Protein AF-A0A7C3JMD1-F1 (afdb_monomer_lite)

Radius of gyration: 34.0 Å; chains: 1; bounding box: 91×91×78 Å

Structure (mmCIF, N/CA/C/O backbone):
data_AF-A0A7C3JMD1-F1
#
_entry.id   AF-A0A7C3JMD1-F1
#
loop_
_atom_site.group_PDB
_atom_site.id
_atom_site.type_symbol
_atom_site.label_atom_id
_atom_site.label_alt_id
_atom_site.label_comp_id
_atom_site.label_asym_id
_atom_site.label_entity_id
_atom_site.label_seq_id
_atom_site.pdbx_PDB_ins_code
_atom_site.Cartn_x
_atom_site.Cartn_y
_atom_site.Cartn_z
_atom_site.occupancy
_atom_site.B_iso_or_equiv
_atom_site.auth_seq_id
_atom_site.auth_comp_id
_atom_site.auth_asym_id
_atom_site.auth_atom_id
_atom_site.pdbx_PDB_model_num
ATOM 1 N N . MET A 1 1 ? -6.828 -25.312 -14.707 1.00 33.28 1 MET A N 1
ATOM 2 C CA . MET A 1 1 ? -5.464 -25.824 -14.427 1.00 33.28 1 MET A CA 1
ATOM 3 C C . MET A 1 1 ? -5.405 -27.346 -14.297 1.00 33.28 1 MET A C 1
ATOM 5 O O . MET A 1 1 ? -4.473 -27.916 -14.841 1.00 33.28 1 MET A O 1
ATOM 9 N N . ILE A 1 2 ? -6.396 -28.018 -13.692 1.00 31.39 2 ILE A N 1
ATOM 10 C CA . ILE A 1 2 ? -6.408 -29.492 -13.539 1.00 31.39 2 ILE A CA 1
ATOM 11 C C . ILE A 1 2 ? -6.311 -30.230 -14.896 1.00 31.39 2 ILE A C 1
ATOM 13 O O . ILE A 1 2 ? -5.445 -31.078 -15.064 1.00 31.39 2 ILE A O 1
ATOM 17 N N . GLY A 1 3 ? -7.074 -29.814 -15.917 1.00 33.22 3 GLY A N 1
ATOM 18 C CA . GLY A 1 3 ? -6.995 -30.413 -17.264 1.00 33.22 3 GLY A CA 1
ATOM 19 C C . GLY A 1 3 ? -5.726 -30.088 -18.080 1.00 33.22 3 GLY A C 1
ATOM 20 O O . GLY A 1 3 ? -5.472 -30.734 -19.091 1.00 33.22 3 GLY A O 1
ATOM 21 N N . TYR A 1 4 ? -4.924 -29.098 -17.659 1.00 39.22 4 TYR A N 1
ATOM 22 C CA . TYR A 1 4 ? -3.676 -28.695 -18.332 1.00 39.22 4 TYR A CA 1
ATOM 23 C C . TYR A 1 4 ? -2.492 -29.566 -17.886 1.00 39.22 4 TYR A C 1
ATOM 25 O O . TYR A 1 4 ? -1.738 -30.046 -18.728 1.00 39.22 4 TYR A O 1
ATOM 33 N N . ASN A 1 5 ? -2.391 -29.854 -16.582 1.00 46.78 5 ASN A N 1
ATOM 34 C CA . ASN A 1 5 ? -1.407 -30.808 -16.059 1.00 46.78 5 ASN A CA 1
ATOM 35 C C . ASN A 1 5 ? -1.720 -32.242 -16.515 1.00 46.78 5 ASN A C 1
ATOM 37 O O . ASN A 1 5 ? -0.800 -33.002 -16.786 1.00 46.78 5 ASN A O 1
ATOM 41 N N . GLN A 1 6 ? -3.002 -32.581 -16.691 1.00 47.03 6 GLN A N 1
ATOM 42 C CA . GLN A 1 6 ? -3.451 -33.899 -17.148 1.00 47.03 6 GLN A CA 1
ATOM 43 C C . GLN A 1 6 ? -2.948 -34.258 -18.559 1.00 47.03 6 GLN A C 1
ATOM 45 O O . GLN A 1 6 ? -2.333 -35.306 -18.732 1.00 47.03 6 GLN A O 1
ATOM 50 N N . LYS A 1 7 ? -3.119 -33.368 -19.552 1.00 43.75 7 LYS A N 1
ATOM 51 C CA . LYS A 1 7 ? -2.619 -33.601 -20.924 1.00 43.75 7 LYS A CA 1
ATOM 52 C C . LYS A 1 7 ? -1.093 -33.624 -21.011 1.00 43.75 7 LYS A C 1
ATOM 54 O O . LYS A 1 7 ? -0.544 -34.370 -21.814 1.00 43.75 7 LYS A O 1
ATOM 59 N N . LEU A 1 8 ? -0.413 -32.816 -20.194 1.00 47.97 8 LEU A N 1
ATOM 60 C CA . LEU A 1 8 ? 1.047 -32.781 -20.153 1.00 47.97 8 LEU A CA 1
ATOM 61 C C . LEU A 1 8 ? 1.626 -34.083 -19.583 1.00 47.97 8 LEU A C 1
ATOM 63 O O . LEU A 1 8 ? 2.555 -34.640 -20.158 1.00 47.97 8 LEU A O 1
ATOM 67 N N . PHE A 1 9 ? 1.050 -34.595 -18.492 1.00 52.16 9 PHE A N 1
ATOM 68 C CA . PHE A 1 9 ? 1.509 -35.825 -17.842 1.00 52.16 9 PHE A CA 1
ATOM 69 C C . PHE A 1 9 ? 1.241 -37.067 -18.707 1.00 52.16 9 PHE A C 1
ATOM 71 O O . PHE A 1 9 ? 2.122 -37.912 -18.859 1.00 52.16 9 PHE A O 1
ATOM 78 N N . GLU A 1 10 ? 0.066 -37.143 -19.348 1.00 50.41 10 GLU A N 1
ATOM 79 C CA . GLU A 1 10 ? -0.275 -38.211 -20.302 1.00 50.41 10 GLU A CA 1
ATOM 80 C C . GLU A 1 10 ? 0.682 -38.255 -21.505 1.00 50.41 10 GLU A C 1
ATOM 82 O O . GLU A 1 10 ? 0.984 -39.335 -22.006 1.00 50.41 10 GLU A O 1
ATOM 87 N N . GLN A 1 11 ? 1.186 -37.105 -21.964 1.00 50.12 11 GLN A N 1
ATOM 88 C CA . GLN A 1 11 ? 2.048 -37.021 -23.148 1.00 50.12 11 GLN A CA 1
ATOM 89 C C . GLN A 1 11 ? 3.547 -37.162 -22.837 1.00 50.12 11 GLN A C 1
ATOM 91 O O . GLN A 1 11 ? 4.261 -37.759 -23.638 1.00 50.12 11 GLN A O 1
ATOM 96 N N . VAL A 1 12 ? 4.020 -36.661 -21.689 1.00 49.41 12 VAL A N 1
ATOM 97 C CA . VAL A 1 12 ? 5.433 -36.758 -21.265 1.00 49.41 12 VAL A CA 1
ATOM 98 C C . VAL A 1 12 ? 5.756 -38.137 -20.676 1.00 49.41 12 VAL A C 1
ATOM 100 O O . VAL A 1 12 ? 6.821 -38.685 -20.943 1.00 49.41 12 VAL A O 1
ATOM 103 N N . HIS A 1 13 ? 4.835 -38.745 -19.919 1.00 49.62 13 HIS A N 1
ATOM 104 C CA . HIS A 1 13 ? 5.073 -40.039 -19.260 1.00 49.62 13 HIS A CA 1
ATOM 105 C C . HIS A 1 13 ? 4.346 -41.221 -19.919 1.00 49.62 13 HIS A C 1
ATOM 107 O O . HIS A 1 13 ? 4.675 -42.372 -19.635 1.00 49.62 13 HIS A O 1
ATOM 113 N N . GLY A 1 14 ? 3.401 -40.973 -20.833 1.00 46.16 14 GLY A N 1
ATOM 114 C CA . GLY A 1 14 ? 2.677 -42.030 -21.551 1.00 46.16 14 GLY A CA 1
ATOM 115 C C . GLY A 1 14 ? 3.490 -42.767 -22.623 1.00 46.16 14 GLY A C 1
ATOM 116 O O . GLY A 1 14 ? 3.046 -43.814 -23.090 1.00 46.16 14 GLY A O 1
ATOM 117 N N . GLN A 1 15 ? 4.669 -42.261 -23.011 1.00 43.16 15 GLN A N 1
ATOM 118 C CA . GLN A 1 15 ? 5.512 -42.871 -24.052 1.00 43.16 15 GLN A CA 1
ATOM 119 C C . GLN A 1 15 ? 6.584 -43.844 -23.531 1.00 43.16 15 GLN A C 1
ATOM 121 O O . GLN A 1 15 ? 7.154 -44.593 -24.323 1.00 43.16 15 GLN A O 1
ATOM 126 N N . VAL A 1 16 ? 6.858 -43.899 -22.221 1.00 50.91 16 VAL A N 1
ATOM 127 C CA . VAL A 1 16 ? 7.856 -44.837 -21.676 1.00 50.91 16 VAL A CA 1
ATOM 128 C C . VAL A 1 16 ? 7.224 -46.226 -21.554 1.00 50.91 16 VAL A C 1
ATOM 130 O O . VAL A 1 16 ? 6.546 -46.553 -20.583 1.00 50.91 16 VAL A O 1
ATOM 133 N N . VAL A 1 17 ? 7.404 -47.052 -22.588 1.00 52.91 17 VAL A N 1
ATOM 134 C CA . VAL A 1 17 ? 6.793 -48.391 -22.678 1.00 52.91 17 VAL A CA 1
ATOM 135 C C . VAL A 1 17 ? 7.408 -49.372 -21.663 1.00 52.91 17 VAL A C 1
ATOM 137 O O . VAL A 1 17 ? 6.681 -50.237 -21.162 1.00 52.91 17 VAL A O 1
ATOM 140 N N . HIS A 1 18 ? 8.689 -49.183 -21.306 1.00 62.50 18 HIS A N 1
ATOM 141 C CA . HIS A 1 18 ? 9.455 -49.967 -20.328 1.00 62.50 18 HIS A CA 1
ATOM 142 C C . HIS A 1 18 ? 10.401 -49.074 -19.494 1.00 62.50 18 HIS A C 1
ATOM 144 O O . HIS A 1 18 ? 11.040 -48.193 -20.074 1.00 62.50 18 HIS A O 1
ATOM 150 N N . PRO A 1 19 ? 10.535 -49.291 -18.166 1.00 71.00 19 PRO A N 1
ATOM 151 C CA . PRO A 1 19 ? 11.529 -48.589 -17.351 1.00 71.00 19 PRO A CA 1
ATOM 152 C C . PRO A 1 19 ? 12.958 -48.890 -17.824 1.00 71.00 19 PRO A C 1
ATOM 154 O O . PRO A 1 19 ? 13.255 -50.017 -18.217 1.00 71.00 19 PRO A O 1
ATOM 157 N N . SER A 1 20 ? 13.844 -47.893 -17.763 1.00 77.31 20 SER A N 1
ATOM 158 C CA . SER A 1 20 ? 15.271 -48.073 -18.062 1.00 77.31 20 SER A CA 1
ATOM 159 C C . SER A 1 20 ? 15.974 -48.905 -16.984 1.00 77.31 20 SER A C 1
ATOM 161 O O . SER A 1 20 ? 15.530 -48.935 -15.836 1.00 77.31 20 SER A O 1
ATOM 163 N N . ASP A 1 21 ? 17.128 -49.503 -17.297 1.00 79.31 21 ASP A N 1
ATOM 164 C CA . ASP A 1 21 ? 17.946 -50.241 -16.313 1.00 79.31 21 ASP A CA 1
ATOM 165 C C . ASP A 1 21 ? 18.290 -49.392 -15.086 1.00 79.31 21 ASP A C 1
ATOM 167 O O . ASP A 1 21 ? 18.373 -49.876 -13.958 1.00 79.31 21 ASP A O 1
ATOM 171 N N . ARG A 1 22 ? 18.462 -48.084 -15.291 1.00 79.44 22 ARG A N 1
ATOM 172 C CA . ARG A 1 22 ? 18.690 -47.126 -14.211 1.00 79.44 22 ARG A CA 1
ATOM 173 C C . ARG A 1 22 ? 17.453 -46.960 -13.319 1.00 79.44 22 ARG A C 1
ATOM 175 O O . ARG A 1 22 ? 17.596 -46.911 -12.101 1.00 79.44 22 ARG A O 1
ATOM 182 N N . ALA A 1 23 ? 16.257 -46.916 -13.906 1.00 80.06 23 ALA A N 1
ATOM 183 C CA . ALA A 1 23 ? 15.004 -46.879 -13.156 1.00 80.06 23 ALA A CA 1
ATOM 184 C C . ALA A 1 23 ? 14.755 -48.193 -12.394 1.00 80.06 23 ALA A C 1
ATOM 186 O O . ALA A 1 23 ? 14.343 -48.138 -11.237 1.00 80.06 23 ALA A O 1
ATOM 187 N N . TRP A 1 24 ? 15.074 -49.353 -12.982 1.00 86.25 24 TRP A N 1
ATOM 188 C CA . TRP A 1 24 ? 14.999 -50.649 -12.296 1.00 86.25 24 TRP A CA 1
ATOM 189 C C . TRP A 1 24 ? 15.962 -50.744 -11.112 1.00 86.25 24 TRP A C 1
ATOM 191 O O . TRP A 1 24 ? 15.541 -51.125 -10.022 1.00 86.25 24 TRP A O 1
ATOM 201 N N . ARG A 1 25 ? 17.222 -50.316 -11.284 1.00 87.12 25 ARG A N 1
ATOM 202 C CA . ARG A 1 25 ? 18.197 -50.232 -10.182 1.00 87.12 25 ARG A CA 1
ATOM 203 C C . ARG A 1 25 ? 17.695 -49.349 -9.041 1.00 87.12 25 ARG A C 1
ATOM 205 O O . ARG A 1 25 ? 17.841 -49.723 -7.882 1.00 87.12 25 ARG A O 1
ATOM 212 N N . ARG A 1 26 ? 17.068 -48.208 -9.357 1.00 89.12 26 ARG A N 1
ATOM 213 C CA . ARG A 1 26 ? 16.445 -47.344 -8.347 1.00 89.12 26 ARG A CA 1
ATOM 214 C C . ARG A 1 26 ? 15.311 -48.059 -7.625 1.00 89.12 26 ARG A C 1
ATOM 216 O O . ARG A 1 26 ? 15.307 -48.055 -6.405 1.00 89.12 26 ARG A O 1
ATOM 223 N N . MET A 1 27 ? 14.365 -48.660 -8.346 1.00 91.12 27 MET A N 1
ATOM 224 C CA . MET A 1 27 ? 13.234 -49.355 -7.720 1.00 91.12 27 MET A CA 1
ATOM 225 C C . MET A 1 27 ? 13.708 -50.478 -6.791 1.00 91.12 27 MET A C 1
ATOM 227 O O . MET A 1 27 ? 13.250 -50.527 -5.655 1.00 91.12 27 MET A O 1
ATOM 231 N N . GLY A 1 28 ? 14.669 -51.304 -7.228 1.00 92.44 28 GLY A N 1
ATOM 232 C CA . GLY A 1 28 ? 15.305 -52.324 -6.382 1.00 92.44 28 GLY A CA 1
ATOM 233 C C . GLY A 1 28 ? 15.913 -51.718 -5.121 1.00 92.44 28 GLY A C 1
ATOM 234 O O . GLY A 1 28 ? 15.541 -52.085 -4.013 1.00 92.44 28 GLY A O 1
ATOM 235 N N . TRP A 1 29 ? 16.733 -50.679 -5.290 1.00 93.44 29 TRP A N 1
ATOM 236 C CA . TRP A 1 29 ? 17.340 -49.975 -4.167 1.00 93.44 29 TRP A CA 1
ATOM 237 C C . TRP A 1 29 ? 16.325 -49.380 -3.190 1.00 93.44 29 TRP A C 1
ATOM 239 O O . TRP A 1 29 ? 16.605 -49.355 -2.004 1.00 93.44 29 TRP A O 1
ATOM 249 N N . VAL A 1 30 ? 15.171 -48.879 -3.638 1.00 94.12 30 VAL A N 1
ATOM 250 C CA . VAL A 1 30 ? 14.133 -48.386 -2.721 1.00 94.12 30 VAL A CA 1
ATOM 251 C C . VAL A 1 30 ? 13.465 -49.545 -1.977 1.00 94.12 30 VAL A C 1
ATOM 253 O O . VAL A 1 30 ? 13.227 -49.427 -0.776 1.00 94.12 30 VAL A O 1
ATOM 256 N N . VAL A 1 31 ? 13.171 -50.652 -2.669 1.00 94.56 31 VAL A N 1
ATOM 257 C CA . VAL A 1 31 ? 12.540 -51.841 -2.072 1.00 94.56 31 VAL A CA 1
ATOM 258 C C . VAL A 1 31 ? 13.412 -52.440 -0.974 1.00 94.56 31 VAL A C 1
ATOM 260 O O . VAL A 1 31 ? 12.902 -52.701 0.112 1.00 94.56 31 VAL A O 1
ATOM 263 N N . ASP A 1 32 ? 14.724 -52.536 -1.199 1.00 93.00 32 ASP A N 1
ATOM 264 C CA . ASP A 1 32 ? 15.705 -53.036 -0.221 1.00 93.00 32 ASP A CA 1
ATOM 265 C C . ASP A 1 32 ? 15.761 -52.208 1.077 1.00 93.00 32 ASP A C 1
ATOM 267 O O . ASP A 1 32 ? 16.395 -52.592 2.061 1.00 93.00 32 ASP A O 1
ATOM 271 N N . GLN A 1 33 ? 15.148 -51.023 1.078 1.00 93.56 33 GLN A N 1
ATOM 272 C CA . GLN A 1 33 ? 15.168 -50.085 2.197 1.00 93.56 33 GLN A CA 1
ATOM 273 C C . GLN A 1 33 ? 13.847 -50.084 2.965 1.00 93.56 33 GLN A C 1
ATOM 275 O O . GLN A 1 33 ? 13.783 -49.464 4.026 1.00 93.56 33 GLN A O 1
ATOM 280 N N . ILE A 1 34 ? 12.801 -50.740 2.454 1.00 95.31 34 ILE A N 1
ATOM 281 C CA . ILE A 1 34 ? 11.500 -50.799 3.120 1.00 95.31 34 ILE A CA 1
ATOM 282 C C . ILE A 1 34 ? 11.671 -51.508 4.476 1.00 95.31 34 ILE A C 1
ATOM 284 O O . ILE A 1 34 ? 12.209 -52.615 4.509 1.00 95.31 34 ILE A O 1
ATOM 288 N N . PRO A 1 35 ? 11.245 -50.891 5.598 1.00 94.25 35 PRO A N 1
ATOM 289 C CA . PRO A 1 35 ? 11.391 -51.497 6.917 1.00 94.25 35 PRO A CA 1
ATOM 290 C C . PRO A 1 35 ? 10.689 -52.853 7.032 1.00 94.25 35 PRO A C 1
ATOM 292 O O . PRO A 1 35 ? 9.602 -53.058 6.485 1.00 94.25 35 PRO A O 1
ATOM 295 N N . GLU A 1 36 ? 11.287 -53.760 7.804 1.00 89.56 36 GLU A N 1
ATOM 296 C CA . GLU A 1 36 ? 10.672 -55.047 8.127 1.00 89.56 36 GLU A CA 1
ATOM 297 C C . GLU A 1 36 ? 9.310 -54.847 8.815 1.00 89.56 36 GLU A C 1
ATOM 299 O O . GLU A 1 36 ? 9.126 -53.947 9.635 1.00 89.56 36 GLU A O 1
ATOM 304 N N . GLY A 1 37 ? 8.332 -55.688 8.469 1.00 89.00 37 GLY A N 1
ATOM 305 C CA . GLY A 1 37 ? 6.976 -55.630 9.028 1.00 89.00 37 GLY A CA 1
ATOM 306 C C . GLY A 1 37 ? 5.984 -54.735 8.273 1.00 89.00 37 GLY A C 1
ATOM 307 O O . GLY A 1 37 ? 4.789 -54.807 8.559 1.00 89.00 37 GLY A O 1
ATOM 308 N N . VAL A 1 38 ? 6.425 -53.952 7.280 1.00 96.44 38 VAL A N 1
ATOM 309 C CA . VAL A 1 38 ? 5.520 -53.240 6.358 1.00 96.44 38 VAL A CA 1
ATOM 310 C C . VAL A 1 38 ? 4.756 -54.249 5.496 1.00 96.44 38 VAL A C 1
ATOM 312 O O . VAL A 1 38 ? 5.368 -55.056 4.802 1.00 96.44 38 VAL A O 1
ATOM 315 N N . LYS A 1 39 ? 3.417 -54.191 5.509 1.00 94.69 39 LYS A N 1
ATOM 316 C CA . LYS A 1 39 ? 2.558 -55.032 4.653 1.00 94.69 39 LYS A CA 1
ATOM 317 C C . LYS A 1 39 ? 1.787 -54.210 3.630 1.00 94.69 39 LYS A C 1
ATOM 319 O O . LYS A 1 39 ? 1.725 -54.597 2.468 1.00 94.69 39 LYS A O 1
ATOM 324 N N . THR A 1 40 ? 1.232 -53.077 4.055 1.00 97.38 40 THR A N 1
ATOM 325 C CA . THR A 1 40 ? 0.405 -52.199 3.215 1.00 97.38 40 THR A CA 1
ATOM 326 C C . THR A 1 40 ? 1.166 -50.940 2.796 1.00 97.38 40 THR A C 1
ATOM 328 O O . THR A 1 40 ? 1.689 -50.209 3.641 1.00 97.38 40 THR A O 1
ATOM 331 N N . ILE A 1 41 ? 1.217 -50.668 1.488 1.00 97.81 41 ILE A N 1
ATOM 332 C CA . ILE A 1 41 ? 1.927 -49.518 0.908 1.00 97.81 41 ILE A CA 1
ATOM 333 C C . ILE A 1 41 ? 0.981 -48.680 0.048 1.00 97.81 41 ILE A C 1
ATOM 335 O O . ILE A 1 41 ? 0.307 -49.203 -0.840 1.00 97.81 41 ILE A O 1
ATOM 339 N N . LEU A 1 42 ? 0.977 -47.363 0.266 1.00 97.00 42 LEU A N 1
ATOM 340 C CA . LEU A 1 42 ? 0.435 -46.411 -0.704 1.00 97.00 42 LEU A CA 1
ATOM 341 C C . LEU A 1 42 ? 1.555 -45.910 -1.619 1.00 97.00 42 LEU A C 1
ATOM 343 O O . LEU A 1 42 ? 2.455 -45.230 -1.138 1.00 97.00 42 LEU A O 1
ATOM 347 N N . ASP A 1 43 ? 1.466 -46.189 -2.918 1.00 95.06 43 ASP A N 1
ATOM 348 C CA . ASP A 1 43 ? 2.305 -45.586 -3.960 1.00 95.06 43 ASP A CA 1
ATOM 349 C C . ASP A 1 43 ? 1.639 -44.291 -4.459 1.00 95.06 43 ASP A C 1
ATOM 351 O O . ASP A 1 43 ? 0.648 -44.324 -5.200 1.00 95.06 43 ASP A O 1
ATOM 355 N N . LEU A 1 44 ? 2.118 -43.144 -3.970 1.00 93.75 44 LEU A N 1
ATOM 356 C CA . LEU A 1 44 ? 1.602 -41.816 -4.295 1.00 93.75 44 LEU A CA 1
ATOM 357 C C . LEU A 1 44 ? 2.329 -41.254 -5.520 1.00 93.75 44 LEU A C 1
ATOM 359 O O . LEU A 1 44 ? 3.546 -41.108 -5.491 1.00 93.75 44 LEU A O 1
ATOM 363 N N . GLY A 1 45 ? 1.574 -40.875 -6.556 1.00 87.81 45 GLY A N 1
ATOM 364 C CA . GLY A 1 45 ? 2.134 -40.445 -7.844 1.00 87.81 45 GLY A CA 1
ATOM 365 C C . GLY A 1 45 ? 2.609 -41.619 -8.702 1.00 87.81 45 GLY A C 1
ATOM 366 O O . GLY A 1 45 ? 3.632 -41.537 -9.375 1.00 87.81 45 GLY A O 1
ATOM 367 N N . ALA A 1 46 ? 1.877 -42.734 -8.651 1.00 84.44 46 ALA A N 1
ATOM 368 C CA . ALA A 1 46 ? 2.283 -44.017 -9.224 1.00 84.44 46 ALA A CA 1
ATOM 369 C C . ALA A 1 46 ? 2.456 -44.023 -10.763 1.00 84.44 46 ALA A C 1
ATOM 371 O O . ALA A 1 46 ? 2.998 -44.987 -11.322 1.00 84.44 46 ALA A O 1
ATOM 372 N N . GLY A 1 47 ? 1.996 -42.988 -11.480 1.00 81.38 47 GLY A N 1
ATOM 373 C CA . GLY A 1 47 ? 2.192 -42.840 -12.921 1.00 81.38 47 GLY A CA 1
ATOM 374 C C . GLY A 1 47 ? 1.681 -44.059 -13.710 1.00 81.38 47 GLY A C 1
ATOM 375 O O . GLY A 1 47 ? 0.523 -44.452 -13.547 1.00 81.38 47 GLY A O 1
ATOM 376 N N . PRO A 1 48 ? 2.509 -44.693 -14.569 1.00 75.62 48 PRO A N 1
ATOM 377 C CA . PRO A 1 48 ? 2.138 -45.920 -15.280 1.00 75.62 48 PRO A CA 1
ATOM 378 C C . PRO A 1 48 ? 1.939 -47.173 -14.401 1.00 75.62 48 PRO A C 1
ATOM 380 O O . PRO A 1 48 ? 1.502 -48.214 -14.899 1.00 75.62 48 PRO A O 1
ATOM 383 N N . GLY A 1 49 ? 2.293 -47.106 -13.112 1.00 82.12 49 GLY A N 1
ATOM 384 C CA . GLY A 1 49 ? 2.172 -48.205 -12.151 1.00 82.12 49 GLY A CA 1
ATOM 385 C C . GLY A 1 49 ? 3.307 -49.234 -12.198 1.00 82.12 49 GLY A C 1
ATOM 386 O O . GLY A 1 49 ? 3.154 -50.346 -11.694 1.00 82.12 49 GLY A O 1
ATOM 387 N N . HIS A 1 50 ? 4.449 -48.902 -12.812 1.00 84.44 50 HIS A N 1
ATOM 388 C CA . HIS A 1 50 ? 5.616 -49.794 -12.855 1.00 84.44 50 HIS A CA 1
ATOM 389 C C . HIS A 1 50 ? 6.182 -50.080 -11.463 1.00 84.44 50 HIS A C 1
ATOM 391 O O . HIS A 1 50 ? 6.490 -51.230 -11.161 1.00 84.44 50 HIS A O 1
ATOM 397 N N . PHE A 1 51 ? 6.271 -49.054 -10.613 1.00 88.00 51 PHE A N 1
ATOM 398 C CA . PHE A 1 51 ? 6.818 -49.212 -9.272 1.00 88.00 51 PHE A CA 1
ATOM 399 C C . PHE A 1 51 ? 5.848 -49.970 -8.357 1.00 88.00 51 PHE A C 1
ATOM 401 O O . PHE A 1 51 ? 6.246 -50.938 -7.718 1.00 88.00 51 PHE A O 1
ATOM 408 N N . ALA A 1 52 ? 4.555 -49.640 -8.407 1.00 88.94 52 ALA A N 1
ATOM 409 C CA . ALA A 1 52 ? 3.509 -50.412 -7.742 1.00 88.94 52 ALA A CA 1
ATOM 410 C C . ALA A 1 52 ? 3.516 -51.910 -8.109 1.00 88.94 52 ALA A C 1
ATOM 412 O O . ALA A 1 52 ? 3.418 -52.758 -7.225 1.00 88.94 52 ALA A O 1
ATOM 413 N N . ASN A 1 53 ? 3.672 -52.257 -9.395 1.00 88.56 53 ASN A N 1
ATOM 414 C CA . ASN A 1 53 ? 3.795 -53.656 -9.830 1.00 88.56 53 ASN A CA 1
ATOM 415 C C . ASN A 1 53 ? 5.048 -54.331 -9.247 1.00 88.56 53 ASN A C 1
ATOM 417 O O . ASN A 1 53 ? 4.984 -55.485 -8.833 1.00 88.56 53 ASN A O 1
ATOM 421 N N . PHE A 1 54 ? 6.173 -53.613 -9.211 1.00 90.31 54 PHE A N 1
ATOM 422 C CA . PHE A 1 54 ? 7.423 -54.116 -8.646 1.00 90.31 54 PHE A CA 1
ATOM 423 C C . PHE A 1 54 ? 7.317 -54.334 -7.131 1.00 90.31 54 PHE A C 1
ATOM 425 O O . PHE A 1 54 ? 7.759 -55.355 -6.625 1.00 90.31 54 PHE A O 1
ATOM 432 N N . LEU A 1 55 ? 6.660 -53.436 -6.398 1.00 92.31 55 LEU A N 1
ATOM 433 C CA . LEU A 1 55 ? 6.370 -53.620 -4.972 1.00 92.31 55 LEU A CA 1
ATOM 434 C C . LEU A 1 55 ? 5.455 -54.831 -4.736 1.00 92.31 55 LEU A C 1
ATOM 436 O O . LEU A 1 55 ? 5.739 -55.666 -3.881 1.00 92.31 55 LEU A O 1
ATOM 440 N N . ALA A 1 56 ? 4.401 -54.985 -5.541 1.00 91.00 56 ALA A N 1
ATOM 441 C CA . ALA A 1 56 ? 3.500 -56.131 -5.441 1.00 91.00 56 ALA A CA 1
ATOM 442 C C . ALA A 1 56 ? 4.219 -57.468 -5.710 1.00 91.00 56 ALA A C 1
ATOM 444 O O . ALA A 1 56 ? 3.954 -58.453 -5.024 1.00 91.00 56 ALA A O 1
ATOM 445 N N . SER A 1 57 ? 5.174 -57.513 -6.651 1.00 90.38 57 SER A N 1
ATOM 446 C CA . SER A 1 57 ? 5.971 -58.724 -6.901 1.00 90.38 57 SER A CA 1
ATOM 447 C C . SER A 1 57 ? 6.933 -59.077 -5.761 1.00 90.38 57 SER A C 1
ATOM 449 O O . SER A 1 57 ? 7.405 -60.207 -5.710 1.00 90.38 57 SER A O 1
ATOM 451 N N . HIS A 1 58 ? 7.207 -58.140 -4.847 1.00 92.31 58 HIS A N 1
ATOM 452 C CA . HIS A 1 58 ? 7.978 -58.361 -3.618 1.00 92.31 58 HIS A CA 1
ATOM 453 C C . HIS A 1 58 ? 7.078 -58.648 -2.400 1.00 92.31 58 HIS A C 1
ATOM 455 O O . HIS A 1 58 ? 7.551 -58.651 -1.268 1.00 92.31 58 HIS A O 1
ATOM 461 N N . GLY A 1 59 ? 5.785 -58.921 -2.623 1.00 91.44 59 GLY A N 1
ATOM 462 C CA . GLY A 1 59 ? 4.860 -59.401 -1.594 1.00 91.44 59 GLY A CA 1
ATOM 463 C C . GLY A 1 59 ? 4.126 -58.317 -0.798 1.00 91.44 59 GLY A C 1
ATOM 464 O O . GLY A 1 59 ? 3.429 -58.655 0.156 1.00 91.44 59 GLY A O 1
ATOM 465 N N . PHE A 1 60 ? 4.240 -57.038 -1.173 1.00 94.88 60 PHE A N 1
ATOM 466 C CA . PHE A 1 60 ? 3.505 -55.948 -0.520 1.00 94.88 60 PHE A CA 1
ATOM 467 C C . PHE A 1 60 ? 2.066 -55.815 -1.045 1.00 94.88 60 PHE A C 1
ATOM 469 O O . PHE A 1 60 ? 1.801 -55.969 -2.239 1.00 94.88 60 PHE A O 1
ATOM 476 N N . GLU A 1 61 ? 1.132 -55.439 -0.171 1.00 95.31 61 GLU A N 1
ATOM 477 C CA . GLU A 1 61 ? -0.216 -55.021 -0.556 1.00 95.31 61 GLU A CA 1
ATOM 478 C C . GLU A 1 61 ? -0.192 -53.542 -0.963 1.00 95.31 61 GLU A C 1
ATOM 480 O O . GLU A 1 61 ? -0.122 -52.642 -0.123 1.00 95.31 61 GLU A O 1
ATOM 485 N N . VAL A 1 62 ? -0.226 -53.285 -2.272 1.00 95.12 62 VAL A N 1
ATOM 486 C CA . VAL A 1 62 ? -0.025 -51.940 -2.822 1.00 95.12 62 VAL A CA 1
ATOM 487 C C . VAL A 1 62 ? -1.340 -51.319 -3.276 1.00 95.12 62 VAL A C 1
ATOM 489 O O . VAL A 1 62 ? -2.074 -51.886 -4.089 1.00 95.12 62 VAL A O 1
ATOM 492 N N . THR A 1 63 ? -1.600 -50.104 -2.798 1.00 94.62 63 THR A N 1
ATOM 493 C CA . THR A 1 63 ? -2.603 -49.196 -3.363 1.00 94.62 63 THR A CA 1
ATOM 494 C C . THR A 1 63 ? -1.895 -48.067 -4.098 1.00 94.62 63 THR A C 1
ATOM 496 O O . THR A 1 63 ? -0.983 -47.457 -3.555 1.00 94.62 63 THR A O 1
ATOM 499 N N . SER A 1 64 ? -2.316 -47.755 -5.321 1.00 92.56 64 SER A N 1
ATOM 500 C CA . SER A 1 64 ? -1.761 -46.645 -6.103 1.00 92.56 64 SER A CA 1
ATOM 501 C C . SER A 1 64 ? -2.703 -45.446 -6.098 1.00 92.56 64 SER A C 1
ATOM 503 O O . SER A 1 64 ? -3.880 -45.591 -6.439 1.00 92.56 64 SER A O 1
ATOM 505 N N . ALA A 1 65 ? -2.185 -44.261 -5.770 1.00 90.81 65 ALA A N 1
ATOM 506 C CA . ALA A 1 65 ? -2.895 -42.990 -5.899 1.00 90.81 65 ALA A CA 1
ATOM 507 C C . ALA A 1 65 ? -2.267 -42.140 -7.008 1.00 90.81 65 ALA A C 1
ATOM 509 O O . ALA A 1 65 ? -1.087 -41.805 -6.946 1.00 90.81 65 ALA A O 1
ATOM 510 N N . GLU A 1 66 ? -3.062 -41.771 -8.010 1.00 87.69 66 GLU A N 1
ATOM 511 C CA . GLU A 1 66 ? -2.603 -40.988 -9.161 1.00 87.69 66 GLU A CA 1
ATOM 512 C C . GLU A 1 66 ? -3.650 -39.936 -9.545 1.00 87.69 66 GLU A C 1
ATOM 514 O O . GLU A 1 66 ? -4.854 -40.181 -9.470 1.00 87.69 66 GLU A O 1
ATOM 519 N N . LEU A 1 67 ? -3.211 -38.754 -9.975 1.00 83.00 67 LEU A N 1
ATOM 520 C CA . LEU A 1 67 ? -4.098 -37.678 -10.411 1.00 83.00 67 LEU A CA 1
ATOM 521 C C . LEU A 1 67 ? -4.828 -38.054 -11.711 1.00 83.00 67 LEU A C 1
ATOM 523 O O . LEU A 1 67 ? -5.988 -37.681 -11.915 1.00 83.00 67 LEU A O 1
ATOM 527 N N . VAL A 1 68 ? -4.158 -38.817 -12.579 1.00 73.88 68 VAL A N 1
ATOM 528 C CA . VAL A 1 68 ? -4.661 -39.255 -13.885 1.00 73.88 68 VAL A CA 1
ATOM 529 C C . VAL A 1 68 ? -4.832 -40.774 -13.924 1.00 73.88 68 VAL A C 1
ATOM 531 O O . VAL A 1 68 ? -3.898 -41.523 -14.204 1.00 73.88 68 VAL A O 1
ATOM 534 N N . LEU A 1 69 ? -6.063 -41.247 -13.706 1.00 65.31 69 LEU A N 1
ATOM 535 C CA . LEU A 1 69 ? -6.371 -42.683 -13.638 1.00 65.31 69 LEU A CA 1
ATOM 536 C C . LEU A 1 69 ? -5.974 -43.455 -14.914 1.00 65.31 69 LEU A C 1
ATOM 538 O O . LEU A 1 69 ? -5.612 -44.628 -14.845 1.00 65.31 69 LEU A O 1
ATOM 542 N N . GLY A 1 70 ? -5.998 -42.784 -16.074 1.00 60.91 70 GLY A N 1
ATOM 543 C CA . GLY A 1 70 ? -5.603 -43.344 -17.370 1.00 60.91 70 GLY A CA 1
ATOM 544 C C . GLY A 1 70 ? -4.138 -43.788 -17.458 1.00 60.91 70 GLY A C 1
ATOM 545 O O . GLY A 1 70 ? -3.832 -44.647 -18.286 1.00 60.91 70 GLY A O 1
ATOM 546 N N . SER A 1 71 ? -3.258 -43.277 -16.594 1.00 64.75 71 SER A N 1
ATOM 547 C CA . SER A 1 71 ? -1.850 -43.683 -16.525 1.00 64.75 71 SER A CA 1
ATOM 54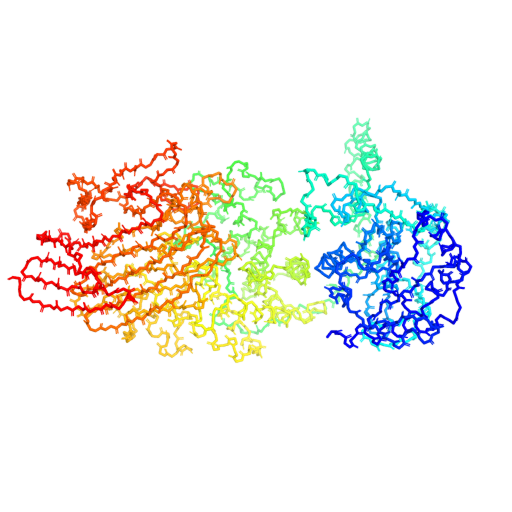8 C C . SER A 1 71 ? -1.696 -45.083 -15.921 1.00 64.75 71 SER A C 1
ATOM 550 O O . SER A 1 71 ? -0.910 -45.885 -16.411 1.00 64.75 71 SER A O 1
ATOM 552 N N . LEU A 1 72 ? -2.545 -45.469 -14.965 1.00 63.75 72 LEU A N 1
ATOM 553 C CA . LEU A 1 72 ? -2.446 -46.738 -14.230 1.00 63.75 72 LEU A CA 1
ATOM 554 C C . LEU A 1 72 ? -2.954 -47.973 -14.999 1.00 63.75 72 LEU A C 1
ATOM 556 O O . LEU A 1 72 ? -3.234 -49.009 -14.389 1.00 63.75 72 LEU A O 1
ATOM 560 N N . ARG A 1 73 ? -3.091 -47.905 -16.332 1.00 62.22 73 ARG A N 1
ATOM 561 C CA . ARG A 1 73 ? -3.650 -48.990 -17.171 1.00 62.22 73 ARG A CA 1
ATOM 562 C C . ARG A 1 73 ? -2.935 -50.333 -16.993 1.00 62.22 73 ARG A C 1
ATOM 564 O O . ARG A 1 73 ? -3.580 -51.370 -17.116 1.00 62.22 73 ARG A O 1
ATOM 571 N N . LYS A 1 74 ? -1.629 -50.320 -16.698 1.00 64.81 74 LYS A N 1
ATOM 572 C CA . LYS A 1 74 ? -0.786 -51.524 -16.583 1.00 64.81 74 LYS A CA 1
ATOM 573 C C . LYS A 1 74 ? -0.702 -52.113 -15.165 1.00 64.81 74 LYS A C 1
ATOM 575 O O . LYS A 1 74 ? -0.212 -53.230 -15.020 1.00 64.81 74 LYS A O 1
ATOM 580 N N . PHE A 1 75 ? -1.157 -51.409 -14.127 1.00 72.88 75 PHE A N 1
ATOM 581 C CA . PHE A 1 75 ? -1.196 -51.946 -12.760 1.00 72.88 75 PHE A CA 1
ATOM 582 C C . PHE A 1 75 ? -2.501 -52.711 -12.532 1.00 72.88 75 PHE A C 1
ATOM 584 O O . PHE A 1 75 ? -3.561 -52.240 -12.933 1.00 72.88 75 PHE A O 1
ATOM 591 N N . ARG A 1 76 ? -2.449 -53.897 -11.917 1.00 67.44 76 ARG A N 1
ATOM 592 C CA . ARG A 1 76 ? -3.638 -54.753 -11.716 1.00 67.44 76 ARG A CA 1
ATOM 593 C C . ARG A 1 76 ? -4.227 -54.700 -10.298 1.00 67.44 76 ARG A C 1
ATOM 595 O O . ARG A 1 76 ? -5.279 -55.291 -10.090 1.00 67.44 76 ARG A O 1
ATOM 602 N N . GLY A 1 77 ? -3.595 -53.990 -9.359 1.00 75.31 77 GLY A N 1
ATOM 603 C CA . GLY A 1 77 ? -4.055 -53.869 -7.968 1.00 75.31 77 GLY A CA 1
ATOM 604 C C . GLY A 1 77 ? -5.022 -52.705 -7.704 1.00 75.31 77 GLY A C 1
ATOM 605 O O . GLY A 1 77 ? -5.622 -52.143 -8.630 1.00 75.31 77 GLY A O 1
ATOM 606 N N . ASN A 1 78 ? -5.150 -52.339 -6.423 1.00 85.44 78 ASN A N 1
ATOM 607 C CA . ASN A 1 78 ? -6.031 -51.271 -5.941 1.00 85.44 78 ASN A CA 1
ATOM 608 C C . ASN A 1 78 ? -5.564 -49.901 -6.447 1.00 85.44 78 ASN A C 1
ATOM 610 O O . ASN A 1 78 ? -4.424 -49.495 -6.228 1.00 85.44 78 ASN A O 1
ATOM 614 N N . ARG A 1 79 ? -6.448 -49.174 -7.135 1.00 87.44 79 ARG A N 1
ATOM 615 C CA . ARG A 1 79 ? -6.135 -47.898 -7.795 1.00 87.44 79 ARG A CA 1
ATOM 616 C C . ARG A 1 79 ? -7.141 -46.838 -7.402 1.00 87.44 79 ARG A C 1
ATOM 618 O O . ARG A 1 79 ? -8.343 -47.086 -7.435 1.00 87.44 79 ARG A O 1
ATOM 625 N N . VAL A 1 80 ? -6.643 -45.649 -7.091 1.00 87.94 80 VAL A N 1
ATOM 626 C CA . VAL A 1 80 ? -7.458 -44.508 -6.689 1.00 87.94 80 VAL A CA 1
ATOM 627 C C . VAL A 1 80 ? -7.041 -43.288 -7.497 1.00 87.94 80 VAL A C 1
ATOM 629 O O . VAL A 1 80 ? -5.866 -42.925 -7.531 1.00 87.94 80 VAL A O 1
ATOM 632 N N . GLN A 1 81 ? -8.014 -42.635 -8.135 1.00 87.56 81 GLN A N 1
ATOM 633 C CA . GLN A 1 81 ? -7.782 -41.316 -8.706 1.00 87.56 81 GLN A CA 1
ATOM 634 C C . GLN A 1 81 ? -7.853 -40.278 -7.588 1.00 87.56 81 GLN A C 1
ATOM 636 O O . GLN A 1 81 ? -8.925 -40.063 -7.022 1.00 87.56 81 GLN A O 1
ATOM 641 N N . ALA A 1 82 ? -6.736 -39.644 -7.248 1.00 86.31 82 ALA A N 1
ATOM 642 C CA . ALA A 1 82 ? -6.703 -38.680 -6.155 1.00 86.31 82 ALA A CA 1
ATOM 643 C C . ALA A 1 82 ? -5.685 -37.566 -6.393 1.00 86.31 82 ALA A C 1
ATOM 645 O O . ALA A 1 82 ? -4.616 -37.774 -6.962 1.00 86.31 82 ALA A O 1
ATOM 646 N N . ASN A 1 83 ? -6.014 -36.372 -5.904 1.00 87.19 83 ASN A N 1
ATOM 647 C CA . ASN A 1 83 ? -5.055 -35.284 -5.796 1.00 87.19 83 ASN A CA 1
ATOM 648 C C . ASN A 1 83 ? -4.249 -35.482 -4.504 1.00 87.19 83 ASN A C 1
ATOM 650 O O . ASN A 1 83 ? -4.836 -35.618 -3.434 1.00 87.19 83 ASN A O 1
ATOM 654 N N . CYS A 1 84 ? -2.917 -35.452 -4.585 1.00 90.19 84 CYS A N 1
ATOM 655 C CA . CYS A 1 84 ? -2.040 -35.596 -3.419 1.00 90.19 84 CYS A CA 1
ATOM 656 C C . CYS A 1 84 ? -2.318 -34.573 -2.299 1.00 90.19 84 CYS A C 1
ATOM 658 O O . CYS A 1 84 ? -2.019 -34.839 -1.142 1.00 90.19 84 CYS A O 1
ATOM 660 N N . GLN A 1 85 ? -2.942 -33.434 -2.619 1.00 91.81 85 GLN A N 1
ATOM 661 C CA . GLN A 1 85 ? -3.342 -32.399 -1.659 1.00 91.81 85 GLN A CA 1
ATOM 662 C C . GLN A 1 85 ? -4.576 -32.776 -0.815 1.00 91.81 85 GLN A C 1
ATOM 664 O O . GLN A 1 85 ? -4.851 -32.117 0.189 1.00 91.81 85 GLN A O 1
ATOM 669 N N . CYS A 1 86 ? -5.345 -33.791 -1.226 1.00 91.06 86 CYS A N 1
ATOM 670 C CA . CYS A 1 86 ? -6.532 -34.283 -0.526 1.00 91.06 86 CYS A CA 1
ATOM 671 C C . CYS A 1 86 ? -6.767 -35.760 -0.881 1.00 91.06 86 CYS A C 1
ATOM 673 O O . CYS A 1 86 ? -7.415 -36.084 -1.880 1.00 91.06 86 CYS A O 1
ATOM 675 N N . LEU A 1 87 ? -6.205 -36.658 -0.072 1.00 92.50 87 LEU A N 1
ATOM 676 C CA . LEU A 1 87 ? -6.214 -38.093 -0.332 1.00 92.50 87 LEU A CA 1
ATOM 677 C C . LEU A 1 87 ? -7.432 -38.758 0.343 1.00 92.50 87 LEU A C 1
ATOM 679 O O . LEU A 1 87 ? -7.643 -38.571 1.544 1.00 92.50 87 LEU A O 1
ATOM 683 N N . PRO A 1 88 ? -8.226 -39.577 -0.375 1.00 94.00 88 PRO A N 1
ATOM 684 C CA . PRO A 1 88 ? -9.504 -40.119 0.104 1.00 94.00 88 PRO A CA 1
ATOM 685 C C . PRO A 1 88 ? -9.338 -41.337 1.033 1.00 94.00 88 PRO A C 1
ATOM 687 O O . PRO A 1 88 ? -10.113 -42.288 0.987 1.00 94.00 88 PRO A O 1
ATOM 690 N N . PHE A 1 89 ? -8.318 -41.322 1.888 1.00 96.06 89 PHE A N 1
ATOM 691 C CA . PHE A 1 89 ? -8.035 -42.378 2.857 1.00 96.06 89 PHE A CA 1
ATOM 692 C C . PHE A 1 89 ? -8.224 -41.856 4.277 1.00 96.06 89 PHE A C 1
ATOM 694 O O . PHE A 1 89 ? -8.029 -40.668 4.545 1.00 96.06 89 PHE A O 1
ATOM 701 N N . LYS A 1 90 ? -8.576 -42.736 5.218 1.00 94.81 90 LYS A N 1
ATOM 702 C CA . LYS A 1 90 ? -8.614 -42.392 6.647 1.00 94.81 90 LYS A CA 1
ATOM 703 C C . LYS A 1 90 ? -7.189 -42.179 7.174 1.00 94.81 90 LYS A C 1
ATOM 705 O O . LYS A 1 90 ? -6.211 -42.567 6.534 1.00 94.81 90 LYS A O 1
ATOM 710 N N . ALA A 1 91 ? -7.053 -41.536 8.330 1.00 94.00 91 ALA A N 1
ATOM 711 C CA . ALA A 1 91 ? -5.744 -41.429 8.970 1.00 94.00 91 ALA A CA 1
ATOM 712 C C . ALA A 1 91 ? -5.180 -42.828 9.297 1.00 94.00 91 ALA A C 1
ATOM 714 O O . ALA A 1 91 ? -5.954 -43.733 9.604 1.00 94.00 91 ALA A O 1
ATOM 715 N N . ASN A 1 92 ? -3.854 -42.993 9.244 1.00 96.38 92 ASN A N 1
ATOM 716 C CA . ASN A 1 92 ? -3.149 -44.247 9.566 1.00 96.38 92 ASN A CA 1
ATOM 717 C C . ASN A 1 92 ? -3.601 -45.488 8.748 1.00 96.38 92 ASN A C 1
ATOM 719 O O . ASN A 1 92 ? -3.634 -46.609 9.271 1.00 96.38 92 ASN A O 1
ATOM 723 N N . SER A 1 93 ? -3.980 -45.293 7.481 1.00 96.44 93 SER A N 1
ATOM 724 C CA . SER A 1 93 ? -4.519 -46.355 6.614 1.00 96.44 93 SER A CA 1
ATOM 725 C C . SER A 1 93 ? -3.461 -47.317 6.067 1.00 96.44 93 SER A C 1
ATOM 727 O O . SER A 1 93 ? -3.804 -48.463 5.804 1.00 96.44 93 SER A O 1
ATOM 729 N N . PHE A 1 94 ? -2.207 -46.882 5.909 1.00 97.56 94 PHE A N 1
ATOM 730 C CA . PHE A 1 94 ? -1.141 -47.680 5.281 1.00 97.56 94 PHE A CA 1
ATOM 731 C C . PHE A 1 94 ? 0.069 -47.784 6.192 1.00 97.56 94 PHE A C 1
ATOM 733 O O . PHE A 1 94 ? 0.466 -46.773 6.761 1.00 97.56 94 PHE A O 1
ATOM 740 N N . ASP A 1 95 ? 0.689 -48.956 6.302 1.00 97.56 95 ASP A N 1
ATOM 741 C CA . ASP A 1 95 ? 1.906 -49.130 7.104 1.00 97.56 95 ASP A CA 1
ATOM 742 C C . ASP A 1 95 ? 3.024 -48.207 6.604 1.00 97.56 95 ASP A C 1
ATOM 744 O O . ASP A 1 95 ? 3.704 -47.580 7.421 1.00 97.56 95 ASP A O 1
ATOM 748 N N . LEU A 1 96 ? 3.137 -48.045 5.278 1.00 98.00 96 LEU A N 1
ATOM 749 C CA . LEU A 1 96 ? 4.060 -47.117 4.631 1.00 98.00 96 LEU A CA 1
ATOM 750 C C . LEU A 1 96 ? 3.383 -46.285 3.526 1.00 98.00 96 LEU A C 1
ATOM 752 O O . LEU A 1 96 ? 2.634 -46.806 2.702 1.00 98.00 96 LEU A O 1
ATOM 756 N N . VAL A 1 97 ? 3.687 -44.984 3.466 1.00 98.06 97 VAL A N 1
ATOM 757 C CA . VAL A 1 97 ? 3.376 -44.140 2.295 1.00 98.06 97 VAL A CA 1
ATOM 758 C C . VAL A 1 97 ? 4.654 -43.869 1.518 1.00 98.06 97 VAL A C 1
ATOM 760 O O . VAL A 1 97 ? 5.573 -43.234 2.035 1.00 98.06 97 VAL A O 1
ATOM 763 N N . LEU A 1 98 ? 4.689 -44.341 0.277 1.00 97.31 98 LEU A N 1
ATOM 764 C CA . LEU A 1 98 ? 5.754 -44.112 -0.684 1.00 97.31 98 LEU A CA 1
ATOM 765 C C . LEU A 1 98 ? 5.406 -42.891 -1.539 1.00 97.31 98 LEU A C 1
ATOM 767 O O . LEU A 1 98 ? 4.380 -42.865 -2.211 1.00 97.31 98 LEU A O 1
ATOM 771 N N . CYS A 1 99 ? 6.268 -41.883 -1.517 1.00 96.12 99 CYS A N 1
ATOM 772 C CA . CYS A 1 99 ? 6.166 -40.674 -2.324 1.00 96.12 99 CYS A CA 1
ATOM 773 C C . CYS A 1 99 ? 7.437 -40.556 -3.168 1.00 96.12 99 CYS A C 1
ATOM 775 O O . CYS A 1 99 ? 8.436 -39.977 -2.733 1.00 96.12 99 CYS A O 1
ATOM 777 N N . ALA A 1 100 ? 7.423 -41.189 -4.339 1.00 92.19 100 ALA A N 1
ATOM 778 C CA . ALA A 1 100 ? 8.586 -41.294 -5.207 1.00 92.19 100 ALA A CA 1
ATOM 779 C C . ALA A 1 100 ? 8.461 -40.336 -6.392 1.00 92.19 100 ALA A C 1
ATOM 781 O O . ALA A 1 100 ? 7.587 -40.507 -7.233 1.00 92.19 100 ALA A O 1
ATOM 782 N N . GLU A 1 101 ? 9.362 -39.359 -6.469 1.00 89.50 101 GLU A N 1
ATOM 783 C CA . GLU A 1 101 ? 9.439 -38.379 -7.557 1.00 89.50 101 GLU A CA 1
ATOM 784 C C . GLU A 1 101 ? 8.148 -37.562 -7.778 1.00 89.50 101 GLU A C 1
ATOM 786 O O . GLU A 1 101 ? 7.641 -37.422 -8.891 1.00 89.50 101 GLU A O 1
ATOM 791 N N . VAL A 1 102 ? 7.554 -37.063 -6.689 1.00 90.75 102 VAL A N 1
ATOM 792 C CA . VAL A 1 102 ? 6.312 -36.268 -6.735 1.00 90.75 102 VAL A CA 1
ATOM 793 C C . VAL A 1 102 ? 6.532 -34.833 -6.274 1.00 90.75 102 VAL A C 1
ATOM 795 O O . VAL A 1 102 ? 6.081 -33.882 -6.914 1.00 90.75 102 VAL A O 1
ATOM 798 N N . ILE A 1 103 ? 7.185 -34.648 -5.126 1.00 93.44 103 ILE A N 1
ATOM 799 C CA . ILE A 1 103 ? 7.213 -33.361 -4.415 1.00 93.44 103 ILE A CA 1
ATOM 800 C C . ILE A 1 103 ? 8.064 -32.281 -5.105 1.00 93.44 103 ILE A C 1
ATOM 802 O O . ILE A 1 103 ? 7.913 -31.097 -4.796 1.00 93.44 103 ILE A O 1
ATOM 806 N N . GLU A 1 104 ? 8.928 -32.658 -6.043 1.00 91.38 104 GLU A N 1
ATOM 807 C CA . GLU A 1 104 ? 9.713 -31.780 -6.920 1.00 91.38 104 GLU A CA 1
ATOM 808 C C . GLU A 1 104 ? 8.893 -31.150 -8.039 1.00 91.38 104 GLU A C 1
ATOM 810 O O . GLU A 1 104 ? 9.272 -30.099 -8.560 1.00 91.38 104 GLU A O 1
ATOM 815 N N . HIS A 1 105 ? 7.740 -31.730 -8.364 1.00 87.75 105 HIS A N 1
ATOM 816 C CA . HIS A 1 105 ? 6.806 -31.186 -9.346 1.00 87.75 105 HIS A CA 1
ATOM 817 C C . HIS A 1 105 ? 5.784 -30.224 -8.723 1.00 87.75 105 HIS A C 1
ATOM 819 O O . HIS A 1 105 ? 5.077 -29.526 -9.451 1.00 87.75 105 HIS A O 1
ATOM 825 N N . LEU A 1 106 ? 5.699 -30.170 -7.390 1.00 87.12 106 LEU A N 1
ATOM 826 C CA . LEU A 1 106 ? 4.714 -29.376 -6.654 1.00 87.12 106 LEU A CA 1
ATOM 827 C C . LEU A 1 106 ? 5.249 -27.983 -6.310 1.00 87.12 106 LEU A C 1
ATOM 829 O O . LEU A 1 106 ? 6.424 -27.815 -5.970 1.00 87.12 106 LEU A O 1
ATOM 833 N N . ASP A 1 107 ? 4.378 -26.972 -6.352 1.00 83.06 107 ASP A N 1
ATOM 834 C CA . ASP A 1 107 ? 4.709 -25.676 -5.760 1.00 83.06 107 ASP A CA 1
ATOM 835 C C . ASP A 1 107 ? 4.678 -25.706 -4.219 1.00 83.06 107 ASP A C 1
ATOM 837 O O . ASP A 1 107 ? 4.373 -26.719 -3.588 1.00 83.06 107 ASP A O 1
ATOM 841 N N . ILE A 1 108 ? 5.037 -24.586 -3.584 1.00 83.12 108 ILE A N 1
ATOM 842 C CA . ILE A 1 108 ? 5.178 -24.515 -2.126 1.00 83.12 108 ILE A CA 1
ATOM 843 C C . ILE A 1 108 ? 3.877 -24.819 -1.365 1.00 83.12 108 ILE A C 1
ATOM 845 O O . ILE A 1 108 ? 3.934 -25.443 -0.306 1.00 83.12 108 ILE A O 1
ATOM 849 N N . GLN A 1 109 ? 2.720 -24.403 -1.887 1.00 83.12 109 GLN A N 1
ATOM 850 C CA . GLN A 1 109 ? 1.430 -24.621 -1.230 1.00 83.12 109 GLN A CA 1
ATOM 851 C C . GLN A 1 109 ? 0.950 -26.049 -1.478 1.00 83.12 109 GLN A C 1
ATOM 853 O O . GLN A 1 109 ? 0.563 -26.743 -0.536 1.00 83.12 109 GLN A O 1
ATOM 858 N N . GLU A 1 110 ? 1.047 -26.507 -2.727 1.00 87.12 110 GLU A N 1
ATOM 859 C CA . GLU A 1 110 ? 0.678 -27.867 -3.125 1.00 87.12 110 GLU A CA 1
ATOM 860 C C . GLU A 1 110 ? 1.494 -28.906 -2.346 1.00 87.12 110 GLU A C 1
ATOM 862 O O . GLU A 1 110 ? 0.943 -29.876 -1.822 1.00 87.12 110 GLU A O 1
ATOM 867 N N . ARG A 1 111 ? 2.801 -28.667 -2.191 1.00 93.56 111 ARG A N 1
ATOM 868 C CA . ARG A 1 111 ? 3.698 -29.537 -1.430 1.00 93.56 111 ARG A CA 1
ATOM 869 C C . ARG A 1 111 ? 3.362 -29.561 0.055 1.00 93.56 111 ARG A C 1
ATOM 871 O O . ARG A 1 111 ? 3.344 -30.639 0.636 1.00 93.56 111 ARG A O 1
ATOM 878 N N . ALA A 1 112 ? 3.076 -28.416 0.674 1.00 88.56 112 ALA A N 1
ATOM 879 C CA . ALA A 1 112 ? 2.713 -28.374 2.092 1.00 88.56 112 ALA A CA 1
ATOM 880 C C . ALA A 1 112 ? 1.436 -29.185 2.378 1.00 88.56 112 ALA A C 1
ATOM 882 O O . ALA A 1 112 ? 1.375 -29.930 3.358 1.00 88.56 112 ALA A O 1
ATOM 883 N N . LEU A 1 113 ? 0.434 -29.087 1.498 1.00 88.94 113 LEU A N 1
ATOM 884 C CA . LEU A 1 113 ? -0.794 -29.878 1.594 1.00 88.94 113 LEU A CA 1
ATOM 885 C C . LEU A 1 113 ? -0.536 -31.371 1.350 1.00 88.94 113 LEU A C 1
ATOM 887 O O . LEU A 1 113 ? -1.025 -32.196 2.119 1.00 88.94 113 LEU A O 1
ATOM 891 N N . CYS A 1 114 ? 0.275 -31.707 0.344 1.00 94.94 114 CYS A N 1
ATOM 892 C CA . CYS A 1 114 ? 0.689 -33.079 0.045 1.00 94.94 114 CYS A CA 1
ATOM 893 C C . CYS A 1 114 ? 1.409 -33.739 1.231 1.00 94.94 114 CYS A C 1
ATOM 895 O O . CYS A 1 114 ? 1.008 -34.809 1.682 1.00 94.94 114 CYS A O 1
ATOM 897 N N . LEU A 1 115 ? 2.412 -33.073 1.814 1.00 96.12 115 LEU A N 1
ATOM 898 C CA . LEU A 1 115 ? 3.141 -33.582 2.981 1.00 96.12 115 LEU A CA 1
ATOM 899 C C . LEU A 1 115 ? 2.217 -33.762 4.194 1.00 96.12 115 LEU A C 1
ATOM 901 O O . LEU A 1 115 ? 2.333 -34.753 4.914 1.00 96.12 115 LEU A O 1
ATOM 905 N N . ARG A 1 116 ? 1.255 -32.856 4.406 1.00 95.25 116 ARG A N 1
ATOM 906 C CA . ARG A 1 116 ? 0.256 -33.002 5.475 1.00 95.25 116 ARG A CA 1
ATOM 907 C C . ARG A 1 116 ? -0.612 -34.246 5.280 1.00 95.25 116 ARG A C 1
ATOM 909 O O . ARG A 1 116 ? -0.879 -34.952 6.249 1.00 95.25 116 ARG A O 1
ATOM 916 N N . GLU A 1 117 ? -1.041 -34.519 4.052 1.00 96.81 117 GLU A N 1
ATOM 917 C CA . GLU A 1 117 ? -1.834 -35.709 3.735 1.00 96.81 117 GLU A CA 1
ATOM 918 C C . GLU A 1 117 ? -1.016 -36.997 3.857 1.00 96.81 117 GLU A C 1
ATOM 920 O O . GLU A 1 117 ? -1.487 -37.944 4.486 1.00 96.81 117 GLU A O 1
ATOM 925 N N . ILE A 1 118 ? 0.226 -37.015 3.359 1.00 97.44 118 ILE A N 1
ATOM 926 C CA . ILE A 1 118 ? 1.165 -38.133 3.549 1.00 97.44 118 ILE A CA 1
ATOM 927 C C . ILE A 1 118 ? 1.331 -38.436 5.043 1.00 97.44 118 ILE A C 1
ATOM 929 O O . ILE A 1 118 ? 1.186 -39.584 5.465 1.00 97.44 118 ILE A O 1
ATOM 933 N N . TRP A 1 119 ? 1.567 -37.401 5.858 1.00 96.19 119 TRP A N 1
ATOM 934 C CA . TRP A 1 119 ? 1.695 -37.543 7.307 1.00 96.19 119 TRP A CA 1
ATOM 935 C C . TRP A 1 119 ? 0.429 -38.104 7.950 1.00 96.19 119 TRP A C 1
ATOM 937 O O . TRP A 1 119 ? 0.504 -38.968 8.816 1.00 96.19 119 TRP A O 1
ATOM 947 N N . ARG A 1 120 ? -0.744 -37.624 7.527 1.00 96.19 120 ARG A N 1
ATOM 948 C CA . ARG A 1 120 ? -2.037 -38.043 8.076 1.00 96.19 120 ARG A CA 1
ATOM 949 C C . ARG A 1 120 ? -2.317 -39.525 7.823 1.00 96.19 120 ARG A C 1
ATOM 951 O O . ARG A 1 120 ? -2.865 -40.191 8.700 1.00 96.19 120 ARG A O 1
ATOM 958 N N . ILE A 1 121 ? -2.006 -40.031 6.631 1.00 97.06 121 ILE A N 1
ATOM 959 C CA . ILE A 1 121 ? -2.439 -41.367 6.190 1.00 97.06 121 ILE A CA 1
ATOM 960 C C . ILE A 1 121 ? -1.414 -42.476 6.458 1.00 97.06 121 ILE A C 1
ATOM 962 O O . ILE A 1 121 ? -1.830 -43.624 6.607 1.00 97.06 121 ILE A O 1
ATOM 966 N N . ALA A 1 122 ? -0.117 -42.165 6.539 1.00 97.06 122 ALA A N 1
ATOM 967 C CA . ALA A 1 122 ? 0.909 -43.139 6.915 1.00 97.06 122 ALA A CA 1
ATOM 968 C C . ALA A 1 122 ? 0.695 -43.599 8.357 1.00 97.06 122 ALA A C 1
ATOM 970 O O . ALA A 1 122 ? 0.501 -42.766 9.223 1.00 97.06 122 ALA A O 1
ATOM 971 N N . ARG A 1 123 ? 0.729 -44.892 8.655 1.00 96.19 123 ARG A N 1
ATOM 972 C CA . ARG A 1 123 ? 0.565 -45.438 10.009 1.00 96.19 123 ARG A CA 1
ATOM 973 C C . ARG A 1 123 ? 1.891 -45.464 10.754 1.00 96.19 123 ARG A C 1
ATOM 975 O O . ARG A 1 123 ? 1.938 -45.035 11.902 1.00 96.19 123 ARG A O 1
ATOM 982 N N . HIS A 1 124 ? 2.945 -45.941 10.096 1.00 95.25 124 HIS A N 1
ATOM 983 C CA . HIS A 1 124 ? 4.266 -46.099 10.701 1.00 95.25 124 HIS A CA 1
ATOM 984 C C . HIS A 1 124 ? 5.323 -45.341 9.910 1.00 95.25 124 HIS A C 1
ATOM 986 O O . HIS A 1 124 ? 5.953 -44.434 10.448 1.00 95.25 124 HIS A O 1
ATOM 992 N N . TYR A 1 125 ? 5.459 -45.642 8.619 1.00 97.69 125 TYR A N 1
ATOM 993 C CA . TYR A 1 125 ? 6.579 -45.160 7.825 1.00 97.69 125 TYR A CA 1
ATOM 994 C C . TYR A 1 125 ? 6.156 -44.243 6.683 1.00 97.69 125 TYR A C 1
ATOM 996 O O . TYR A 1 125 ? 5.105 -44.396 6.061 1.00 97.69 125 TYR A O 1
ATOM 1004 N N . ILE A 1 126 ? 7.014 -43.281 6.376 1.00 98.06 126 ILE A N 1
ATOM 1005 C CA . ILE A 1 126 ? 6.934 -42.486 5.154 1.00 98.06 126 ILE A CA 1
ATOM 1006 C C . ILE A 1 126 ? 8.255 -42.667 4.426 1.00 98.06 126 ILE A C 1
ATOM 1008 O O . ILE A 1 126 ? 9.306 -42.490 5.036 1.00 98.06 126 ILE A O 1
ATOM 1012 N N . LEU A 1 127 ? 8.208 -42.993 3.139 1.00 97.69 127 LEU A N 1
ATOM 1013 C CA . LEU A 1 127 ? 9.389 -43.107 2.294 1.00 97.69 127 LEU A CA 1
ATOM 1014 C C . LEU A 1 127 ? 9.280 -42.094 1.161 1.00 97.69 127 LEU A C 1
ATOM 1016 O O . LEU A 1 127 ? 8.342 -42.142 0.371 1.00 97.69 127 LEU A O 1
ATOM 1020 N N . VAL A 1 128 ? 10.234 -41.171 1.083 1.00 97.19 128 VAL A N 1
ATOM 1021 C CA . VAL A 1 128 ? 10.281 -40.149 0.031 1.00 97.19 128 VAL A CA 1
ATOM 1022 C C . VAL A 1 128 ? 11.519 -40.351 -0.826 1.00 97.19 128 VAL A C 1
ATOM 1024 O O . VAL A 1 128 ? 12.617 -40.448 -0.271 1.00 97.19 128 VAL A O 1
ATOM 1027 N N . THR A 1 129 ? 11.356 -40.353 -2.153 1.00 95.19 129 THR A N 1
ATOM 1028 C CA . THR A 1 129 ? 12.482 -40.249 -3.093 1.00 95.19 129 THR A CA 1
ATOM 1029 C C . THR A 1 129 ? 12.374 -39.018 -3.973 1.00 95.19 129 THR A C 1
ATOM 1031 O O . THR A 1 129 ? 11.274 -38.632 -4.363 1.00 95.19 129 THR A O 1
ATOM 1034 N N . VAL A 1 130 ? 13.522 -38.406 -4.252 1.00 93.38 130 VAL A N 1
ATOM 1035 C CA . VAL A 1 130 ? 13.655 -37.202 -5.082 1.00 93.38 130 VAL A CA 1
ATOM 1036 C C . VAL A 1 130 ? 15.016 -37.182 -5.785 1.00 93.38 130 VAL A C 1
ATOM 1038 O O . VAL A 1 130 ? 15.981 -37.761 -5.262 1.00 93.38 130 VAL A O 1
ATOM 1041 N N . PRO A 1 131 ? 15.158 -36.448 -6.901 1.00 90.38 131 PRO A N 1
ATOM 1042 C CA . PRO A 1 131 ? 16.454 -36.151 -7.496 1.00 90.38 131 PRO A CA 1
ATOM 1043 C C . PRO A 1 131 ? 17.410 -35.504 -6.485 1.00 90.38 131 PRO A C 1
ATOM 1045 O O . PRO A 1 131 ? 17.074 -34.532 -5.800 1.00 90.38 131 PRO A O 1
ATOM 1048 N N . ASN A 1 132 ? 18.623 -36.046 -6.388 1.00 87.81 132 ASN A N 1
ATOM 1049 C CA . ASN A 1 132 ? 19.651 -35.574 -5.468 1.00 87.81 132 ASN A CA 1
ATOM 1050 C C . ASN A 1 132 ? 20.372 -34.338 -6.015 1.00 87.81 132 ASN A C 1
ATOM 1052 O O . ASN A 1 132 ? 21.181 -34.446 -6.938 1.00 87.81 132 ASN A O 1
ATOM 1056 N N . ASP A 1 133 ? 20.153 -33.194 -5.369 1.00 81.81 133 ASP A N 1
ATOM 1057 C CA . ASP A 1 133 ? 20.872 -31.938 -5.594 1.00 81.81 133 ASP A CA 1
ATOM 1058 C C . ASP A 1 133 ? 20.896 -31.519 -7.074 1.00 81.81 133 ASP A C 1
ATOM 1060 O O . ASP A 1 133 ? 21.915 -31.081 -7.619 1.00 81.81 133 ASP A O 1
ATOM 1064 N N . GLU A 1 134 ? 19.759 -31.697 -7.743 1.00 82.50 134 GLU A N 1
ATOM 1065 C CA . GLU A 1 134 ? 19.598 -31.368 -9.152 1.00 82.50 134 GLU A CA 1
ATOM 1066 C C . GLU A 1 134 ? 19.800 -29.865 -9.399 1.00 82.50 134 GLU A C 1
ATOM 1068 O O . GLU A 1 134 ? 19.239 -29.007 -8.714 1.00 82.50 134 GLU A O 1
ATOM 1073 N N . ASP A 1 135 ? 20.597 -29.538 -10.416 1.00 82.25 135 ASP A N 1
ATOM 1074 C CA . ASP A 1 135 ? 20.686 -28.179 -10.941 1.00 82.25 135 ASP A CA 1
ATOM 1075 C C . ASP A 1 135 ? 19.648 -28.012 -12.054 1.00 82.25 135 ASP A C 1
ATOM 1077 O O . ASP A 1 135 ? 19.896 -28.352 -13.214 1.00 82.25 135 ASP A O 1
ATOM 1081 N N . LEU A 1 136 ? 18.494 -27.449 -11.686 1.00 84.31 136 LEU A N 1
ATOM 1082 C CA . LEU A 1 136 ? 17.356 -27.223 -12.585 1.00 84.31 136 LEU A CA 1
ATOM 1083 C C . LEU A 1 136 ? 17.727 -26.423 -13.846 1.00 84.31 136 LEU A C 1
ATOM 1085 O O . LEU A 1 136 ? 17.000 -26.456 -14.837 1.00 84.31 136 LEU A O 1
ATOM 1089 N N . SER A 1 137 ? 18.840 -25.678 -13.837 1.00 81.06 137 SER A N 1
ATOM 1090 C CA . SER A 1 137 ? 19.276 -24.918 -15.010 1.00 81.06 137 SER A CA 1
ATOM 1091 C C . SER A 1 137 ? 19.839 -25.804 -16.126 1.00 81.06 137 SER A C 1
ATOM 1093 O O . SER A 1 137 ? 19.748 -25.424 -17.293 1.00 81.06 137 SER A O 1
ATOM 1095 N N . GLN A 1 138 ? 20.367 -26.989 -15.807 1.00 83.31 138 GLN A N 1
ATOM 1096 C CA . GLN A 1 138 ? 21.004 -27.899 -16.772 1.00 83.31 138 GLN A CA 1
ATOM 1097 C C . GLN A 1 138 ? 19.991 -28.510 -17.744 1.00 83.31 138 GLN A C 1
ATOM 1099 O O . GLN A 1 138 ? 20.294 -28.687 -18.921 1.00 83.31 138 GLN A O 1
ATOM 1104 N N . MET A 1 139 ? 18.772 -28.763 -17.263 1.00 85.38 139 MET A N 1
ATOM 1105 C CA . MET A 1 139 ? 17.716 -29.463 -18.000 1.00 85.38 139 MET A CA 1
ATOM 1106 C C . MET A 1 139 ? 16.671 -28.510 -18.593 1.00 85.38 139 MET A C 1
ATOM 1108 O O . MET A 1 139 ? 15.550 -28.911 -18.906 1.00 85.38 139 MET A O 1
ATOM 1112 N N . LEU A 1 140 ? 17.016 -27.229 -18.758 1.00 90.00 140 LEU A N 1
ATOM 1113 C CA . LEU A 1 140 ? 16.149 -26.277 -19.444 1.00 90.00 140 LEU A CA 1
ATOM 1114 C C . LEU A 1 140 ? 16.179 -26.514 -20.954 1.00 90.00 140 LEU A C 1
ATOM 1116 O O . LEU A 1 140 ? 17.233 -26.465 -21.593 1.00 90.00 140 LEU A O 1
ATOM 1120 N N . ILE A 1 141 ? 14.991 -26.683 -21.521 1.00 89.38 141 ILE A N 1
ATOM 1121 C CA . ILE A 1 141 ? 14.736 -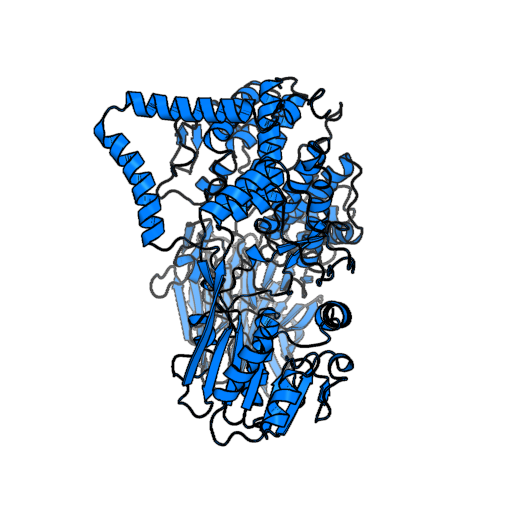26.835 -22.949 1.00 89.38 141 ILE A CA 1
ATOM 1122 C C . ILE A 1 141 ? 13.996 -25.600 -23.436 1.00 89.38 141 ILE A C 1
ATOM 1124 O O . ILE A 1 141 ? 13.105 -25.078 -22.764 1.00 89.38 141 ILE A O 1
ATOM 1128 N N . ARG A 1 142 ? 14.350 -25.140 -24.635 1.00 89.38 142 ARG A N 1
ATOM 1129 C CA . ARG A 1 142 ? 13.626 -24.077 -25.327 1.00 89.38 142 ARG A CA 1
ATOM 1130 C C . ARG A 1 142 ? 12.898 -24.657 -26.529 1.00 89.38 142 ARG A C 1
ATOM 1132 O O . ARG A 1 142 ? 13.523 -25.168 -27.450 1.00 89.38 142 ARG A O 1
ATOM 1139 N N . CYS A 1 143 ? 11.576 -24.531 -26.541 1.00 84.69 143 CYS A N 1
ATOM 1140 C CA . CYS A 1 143 ? 10.753 -24.996 -27.649 1.00 84.69 143 CYS A CA 1
ATOM 1141 C C . CYS A 1 143 ? 11.070 -24.217 -28.934 1.00 84.69 143 CYS A C 1
ATOM 1143 O O . CYS A 1 143 ? 10.903 -22.997 -28.968 1.00 84.69 143 CYS A O 1
ATOM 1145 N N . ALA A 1 144 ? 11.448 -24.912 -30.009 1.00 82.94 144 ALA A N 1
ATOM 1146 C CA . ALA A 1 144 ? 11.713 -24.283 -31.305 1.00 82.94 144 ALA A CA 1
ATOM 1147 C C . ALA A 1 144 ? 10.457 -23.633 -31.918 1.00 82.94 144 ALA A C 1
ATOM 1149 O O . ALA A 1 144 ? 10.554 -22.602 -32.577 1.00 82.94 144 ALA A O 1
ATOM 1150 N N . ARG A 1 145 ? 9.270 -24.192 -31.644 1.00 83.56 145 ARG A N 1
ATOM 1151 C CA . ARG A 1 145 ? 7.991 -23.716 -32.191 1.00 83.56 145 ARG A CA 1
ATOM 1152 C C . ARG A 1 145 ? 7.460 -22.455 -31.511 1.00 83.56 145 ARG A C 1
ATOM 1154 O O . ARG A 1 145 ? 7.045 -21.526 -32.190 1.00 83.56 145 ARG A O 1
ATOM 1161 N N . CYS A 1 146 ? 7.426 -22.421 -30.176 1.00 86.06 146 CYS A N 1
ATOM 1162 C CA . CYS A 1 146 ? 6.805 -21.317 -29.424 1.00 86.06 146 CYS A CA 1
ATOM 1163 C C . CYS A 1 146 ? 7.776 -20.532 -28.534 1.00 86.06 146 CYS A C 1
ATOM 1165 O O . CYS A 1 146 ? 7.350 -19.658 -27.785 1.00 86.06 146 CYS A O 1
ATOM 1167 N N . SER A 1 147 ? 9.074 -20.848 -28.574 1.00 86.31 147 SER A N 1
ATOM 1168 C CA . SER A 1 147 ? 10.117 -20.248 -27.727 1.00 86.31 147 SER A CA 1
ATOM 1169 C C . SER A 1 147 ? 9.930 -20.409 -26.213 1.00 86.31 147 SER A C 1
ATOM 1171 O O . SER A 1 147 ? 10.737 -19.868 -25.457 1.00 86.31 147 SER A O 1
ATOM 1173 N N . HIS A 1 148 ? 8.926 -21.159 -25.749 1.00 89.19 148 HIS A N 1
ATOM 1174 C CA . HIS A 1 148 ? 8.723 -21.421 -24.328 1.00 89.19 148 HIS A CA 1
ATOM 1175 C C . HIS A 1 148 ? 9.911 -22.196 -23.747 1.00 89.19 148 HIS A C 1
ATOM 1177 O O . HIS A 1 148 ? 10.328 -23.204 -24.321 1.00 89.19 148 HIS A O 1
ATOM 1183 N N . ILE A 1 149 ? 10.448 -21.712 -22.624 1.00 88.62 149 ILE A N 1
ATOM 1184 C CA . ILE A 1 149 ? 11.547 -22.351 -21.895 1.00 88.62 149 ILE A CA 1
ATOM 1185 C C . ILE A 1 149 ? 10.956 -23.090 -20.702 1.00 88.62 149 ILE A C 1
ATOM 1187 O O . ILE A 1 149 ? 10.258 -22.483 -19.890 1.00 88.62 149 ILE A O 1
ATOM 1191 N N . PHE A 1 150 ? 11.243 -24.380 -20.597 1.00 87.38 150 PHE A N 1
ATOM 1192 C CA . PHE A 1 150 ? 10.702 -25.258 -19.565 1.00 87.38 150 PHE A CA 1
ATOM 1193 C C . PHE A 1 150 ? 11.744 -26.295 -19.140 1.00 87.38 150 PHE A C 1
ATOM 1195 O O . PHE A 1 150 ? 12.693 -26.564 -19.873 1.00 87.38 150 PHE A O 1
ATOM 1202 N N . HIS A 1 151 ? 11.585 -26.851 -17.940 1.00 88.94 151 HIS A N 1
ATOM 1203 C CA . HIS A 1 151 ? 12.406 -27.966 -17.474 1.00 88.94 151 HIS A CA 1
ATOM 1204 C C . HIS A 1 151 ? 11.982 -29.248 -18.193 1.00 88.94 151 HIS A C 1
ATOM 1206 O O . HIS A 1 151 ? 10.783 -29.521 -18.246 1.00 88.94 151 HIS A O 1
ATOM 1212 N N . ALA A 1 152 ? 12.934 -30.033 -18.702 1.00 82.75 152 ALA A N 1
ATOM 1213 C CA . ALA A 1 152 ? 12.677 -31.256 -19.469 1.00 82.75 152 ALA A CA 1
ATOM 1214 C C . ALA A 1 152 ? 11.694 -32.203 -18.757 1.00 82.75 152 ALA A C 1
ATOM 1216 O O . ALA A 1 152 ? 10.714 -32.643 -19.348 1.00 82.75 152 ALA A O 1
ATOM 1217 N N . TRP A 1 153 ? 11.906 -32.412 -17.456 1.00 82.00 153 TRP A N 1
ATOM 1218 C CA . TRP A 1 153 ? 11.080 -33.283 -16.611 1.00 82.00 153 TRP A CA 1
ATOM 1219 C C . TRP A 1 153 ? 10.009 -32.538 -15.806 1.00 82.00 153 TRP A C 1
ATOM 1221 O O . TRP A 1 153 ? 9.317 -33.125 -14.991 1.00 82.00 153 TRP A O 1
ATOM 1231 N N . GLY A 1 154 ? 9.865 -31.221 -15.986 1.00 79.88 154 GLY A N 1
ATOM 1232 C CA . GLY A 1 154 ? 8.859 -30.442 -15.256 1.00 79.88 154 GLY A CA 1
ATOM 1233 C C . GLY A 1 154 ? 9.129 -30.244 -13.757 1.00 79.88 154 GLY A C 1
ATOM 1234 O O . GLY A 1 154 ? 8.218 -29.820 -13.047 1.00 79.88 154 GLY A O 1
ATOM 1235 N N . HIS A 1 155 ? 10.348 -30.508 -13.273 1.00 86.12 155 HIS A N 1
ATOM 1236 C CA . HIS A 1 155 ? 10.743 -30.201 -11.898 1.00 86.12 155 HIS A CA 1
ATOM 1237 C C . HIS A 1 155 ? 10.703 -28.688 -11.657 1.00 86.12 155 HIS A C 1
ATOM 1239 O O . HIS A 1 155 ? 11.161 -27.879 -12.471 1.00 86.12 155 HIS A O 1
ATOM 1245 N N . ARG A 1 156 ? 10.109 -28.306 -10.530 1.00 84.06 156 ARG A N 1
ATOM 1246 C CA . ARG A 1 156 ? 9.920 -26.918 -10.092 1.00 84.06 156 ARG A CA 1
ATOM 1247 C C . ARG A 1 156 ? 10.806 -26.549 -8.912 1.00 84.06 156 ARG A C 1
ATOM 1249 O O . ARG A 1 156 ? 11.015 -25.362 -8.660 1.00 84.06 156 ARG A O 1
ATOM 1256 N N . ASP A 1 157 ? 11.300 -27.546 -8.194 1.00 84.06 157 ASP A N 1
ATOM 1257 C CA . ASP A 1 157 ? 12.164 -27.395 -7.034 1.00 84.06 157 ASP A CA 1
ATOM 1258 C C . ASP A 1 157 ? 13.182 -28.543 -7.006 1.00 84.06 157 ASP A C 1
ATOM 1260 O O . ASP A 1 157 ? 13.020 -29.538 -7.703 1.00 84.06 157 ASP A O 1
ATOM 1264 N N . PHE A 1 158 ? 14.229 -28.403 -6.200 1.00 86.94 158 PHE A N 1
ATOM 1265 C CA . PHE A 1 158 ? 15.278 -29.413 -6.030 1.00 86.94 158 PHE A CA 1
ATOM 1266 C C . PHE A 1 158 ? 15.362 -29.829 -4.558 1.00 86.94 158 PHE A C 1
ATOM 1268 O O . PHE A 1 158 ? 14.976 -29.074 -3.656 1.00 86.94 158 PHE A O 1
ATOM 1275 N N . PHE A 1 159 ? 15.909 -31.008 -4.280 1.00 88.56 159 PHE A N 1
ATOM 1276 C CA . PHE A 1 159 ? 16.047 -31.505 -2.916 1.00 88.56 159 PHE A CA 1
ATOM 1277 C C . PHE A 1 159 ? 17.466 -31.966 -2.626 1.00 88.56 159 PHE A C 1
ATOM 1279 O O . PHE A 1 159 ? 18.186 -32.458 -3.487 1.00 88.56 159 PHE A O 1
ATOM 1286 N N . ASN A 1 160 ? 17.870 -31.788 -1.374 1.00 87.69 160 ASN A N 1
ATOM 1287 C CA . ASN A 1 160 ? 19.130 -32.277 -0.842 1.00 87.69 160 ASN A CA 1
ATOM 1288 C C . ASN A 1 160 ? 18.893 -32.858 0.554 1.00 87.69 160 ASN A C 1
ATOM 1290 O O . ASN A 1 160 ? 17.807 -32.725 1.125 1.00 87.69 160 ASN A O 1
ATOM 1294 N N . THR A 1 161 ? 19.921 -33.467 1.135 1.00 87.12 161 THR A N 1
ATOM 1295 C CA . THR A 1 161 ? 19.841 -34.120 2.449 1.00 87.12 161 THR A CA 1
ATOM 1296 C C . THR A 1 161 ? 19.303 -33.208 3.558 1.00 87.12 161 THR A C 1
ATOM 1298 O O . THR A 1 161 ? 18.568 -33.676 4.424 1.00 87.12 161 THR A O 1
ATOM 1301 N N . SER A 1 162 ? 19.618 -31.908 3.524 1.00 86.25 162 SER A N 1
ATOM 1302 C CA . SER A 1 162 ? 19.119 -30.923 4.494 1.00 86.25 162 SER A CA 1
ATOM 1303 C C . SER A 1 162 ? 17.613 -30.708 4.355 1.00 86.25 162 SER A C 1
ATOM 1305 O O . SER A 1 162 ? 16.874 -30.817 5.331 1.00 86.25 162 SER A O 1
ATOM 1307 N N . ARG A 1 163 ? 17.137 -30.483 3.125 1.00 89.12 163 ARG A N 1
ATOM 1308 C CA . ARG A 1 163 ? 15.707 -30.300 2.844 1.00 89.12 163 ARG A CA 1
ATOM 1309 C C . ARG A 1 163 ? 14.893 -31.554 3.160 1.00 89.12 163 ARG A C 1
ATOM 1311 O O . ARG A 1 163 ? 13.805 -31.422 3.708 1.00 89.12 163 ARG A O 1
ATOM 1318 N N . MET A 1 164 ? 15.441 -32.748 2.909 1.00 91.69 164 MET A N 1
ATOM 1319 C CA . MET A 1 164 ? 14.802 -34.012 3.300 1.00 91.69 164 MET A CA 1
ATOM 1320 C C . MET A 1 164 ? 14.585 -34.073 4.819 1.00 91.69 164 MET A C 1
ATOM 1322 O O . MET A 1 164 ? 13.502 -34.422 5.276 1.00 91.69 164 MET A O 1
ATOM 1326 N N . LYS A 1 165 ? 15.550 -33.647 5.641 1.00 89.69 165 LYS A N 1
ATOM 1327 C CA . LYS A 1 165 ? 15.384 -33.658 7.108 1.00 89.69 165 LYS A CA 1
ATOM 1328 C C . LYS A 1 165 ? 14.222 -32.798 7.618 1.00 89.69 165 LYS A C 1
ATOM 1330 O O . LYS A 1 165 ? 13.719 -33.079 8.697 1.00 89.69 165 LYS A O 1
ATOM 1335 N N . GLY A 1 166 ? 13.808 -31.781 6.860 1.00 86.06 166 GLY A N 1
ATOM 1336 C CA . GLY A 1 166 ? 12.756 -30.837 7.246 1.00 86.06 166 GLY A CA 1
ATOM 1337 C C . GLY A 1 166 ? 11.366 -31.120 6.671 1.00 86.06 166 GLY A C 1
ATOM 1338 O O . GLY A 1 166 ? 10.483 -30.284 6.845 1.00 86.06 166 GLY A O 1
ATOM 1339 N N . LEU A 1 167 ? 11.155 -32.238 5.962 1.00 91.12 167 LEU A N 1
ATOM 1340 C CA . LEU A 1 167 ? 9.859 -32.525 5.326 1.00 91.12 167 LEU A CA 1
ATOM 1341 C C . LEU A 1 167 ? 8.745 -32.846 6.333 1.00 91.12 167 LEU A C 1
ATOM 1343 O O . LEU A 1 167 ? 7.585 -32.528 6.076 1.00 91.12 167 LEU A O 1
ATOM 1347 N N . PHE A 1 168 ? 9.088 -33.453 7.471 1.00 92.62 168 PHE A N 1
ATOM 1348 C CA . PHE A 1 168 ? 8.133 -33.925 8.474 1.00 92.62 168 PHE A CA 1
ATOM 1349 C C . PHE A 1 168 ? 8.553 -33.520 9.901 1.00 92.62 168 PHE A C 1
ATOM 1351 O O . PHE A 1 168 ? 9.701 -33.130 10.110 1.00 92.62 168 PHE A O 1
ATOM 1358 N N . PRO A 1 169 ? 7.646 -33.603 10.899 1.00 85.31 169 PRO A N 1
ATOM 1359 C CA . PRO A 1 169 ? 7.935 -33.255 12.303 1.00 85.31 169 PRO A CA 1
ATOM 1360 C C . PRO A 1 169 ? 8.985 -34.133 13.005 1.00 85.31 169 PRO A C 1
ATOM 1362 O O . PRO A 1 169 ? 9.442 -33.805 14.101 1.00 85.31 169 PRO A O 1
ATOM 1365 N N . VAL A 1 170 ? 9.341 -35.262 12.395 1.00 87.31 170 VAL A N 1
ATOM 1366 C CA . VAL A 1 170 ? 10.385 -36.181 12.856 1.00 87.31 170 VAL A CA 1
ATOM 1367 C C . VAL A 1 170 ? 11.507 -36.213 11.819 1.00 87.31 170 VAL A C 1
ATOM 1369 O O . VAL A 1 170 ? 11.231 -36.116 10.618 1.00 87.31 170 VAL A O 1
ATOM 1372 N N . PRO A 1 171 ? 12.774 -36.334 12.243 1.00 88.44 171 PRO A N 1
ATOM 1373 C CA . PRO A 1 171 ? 13.868 -36.521 11.305 1.00 88.44 171 PRO A CA 1
ATOM 1374 C C . PRO A 1 171 ? 13.738 -37.880 10.596 1.00 88.44 171 PRO A C 1
ATOM 1376 O O . PRO A 1 171 ? 13.096 -38.797 11.107 1.00 88.44 171 PRO A O 1
ATOM 1379 N N . PRO A 1 172 ? 14.360 -38.049 9.420 1.00 92.25 172 PRO A N 1
ATOM 1380 C CA . PRO A 1 172 ? 14.397 -39.346 8.775 1.00 92.25 172 PRO A CA 1
ATOM 1381 C C . PRO A 1 172 ? 15.235 -40.317 9.614 1.00 92.25 172 PRO A C 1
ATOM 1383 O O . PRO A 1 172 ? 16.381 -40.019 9.954 1.00 92.25 172 PRO A O 1
ATOM 1386 N N . MET A 1 173 ? 14.679 -41.493 9.903 1.00 92.94 173 MET A N 1
ATOM 1387 C CA . MET A 1 173 ? 15.387 -42.600 10.546 1.00 92.94 173 MET A CA 1
ATOM 1388 C C . MET A 1 173 ? 16.490 -43.167 9.646 1.00 92.94 173 MET A C 1
ATOM 1390 O O . MET A 1 173 ? 17.491 -43.689 10.131 1.00 92.94 173 MET A O 1
ATOM 1394 N N . LYS A 1 174 ? 16.308 -43.056 8.325 1.00 92.75 174 LYS A N 1
ATOM 1395 C CA . LYS A 1 174 ? 17.285 -43.472 7.321 1.00 92.75 174 LYS A CA 1
ATOM 1396 C C . LYS A 1 174 ? 17.305 -42.468 6.185 1.00 92.75 174 LYS A C 1
ATOM 1398 O O . LYS A 1 174 ? 16.257 -42.060 5.695 1.00 92.75 174 LYS A O 1
ATOM 1403 N N . LEU A 1 175 ? 18.503 -42.082 5.767 1.00 92.00 175 LEU A N 1
ATOM 1404 C CA . LEU A 1 175 ? 18.726 -41.232 4.608 1.00 92.00 175 LEU A CA 1
ATOM 1405 C C . LEU A 1 175 ? 19.840 -41.863 3.778 1.00 92.00 175 LEU A C 1
ATOM 1407 O O . LEU A 1 175 ? 20.958 -42.021 4.267 1.00 92.00 175 LEU A O 1
ATOM 1411 N N . SER A 1 176 ? 19.535 -42.234 2.544 1.00 90.69 176 SER A N 1
ATOM 1412 C CA . SER A 1 176 ? 20.471 -42.897 1.639 1.00 90.69 176 SER A CA 1
ATOM 1413 C C . SER A 1 176 ? 20.471 -42.218 0.275 1.00 90.69 176 SER A C 1
ATOM 1415 O O . SER A 1 176 ? 19.528 -41.519 -0.096 1.00 90.69 176 SER A O 1
ATOM 1417 N N . ASN A 1 177 ? 21.555 -42.405 -0.473 1.00 88.56 177 ASN A N 1
ATOM 1418 C CA . ASN A 1 177 ? 21.712 -41.857 -1.812 1.00 88.56 177 ASN A CA 1
ATOM 1419 C C . ASN A 1 177 ? 22.110 -42.971 -2.779 1.00 88.56 177 ASN A C 1
ATOM 1421 O O . ASN A 1 177 ? 23.033 -43.731 -2.487 1.00 88.56 177 ASN A O 1
ATOM 1425 N N . LEU A 1 178 ? 21.436 -43.032 -3.921 1.00 87.38 178 LEU A N 1
ATOM 1426 C CA . LEU A 1 178 ? 21.842 -43.820 -5.073 1.00 87.38 178 LEU A CA 1
ATOM 1427 C C . LEU A 1 178 ? 22.350 -42.846 -6.136 1.00 87.38 178 LEU A C 1
ATOM 1429 O O . LEU A 1 178 ? 21.566 -42.345 -6.942 1.00 87.38 178 LEU A O 1
ATOM 1433 N N . ALA A 1 179 ? 23.648 -42.544 -6.099 1.00 76.75 179 ALA A N 1
ATOM 1434 C CA . ALA A 1 179 ? 24.281 -41.590 -7.002 1.00 76.75 179 ALA A CA 1
ATOM 1435 C C . ALA A 1 179 ? 25.228 -42.279 -7.985 1.00 76.75 179 ALA A C 1
ATOM 1437 O O . ALA A 1 179 ? 26.104 -43.043 -7.583 1.00 76.75 179 ALA A O 1
ATOM 1438 N N . ASP A 1 180 ? 25.102 -41.915 -9.257 1.00 70.19 180 ASP A N 1
ATOM 1439 C CA . ASP A 1 180 ? 26.083 -42.198 -10.297 1.00 70.19 180 ASP A CA 1
ATOM 1440 C C . ASP A 1 180 ? 26.830 -40.877 -10.620 1.00 70.19 180 ASP A C 1
ATOM 1442 O O . ASP A 1 180 ? 26.246 -39.789 -10.561 1.00 70.19 180 ASP A O 1
ATOM 1446 N N . PRO A 1 181 ? 28.138 -40.894 -10.928 1.00 67.12 181 PRO A N 1
ATOM 1447 C CA . PRO A 1 181 ? 28.847 -39.683 -11.331 1.00 67.12 181 PRO A CA 1
ATOM 1448 C C . PRO A 1 181 ? 28.401 -39.240 -12.732 1.00 67.12 181 PRO A C 1
ATOM 1450 O O . PRO A 1 181 ? 28.753 -39.867 -13.731 1.00 67.12 181 PRO A O 1
ATOM 1453 N N . GLU A 1 182 ? 27.688 -38.118 -12.817 1.00 69.56 182 GLU A N 1
ATOM 1454 C CA . GLU A 1 182 ? 27.263 -37.518 -14.082 1.00 69.56 182 GLU A CA 1
ATOM 1455 C C . GLU A 1 182 ? 28.130 -36.320 -14.460 1.00 69.56 182 GLU A C 1
ATOM 1457 O O . GLU A 1 182 ? 28.664 -35.601 -13.612 1.00 69.56 182 GLU A O 1
ATOM 1462 N N . THR A 1 183 ? 28.283 -36.100 -15.766 1.00 70.00 183 THR A N 1
ATOM 1463 C CA . THR A 1 183 ? 29.024 -34.945 -16.282 1.00 70.00 183 THR A CA 1
ATOM 1464 C C . THR A 1 183 ? 28.065 -33.780 -16.454 1.00 70.00 183 THR A C 1
ATOM 1466 O O . THR A 1 183 ? 27.130 -33.860 -17.243 1.00 70.00 183 THR A O 1
ATOM 1469 N N . TYR A 1 184 ? 28.319 -32.696 -15.733 1.00 70.25 184 TYR A N 1
ATOM 1470 C CA . TYR A 1 184 ? 27.513 -31.485 -15.772 1.00 70.25 184 TYR A CA 1
ATOM 1471 C C . TYR A 1 184 ? 28.189 -30.434 -16.637 1.00 70.25 184 TYR A C 1
ATOM 1473 O O . TYR A 1 184 ? 29.419 -30.367 -16.742 1.00 70.25 184 TYR A O 1
ATOM 1481 N N . TYR A 1 185 ? 27.377 -29.576 -17.245 1.00 74.31 185 TYR A N 1
ATOM 1482 C CA . TYR A 1 185 ? 27.903 -28.412 -17.925 1.00 74.31 185 TYR A CA 1
ATOM 1483 C C . TYR A 1 185 ? 28.419 -27.426 -16.870 1.00 74.31 185 TYR A C 1
ATOM 1485 O O . TYR A 1 185 ? 27.704 -27.079 -15.929 1.00 74.31 185 TYR A O 1
ATOM 1493 N N . PHE A 1 186 ? 29.667 -26.983 -17.002 1.00 76.06 186 PHE A N 1
ATOM 1494 C CA . PHE A 1 186 ? 30.310 -26.074 -16.067 1.00 76.06 186 PHE A CA 1
ATOM 1495 C C . PHE A 1 186 ? 29.453 -24.802 -15.927 1.00 76.06 186 PHE A C 1
ATOM 1497 O O . PHE A 1 186 ? 29.251 -24.112 -16.933 1.00 76.06 186 PHE A O 1
ATOM 1504 N N . PRO A 1 187 ? 28.932 -24.470 -14.727 1.00 71.75 187 PRO A N 1
ATOM 1505 C CA . PRO A 1 187 ? 27.850 -23.492 -14.581 1.00 71.75 187 PRO A CA 1
ATOM 1506 C C . PRO A 1 187 ? 28.107 -22.116 -15.220 1.00 71.75 187 PRO A C 1
ATOM 1508 O O . PRO A 1 187 ? 27.192 -21.581 -15.846 1.00 71.75 187 PRO A O 1
ATOM 1511 N N . PRO A 1 188 ? 29.331 -21.547 -15.178 1.00 66.25 188 PRO A N 1
ATOM 1512 C CA . PRO A 1 188 ? 29.626 -20.305 -15.894 1.00 66.25 188 PRO A CA 1
ATOM 1513 C C . PRO A 1 188 ? 29.502 -20.442 -17.413 1.00 66.25 188 PRO A C 1
ATOM 1515 O O . PRO A 1 188 ? 28.918 -19.582 -18.070 1.00 66.25 188 PRO A O 1
ATOM 1518 N N . LEU A 1 189 ? 30.006 -21.537 -17.988 1.00 73.44 189 LEU A N 1
ATOM 1519 C CA . LEU A 1 189 ? 29.883 -21.776 -19.423 1.00 73.44 189 LEU A CA 1
ATOM 1520 C C . LEU A 1 189 ? 28.432 -22.101 -19.800 1.00 73.44 189 LEU A C 1
ATOM 1522 O O . LEU A 1 189 ? 28.005 -21.719 -20.887 1.00 73.44 189 LEU A O 1
ATOM 1526 N N . LEU A 1 190 ? 27.673 -22.778 -18.928 1.00 75.12 190 LEU A N 1
ATOM 1527 C CA . LEU A 1 190 ? 26.253 -23.068 -19.151 1.00 75.12 190 LEU A CA 1
ATOM 1528 C C . LEU A 1 190 ? 25.443 -21.775 -19.168 1.00 75.12 190 LEU A C 1
ATOM 1530 O O . LEU A 1 190 ? 24.619 -21.565 -20.056 1.00 75.12 190 LEU A O 1
ATOM 1534 N N . PHE A 1 191 ? 25.727 -20.877 -18.225 1.00 75.19 191 PHE A N 1
ATOM 1535 C CA . PHE A 1 191 ? 25.138 -19.548 -18.180 1.00 75.19 191 PHE A CA 1
ATOM 1536 C C . PHE A 1 191 ? 25.425 -18.779 -19.471 1.00 75.19 191 PHE A C 1
ATOM 1538 O O . PHE A 1 191 ? 24.504 -18.224 -20.063 1.00 75.19 191 PHE A O 1
ATOM 1545 N N . ILE A 1 192 ? 26.670 -18.791 -19.956 1.00 64.25 192 ILE A N 1
ATOM 1546 C CA . ILE A 1 192 ? 27.036 -18.164 -21.235 1.00 64.25 192 ILE A CA 1
ATOM 1547 C C . ILE A 1 192 ? 26.258 -18.823 -22.388 1.00 64.25 192 ILE A C 1
ATOM 1549 O O . ILE A 1 192 ? 25.605 -18.138 -23.176 1.00 64.25 192 ILE A O 1
ATOM 1553 N N . ARG A 1 193 ? 26.255 -20.156 -22.469 1.00 80.88 193 ARG A N 1
ATOM 1554 C CA . ARG A 1 193 ? 25.550 -20.921 -23.508 1.00 80.88 193 ARG A CA 1
ATOM 1555 C C . ARG A 1 193 ? 24.048 -20.590 -23.558 1.00 80.88 193 ARG A C 1
ATOM 1557 O O . ARG A 1 193 ? 23.518 -20.342 -24.641 1.00 80.88 193 ARG A O 1
ATOM 1564 N N . GLN A 1 194 ? 23.382 -20.509 -22.406 1.00 81.12 194 GLN A N 1
ATOM 1565 C CA . GLN A 1 194 ? 21.937 -20.276 -22.307 1.00 81.12 194 GLN A CA 1
ATOM 1566 C C . GLN A 1 194 ? 21.542 -18.798 -22.355 1.00 81.12 194 GLN A C 1
ATOM 1568 O O . GLN A 1 194 ? 20.584 -18.439 -23.029 1.00 81.12 194 GLN A O 1
ATOM 1573 N N . LYS A 1 195 ? 22.237 -17.922 -21.626 1.00 75.00 195 LYS A N 1
ATOM 1574 C CA . LYS A 1 195 ? 21.844 -16.512 -21.466 1.00 75.00 195 LYS A CA 1
ATOM 1575 C C . LYS A 1 195 ? 22.461 -15.591 -22.508 1.00 75.00 195 LYS A C 1
ATOM 1577 O O . LYS A 1 195 ? 21.843 -14.584 -22.828 1.00 75.00 195 LYS A O 1
ATOM 1582 N N . ILE A 1 196 ? 23.634 -15.936 -23.044 1.00 69.50 196 ILE A N 1
ATOM 1583 C CA . ILE A 1 196 ? 24.310 -15.138 -24.080 1.00 69.50 196 ILE A CA 1
ATOM 1584 C C . ILE A 1 196 ? 24.002 -15.704 -25.462 1.00 69.50 196 ILE A C 1
ATOM 1586 O O . ILE A 1 196 ? 23.564 -14.971 -26.343 1.00 69.50 196 ILE A O 1
ATOM 1590 N N . PHE A 1 197 ? 24.168 -17.014 -25.649 1.00 75.81 197 PHE A N 1
ATOM 1591 C CA . PHE A 1 197 ? 23.951 -17.644 -26.955 1.00 75.81 197 PHE A CA 1
ATOM 1592 C C . PHE A 1 197 ? 22.561 -18.255 -27.140 1.00 75.81 197 PHE A C 1
ATOM 1594 O O . PHE A 1 197 ? 22.299 -18.851 -28.185 1.00 75.81 197 PHE A O 1
ATOM 1601 N N . ASN A 1 198 ? 21.669 -18.107 -26.153 1.00 80.69 198 ASN A N 1
ATOM 1602 C CA . ASN A 1 198 ? 20.270 -18.538 -26.230 1.00 80.69 198 ASN A CA 1
ATOM 1603 C C . ASN A 1 198 ? 20.109 -20.004 -26.685 1.00 80.69 198 ASN A C 1
ATOM 1605 O O . ASN A 1 198 ? 19.129 -20.364 -27.341 1.00 80.69 198 ASN A O 1
ATOM 1609 N N . THR A 1 199 ? 21.111 -20.833 -26.371 1.00 84.25 199 THR A N 1
ATOM 1610 C CA . THR A 1 199 ? 21.190 -22.237 -26.764 1.00 84.25 199 THR A CA 1
ATOM 1611 C C . THR A 1 199 ? 20.955 -23.099 -25.531 1.00 84.25 199 THR A C 1
ATOM 1613 O O . THR A 1 199 ? 21.677 -23.002 -24.541 1.00 84.25 199 THR A O 1
ATOM 1616 N N . TYR A 1 200 ? 19.925 -23.934 -25.591 1.00 90.12 200 TYR A N 1
ATOM 1617 C CA . TYR A 1 200 ? 19.427 -24.730 -24.469 1.00 90.12 200 TYR A CA 1
ATOM 1618 C C . TYR A 1 200 ? 19.665 -26.226 -24.702 1.00 90.12 200 TYR A C 1
ATOM 1620 O O . TYR A 1 200 ? 20.268 -26.611 -25.709 1.00 90.12 200 TYR A O 1
ATOM 1628 N N . GLY A 1 201 ? 19.253 -27.060 -23.748 1.00 86.69 201 GLY A N 1
ATOM 1629 C CA . GLY A 1 201 ? 19.187 -28.503 -23.957 1.00 86.69 201 GLY A CA 1
ATOM 1630 C C . GLY A 1 201 ? 18.081 -28.878 -24.947 1.00 86.69 201 GLY A C 1
ATOM 1631 O O . GLY A 1 201 ? 17.245 -28.047 -25.316 1.00 86.69 201 GLY A O 1
ATOM 1632 N N . TYR A 1 202 ? 18.078 -30.140 -25.359 1.00 87.06 202 TYR A N 1
ATOM 1633 C CA . TYR A 1 202 ? 16.994 -30.765 -26.110 1.00 87.06 202 TYR A CA 1
ATOM 1634 C C . TYR A 1 202 ? 16.803 -32.193 -25.603 1.00 87.06 202 TYR A C 1
ATOM 1636 O O . TYR A 1 202 ? 17.756 -32.804 -25.123 1.00 87.06 202 TYR A O 1
ATOM 1644 N N . ASP A 1 203 ? 15.583 -32.701 -25.724 1.00 80.38 203 ASP A N 1
ATOM 1645 C CA . ASP A 1 203 ? 15.243 -34.097 -25.479 1.00 80.38 203 ASP A CA 1
ATOM 1646 C C . ASP A 1 203 ? 14.049 -34.432 -26.383 1.00 80.38 203 ASP A C 1
ATOM 1648 O O . ASP A 1 203 ? 13.037 -33.731 -26.364 1.00 80.38 203 ASP A O 1
ATOM 1652 N N . SER A 1 204 ? 14.179 -35.453 -27.228 1.00 75.19 204 SER A N 1
ATOM 1653 C CA . SER A 1 204 ? 13.134 -35.830 -28.187 1.00 75.19 204 SER A CA 1
ATOM 1654 C C . SER A 1 204 ? 11.906 -36.462 -27.529 1.00 75.19 204 SER A C 1
ATOM 1656 O O . SER A 1 204 ? 10.871 -36.594 -28.175 1.00 75.19 204 SER A O 1
ATOM 1658 N N . CYS A 1 205 ? 12.017 -36.871 -26.265 1.00 71.19 205 CYS A N 1
ATOM 1659 C CA . CYS A 1 205 ? 10.953 -37.526 -25.512 1.00 71.19 205 CYS A CA 1
ATOM 1660 C C . CYS A 1 205 ? 10.084 -36.534 -24.725 1.00 71.19 205 CYS A C 1
ATOM 1662 O O . CYS A 1 205 ? 9.122 -36.952 -24.081 1.00 71.19 205 CYS A O 1
ATOM 1664 N N . VAL A 1 206 ? 10.398 -35.230 -24.746 1.00 76.88 206 VAL A N 1
ATOM 1665 C CA . VAL A 1 206 ? 9.623 -34.221 -24.011 1.00 76.88 206 VAL A CA 1
ATOM 1666 C C . VAL A 1 206 ? 8.625 -33.498 -24.906 1.00 76.88 206 VAL A C 1
ATOM 1668 O O . VAL A 1 206 ? 8.857 -33.245 -26.087 1.00 76.88 206 VAL A O 1
ATOM 1671 N N . VAL A 1 207 ? 7.507 -33.092 -24.310 1.00 79.88 207 VAL A N 1
ATOM 1672 C CA . VAL A 1 207 ? 6.465 -32.320 -24.988 1.00 79.88 207 VAL A CA 1
ATOM 1673 C C . VAL A 1 207 ? 6.460 -30.902 -24.447 1.00 79.88 207 VAL A C 1
ATOM 1675 O O . VAL A 1 207 ? 6.489 -30.682 -23.237 1.00 79.88 207 VAL A O 1
ATOM 1678 N N . CYS A 1 208 ? 6.414 -29.911 -25.339 1.00 82.56 208 CYS A N 1
ATOM 1679 C CA . CYS A 1 208 ? 6.347 -28.523 -24.899 1.00 82.56 208 CYS A CA 1
ATOM 1680 C C . CYS A 1 208 ? 5.031 -28.257 -24.148 1.00 82.56 208 CYS A C 1
ATOM 1682 O O . CYS A 1 208 ? 3.967 -28.383 -24.758 1.00 82.56 208 CYS A O 1
ATOM 1684 N N . PRO A 1 209 ? 5.062 -27.766 -22.895 1.00 77.19 209 PRO A N 1
ATOM 1685 C CA . PRO A 1 209 ? 3.843 -27.568 -22.114 1.00 77.19 209 PRO A CA 1
ATOM 1686 C C . PRO A 1 209 ? 2.951 -26.449 -22.643 1.00 77.19 209 PRO A C 1
ATOM 1688 O O . PRO A 1 209 ? 1.750 -26.442 -22.408 1.00 77.19 209 PRO A O 1
ATOM 1691 N N . ASN A 1 210 ? 3.529 -25.509 -23.388 1.00 84.69 210 ASN A N 1
ATOM 1692 C CA . ASN A 1 210 ? 2.801 -24.352 -23.886 1.00 84.69 210 ASN A CA 1
ATOM 1693 C C . ASN A 1 210 ? 2.100 -24.607 -25.230 1.00 84.69 210 ASN A C 1
ATOM 1695 O O . ASN A 1 210 ? 1.001 -24.113 -25.449 1.00 84.69 210 ASN A O 1
ATOM 1699 N N . CYS A 1 211 ? 2.733 -25.343 -26.150 1.00 83.69 211 CYS A N 1
ATOM 1700 C CA . CYS A 1 211 ? 2.202 -25.544 -27.509 1.00 83.69 211 CYS A CA 1
ATOM 1701 C C . CYS A 1 211 ? 1.982 -27.010 -27.896 1.00 83.69 211 CYS A C 1
ATOM 1703 O O . CYS A 1 211 ? 1.595 -27.275 -29.032 1.00 83.69 211 CYS A O 1
ATOM 1705 N N . PHE A 1 212 ? 2.248 -27.943 -26.978 1.00 81.62 212 PHE A N 1
ATOM 1706 C CA . PHE A 1 212 ? 2.054 -29.388 -27.135 1.00 81.62 212 PHE A CA 1
ATOM 1707 C C . PHE A 1 212 ? 2.797 -30.015 -28.323 1.00 81.62 212 PHE A C 1
ATOM 1709 O O . PHE A 1 212 ? 2.446 -31.096 -28.785 1.00 81.62 212 PHE A O 1
ATOM 1716 N N . THR A 1 213 ? 3.832 -29.343 -28.838 1.00 82.19 213 THR A N 1
ATOM 1717 C CA . THR A 1 213 ? 4.690 -29.917 -29.879 1.00 82.19 213 THR A CA 1
ATOM 1718 C C . THR A 1 213 ? 5.575 -31.006 -29.279 1.00 82.19 213 THR A C 1
ATOM 1720 O O . THR A 1 213 ? 6.190 -30.786 -28.233 1.00 82.19 213 THR A O 1
ATOM 1723 N N . THR A 1 214 ? 5.640 -32.151 -29.956 1.00 78.50 214 THR A N 1
ATOM 1724 C CA . THR A 1 214 ? 6.584 -33.250 -29.690 1.00 78.50 214 THR A CA 1
ATOM 1725 C C . THR A 1 214 ? 7.887 -33.083 -30.477 1.00 78.50 214 THR A C 1
ATOM 1727 O O . THR A 1 214 ? 8.871 -33.758 -30.210 1.00 78.50 214 THR A O 1
ATOM 1730 N N . ASP A 1 215 ? 7.906 -32.171 -31.454 1.00 79.62 215 ASP A N 1
ATOM 1731 C CA . ASP A 1 215 ? 9.094 -31.850 -32.244 1.00 79.62 215 ASP A CA 1
ATOM 1732 C C . ASP A 1 215 ? 10.050 -30.944 -31.447 1.00 79.62 215 ASP A C 1
ATOM 1734 O O . ASP A 1 215 ? 9.970 -29.710 -31.491 1.00 79.62 215 ASP A O 1
ATOM 1738 N N . ILE A 1 216 ? 10.900 -31.579 -30.636 1.00 81.56 216 ILE A N 1
ATOM 1739 C CA . ILE A 1 216 ? 11.952 -30.952 -29.827 1.00 81.56 216 ILE A CA 1
ATOM 1740 C C . ILE A 1 216 ? 13.311 -31.408 -30.370 1.00 81.56 216 ILE A C 1
ATOM 1742 O O . ILE A 1 216 ? 13.988 -32.279 -29.828 1.00 81.56 216 ILE A O 1
ATOM 1746 N N . SER A 1 217 ? 13.698 -30.819 -31.500 1.00 77.81 217 SER A N 1
ATOM 1747 C CA . SER A 1 217 ? 14.972 -31.093 -32.164 1.00 77.81 217 SER A CA 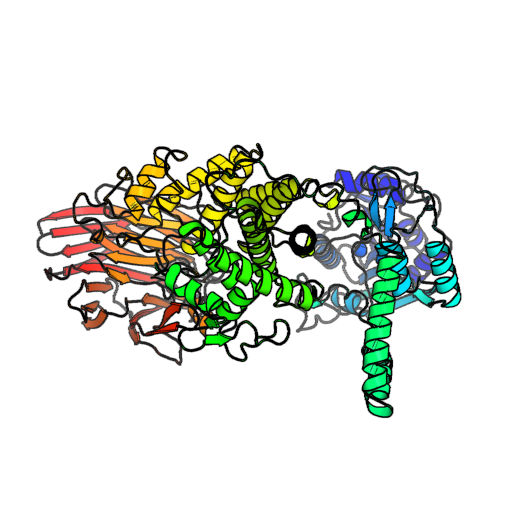1
ATOM 1748 C C . SER A 1 217 ? 16.160 -30.422 -31.466 1.00 77.81 217 SER A C 1
ATOM 1750 O O . SER A 1 217 ? 16.019 -29.347 -30.873 1.00 77.81 217 SER A O 1
ATOM 1752 N N . GLU A 1 218 ? 17.357 -30.984 -31.643 1.00 82.19 218 GLU A N 1
ATOM 1753 C CA . GLU A 1 218 ? 18.604 -30.357 -31.202 1.00 82.19 218 GLU A CA 1
ATOM 1754 C C . GLU A 1 218 ? 18.758 -28.924 -31.755 1.00 82.19 218 GLU A C 1
ATOM 1756 O O . GLU A 1 218 ? 18.632 -28.707 -32.966 1.00 82.19 218 GLU A O 1
ATOM 1761 N N . PRO A 1 219 ? 19.060 -27.917 -30.909 1.00 81.38 219 PRO A N 1
ATOM 1762 C CA . PRO A 1 219 ? 19.235 -26.553 -31.382 1.00 81.38 219 PRO A CA 1
ATOM 1763 C C . PRO A 1 219 ? 20.476 -26.418 -32.269 1.00 81.38 219 PRO A C 1
ATOM 1765 O O . PRO A 1 219 ? 21.552 -26.944 -31.972 1.00 81.38 219 PRO A O 1
ATOM 1768 N N . LYS A 1 220 ? 20.360 -25.620 -33.337 1.00 80.00 220 LYS A N 1
ATOM 1769 C CA . LYS A 1 220 ? 21.501 -25.268 -34.193 1.00 80.00 220 LYS A CA 1
ATOM 1770 C C . LYS A 1 220 ? 22.567 -24.532 -33.373 1.00 80.00 220 LYS A C 1
ATOM 1772 O O . LYS A 1 220 ? 22.325 -23.448 -32.849 1.00 80.00 220 LYS A O 1
ATOM 1777 N N . ARG A 1 221 ? 23.769 -25.112 -33.294 1.00 81.19 221 ARG A N 1
ATOM 1778 C CA . ARG A 1 221 ? 24.902 -24.574 -32.523 1.00 81.19 221 ARG A CA 1
ATOM 1779 C C . ARG A 1 221 ? 25.745 -23.618 -33.371 1.00 81.19 221 ARG A C 1
ATOM 1781 O O . ARG A 1 221 ? 26.315 -24.029 -34.385 1.00 81.19 221 ARG A O 1
ATOM 1788 N N . SER A 1 222 ? 25.862 -22.363 -32.939 1.00 76.25 222 SER A N 1
ATOM 1789 C CA . SER A 1 222 ? 26.776 -21.382 -33.542 1.00 76.25 222 SER A CA 1
ATOM 1790 C C . SER A 1 222 ? 28.245 -21.737 -33.265 1.00 76.25 222 SER A C 1
ATOM 1792 O O . SER A 1 222 ? 28.546 -22.532 -32.372 1.00 76.25 222 SER A O 1
ATOM 1794 N N . PHE A 1 223 ? 29.184 -21.161 -34.024 1.00 72.94 223 PHE A N 1
ATOM 1795 C CA . PHE A 1 223 ? 30.618 -21.416 -33.825 1.00 72.94 223 PHE A CA 1
ATOM 1796 C C . PHE A 1 223 ? 31.093 -21.131 -32.380 1.00 72.94 223 PHE A C 1
ATOM 1798 O O . PHE A 1 223 ? 31.713 -22.020 -31.797 1.00 72.94 223 PHE A O 1
ATOM 1805 N N . PRO A 1 224 ? 30.732 -20.000 -31.734 1.00 61.62 224 PRO A N 1
ATOM 1806 C CA . PRO A 1 224 ? 31.079 -19.756 -30.330 1.00 61.62 224 PRO A CA 1
ATOM 1807 C C . PRO A 1 224 ? 30.514 -20.805 -29.369 1.00 61.62 224 PRO A C 1
ATOM 1809 O O . PRO A 1 224 ? 31.199 -21.232 -28.447 1.00 61.62 224 PRO A O 1
ATOM 1812 N N . VAL A 1 225 ? 29.292 -21.283 -29.608 1.00 74.12 225 VAL A N 1
ATOM 1813 C CA . VAL A 1 225 ? 28.678 -22.336 -28.790 1.00 74.12 225 VAL A CA 1
ATOM 1814 C C . VAL A 1 225 ? 29.421 -23.661 -28.939 1.00 74.12 225 VAL A C 1
ATOM 1816 O O . VAL A 1 225 ? 29.660 -24.336 -27.946 1.00 74.12 225 VAL A O 1
ATOM 1819 N N . LYS A 1 226 ? 29.871 -24.010 -30.151 1.00 78.88 226 LYS A N 1
ATOM 1820 C CA . LYS A 1 226 ? 30.718 -25.195 -30.370 1.00 78.88 226 LYS A CA 1
ATOM 1821 C C . LYS A 1 226 ? 32.060 -25.084 -29.634 1.00 78.88 226 LYS A C 1
ATOM 1823 O O . LYS A 1 226 ? 32.567 -26.092 -29.147 1.00 78.88 226 LYS A O 1
ATOM 1828 N N . VAL A 1 227 ? 32.629 -23.880 -29.538 1.00 74.31 227 VAL A N 1
ATOM 1829 C CA . VAL A 1 227 ? 33.845 -23.623 -28.748 1.00 74.31 227 VAL A CA 1
ATOM 1830 C C . VAL A 1 227 ? 33.561 -23.783 -27.255 1.00 74.31 227 VAL A C 1
ATOM 1832 O O . VAL A 1 227 ? 34.301 -24.496 -26.585 1.00 74.31 227 VAL A O 1
ATOM 1835 N N . LEU A 1 228 ? 32.463 -23.215 -26.744 1.00 75.50 228 LEU A N 1
ATOM 1836 C CA . LEU A 1 228 ? 32.046 -23.394 -25.348 1.00 75.50 228 LEU A CA 1
ATOM 1837 C C . LEU A 1 228 ? 31.795 -24.860 -25.002 1.00 75.50 228 LEU A C 1
ATOM 1839 O O . LEU A 1 228 ? 32.187 -25.291 -23.924 1.00 75.50 228 LEU A O 1
ATOM 1843 N N . ASP A 1 229 ? 31.197 -25.624 -25.914 1.00 80.94 229 ASP A N 1
ATOM 1844 C CA . ASP A 1 229 ? 30.960 -27.057 -25.735 1.00 80.94 229 ASP A CA 1
ATOM 1845 C C . ASP A 1 229 ? 32.274 -27.828 -25.646 1.00 80.94 229 ASP A C 1
ATOM 1847 O O . ASP A 1 229 ? 32.425 -28.688 -24.781 1.00 80.94 229 ASP A O 1
ATOM 1851 N N . ARG A 1 230 ? 33.256 -27.494 -26.493 1.00 80.56 230 ARG A N 1
ATOM 1852 C CA . ARG A 1 230 ? 34.602 -28.085 -26.424 1.00 80.56 230 ARG A CA 1
ATOM 1853 C C . ARG A 1 230 ? 35.340 -27.683 -25.151 1.00 80.56 230 ARG A C 1
ATOM 1855 O O . ARG A 1 230 ? 35.979 -28.531 -24.538 1.00 80.56 230 ARG A O 1
ATOM 1862 N N . MET A 1 231 ? 35.234 -26.424 -24.730 1.00 72.75 231 MET A N 1
ATOM 1863 C CA . MET A 1 231 ? 35.806 -25.951 -23.467 1.00 72.75 231 MET A CA 1
ATOM 1864 C C . MET A 1 231 ? 35.164 -26.666 -22.278 1.00 72.75 231 MET A C 1
ATOM 1866 O O . MET A 1 231 ? 35.865 -27.151 -21.400 1.00 72.75 231 MET A O 1
ATOM 1870 N N . ASN A 1 232 ? 33.840 -26.800 -22.278 1.00 77.31 232 ASN A N 1
ATOM 1871 C CA . ASN A 1 232 ? 33.111 -27.543 -21.262 1.00 77.31 232 ASN A CA 1
ATOM 1872 C C . ASN A 1 232 ? 33.530 -29.021 -21.233 1.00 77.31 232 ASN A C 1
ATOM 1874 O O . ASN A 1 232 ? 33.789 -29.580 -20.168 1.00 77.31 232 ASN A O 1
ATOM 1878 N N . TYR A 1 233 ? 33.669 -29.633 -22.410 1.00 73.50 233 TYR A N 1
ATOM 1879 C CA . TYR A 1 233 ? 34.156 -31.001 -22.555 1.00 73.50 233 TYR A CA 1
ATOM 1880 C C . TYR A 1 233 ? 35.593 -31.181 -22.047 1.00 73.50 233 TYR A C 1
ATOM 1882 O O . TYR A 1 233 ? 35.912 -32.245 -21.523 1.00 73.50 233 TYR A O 1
ATOM 1890 N N . ALA A 1 234 ? 36.449 -30.163 -22.171 1.00 68.75 234 ALA A N 1
ATOM 1891 C CA . ALA A 1 234 ? 37.810 -30.177 -21.638 1.00 68.75 234 ALA A CA 1
ATOM 1892 C C . ALA A 1 234 ? 37.851 -29.956 -20.114 1.00 68.75 234 ALA A C 1
ATOM 1894 O O . ALA A 1 234 ? 38.688 -30.544 -19.436 1.00 68.75 234 ALA A O 1
ATOM 1895 N N . LEU A 1 235 ? 36.934 -29.151 -19.568 1.00 64.69 235 LEU A N 1
ATOM 1896 C CA . LEU A 1 235 ? 36.881 -28.814 -18.139 1.00 64.69 235 LEU A CA 1
ATOM 1897 C C . LEU A 1 235 ? 36.228 -29.891 -17.258 1.00 64.69 235 LEU A C 1
ATOM 1899 O O . LEU A 1 235 ? 36.400 -29.833 -16.045 1.00 64.69 235 LEU A O 1
ATOM 1903 N N . ARG A 1 236 ? 35.477 -30.836 -17.848 1.00 58.81 236 ARG A N 1
ATOM 1904 C CA . ARG A 1 236 ? 34.823 -32.006 -17.215 1.00 58.81 236 ARG A CA 1
ATOM 1905 C C . ARG A 1 236 ? 34.490 -31.829 -15.729 1.00 58.81 236 ARG A C 1
ATOM 1907 O O . ARG A 1 236 ? 35.184 -32.343 -14.853 1.00 58.81 236 ARG A O 1
ATOM 1914 N N . PHE A 1 237 ? 33.369 -31.178 -15.442 1.00 63.84 237 PHE A N 1
ATOM 1915 C CA . PHE A 1 237 ? 32.831 -31.121 -14.087 1.00 63.84 237 PHE A CA 1
ATOM 1916 C C . PHE A 1 237 ? 31.930 -32.338 -13.839 1.00 63.84 237 PHE A C 1
ATOM 1918 O O . PHE A 1 237 ? 30.880 -32.471 -14.465 1.00 63.84 237 PHE A O 1
ATOM 1925 N N . LYS A 1 238 ? 32.345 -33.250 -12.953 1.00 64.88 238 LYS A N 1
ATOM 1926 C CA . LYS A 1 238 ? 31.518 -34.392 -12.540 1.00 64.88 238 LYS A CA 1
ATOM 1927 C C . LYS A 1 238 ? 30.851 -34.095 -11.204 1.00 64.88 238 LYS A C 1
ATOM 1929 O O . LYS A 1 238 ? 31.536 -33.749 -10.243 1.00 64.88 238 LYS A O 1
ATOM 1934 N N . LYS A 1 239 ? 29.533 -34.263 -11.141 1.00 68.44 239 LYS A N 1
ATOM 1935 C CA . LYS A 1 239 ? 28.745 -34.155 -9.911 1.00 68.44 239 LYS A CA 1
ATOM 1936 C C . LYS A 1 239 ? 28.120 -35.518 -9.616 1.00 68.44 239 LYS A C 1
ATOM 1938 O O . LYS A 1 239 ? 27.753 -36.249 -10.531 1.00 68.44 239 LYS A O 1
ATOM 1943 N N . GLN A 1 240 ? 28.059 -35.888 -8.339 1.00 67.12 240 GLN A N 1
ATOM 1944 C CA . GLN A 1 240 ? 27.305 -37.069 -7.926 1.00 67.12 240 GLN A CA 1
ATOM 1945 C C . GLN A 1 240 ? 25.816 -36.748 -8.027 1.00 67.12 240 GLN A C 1
ATOM 1947 O O . GLN A 1 240 ? 25.295 -35.963 -7.233 1.00 67.12 240 GLN A O 1
ATOM 1952 N N . CYS A 1 241 ? 25.160 -37.342 -9.016 1.00 67.94 241 CYS A N 1
ATOM 1953 C CA . CYS A 1 241 ? 23.766 -37.088 -9.351 1.00 67.94 241 CYS A CA 1
ATOM 1954 C C . CYS A 1 241 ? 23.011 -38.418 -9.368 1.00 67.94 241 CYS A C 1
ATOM 1956 O O . CYS A 1 241 ? 23.563 -39.472 -9.678 1.00 67.94 241 CYS A O 1
ATOM 1958 N N . GLY A 1 242 ? 21.754 -38.404 -8.948 1.00 82.44 242 GLY A N 1
ATOM 1959 C CA . GLY A 1 242 ? 21.004 -39.630 -8.700 1.00 82.44 242 GLY A CA 1
ATOM 1960 C C . GLY A 1 242 ? 19.815 -39.358 -7.802 1.00 82.44 242 GLY A C 1
ATOM 1961 O O . GLY A 1 242 ? 19.185 -38.315 -7.954 1.00 82.44 242 GLY A O 1
ATOM 1962 N N . TRP A 1 243 ? 19.529 -40.250 -6.859 1.00 90.44 243 TRP A N 1
ATOM 1963 C CA . TRP A 1 243 ? 18.323 -40.173 -6.034 1.00 90.44 243 TRP A CA 1
ATOM 1964 C C . TRP A 1 243 ? 18.629 -40.157 -4.550 1.00 90.44 243 TRP A C 1
ATOM 1966 O O . TRP A 1 243 ? 19.379 -40.993 -4.049 1.00 90.44 243 TRP A O 1
ATOM 1976 N N . LEU A 1 244 ? 17.984 -39.239 -3.837 1.00 92.75 244 LEU A N 1
ATOM 1977 C CA . LEU A 1 244 ? 17.884 -39.302 -2.389 1.00 92.75 244 LEU A CA 1
ATOM 1978 C C . LEU A 1 244 ? 16.668 -40.119 -1.997 1.00 92.75 244 LEU A C 1
ATOM 1980 O O . LEU A 1 244 ? 15.608 -39.982 -2.597 1.00 92.75 244 LEU A O 1
ATOM 1984 N N . LEU A 1 245 ? 16.829 -40.902 -0.939 1.00 95.44 245 LEU A N 1
ATOM 1985 C CA . LEU A 1 245 ? 15.759 -41.607 -0.256 1.00 95.44 245 LEU A CA 1
ATOM 1986 C C . LEU A 1 245 ? 15.806 -41.254 1.217 1.00 95.44 245 LEU A C 1
ATOM 1988 O O . LEU A 1 245 ? 16.873 -41.297 1.832 1.00 95.44 245 LEU A O 1
ATOM 1992 N N . ALA A 1 246 ? 14.647 -40.939 1.779 1.00 96.38 246 ALA A N 1
ATOM 1993 C CA . ALA A 1 246 ? 14.474 -40.727 3.204 1.00 96.38 246 ALA A CA 1
ATOM 1994 C C . ALA A 1 246 ? 13.323 -41.582 3.731 1.00 96.38 246 ALA A C 1
ATOM 1996 O O . ALA A 1 246 ? 12.248 -41.593 3.134 1.00 96.38 246 ALA A O 1
ATOM 1997 N N . ILE A 1 247 ? 13.546 -42.247 4.863 1.00 96.94 247 ILE A N 1
ATOM 1998 C CA . ILE A 1 247 ? 12.525 -42.984 5.612 1.00 96.94 247 ILE A CA 1
ATOM 1999 C C . ILE A 1 247 ? 12.282 -42.245 6.914 1.00 96.94 247 ILE A C 1
ATOM 2001 O O . ILE A 1 247 ? 13.231 -41.981 7.648 1.00 96.94 247 ILE A O 1
ATOM 2005 N N . TYR A 1 248 ? 11.028 -41.943 7.213 1.00 96.19 248 TYR A N 1
ATOM 2006 C CA . TYR A 1 248 ? 10.592 -41.310 8.453 1.00 96.19 248 TYR A CA 1
ATOM 2007 C C . TYR A 1 248 ? 9.744 -42.306 9.228 1.00 96.19 248 TYR A C 1
ATOM 2009 O O . TYR A 1 248 ? 8.839 -42.907 8.652 1.00 96.19 248 TYR A O 1
ATOM 2017 N N . ASP A 1 249 ? 10.022 -42.450 10.518 1.00 94.50 249 ASP A N 1
ATOM 2018 C CA . ASP A 1 249 ? 9.212 -43.248 11.434 1.00 94.50 249 ASP A CA 1
ATOM 2019 C C . ASP A 1 249 ? 8.355 -42.307 12.280 1.00 94.50 249 ASP A C 1
ATOM 2021 O O . ASP A 1 249 ? 8.865 -41.522 13.082 1.00 94.50 249 ASP A O 1
ATOM 2025 N N . ARG A 1 250 ? 7.037 -42.373 12.083 1.00 91.94 250 ARG A N 1
ATOM 2026 C CA . ARG A 1 250 ? 6.062 -41.526 12.779 1.00 91.94 250 ARG A CA 1
ATOM 2027 C C . ARG A 1 250 ? 6.014 -41.772 14.286 1.00 91.94 250 ARG A C 1
ATOM 2029 O O . ARG A 1 250 ? 5.495 -40.912 14.994 1.00 91.94 250 ARG A O 1
ATOM 2036 N N . ASN A 1 251 ? 6.524 -42.908 14.763 1.00 85.50 251 ASN A N 1
ATOM 2037 C CA . ASN A 1 251 ? 6.570 -43.241 16.183 1.00 85.50 251 ASN A CA 1
ATOM 2038 C C . ASN A 1 251 ? 7.784 -42.627 16.902 1.00 85.50 251 ASN A C 1
ATOM 2040 O O . ASN A 1 251 ? 7.864 -42.711 18.127 1.00 85.50 251 ASN A O 1
ATOM 2044 N N . GLN A 1 252 ? 8.726 -42.011 16.177 1.00 82.31 252 GLN A N 1
ATOM 2045 C CA . GLN A 1 252 ? 9.834 -41.280 16.795 1.00 82.31 252 GLN A CA 1
ATOM 2046 C C . GLN A 1 252 ? 9.338 -40.039 17.546 1.00 82.31 252 GLN A C 1
ATOM 2048 O O . GLN A 1 252 ? 8.344 -39.416 17.167 1.00 82.31 252 GLN A O 1
ATOM 2053 N N . GLU A 1 253 ? 10.053 -39.652 18.608 1.00 73.12 253 GLU A N 1
ATOM 2054 C CA . GLU A 1 253 ? 9.719 -38.449 19.370 1.00 73.12 253 GLU A CA 1
ATOM 2055 C C . GLU A 1 253 ? 9.710 -37.205 18.470 1.00 73.12 253 GLU A C 1
ATOM 2057 O O . GLU A 1 253 ? 10.685 -36.881 17.785 1.00 73.12 253 GLU A O 1
ATOM 2062 N N . ILE A 1 254 ? 8.591 -36.477 18.506 1.00 70.56 254 ILE A N 1
ATOM 2063 C CA . ILE A 1 254 ? 8.434 -35.212 17.790 1.00 70.56 254 ILE A CA 1
ATOM 2064 C C . ILE A 1 254 ? 9.413 -34.202 18.390 1.00 70.56 254 ILE A C 1
ATOM 2066 O O . ILE A 1 254 ? 9.370 -33.903 19.586 1.00 70.56 254 ILE A O 1
ATOM 2070 N N . GLN A 1 255 ? 10.282 -33.629 17.557 1.00 58.06 255 GLN A N 1
ATOM 2071 C CA . GLN A 1 255 ? 11.236 -32.629 18.024 1.00 58.06 255 GLN A CA 1
ATOM 2072 C C . GLN A 1 255 ? 10.487 -31.398 18.560 1.00 58.06 255 GLN A C 1
ATOM 2074 O O . GLN A 1 255 ? 9.779 -30.726 17.805 1.00 58.06 255 GLN A O 1
ATOM 2079 N N . LYS A 1 256 ? 10.695 -31.061 19.847 1.00 44.56 256 LYS A N 1
ATOM 2080 C CA . LYS A 1 256 ? 10.083 -29.906 20.550 1.00 44.56 256 LYS A CA 1
ATOM 2081 C C . LYS A 1 256 ? 10.378 -28.536 19.907 1.00 44.56 256 LYS A C 1
ATOM 2083 O O . LYS A 1 256 ? 9.765 -27.545 20.292 1.00 44.56 256 LYS A O 1
ATOM 2088 N N . SER A 1 257 ? 11.278 -28.465 18.924 1.00 44.59 257 SER A N 1
ATOM 2089 C CA . SER A 1 257 ? 11.606 -27.257 18.152 1.00 44.59 257 SER A CA 1
ATOM 2090 C C . SER A 1 257 ? 11.061 -27.245 16.713 1.00 44.59 257 SER A C 1
ATOM 2092 O O . SER A 1 257 ? 11.266 -26.261 15.999 1.00 44.59 257 SER A O 1
ATOM 2094 N N . SER A 1 258 ? 10.346 -28.282 16.262 1.00 39.34 258 SER A N 1
ATOM 2095 C CA . SER A 1 258 ? 9.855 -28.351 14.880 1.00 39.34 258 SER A CA 1
ATOM 2096 C C . SER A 1 258 ? 8.492 -27.659 14.727 1.00 39.34 258 SER A C 1
ATOM 2098 O O . SER A 1 258 ? 7.420 -28.236 14.895 1.00 39.34 258 SER A O 1
ATOM 2100 N N . ARG A 1 259 ? 8.506 -26.370 14.361 1.00 39.75 259 ARG A N 1
ATOM 2101 C CA . ARG A 1 259 ? 7.373 -25.801 13.613 1.00 39.75 259 ARG A CA 1
ATOM 2102 C C . ARG A 1 259 ? 7.191 -26.673 12.368 1.00 39.75 259 ARG A C 1
ATOM 2104 O O . ARG A 1 259 ? 8.146 -26.797 11.605 1.00 39.75 259 ARG A O 1
ATOM 2111 N N . MET A 1 260 ? 6.000 -27.243 12.143 1.00 41.00 260 MET A N 1
ATOM 2112 C CA . MET A 1 260 ? 5.654 -27.806 10.830 1.00 41.00 260 MET A CA 1
ATOM 2113 C C . MET A 1 260 ? 6.014 -26.758 9.770 1.00 41.00 260 MET A C 1
ATOM 2115 O O . MET A 1 260 ? 5.451 -25.660 9.765 1.00 41.00 260 MET A O 1
ATOM 2119 N N . LEU A 1 261 ? 6.984 -27.070 8.910 1.00 43.72 261 LEU A N 1
ATOM 2120 C CA . LEU A 1 261 ? 7.447 -26.214 7.821 1.00 43.72 261 LEU A CA 1
ATOM 2121 C C . LEU A 1 261 ? 6.388 -26.175 6.703 1.00 43.72 261 LEU A C 1
ATOM 2123 O O . LEU A 1 261 ? 6.602 -26.636 5.591 1.00 43.72 261 LEU A O 1
ATOM 2127 N N . GLY A 1 262 ? 5.232 -25.579 6.998 1.00 36.19 262 GLY A N 1
ATOM 2128 C CA . GLY A 1 262 ? 4.348 -24.984 5.991 1.00 36.19 262 GLY A CA 1
ATOM 2129 C C . GLY A 1 262 ? 4.824 -23.594 5.545 1.00 36.19 262 GLY A C 1
ATOM 2130 O O . GLY A 1 262 ? 4.241 -22.999 4.647 1.00 36.19 262 GLY A O 1
ATOM 2131 N N . ALA A 1 263 ? 5.894 -23.074 6.155 1.00 33.69 263 ALA A N 1
ATOM 2132 C CA . ALA A 1 263 ? 6.515 -21.803 5.811 1.00 33.69 263 ALA A CA 1
ATOM 2133 C C . ALA A 1 263 ? 8.023 -22.000 5.630 1.00 33.69 263 ALA A C 1
ATOM 2135 O O . ALA A 1 263 ? 8.805 -21.855 6.568 1.00 33.69 263 ALA A O 1
ATOM 2136 N N . VAL A 1 264 ? 8.437 -22.332 4.407 1.00 32.59 264 VAL A N 1
ATOM 2137 C CA . VAL A 1 264 ? 9.829 -22.142 3.988 1.00 32.59 264 VAL A CA 1
ATOM 2138 C C . VAL A 1 264 ? 10.097 -20.638 4.076 1.00 32.59 264 VAL A C 1
ATOM 2140 O O . VAL A 1 264 ? 9.442 -19.858 3.384 1.00 32.59 264 VAL A O 1
ATOM 2143 N N . ARG A 1 265 ? 11.022 -20.209 4.945 1.00 34.00 265 ARG A N 1
ATOM 2144 C CA . ARG A 1 265 ? 11.564 -18.845 4.880 1.00 34.00 265 ARG A CA 1
ATOM 2145 C C . ARG A 1 265 ? 12.111 -18.633 3.467 1.00 34.00 265 ARG A C 1
ATOM 2147 O O . ARG A 1 265 ? 12.766 -19.523 2.928 1.00 34.00 265 ARG A O 1
ATOM 2154 N N . GLU A 1 266 ? 11.928 -17.447 2.888 1.00 33.50 266 GLU A N 1
ATOM 2155 C CA . GLU A 1 266 ? 12.568 -17.057 1.615 1.00 33.50 266 GLU A CA 1
ATOM 2156 C C . GLU A 1 266 ? 14.090 -17.315 1.584 1.00 33.50 266 GLU A C 1
ATOM 2158 O O . GLU A 1 266 ? 14.669 -17.422 0.506 1.00 33.50 266 GLU A O 1
ATOM 2163 N N . SER A 1 267 ? 14.723 -17.488 2.751 1.00 35.12 267 SER A N 1
ATOM 2164 C CA . SER A 1 267 ? 16.132 -17.846 2.915 1.00 35.12 267 SER A CA 1
ATOM 2165 C C . SER A 1 267 ? 16.525 -19.244 2.424 1.00 35.12 267 SER A C 1
ATOM 2167 O O . SER A 1 267 ? 17.716 -19.461 2.214 1.00 35.12 267 SER A O 1
ATOM 2169 N N . ASP A 1 268 ? 15.574 -20.164 2.223 1.00 30.53 268 ASP A N 1
ATOM 2170 C CA . ASP A 1 268 ? 15.887 -21.570 1.926 1.00 30.53 268 ASP A CA 1
ATOM 2171 C C . ASP A 1 268 ? 15.536 -22.009 0.502 1.00 30.53 268 ASP A C 1
ATOM 2173 O O . ASP A 1 268 ? 15.742 -23.178 0.182 1.00 30.53 268 ASP A O 1
ATOM 2177 N N . ARG A 1 269 ? 15.082 -21.114 -0.396 1.00 30.48 269 ARG A N 1
ATOM 2178 C CA . ARG A 1 269 ? 15.152 -21.368 -1.853 1.00 30.48 269 ARG A CA 1
ATOM 2179 C C . ARG A 1 269 ? 16.605 -21.664 -2.229 1.00 30.48 269 ARG A C 1
ATOM 2181 O O . ARG A 1 269 ? 17.507 -21.106 -1.610 1.00 30.48 269 ARG A O 1
ATOM 2188 N N . ALA A 1 270 ? 16.838 -22.513 -3.238 1.00 27.92 270 ALA A N 1
ATOM 2189 C CA . ALA A 1 270 ? 18.167 -22.650 -3.839 1.00 27.92 270 ALA A CA 1
ATOM 2190 C C . ALA A 1 270 ? 18.735 -21.251 -4.009 1.00 27.92 270 ALA A C 1
ATOM 2192 O O . ALA A 1 270 ? 18.206 -20.452 -4.788 1.00 27.92 270 ALA A O 1
ATOM 2193 N N . LYS A 1 271 ? 19.816 -20.959 -3.288 1.00 28.92 271 LYS A N 1
ATOM 2194 C CA . LYS A 1 271 ? 20.731 -19.948 -3.775 1.00 28.92 271 LYS A CA 1
ATOM 2195 C C . LYS A 1 271 ? 21.099 -20.411 -5.189 1.00 28.92 271 LYS A C 1
ATOM 2197 O O . LYS A 1 271 ? 21.468 -21.580 -5.332 1.00 28.92 271 LYS A O 1
ATOM 2202 N N . PRO A 1 272 ? 20.997 -19.565 -6.228 1.00 26.45 272 PRO A N 1
ATOM 2203 C CA . PRO A 1 272 ? 21.749 -19.844 -7.445 1.00 26.45 272 PRO A CA 1
ATOM 2204 C C . PRO A 1 272 ? 23.177 -20.105 -6.982 1.00 26.45 272 PRO A C 1
ATOM 2206 O O . PRO A 1 272 ? 23.668 -19.287 -6.208 1.00 26.45 272 PRO A O 1
ATOM 2209 N N . VAL A 1 273 ? 23.743 -21.267 -7.337 1.00 28.86 273 VAL A N 1
ATOM 2210 C CA . VAL A 1 273 ? 25.042 -21.785 -6.871 1.00 28.86 273 VAL A CA 1
ATOM 2211 C C . VAL A 1 273 ? 25.949 -20.639 -6.427 1.00 28.86 273 VAL A C 1
ATOM 2213 O O . VAL A 1 273 ? 26.594 -19.977 -7.237 1.00 28.86 273 VAL A O 1
ATOM 2216 N N . ALA A 1 274 ? 25.923 -20.358 -5.125 1.00 32.44 274 ALA A N 1
ATOM 2217 C CA . ALA A 1 274 ? 26.872 -19.462 -4.507 1.00 32.44 274 ALA A CA 1
ATOM 2218 C C . ALA A 1 274 ? 28.106 -20.332 -4.331 1.00 32.44 274 ALA A C 1
ATOM 2220 O O . ALA A 1 274 ? 28.075 -21.317 -3.589 1.00 32.44 274 ALA A O 1
ATOM 2221 N N . PHE A 1 275 ? 29.143 -20.037 -5.106 1.00 34.00 275 PHE A N 1
ATOM 2222 C CA . PHE A 1 275 ? 30.455 -20.636 -4.948 1.00 34.00 275 PHE A CA 1
ATOM 2223 C C . PHE A 1 275 ? 30.812 -20.594 -3.455 1.00 34.00 275 PHE A C 1
ATOM 2225 O O . PHE A 1 275 ? 30.872 -19.527 -2.864 1.00 34.00 275 PHE A O 1
ATOM 2232 N N . GLY A 1 276 ? 30.928 -21.754 -2.797 1.00 33.84 276 GLY A N 1
ATOM 2233 C CA . GLY A 1 276 ? 31.083 -21.793 -1.337 1.00 33.84 276 GLY A CA 1
ATOM 2234 C C . GLY A 1 276 ? 32.291 -20.968 -0.864 1.00 33.84 276 GLY A C 1
ATOM 2235 O O . GLY A 1 276 ? 33.190 -20.717 -1.661 1.00 33.84 276 GLY A O 1
ATOM 2236 N N . PRO A 1 277 ? 32.407 -20.615 0.430 1.00 38.78 277 PRO A N 1
ATOM 2237 C CA . PRO A 1 277 ? 33.412 -19.684 0.968 1.00 38.78 277 PRO A CA 1
ATOM 2238 C C . PRO A 1 277 ? 34.885 -20.060 0.726 1.00 38.78 277 PRO A C 1
ATOM 2240 O O . PRO A 1 277 ? 35.760 -19.266 1.050 1.00 38.78 277 PRO A O 1
ATOM 2243 N N . ARG A 1 278 ? 35.179 -21.250 0.175 1.00 34.53 278 ARG A N 1
ATOM 2244 C CA . ARG A 1 278 ? 36.496 -21.667 -0.347 1.00 34.53 278 ARG A CA 1
ATOM 2245 C C . ARG A 1 278 ? 36.695 -21.370 -1.840 1.00 34.53 278 ARG A C 1
ATOM 2247 O O . ARG A 1 278 ? 37.824 -21.121 -2.233 1.00 34.53 278 ARG A O 1
ATOM 2254 N N . VAL A 1 279 ? 35.632 -21.347 -2.647 1.00 34.00 279 VAL A N 1
ATOM 2255 C CA . VAL A 1 279 ? 35.637 -20.872 -4.041 1.00 34.00 279 VAL A CA 1
ATOM 2256 C C . VAL A 1 279 ? 35.383 -19.368 -4.111 1.00 34.00 279 VAL A C 1
ATOM 2258 O O . VAL A 1 279 ? 36.045 -18.719 -4.902 1.00 34.00 279 VAL A O 1
ATOM 2261 N N . ASP A 1 280 ? 34.578 -18.786 -3.217 1.00 35.66 280 ASP A N 1
ATOM 2262 C CA . ASP A 1 280 ? 34.618 -17.340 -2.961 1.00 35.66 280 ASP A CA 1
ATOM 2263 C C . ASP A 1 280 ? 35.990 -16.942 -2.416 1.00 35.66 280 ASP A C 1
ATOM 2265 O O . ASP A 1 280 ? 36.525 -15.941 -2.861 1.00 35.66 280 ASP A O 1
ATOM 2269 N N . ARG A 1 281 ? 36.650 -17.758 -1.570 1.00 37.38 281 ARG A N 1
ATOM 2270 C CA . ARG A 1 281 ? 38.072 -17.534 -1.252 1.00 37.38 281 ARG A CA 1
ATOM 2271 C C . ARG A 1 281 ? 38.981 -17.744 -2.443 1.00 37.38 281 ARG A C 1
ATOM 2273 O O . ARG A 1 281 ? 39.951 -17.028 -2.499 1.00 37.38 281 ARG A O 1
ATOM 2280 N N . LEU A 1 282 ? 38.742 -18.675 -3.366 1.00 36.56 282 LEU A N 1
ATOM 2281 C CA . LEU A 1 282 ? 39.610 -18.892 -4.532 1.00 36.56 282 LEU A CA 1
ATOM 2282 C C . LEU A 1 282 ? 39.423 -17.797 -5.589 1.00 36.56 282 LEU A C 1
ATOM 2284 O O . LEU A 1 282 ? 40.404 -17.364 -6.171 1.00 36.56 282 LEU A O 1
ATOM 2288 N N . LEU A 1 283 ? 38.200 -17.304 -5.791 1.00 36.53 283 LEU A N 1
ATOM 2289 C CA . LEU A 1 283 ? 37.858 -16.176 -6.657 1.00 36.53 283 LEU A CA 1
ATOM 2290 C C . LEU A 1 283 ? 38.271 -14.857 -6.018 1.00 36.53 283 LEU A C 1
ATOM 2292 O O . LEU A 1 283 ? 38.868 -14.051 -6.710 1.00 36.53 283 LEU A O 1
ATOM 2296 N N . MET A 1 284 ? 38.090 -14.682 -4.706 1.00 37.31 284 MET A N 1
ATOM 2297 C CA . MET A 1 284 ? 38.733 -13.610 -3.949 1.00 37.31 284 MET A CA 1
ATOM 2298 C C . MET A 1 284 ? 40.236 -13.820 -3.833 1.00 37.31 284 MET A C 1
ATOM 2300 O O . MET A 1 284 ? 40.911 -12.844 -3.646 1.00 37.31 284 MET A O 1
ATOM 2304 N N . THR A 1 285 ? 40.813 -15.015 -3.976 1.00 38.94 285 THR A N 1
ATOM 2305 C CA . THR A 1 285 ? 42.278 -15.214 -4.009 1.00 38.94 285 THR A CA 1
ATOM 2306 C C . THR A 1 285 ? 42.805 -14.990 -5.414 1.00 38.94 285 THR A C 1
ATOM 2308 O O . THR A 1 285 ? 43.941 -14.592 -5.547 1.00 38.94 285 THR A O 1
ATOM 2311 N N . ILE A 1 286 ? 42.024 -15.196 -6.474 1.00 37.47 286 ILE A N 1
ATOM 2312 C CA . ILE A 1 286 ? 42.386 -14.822 -7.847 1.00 37.47 286 ILE A CA 1
ATOM 2313 C C . ILE A 1 286 ? 42.223 -13.310 -8.013 1.00 37.47 286 ILE A C 1
ATOM 2315 O O . ILE A 1 286 ? 43.143 -12.663 -8.489 1.00 37.47 286 ILE A O 1
ATOM 2319 N N . GLN A 1 287 ? 41.122 -12.736 -7.526 1.00 37.28 287 GLN A N 1
ATOM 2320 C CA . GLN A 1 287 ? 40.876 -11.298 -7.455 1.00 37.28 287 GLN A CA 1
ATOM 2321 C C . GLN A 1 287 ? 41.866 -10.616 -6.501 1.00 37.28 287 GLN A C 1
ATOM 2323 O O . GLN A 1 287 ? 42.490 -9.652 -6.904 1.00 37.28 287 GLN A O 1
ATOM 2328 N N . SER A 1 288 ? 42.136 -11.176 -5.320 1.00 36.41 288 SER A N 1
ATOM 2329 C CA . SER A 1 288 ? 43.141 -10.670 -4.373 1.00 36.41 288 SER A CA 1
ATOM 2330 C C . SER A 1 288 ? 44.572 -11.016 -4.782 1.00 36.41 288 SER A C 1
ATOM 2332 O O . SER A 1 288 ? 45.489 -10.328 -4.370 1.00 36.41 288 SER A O 1
ATOM 2334 N N . ARG A 1 289 ? 44.815 -12.010 -5.655 1.00 38.91 289 ARG A N 1
ATOM 2335 C CA . ARG A 1 289 ? 46.111 -12.180 -6.349 1.00 38.91 289 ARG A CA 1
ATOM 2336 C C . ARG A 1 289 ? 46.275 -11.166 -7.476 1.00 38.91 289 ARG A C 1
ATOM 2338 O O . ARG A 1 289 ? 47.391 -10.713 -7.695 1.00 38.91 289 ARG A O 1
ATOM 2345 N N . CYS A 1 290 ? 45.191 -10.757 -8.132 1.00 36.53 290 CYS A N 1
ATOM 2346 C CA . CYS A 1 290 ? 45.181 -9.590 -9.012 1.00 36.53 290 CYS A CA 1
ATOM 2347 C C . CYS A 1 290 ? 45.375 -8.280 -8.214 1.00 36.53 290 CYS A C 1
ATOM 2349 O O . CYS A 1 290 ? 46.132 -7.429 -8.668 1.00 36.53 290 CYS A O 1
ATOM 2351 N N . GLU A 1 291 ? 44.814 -8.158 -7.005 1.00 35.75 291 GLU A N 1
ATOM 2352 C CA . GLU A 1 291 ? 45.034 -7.034 -6.070 1.00 35.75 291 GLU A CA 1
ATOM 2353 C C . GLU A 1 291 ? 46.415 -7.121 -5.354 1.00 35.75 291 GLU A C 1
ATOM 2355 O O . GLU A 1 291 ? 46.998 -6.111 -4.977 1.00 35.75 291 GLU A O 1
ATOM 2360 N N . LEU A 1 292 ? 47.035 -8.302 -5.216 1.00 36.16 292 LEU A N 1
ATOM 2361 C CA . LEU A 1 292 ? 48.419 -8.470 -4.722 1.00 36.16 292 LEU A CA 1
ATOM 2362 C C . LEU A 1 292 ? 49.448 -8.084 -5.786 1.00 36.16 292 LEU A C 1
ATOM 2364 O O . LEU A 1 292 ? 50.532 -7.619 -5.443 1.00 36.16 292 LEU A O 1
ATOM 2368 N N . VAL A 1 293 ? 49.108 -8.216 -7.070 1.00 38.25 293 VAL A N 1
ATOM 2369 C CA . VAL A 1 293 ? 49.881 -7.591 -8.151 1.00 38.25 293 VAL A CA 1
ATOM 2370 C C . VAL A 1 293 ? 49.673 -6.065 -8.151 1.00 38.25 293 VAL A C 1
ATOM 2372 O O . VAL A 1 293 ? 50.612 -5.340 -8.4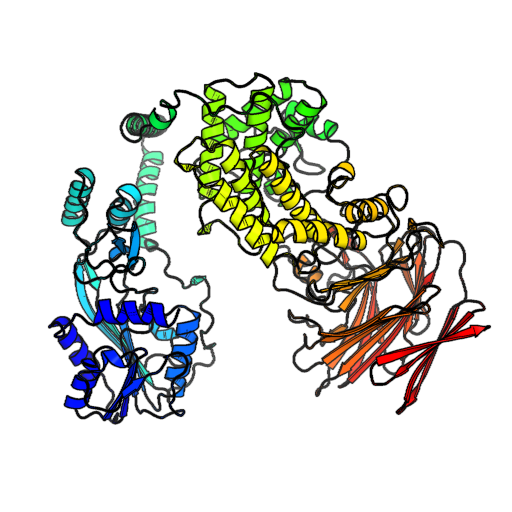88 1.00 38.25 293 VAL A O 1
ATOM 2375 N N . GLU A 1 294 ? 48.523 -5.553 -7.675 1.00 38.28 294 GLU A N 1
ATOM 2376 C CA . GLU A 1 294 ? 48.335 -4.114 -7.390 1.00 38.28 294 GLU A CA 1
ATOM 2377 C C . GLU A 1 294 ? 49.221 -3.611 -6.233 1.00 38.28 294 GLU A C 1
ATOM 2379 O O . GLU A 1 294 ? 49.637 -2.455 -6.270 1.00 38.28 294 GLU A O 1
ATOM 2384 N N . ASN A 1 295 ? 49.614 -4.465 -5.281 1.00 41.00 295 ASN A N 1
ATOM 2385 C CA . ASN A 1 295 ? 50.519 -4.087 -4.183 1.00 41.00 295 ASN A CA 1
ATOM 2386 C C . ASN A 1 295 ? 52.011 -4.374 -4.442 1.00 41.00 295 ASN A C 1
ATOM 2388 O O . ASN A 1 295 ? 52.835 -4.137 -3.560 1.00 41.00 295 ASN A O 1
ATOM 2392 N N . GLY A 1 296 ? 52.380 -4.879 -5.625 1.00 47.16 296 GLY A N 1
ATOM 2393 C CA . GLY A 1 296 ? 53.723 -5.423 -5.852 1.00 47.16 296 GLY A CA 1
ATOM 2394 C C . GLY A 1 296 ? 54.639 -4.666 -6.811 1.00 47.16 296 GLY A C 1
ATOM 2395 O O . GLY A 1 296 ? 55.840 -4.647 -6.559 1.00 47.16 296 GLY A O 1
ATOM 2396 N N . VAL A 1 297 ? 54.151 -4.109 -7.935 1.00 42.47 297 VAL A N 1
ATOM 2397 C CA . VAL A 1 297 ? 55.099 -3.748 -9.022 1.00 42.47 297 VAL A CA 1
ATOM 2398 C C . VAL A 1 297 ? 54.926 -2.386 -9.706 1.00 42.47 297 VAL A C 1
ATOM 2400 O O . VAL A 1 297 ? 55.950 -1.848 -10.099 1.00 42.47 297 VAL A O 1
ATOM 2403 N N . SER A 1 298 ? 53.747 -1.757 -9.840 1.00 41.16 298 SER A N 1
ATOM 2404 C CA . SER A 1 298 ? 53.637 -0.307 -10.169 1.00 41.16 298 SER A CA 1
ATOM 2405 C C . SER A 1 298 ? 52.194 0.112 -10.471 1.00 41.16 298 SER A C 1
ATOM 2407 O O . SER A 1 298 ? 51.554 -0.402 -11.392 1.00 41.16 298 SER A O 1
ATOM 2409 N N . GLN A 1 299 ? 51.733 1.157 -9.782 1.00 41.72 299 GLN A N 1
ATOM 2410 C CA . GLN A 1 299 ? 50.447 1.841 -9.972 1.00 41.72 299 GLN A CA 1
ATOM 2411 C C . GLN A 1 299 ? 50.224 2.337 -11.423 1.00 41.72 299 GLN A C 1
ATOM 2413 O O . GLN A 1 299 ? 49.088 2.418 -11.890 1.00 41.72 299 GLN A O 1
ATOM 2418 N N . ARG A 1 300 ? 51.298 2.602 -12.189 1.00 38.97 300 ARG A N 1
ATOM 2419 C CA . ARG A 1 300 ? 51.214 3.008 -13.609 1.00 38.97 300 ARG A CA 1
ATOM 2420 C C . ARG A 1 300 ? 50.858 1.847 -14.542 1.00 38.97 300 ARG A C 1
ATOM 2422 O O . ARG A 1 300 ? 50.133 2.053 -15.513 1.00 38.97 300 ARG A O 1
ATOM 2429 N N . LEU A 1 301 ? 51.294 0.625 -14.232 1.00 36.84 301 LEU A N 1
ATOM 2430 C CA . LEU A 1 301 ? 50.924 -0.578 -14.985 1.00 36.84 301 LEU A CA 1
ATOM 2431 C C . LEU A 1 301 ? 49.480 -0.993 -14.697 1.00 36.84 301 LEU A C 1
ATOM 2433 O O . LEU A 1 301 ? 48.786 -1.379 -15.627 1.00 36.84 301 LEU A O 1
ATOM 2437 N N . GLY A 1 302 ? 48.984 -0.808 -13.469 1.00 37.81 302 GLY A N 1
ATOM 2438 C CA . GLY A 1 302 ? 47.568 -0.998 -13.124 1.00 37.81 302 GLY A CA 1
ATOM 2439 C C . GLY A 1 302 ? 46.637 -0.022 -13.853 1.00 37.81 302 GLY A C 1
ATOM 2440 O O . GLY A 1 302 ? 45.598 -0.427 -14.368 1.00 37.81 302 GLY A O 1
ATOM 2441 N N . ILE A 1 303 ? 47.044 1.242 -14.014 1.00 41.31 303 ILE A N 1
ATOM 2442 C CA . ILE A 1 303 ? 46.316 2.223 -14.837 1.00 41.31 303 ILE A CA 1
ATOM 2443 C C . ILE A 1 303 ? 46.384 1.858 -16.327 1.00 41.31 303 ILE A C 1
ATOM 2445 O O . ILE A 1 303 ? 45.386 2.027 -17.021 1.00 41.31 303 ILE A O 1
ATOM 2449 N N . HIS A 1 304 ? 47.498 1.314 -16.830 1.00 40.16 304 HIS A N 1
ATOM 2450 C CA . HIS A 1 304 ? 47.608 0.842 -18.217 1.00 40.16 304 HIS A CA 1
ATOM 2451 C C . HIS A 1 304 ? 46.930 -0.507 -18.477 1.00 40.16 304 HIS A C 1
ATOM 2453 O O . HIS A 1 304 ? 46.458 -0.712 -19.586 1.00 40.16 304 HIS A O 1
ATOM 2459 N N . PHE A 1 305 ? 46.786 -1.384 -17.483 1.00 39.81 305 PHE A N 1
ATOM 2460 C CA . PHE A 1 305 ? 45.978 -2.603 -17.559 1.00 39.81 305 PHE A CA 1
ATOM 2461 C C . PHE A 1 305 ? 44.495 -2.302 -17.394 1.00 39.81 305 PHE A C 1
ATOM 2463 O O . PHE A 1 305 ? 43.689 -2.938 -18.051 1.00 39.81 305 PHE A O 1
ATOM 2470 N N . ARG A 1 306 ? 44.113 -1.303 -16.590 1.00 41.22 306 ARG A N 1
ATOM 2471 C CA . ARG A 1 306 ? 42.729 -0.828 -16.491 1.00 41.22 306 ARG A CA 1
ATOM 2472 C C . ARG A 1 306 ? 42.347 -0.036 -17.741 1.00 41.22 306 ARG A C 1
ATOM 2474 O O . ARG A 1 306 ? 41.317 -0.332 -18.323 1.00 41.22 306 ARG A O 1
ATOM 2481 N N . LYS A 1 307 ? 43.209 0.854 -18.252 1.00 39.03 307 LYS A N 1
ATOM 2482 C CA . LYS A 1 307 ? 43.063 1.468 -19.588 1.00 39.03 307 LYS A CA 1
ATOM 2483 C C . LYS A 1 307 ? 43.158 0.434 -20.701 1.00 39.03 307 LYS A C 1
ATOM 2485 O O . LYS A 1 307 ? 42.441 0.572 -21.664 1.00 39.03 307 LYS A O 1
ATOM 2490 N N . GLY A 1 308 ? 43.978 -0.604 -20.584 1.00 36.78 308 GLY A N 1
ATOM 2491 C CA . GLY A 1 308 ? 44.126 -1.676 -21.571 1.00 36.78 308 GLY A CA 1
ATOM 2492 C C . GLY A 1 308 ? 42.953 -2.648 -21.559 1.00 36.78 308 GLY A C 1
ATOM 2493 O O . GLY A 1 308 ? 42.528 -3.076 -22.616 1.00 36.78 308 GLY A O 1
ATOM 2494 N N . ALA A 1 309 ? 42.367 -2.926 -20.396 1.00 39.44 309 ALA A N 1
ATOM 2495 C CA . ALA A 1 309 ? 41.135 -3.684 -20.228 1.00 39.44 309 ALA A CA 1
ATOM 2496 C C . ALA A 1 309 ? 39.916 -2.846 -20.610 1.00 39.44 309 ALA A C 1
ATOM 2498 O O . ALA A 1 309 ? 38.990 -3.405 -21.167 1.00 39.44 309 ALA A O 1
ATOM 2499 N N . ILE A 1 310 ? 39.926 -1.525 -20.400 1.00 39.66 310 ILE A N 1
ATOM 2500 C CA . ILE A 1 310 ? 38.903 -0.589 -20.889 1.00 39.66 310 ILE A CA 1
ATOM 2501 C C . ILE A 1 310 ? 39.045 -0.376 -22.398 1.00 39.66 310 ILE A C 1
ATOM 2503 O O . ILE A 1 310 ? 38.037 -0.408 -23.070 1.00 39.66 310 ILE A O 1
ATOM 2507 N N . ILE A 1 311 ? 40.250 -0.271 -22.966 1.00 39.97 311 ILE A N 1
ATOM 2508 C CA . ILE A 1 311 ? 40.513 -0.201 -24.415 1.00 39.97 311 ILE A CA 1
ATOM 2509 C C . ILE A 1 311 ? 40.252 -1.560 -25.066 1.00 39.97 311 ILE A C 1
ATOM 2511 O O . ILE A 1 311 ? 39.769 -1.601 -26.186 1.00 39.97 311 ILE A O 1
ATOM 2515 N N . ALA A 1 312 ? 40.510 -2.684 -24.391 1.00 36.12 312 ALA A N 1
ATOM 2516 C CA . ALA A 1 312 ? 40.154 -4.022 -24.860 1.00 36.12 312 ALA A CA 1
ATOM 2517 C C . ALA A 1 312 ? 38.655 -4.287 -24.711 1.00 36.12 312 ALA A C 1
ATOM 2519 O O . ALA A 1 312 ? 38.088 -4.920 -25.589 1.00 36.12 312 ALA A O 1
ATOM 2520 N N . HIS A 1 313 ? 37.996 -3.772 -23.669 1.00 38.00 313 HIS A N 1
ATOM 2521 C CA . HIS A 1 313 ? 36.542 -3.793 -23.503 1.00 38.00 313 HIS A CA 1
ATOM 2522 C C . HIS A 1 313 ? 35.877 -2.856 -24.516 1.00 38.00 313 HIS A C 1
ATOM 2524 O O . HIS A 1 313 ? 34.942 -3.280 -25.167 1.00 38.00 313 HIS A O 1
ATOM 2530 N N . GLU A 1 314 ? 36.413 -1.663 -24.778 1.00 35.53 314 GLU A N 1
ATOM 2531 C CA . GLU A 1 314 ? 36.006 -0.752 -25.856 1.00 35.53 314 GLU A CA 1
ATOM 2532 C C . GLU A 1 314 ? 36.331 -1.324 -27.242 1.00 35.53 314 GLU A C 1
ATOM 2534 O O . GLU A 1 314 ? 35.562 -1.116 -28.167 1.00 35.53 314 GLU A O 1
ATOM 2539 N N . SER A 1 315 ? 37.415 -2.085 -27.412 1.00 34.44 315 SER A N 1
ATOM 2540 C CA . SER A 1 315 ? 37.786 -2.772 -28.662 1.00 34.44 315 SER A CA 1
ATOM 2541 C C . SER A 1 315 ? 36.931 -4.026 -28.897 1.00 34.44 315 SER A C 1
ATOM 2543 O O . SER A 1 315 ? 36.551 -4.302 -30.031 1.00 34.44 315 SER A O 1
ATOM 2545 N N . LEU A 1 316 ? 36.532 -4.735 -27.833 1.00 33.38 316 LEU A N 1
ATOM 2546 C CA . LEU A 1 316 ? 35.550 -5.830 -27.843 1.00 33.38 316 LEU A CA 1
ATOM 2547 C C . LEU A 1 316 ? 34.119 -5.304 -28.039 1.00 33.38 316 LEU A C 1
ATOM 2549 O O . LEU A 1 316 ? 33.342 -5.920 -28.765 1.00 33.38 316 LEU A O 1
ATOM 2553 N N . LEU A 1 317 ? 33.787 -4.135 -27.486 1.00 36.50 317 LEU A N 1
ATOM 2554 C CA . LEU A 1 317 ? 32.549 -3.396 -27.757 1.00 36.50 317 LEU A CA 1
ATOM 2555 C C . LEU A 1 317 ? 32.554 -2.793 -29.174 1.00 36.50 317 LEU A C 1
ATOM 2557 O O . LEU A 1 317 ? 31.505 -2.724 -29.801 1.00 36.50 317 LEU A O 1
ATOM 2561 N N . ARG A 1 318 ? 33.723 -2.455 -29.739 1.00 35.97 318 ARG A N 1
ATOM 2562 C CA . ARG A 1 318 ? 33.899 -2.102 -31.163 1.00 35.97 318 ARG A CA 1
ATOM 2563 C C . ARG A 1 318 ? 33.881 -3.319 -32.101 1.00 35.97 318 ARG A C 1
ATOM 2565 O O . ARG A 1 318 ? 33.769 -3.119 -33.306 1.00 35.97 318 ARG A O 1
ATOM 2572 N N . ARG A 1 319 ? 34.005 -4.560 -31.601 1.00 36.81 319 ARG A N 1
ATOM 2573 C CA . ARG A 1 319 ? 34.146 -5.776 -32.438 1.00 36.81 319 ARG A CA 1
ATOM 2574 C C . ARG A 1 319 ? 33.139 -6.906 -32.185 1.00 36.81 319 ARG A C 1
ATOM 2576 O O . ARG A 1 319 ? 33.252 -7.930 -32.850 1.00 36.81 319 ARG A O 1
ATOM 2583 N N . GLY A 1 320 ? 32.169 -6.777 -31.277 1.00 34.62 320 GLY A N 1
ATOM 2584 C CA . GLY A 1 320 ? 31.334 -7.937 -30.916 1.00 34.62 320 GLY A CA 1
ATOM 2585 C C . GLY A 1 320 ? 29.875 -7.689 -30.561 1.00 34.62 320 GLY A C 1
ATOM 2586 O O . GLY A 1 320 ? 29.060 -8.572 -30.806 1.00 34.62 320 GLY A O 1
ATOM 2587 N N . TRP A 1 321 ? 29.516 -6.525 -30.024 1.00 31.72 321 TRP A N 1
ATOM 2588 C CA . TRP A 1 321 ? 28.128 -6.071 -29.987 1.00 31.72 321 TRP A CA 1
ATOM 2589 C C . TRP A 1 321 ? 28.097 -4.729 -30.667 1.00 31.72 321 TRP A C 1
ATOM 2591 O O . TRP A 1 321 ? 28.565 -3.716 -30.164 1.00 31.72 321 TRP A O 1
ATOM 2601 N N . ASP A 1 322 ? 27.585 -4.813 -31.872 1.00 33.41 322 ASP A N 1
ATOM 2602 C CA . ASP A 1 322 ? 27.172 -3.751 -32.731 1.00 33.41 322 ASP A CA 1
ATOM 2603 C C . ASP A 1 322 ? 26.381 -2.678 -31.912 1.00 33.41 322 ASP A C 1
ATOM 2605 O O . ASP A 1 322 ? 25.161 -2.697 -31.790 1.00 33.41 322 ASP A O 1
ATOM 2609 N N . VAL A 1 323 ? 27.100 -1.685 -31.355 1.00 34.28 323 VAL A N 1
ATOM 2610 C CA . VAL A 1 323 ? 26.560 -0.333 -31.066 1.00 34.28 323 VAL A CA 1
ATOM 2611 C C . VAL A 1 323 ? 26.183 0.348 -32.382 1.00 34.28 323 VAL A C 1
ATOM 2613 O O . VAL A 1 323 ? 25.591 1.418 -32.389 1.00 34.28 323 VAL A O 1
ATOM 2616 N N . SER A 1 324 ? 26.479 -0.283 -33.513 1.00 33.78 324 SER A N 1
ATOM 2617 C CA . SER A 1 324 ? 25.889 0.014 -34.801 1.00 33.78 324 SER A CA 1
ATOM 2618 C C . SER A 1 324 ? 24.373 -0.280 -34.847 1.00 33.78 324 SER A C 1
ATOM 2620 O O . SER A 1 324 ? 23.703 0.230 -35.718 1.00 33.78 324 SER A O 1
ATOM 2622 N N . SER A 1 325 ? 23.738 -0.919 -33.854 1.00 35.75 325 SER A N 1
ATOM 2623 C CA . SER A 1 325 ? 22.277 -0.904 -33.719 1.00 35.75 325 SER A CA 1
ATOM 2624 C C . SER A 1 325 ? 21.799 0.426 -33.122 1.00 35.75 325 SER A C 1
ATOM 2626 O O . SER A 1 325 ? 20.621 0.759 -33.209 1.00 35.75 325 SER A O 1
ATOM 2628 N N . LEU A 1 326 ? 22.732 1.217 -32.576 1.00 36.00 326 LEU A N 1
ATOM 2629 C CA . LEU A 1 326 ? 22.610 2.646 -32.278 1.00 36.00 326 LEU A CA 1
ATOM 2630 C C . LEU A 1 326 ? 23.375 3.535 -33.288 1.00 36.00 326 LEU A C 1
ATOM 2632 O O . LEU A 1 326 ? 23.192 4.744 -33.255 1.00 36.00 326 LEU A O 1
ATOM 2636 N N . SER A 1 327 ? 24.206 2.991 -34.191 1.00 36.06 327 SER A N 1
ATOM 2637 C CA . SER A 1 327 ? 24.769 3.708 -35.361 1.00 36.06 327 SER A CA 1
ATOM 2638 C C . SER A 1 327 ? 23.971 3.474 -36.651 1.00 36.06 327 SER A C 1
ATOM 2640 O O . SER A 1 327 ? 24.212 4.137 -37.651 1.00 36.06 327 SER A O 1
ATOM 2642 N N . ASN A 1 328 ? 22.990 2.575 -36.600 1.00 36.78 328 ASN A N 1
ATOM 2643 C CA . ASN A 1 328 ? 21.869 2.385 -37.514 1.00 36.78 328 ASN A CA 1
ATOM 2644 C C . ASN A 1 328 ? 20.624 3.115 -36.985 1.00 36.78 328 ASN A C 1
ATOM 2646 O O . ASN A 1 328 ? 19.542 2.957 -37.550 1.00 36.78 328 ASN A O 1
ATOM 2650 N N . LEU A 1 329 ? 20.761 3.971 -35.956 1.00 42.56 329 LEU A N 1
ATOM 2651 C CA . LEU A 1 329 ? 19.883 5.133 -35.808 1.00 42.56 329 LEU A CA 1
ATOM 2652 C C . LEU A 1 329 ? 20.151 6.044 -37.016 1.00 42.56 329 LEU A C 1
ATOM 2654 O O . LEU A 1 329 ? 20.834 7.056 -36.913 1.00 42.56 329 LEU A O 1
ATOM 2658 N N . LYS A 1 330 ? 19.615 5.678 -38.188 1.00 41.88 330 LYS A N 1
ATOM 2659 C CA . LYS A 1 330 ? 19.530 6.598 -39.334 1.00 41.88 330 LYS A CA 1
ATOM 2660 C C . LYS A 1 330 ? 18.667 7.821 -38.980 1.00 41.88 330 LYS A C 1
ATOM 2662 O O . LYS A 1 330 ? 18.751 8.840 -39.653 1.00 41.88 330 LYS A O 1
ATOM 2667 N N . SER A 1 331 ? 17.868 7.713 -37.915 1.00 45.41 331 SER A N 1
ATOM 2668 C CA . SER A 1 331 ? 17.019 8.758 -37.352 1.00 45.41 331 SER A CA 1
ATOM 2669 C C . SER A 1 331 ? 16.804 8.538 -35.849 1.00 45.41 331 SER A C 1
ATOM 2671 O O . SER A 1 331 ? 16.481 7.428 -35.428 1.00 45.41 331 SER A O 1
ATOM 2673 N N . VAL A 1 332 ? 16.934 9.599 -35.052 1.00 53.34 332 VAL A N 1
ATOM 2674 C CA . VAL A 1 332 ? 16.420 9.698 -33.669 1.00 53.34 332 VAL A CA 1
ATOM 2675 C C . VAL A 1 332 ? 14.896 9.469 -33.684 1.00 53.34 332 VAL A C 1
ATOM 2677 O O . VAL A 1 332 ? 14.273 9.821 -34.689 1.00 53.34 332 VAL A O 1
ATOM 2680 N N . PRO A 1 333 ? 14.263 8.906 -32.630 1.00 58.03 333 PRO A N 1
ATOM 2681 C CA . PRO A 1 333 ? 12.803 8.870 -32.550 1.00 58.03 333 PRO A CA 1
ATOM 2682 C C . PRO A 1 333 ? 12.229 10.267 -32.809 1.00 58.03 333 PRO A C 1
ATOM 2684 O O . PRO A 1 333 ? 12.564 11.220 -32.103 1.00 58.03 333 PRO A O 1
ATOM 2687 N N . CYS A 1 334 ? 11.393 10.408 -33.837 1.00 55.47 334 CYS A N 1
ATOM 2688 C CA . CYS A 1 334 ? 10.720 11.673 -34.094 1.00 55.47 334 CYS A CA 1
ATOM 2689 C C . CYS A 1 334 ? 9.614 11.846 -33.058 1.00 55.47 334 CYS A C 1
ATOM 2691 O O . CYS A 1 334 ? 8.556 11.225 -33.155 1.00 55.47 334 CYS A O 1
ATOM 2693 N N . LEU A 1 335 ? 9.871 12.696 -32.067 1.00 65.75 335 LEU A N 1
ATOM 2694 C CA . LEU A 1 335 ? 8.811 13.228 -31.226 1.00 65.75 335 LEU A CA 1
ATOM 2695 C C . LEU A 1 335 ? 7.853 14.061 -32.102 1.00 65.75 335 LEU A C 1
ATOM 2697 O O . LEU A 1 335 ? 8.279 14.624 -33.118 1.00 65.75 335 LEU A O 1
ATOM 2701 N N . PRO A 1 336 ? 6.560 14.141 -31.747 1.00 61.59 336 PRO A N 1
ATOM 2702 C CA . PRO A 1 336 ? 5.615 14.994 -32.457 1.00 61.59 336 PRO A CA 1
ATOM 2703 C C . PRO A 1 336 ? 6.118 16.441 -32.551 1.00 61.59 336 PRO A C 1
ATOM 2705 O O . PRO A 1 336 ? 6.788 16.936 -31.647 1.00 61.59 336 PRO A O 1
ATOM 2708 N N . LYS A 1 337 ? 5.782 17.136 -33.648 1.00 59.59 337 LYS A N 1
ATOM 2709 C CA . LYS A 1 337 ? 6.191 18.539 -33.858 1.00 59.59 337 LYS A CA 1
ATOM 2710 C C . LYS A 1 337 ? 5.613 19.490 -32.806 1.00 59.59 337 LYS A C 1
ATOM 2712 O O . LYS A 1 337 ? 6.219 20.520 -32.526 1.00 59.59 337 LYS A O 1
ATOM 2717 N N . GLU A 1 338 ? 4.460 19.146 -32.240 1.00 62.00 338 GLU A N 1
ATOM 2718 C CA . GLU A 1 338 ? 3.774 19.941 -31.227 1.00 62.00 338 GLU A CA 1
ATOM 2719 C C . GLU A 1 338 ? 3.804 19.231 -29.875 1.00 62.00 338 GLU A C 1
ATOM 2721 O O . GLU A 1 338 ? 3.437 18.059 -29.746 1.00 62.00 338 GLU A O 1
ATOM 2726 N N . PHE A 1 339 ? 4.254 19.968 -28.859 1.00 60.75 339 PHE A N 1
ATOM 2727 C CA . PHE A 1 339 ? 4.239 19.514 -27.478 1.00 60.75 339 PHE A CA 1
ATOM 2728 C C . PHE A 1 339 ? 2.798 19.556 -26.941 1.00 60.75 339 PHE A C 1
ATOM 2730 O O . PHE A 1 339 ? 2.120 20.568 -27.125 1.00 60.75 339 PHE A O 1
ATOM 2737 N N . PRO A 1 340 ? 2.310 18.513 -26.249 1.00 57.78 340 PRO A N 1
ATOM 2738 C CA . PRO A 1 340 ? 1.007 18.531 -25.607 1.00 57.78 340 PRO A CA 1
ATOM 2739 C C . PRO A 1 340 ? 1.024 19.553 -24.470 1.00 57.78 340 PRO A C 1
ATOM 2741 O O . PRO A 1 340 ? 2.065 20.061 -24.055 1.00 57.78 340 PRO A O 1
ATOM 2744 N N . THR A 1 341 ? -0.135 19.812 -23.883 1.00 52.19 341 THR A N 1
ATOM 2745 C CA . THR A 1 341 ? -0.297 20.806 -22.814 1.00 52.19 341 THR A CA 1
ATOM 2746 C C . THR A 1 341 ? 0.458 20.486 -21.504 1.00 52.19 341 THR A C 1
ATOM 2748 O O . THR A 1 341 ? 0.363 21.266 -20.557 1.00 52.19 341 THR A O 1
ATOM 2751 N N . GLY A 1 342 ? 1.247 19.398 -21.420 1.00 59.62 342 GLY A N 1
ATOM 2752 C CA . GLY A 1 342 ? 2.095 19.088 -20.261 1.00 59.62 342 GLY A CA 1
ATOM 2753 C C . GLY A 1 342 ? 3.081 17.916 -20.431 1.00 59.62 342 GLY A C 1
ATOM 2754 O O . GLY A 1 342 ? 2.910 17.037 -21.269 1.00 59.62 342 GLY A O 1
ATOM 2755 N N . LEU A 1 343 ? 4.126 17.900 -19.594 1.00 68.06 343 LEU A N 1
ATOM 2756 C CA . LEU A 1 343 ? 5.122 16.816 -19.481 1.00 68.06 343 LEU A CA 1
ATOM 2757 C C . LEU A 1 343 ? 4.540 15.577 -18.788 1.00 68.06 343 LEU A C 1
ATOM 2759 O O . LEU A 1 343 ? 3.607 15.726 -17.993 1.00 68.06 343 LEU A O 1
ATOM 2763 N N . PRO A 1 344 ? 5.144 14.380 -18.966 1.00 77.56 344 PRO A N 1
ATOM 2764 C CA . PRO A 1 344 ? 4.849 13.266 -18.075 1.00 77.56 344 PRO A CA 1
ATOM 2765 C C . PRO A 1 344 ? 5.079 13.718 -16.630 1.00 77.56 344 PRO A C 1
ATOM 2767 O O . PRO A 1 344 ? 6.119 14.284 -16.290 1.00 77.56 344 PRO A O 1
ATOM 2770 N N . TRP A 1 345 ? 4.079 13.520 -15.779 1.00 81.69 345 TRP A N 1
ATOM 2771 C CA . TRP A 1 345 ? 4.167 13.903 -14.376 1.00 81.69 345 TRP A CA 1
ATOM 2772 C C . TRP A 1 345 ? 5.229 13.059 -13.661 1.00 81.69 345 TRP A C 1
ATOM 2774 O O . TRP A 1 345 ? 5.342 11.869 -13.948 1.00 81.69 345 TRP A O 1
ATOM 2784 N N . ILE A 1 346 ? 5.989 13.651 -12.732 1.00 79.56 346 ILE A N 1
ATOM 2785 C CA . ILE A 1 346 ? 6.899 12.899 -11.855 1.00 79.56 346 ILE A CA 1
ATOM 2786 C C . ILE A 1 346 ? 6.240 12.744 -10.483 1.00 79.56 346 ILE A C 1
ATOM 2788 O O . ILE A 1 346 ? 5.871 13.763 -9.891 1.00 79.56 346 ILE A O 1
ATOM 2792 N N . PRO A 1 347 ? 6.115 11.513 -9.956 1.00 74.81 347 PRO A N 1
ATOM 2793 C CA . PRO A 1 347 ? 5.651 11.291 -8.596 1.00 74.81 347 PRO A CA 1
ATOM 2794 C C . PRO A 1 347 ? 6.612 11.875 -7.561 1.00 74.81 347 PRO A C 1
ATOM 2796 O O . PRO A 1 347 ? 7.764 11.464 -7.484 1.00 74.81 347 PRO A O 1
ATOM 2799 N N . VAL A 1 348 ? 6.124 12.811 -6.743 1.00 66.38 348 VAL A N 1
ATOM 2800 C CA . VAL A 1 348 ? 6.889 13.427 -5.645 1.00 66.38 348 VAL A CA 1
ATOM 2801 C C . VAL A 1 348 ? 6.347 12.910 -4.315 1.00 66.38 348 VAL A C 1
ATOM 2803 O O . VAL A 1 348 ? 5.141 12.975 -4.079 1.00 66.38 348 VAL A O 1
ATOM 2806 N N . ILE A 1 349 ? 7.229 12.367 -3.473 1.00 56.91 349 ILE A N 1
ATOM 2807 C CA . ILE A 1 349 ? 6.877 11.791 -2.161 1.00 56.91 349 ILE A CA 1
ATOM 2808 C C . ILE A 1 349 ? 6.917 12.860 -1.058 1.00 56.91 349 ILE A C 1
ATOM 2810 O O . ILE A 1 349 ? 6.210 12.754 -0.061 1.00 56.91 349 ILE A O 1
ATOM 2814 N N . THR A 1 350 ? 7.680 13.939 -1.246 1.00 51.53 350 THR A N 1
ATOM 2815 C CA . THR A 1 350 ? 7.743 15.052 -0.295 1.00 51.53 350 THR A CA 1
ATOM 2816 C C . THR A 1 350 ? 6.650 16.100 -0.558 1.00 51.53 350 THR A C 1
ATOM 2818 O O . THR A 1 350 ? 6.337 16.411 -1.712 1.00 51.53 350 THR A O 1
ATOM 2821 N N . PRO A 1 351 ? 6.049 16.692 0.493 1.00 39.03 351 PRO A N 1
ATOM 2822 C CA . PRO A 1 351 ? 5.116 17.802 0.349 1.00 39.03 351 PRO A CA 1
ATOM 2823 C C . PRO A 1 351 ? 5.741 18.954 -0.446 1.00 39.03 351 PRO A C 1
ATOM 2825 O O . PRO A 1 351 ? 6.807 19.468 -0.097 1.00 39.03 351 PRO A O 1
ATOM 2828 N N . PHE A 1 352 ? 5.051 19.390 -1.499 1.00 35.62 352 PHE A N 1
ATOM 2829 C CA . PHE A 1 352 ? 5.394 20.589 -2.261 1.00 35.62 352 PHE A CA 1
ATOM 2830 C C . PHE A 1 352 ? 5.581 21.788 -1.315 1.00 35.62 352 PHE A C 1
ATOM 2832 O O . PHE A 1 352 ? 4.613 22.280 -0.735 1.00 35.62 352 PHE A O 1
ATOM 2839 N N . SER A 1 353 ? 6.800 22.329 -1.202 1.00 36.97 353 SER A N 1
ATOM 2840 C CA . SER A 1 353 ? 6.941 23.715 -0.744 1.00 36.97 353 SER A CA 1
ATOM 2841 C C . SER A 1 353 ? 6.614 24.630 -1.917 1.00 36.97 353 SER A C 1
ATOM 2843 O O . SER A 1 353 ? 7.177 24.455 -2.995 1.00 36.97 353 SER A O 1
ATOM 2845 N N . LYS A 1 354 ? 5.740 25.618 -1.705 1.00 36.03 354 LYS A N 1
ATOM 2846 C CA . LYS A 1 354 ? 5.200 26.553 -2.713 1.00 36.03 354 LYS A CA 1
ATOM 2847 C C . LYS A 1 354 ? 6.229 27.430 -3.463 1.00 36.03 354 LYS A C 1
ATOM 2849 O O . LYS A 1 354 ? 5.829 28.324 -4.196 1.00 36.03 354 LYS A O 1
ATOM 2854 N N . THR A 1 355 ? 7.529 27.193 -3.330 1.00 44.38 355 THR A N 1
ATOM 2855 C CA . THR A 1 355 ? 8.597 27.958 -3.993 1.00 44.38 355 THR A CA 1
ATOM 2856 C C . THR A 1 355 ? 9.527 27.029 -4.768 1.00 44.38 355 THR A C 1
ATOM 2858 O O . THR A 1 355 ? 10.625 26.718 -4.309 1.00 44.38 355 THR A O 1
ATOM 2861 N N . VAL A 1 356 ? 9.074 26.599 -5.949 1.00 48.84 356 VAL A N 1
ATOM 2862 C CA . VAL A 1 356 ? 9.869 25.866 -6.958 1.00 48.84 356 VAL A CA 1
ATOM 2863 C C . VAL A 1 356 ? 11.124 26.666 -7.352 1.00 48.84 356 VAL A C 1
ATOM 2865 O O . VAL A 1 356 ? 12.206 26.113 -7.504 1.00 48.84 356 VAL A O 1
ATOM 2868 N N . THR A 1 357 ? 11.020 27.997 -7.409 1.00 49.66 357 THR A N 1
ATOM 2869 C CA . THR A 1 357 ? 12.111 28.903 -7.803 1.00 49.66 357 THR A CA 1
ATOM 2870 C C . THR A 1 357 ? 13.307 28.877 -6.845 1.00 49.66 357 THR A C 1
ATOM 2872 O O . THR A 1 357 ? 14.429 28.686 -7.296 1.00 49.66 357 THR A O 1
ATOM 2875 N N . LYS A 1 358 ? 13.087 28.955 -5.521 1.00 53.78 358 LYS A N 1
ATOM 2876 C CA . LYS A 1 358 ? 14.188 28.953 -4.531 1.00 53.78 358 LYS A CA 1
ATOM 2877 C C . LYS A 1 358 ? 14.947 27.624 -4.452 1.00 53.78 358 LYS A C 1
ATOM 2879 O O . LYS A 1 358 ? 16.113 27.613 -4.076 1.00 53.78 358 LYS A O 1
ATOM 2884 N N . ARG A 1 359 ? 14.295 26.494 -4.761 1.00 57.44 359 ARG A N 1
ATOM 2885 C CA . ARG A 1 359 ? 14.965 25.181 -4.786 1.00 57.44 359 ARG A CA 1
ATOM 2886 C C . ARG A 1 359 ? 15.780 24.975 -6.056 1.00 57.44 359 ARG A C 1
ATOM 2888 O O . ARG A 1 359 ? 16.810 24.329 -5.979 1.00 57.44 359 ARG A O 1
ATOM 2895 N N . ALA A 1 360 ? 15.353 25.529 -7.188 1.00 57.62 360 ALA A N 1
ATOM 2896 C CA . ALA A 1 360 ? 16.064 25.405 -8.460 1.00 57.62 360 ALA A CA 1
ATOM 2897 C C . ALA A 1 360 ? 17.279 26.339 -8.596 1.00 57.62 360 ALA A C 1
ATOM 2899 O O . ALA A 1 360 ? 18.190 26.037 -9.362 1.00 57.62 360 ALA A O 1
ATOM 2900 N N . GLU A 1 361 ? 17.320 27.447 -7.846 1.00 61.59 361 GLU A N 1
ATOM 2901 C CA . GLU A 1 361 ? 18.504 28.317 -7.755 1.00 61.59 361 GLU A CA 1
ATOM 2902 C C . GLU A 1 361 ? 19.722 27.568 -7.189 1.00 61.59 361 GLU A C 1
ATOM 2904 O O . GLU A 1 361 ? 20.845 27.801 -7.628 1.00 61.59 361 GLU A O 1
ATOM 2909 N N . GLN A 1 362 ? 19.515 26.628 -6.259 1.00 63.06 362 GLN A N 1
ATOM 2910 C CA . GLN A 1 362 ? 20.615 25.907 -5.614 1.00 63.06 362 GLN A CA 1
ATOM 2911 C C . GLN A 1 362 ? 21.369 24.975 -6.582 1.00 63.06 362 GLN A C 1
ATOM 2913 O O . GLN A 1 362 ? 22.586 25.127 -6.676 1.00 63.06 362 GLN A O 1
ATOM 2918 N N . PRO A 1 363 ? 20.714 24.086 -7.360 1.00 58.56 363 PRO A N 1
ATOM 2919 C CA . PRO A 1 363 ? 21.405 23.246 -8.332 1.00 58.56 363 PRO A CA 1
ATOM 2920 C C . PRO A 1 363 ? 22.141 24.035 -9.422 1.00 58.56 363 PRO A C 1
ATOM 2922 O O . PRO A 1 363 ? 23.202 23.592 -9.849 1.00 58.56 363 PRO A O 1
ATOM 2925 N N . VAL A 1 364 ? 21.631 25.203 -9.839 1.00 60.03 364 VAL A N 1
ATOM 2926 C CA . VAL A 1 364 ? 22.332 26.099 -10.788 1.00 60.03 364 VAL A CA 1
ATOM 2927 C C . VAL A 1 364 ? 23.604 26.684 -10.192 1.00 60.03 364 VAL A C 1
ATOM 2929 O O . VAL A 1 364 ? 24.613 26.813 -10.873 1.00 60.03 364 VAL A O 1
ATOM 2932 N N . LEU A 1 365 ? 23.596 26.982 -8.896 1.00 60.97 365 LEU A N 1
ATOM 2933 C CA . LEU A 1 365 ? 24.796 27.385 -8.167 1.00 60.97 365 LEU A CA 1
ATOM 2934 C C . LEU A 1 365 ? 25.718 26.193 -7.836 1.00 60.97 365 LEU A C 1
ATOM 2936 O O . LEU A 1 365 ? 26.693 26.362 -7.110 1.00 60.97 365 LEU A O 1
ATOM 2940 N N . GLY A 1 366 ? 25.425 24.993 -8.350 1.00 61.56 366 GLY A N 1
ATOM 2941 C CA . GLY A 1 366 ? 26.196 23.777 -8.100 1.00 61.56 366 GLY A CA 1
ATOM 2942 C C . GLY A 1 366 ? 25.879 23.103 -6.766 1.00 61.56 366 GLY A C 1
ATOM 2943 O O . GLY A 1 366 ? 26.625 22.233 -6.336 1.00 61.56 366 GLY A O 1
ATOM 2944 N N . PHE A 1 367 ? 24.782 23.456 -6.099 1.00 65.94 367 PHE A N 1
ATOM 2945 C CA . PHE A 1 367 ? 24.452 22.965 -4.765 1.00 65.94 367 PHE A CA 1
ATOM 2946 C C . PHE A 1 367 ? 23.222 22.048 -4.743 1.00 65.94 367 PHE A C 1
ATOM 2948 O O . PHE A 1 367 ? 22.168 22.346 -5.298 1.00 65.94 367 PHE A O 1
ATOM 2955 N N . CYS A 1 368 ? 23.327 20.939 -4.018 1.00 63.19 368 CYS A N 1
ATOM 2956 C CA . CYS A 1 368 ? 22.222 20.063 -3.659 1.00 63.19 368 CYS A CA 1
ATOM 2957 C C . CYS A 1 368 ? 21.943 20.214 -2.161 1.00 63.19 368 CYS A C 1
ATOM 2959 O O . CYS A 1 368 ? 22.806 19.931 -1.325 1.00 63.19 368 CYS A O 1
ATOM 2961 N N . ARG A 1 369 ? 20.742 20.675 -1.804 1.00 62.22 369 ARG A N 1
ATOM 2962 C CA . ARG A 1 369 ? 20.311 20.710 -0.406 1.00 62.22 369 ARG A CA 1
ATOM 2963 C C . ARG A 1 369 ? 19.835 19.330 0.013 1.00 62.22 369 ARG A C 1
ATOM 2965 O O . ARG A 1 369 ? 18.894 18.792 -0.557 1.00 62.22 369 ARG A O 1
ATOM 2972 N N . ILE A 1 370 ? 20.496 18.790 1.023 1.00 58.34 370 ILE A N 1
ATOM 2973 C CA . ILE A 1 370 ? 20.277 17.436 1.522 1.00 58.34 370 ILE A CA 1
ATOM 2974 C C . ILE A 1 370 ? 19.230 17.451 2.631 1.00 58.34 370 ILE A C 1
ATOM 2976 O O . ILE A 1 370 ? 18.348 16.599 2.658 1.00 58.34 370 ILE A O 1
ATOM 2980 N N . ASP A 1 371 ? 19.283 18.448 3.512 1.00 54.06 371 ASP A N 1
ATOM 2981 C CA . ASP A 1 371 ? 18.323 18.647 4.597 1.00 54.06 371 ASP A CA 1
ATOM 2982 C C . ASP A 1 371 ? 18.218 20.142 4.972 1.00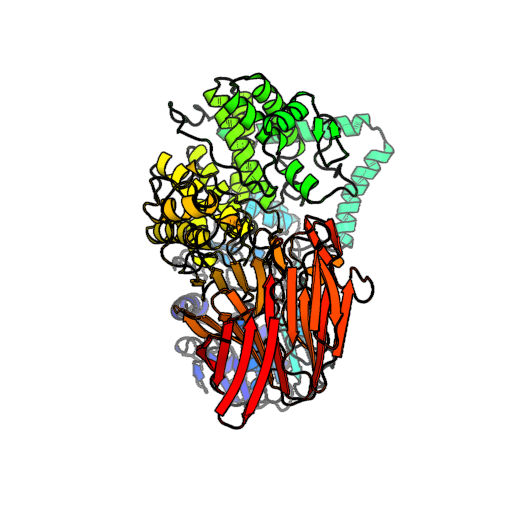 54.06 371 ASP A C 1
ATOM 2984 O O . ASP A 1 371 ? 18.663 21.032 4.238 1.00 54.06 371 ASP A O 1
ATOM 2988 N N . SER A 1 372 ? 17.577 20.466 6.100 1.00 56.19 372 SER A N 1
ATOM 2989 C CA . SER A 1 372 ? 17.421 21.853 6.554 1.00 56.19 372 SER A CA 1
ATOM 2990 C C . SER A 1 372 ? 18.746 22.586 6.789 1.00 56.19 372 SER A C 1
ATOM 2992 O O . SER A 1 372 ? 18.766 23.810 6.661 1.00 56.19 372 SER A O 1
ATOM 2994 N N . THR A 1 373 ? 19.818 21.856 7.083 1.00 54.34 373 THR A N 1
ATOM 2995 C CA . THR A 1 373 ? 21.128 22.333 7.550 1.00 54.34 373 THR A CA 1
ATOM 2996 C C . THR A 1 373 ? 22.281 22.014 6.595 1.00 54.34 373 THR A C 1
ATOM 2998 O O . THR A 1 373 ? 23.285 22.718 6.603 1.00 54.34 373 THR A O 1
ATOM 3001 N N . THR A 1 374 ? 22.131 21.006 5.736 1.00 60.56 374 THR A N 1
ATOM 3002 C CA . THR A 1 374 ? 23.195 20.475 4.883 1.00 60.56 374 THR A CA 1
ATOM 3003 C C . THR A 1 374 ? 22.958 20.839 3.424 1.00 60.56 374 THR A C 1
ATOM 3005 O O . THR A 1 374 ? 21.944 20.469 2.825 1.00 60.56 374 THR A O 1
ATOM 3008 N N . THR A 1 375 ? 23.919 21.542 2.832 1.00 69.00 375 THR A N 1
ATOM 3009 C CA . THR A 1 375 ? 23.973 21.828 1.395 1.00 69.00 375 THR A CA 1
ATOM 3010 C C . THR A 1 375 ? 25.341 21.406 0.878 1.00 69.00 375 THR A C 1
ATOM 3012 O O . THR A 1 375 ? 26.352 21.814 1.439 1.00 69.00 375 THR A O 1
ATOM 3015 N N . LEU A 1 376 ? 25.373 20.566 -0.155 1.00 66.94 376 LEU A N 1
ATOM 3016 C CA . LEU A 1 376 ? 26.603 19.976 -0.689 1.00 66.94 376 LEU A CA 1
ATOM 3017 C C . LEU A 1 376 ? 26.791 20.364 -2.152 1.00 66.94 376 LEU A C 1
ATOM 3019 O O . LEU A 1 376 ? 25.809 20.529 -2.874 1.00 66.94 376 LEU A O 1
ATOM 3023 N N . ASN A 1 377 ? 28.039 20.489 -2.601 1.00 71.75 377 ASN A N 1
ATOM 3024 C CA . ASN A 1 377 ? 28.328 20.739 -4.009 1.00 71.75 377 ASN A CA 1
ATOM 3025 C C . ASN A 1 377 ? 28.017 19.476 -4.828 1.00 71.75 377 ASN A C 1
ATOM 3027 O O . ASN A 1 377 ? 28.691 18.455 -4.689 1.00 71.75 377 ASN A O 1
ATOM 3031 N N . ILE A 1 378 ? 27.004 19.535 -5.694 1.00 70.12 378 ILE A N 1
ATOM 3032 C CA . ILE A 1 378 ? 26.543 18.389 -6.488 1.00 70.12 378 ILE A CA 1
ATOM 3033 C C . ILE A 1 378 ? 27.641 17.844 -7.408 1.00 70.12 378 ILE A C 1
ATOM 3035 O O . ILE A 1 378 ? 27.640 16.654 -7.714 1.00 70.12 378 ILE A O 1
ATOM 3039 N N . ASN A 1 379 ? 28.602 18.685 -7.804 1.00 68.38 379 ASN A N 1
ATOM 3040 C CA . ASN A 1 379 ? 29.730 18.301 -8.652 1.00 68.38 379 ASN A CA 1
ATOM 3041 C C . ASN A 1 379 ? 30.829 17.549 -7.885 1.00 68.38 379 ASN A C 1
ATOM 3043 O O . ASN A 1 379 ? 31.641 16.868 -8.503 1.00 68.38 379 ASN A O 1
ATOM 3047 N N . GLU A 1 380 ? 30.829 17.618 -6.554 1.00 72.56 380 GLU A N 1
ATOM 3048 C CA . GLU A 1 380 ? 31.809 16.955 -5.682 1.00 72.56 380 GLU A CA 1
ATOM 3049 C C . GLU A 1 380 ? 31.246 15.678 -5.036 1.00 72.56 380 GLU A C 1
ATOM 3051 O O . GLU A 1 380 ? 31.997 14.818 -4.579 1.00 72.56 380 GLU A O 1
ATOM 3056 N N . LEU A 1 381 ? 29.919 15.511 -5.032 1.00 75.25 381 LEU A N 1
ATOM 3057 C CA . LEU A 1 381 ? 29.255 14.328 -4.483 1.00 75.25 381 LEU A CA 1
ATOM 3058 C C . LEU A 1 381 ? 29.498 13.095 -5.334 1.00 75.25 381 LEU A C 1
ATOM 3060 O O . LEU A 1 381 ? 29.248 13.131 -6.532 1.00 75.25 381 LEU A O 1
ATOM 3064 N N . SER A 1 382 ? 29.902 11.982 -4.730 1.00 77.19 382 SER A N 1
ATOM 3065 C CA . SER A 1 382 ? 29.950 10.706 -5.440 1.00 77.19 382 SER A CA 1
ATOM 3066 C C . SER A 1 382 ? 28.582 10.016 -5.441 1.00 77.19 382 SER A C 1
ATOM 3068 O O . SER A 1 382 ? 27.797 10.162 -4.506 1.00 77.19 382 SER A O 1
ATOM 3070 N N . TRP A 1 383 ? 28.285 9.271 -6.508 1.00 80.38 383 TRP A N 1
ATOM 3071 C CA . TRP A 1 383 ? 27.000 8.584 -6.661 1.00 80.38 383 TRP A CA 1
ATOM 3072 C C . TRP A 1 383 ? 26.975 7.161 -6.098 1.00 80.38 383 TRP A C 1
ATOM 3074 O O . TRP A 1 383 ? 25.893 6.604 -5.930 1.00 80.38 383 TRP A O 1
ATOM 3084 N N . THR A 1 384 ? 28.136 6.537 -5.886 1.00 75.81 384 THR A N 1
ATOM 3085 C CA . THR A 1 384 ? 28.224 5.124 -5.471 1.00 75.81 384 THR A CA 1
ATOM 3086 C C . THR A 1 384 ? 28.649 4.936 -4.012 1.00 75.81 384 THR A C 1
ATOM 3088 O O . THR A 1 384 ? 27.969 4.193 -3.309 1.00 75.81 384 THR A O 1
ATOM 3091 N N . PRO A 1 385 ? 29.678 5.620 -3.481 1.00 75.38 385 PRO A N 1
ATOM 3092 C CA . PRO A 1 385 ? 29.809 5.809 -2.044 1.00 75.38 385 PRO A CA 1
ATOM 3093 C C . PRO A 1 385 ? 28.661 6.700 -1.577 1.00 75.38 385 PRO A C 1
ATOM 3095 O O . PRO A 1 385 ? 28.473 7.783 -2.126 1.00 75.38 385 PRO A O 1
ATOM 3098 N N . ASP A 1 386 ? 27.907 6.247 -0.578 1.00 68.75 386 ASP A N 1
ATOM 3099 C CA . ASP A 1 386 ? 26.826 7.026 0.024 1.00 68.75 386 ASP A CA 1
ATOM 3100 C C . ASP A 1 386 ? 27.402 8.307 0.660 1.00 68.75 386 ASP A C 1
ATOM 3102 O O . ASP A 1 386 ? 28.067 8.214 1.699 1.00 68.75 386 ASP A O 1
ATOM 3106 N N . PRO A 1 387 ? 27.168 9.502 0.079 1.00 68.25 387 PRO A N 1
ATOM 3107 C CA . PRO A 1 387 ? 27.732 10.733 0.617 1.00 68.25 387 PRO A CA 1
ATOM 3108 C C . PRO A 1 387 ? 26.992 11.206 1.876 1.00 68.25 387 PRO A C 1
ATOM 3110 O O . PRO A 1 387 ? 27.381 12.206 2.476 1.00 68.25 387 PRO A O 1
ATOM 3113 N N . PHE A 1 388 ? 25.913 10.523 2.271 1.00 67.62 388 PHE A N 1
ATOM 3114 C CA . PHE A 1 388 ? 25.014 10.987 3.317 1.00 67.62 388 PHE A CA 1
ATOM 3115 C C . PHE A 1 388 ? 25.364 10.466 4.709 1.00 67.62 388 PHE A C 1
ATOM 3117 O O . PHE A 1 388 ? 24.876 11.038 5.676 1.00 67.62 388 PHE A O 1
ATOM 3124 N N . GLY A 1 389 ? 26.213 9.444 4.867 1.00 65.38 389 GLY A N 1
ATOM 3125 C CA . GLY A 1 389 ? 26.617 8.948 6.195 1.00 65.38 389 GLY A CA 1
ATOM 3126 C C . GLY A 1 389 ? 25.417 8.583 7.090 1.00 65.38 389 GLY A C 1
ATOM 3127 O O . GLY A 1 389 ? 24.677 7.658 6.780 1.00 65.38 389 GLY A O 1
ATOM 3128 N N . ASN A 1 390 ? 25.178 9.320 8.184 1.00 56.78 390 ASN A N 1
ATOM 3129 C CA . ASN A 1 390 ? 23.981 9.171 9.044 1.00 56.78 390 ASN A CA 1
ATOM 3130 C C . ASN A 1 390 ? 22.760 10.006 8.585 1.00 56.78 390 ASN A C 1
ATOM 3132 O O . ASN A 1 390 ? 21.768 10.097 9.303 1.00 56.78 390 ASN A O 1
ATOM 3136 N N . GLY A 1 391 ? 22.830 10.647 7.417 1.00 57.47 391 GLY A N 1
ATOM 3137 C CA . GLY A 1 391 ? 21.787 11.497 6.842 1.00 57.47 391 GLY A CA 1
ATOM 3138 C C . GLY A 1 391 ? 20.475 10.759 6.565 1.00 57.47 391 GLY A C 1
ATOM 3139 O O . GLY A 1 391 ? 20.395 9.529 6.630 1.00 57.47 391 GLY A O 1
ATOM 3140 N N . THR A 1 392 ? 19.416 11.516 6.266 1.00 65.75 392 THR A N 1
ATOM 3141 C CA . THR A 1 392 ? 18.057 10.959 6.189 1.00 65.75 392 THR A CA 1
ATOM 3142 C C . THR A 1 392 ? 17.847 10.081 4.949 1.00 65.75 392 THR A C 1
ATOM 3144 O O . THR A 1 392 ? 18.405 10.317 3.874 1.00 65.75 392 THR A O 1
ATOM 3147 N N . MET A 1 393 ? 17.031 9.036 5.091 1.00 70.88 393 MET A N 1
ATOM 3148 C CA . MET A 1 393 ? 16.647 8.132 3.999 1.00 70.88 393 MET A CA 1
ATOM 3149 C C . MET A 1 393 ? 15.963 8.877 2.844 1.00 70.88 393 MET A C 1
ATOM 3151 O O . MET A 1 393 ? 16.251 8.581 1.684 1.00 70.88 393 MET A O 1
ATOM 3155 N N . ILE A 1 394 ? 15.127 9.879 3.141 1.00 72.56 394 ILE A N 1
ATOM 3156 C CA . ILE A 1 394 ? 14.492 10.708 2.114 1.00 72.56 394 ILE A CA 1
ATOM 3157 C C . ILE A 1 394 ? 15.521 11.499 1.294 1.00 72.56 394 ILE A C 1
ATOM 3159 O O . ILE A 1 394 ? 15.399 11.558 0.073 1.00 72.56 394 ILE A O 1
ATOM 3163 N N . SER A 1 395 ? 16.587 12.025 1.907 1.00 73.88 395 SER A N 1
ATOM 3164 C CA . SER A 1 395 ? 17.652 12.719 1.168 1.00 73.88 395 SER A CA 1
ATOM 3165 C C . SER A 1 395 ? 18.342 11.789 0.168 1.00 73.88 395 SER A C 1
ATOM 3167 O O . SER A 1 395 ? 18.533 12.163 -0.990 1.00 73.88 395 SER A O 1
ATOM 3169 N N . ARG A 1 396 ? 18.646 10.547 0.580 1.00 78.94 396 ARG A N 1
ATOM 3170 C CA . ARG A 1 396 ? 19.205 9.513 -0.313 1.00 78.94 396 ARG A CA 1
ATOM 3171 C C . ARG A 1 396 ? 18.275 9.223 -1.481 1.00 78.94 396 ARG A C 1
ATOM 3173 O O . ARG A 1 396 ? 18.711 9.140 -2.630 1.00 78.94 396 ARG A O 1
ATOM 3180 N N . PHE A 1 397 ? 16.991 9.066 -1.172 1.00 82.19 397 PHE A N 1
ATOM 3181 C CA . PHE A 1 397 ? 15.958 8.779 -2.152 1.00 82.19 397 PHE A CA 1
ATOM 3182 C C . PHE A 1 397 ? 15.881 9.882 -3.214 1.00 82.19 397 PHE A C 1
ATOM 3184 O O . PHE A 1 397 ? 15.983 9.595 -4.406 1.00 82.19 397 PHE A O 1
ATOM 3191 N N . LEU A 1 398 ? 15.767 11.145 -2.791 1.00 80.06 398 LEU A N 1
ATOM 3192 C CA . LEU A 1 398 ? 15.667 12.303 -3.686 1.00 80.06 398 LEU A CA 1
ATOM 3193 C C . LEU A 1 398 ? 16.937 12.498 -4.524 1.00 80.06 398 LEU A C 1
ATOM 3195 O O . LEU A 1 398 ? 16.847 12.751 -5.730 1.00 80.06 398 LEU A O 1
ATOM 3199 N N . PHE A 1 399 ? 18.111 12.303 -3.917 1.00 82.88 399 PHE A N 1
ATOM 3200 C CA . PHE A 1 399 ? 19.397 12.379 -4.607 1.00 82.88 399 PHE A CA 1
ATOM 3201 C C . PHE A 1 399 ? 19.486 11.371 -5.755 1.00 82.88 399 PHE A C 1
ATOM 3203 O O . PHE A 1 399 ? 19.732 11.753 -6.899 1.00 82.88 399 PHE A O 1
ATOM 3210 N N . HIS A 1 400 ? 19.209 10.090 -5.493 1.00 86.88 400 HIS A N 1
ATOM 3211 C CA . HIS A 1 400 ? 19.268 9.063 -6.534 1.00 86.88 400 HIS A CA 1
ATOM 3212 C C . HIS A 1 400 ? 18.086 9.107 -7.513 1.00 86.88 400 HIS A C 1
ATOM 3214 O O . HIS A 1 400 ? 18.200 8.566 -8.618 1.00 86.88 400 HIS A O 1
ATOM 3220 N N . CYS A 1 401 ? 16.973 9.757 -7.157 1.00 88.75 401 CYS A N 1
ATOM 3221 C CA . CYS A 1 401 ? 15.897 10.080 -8.098 1.00 88.75 401 CYS A CA 1
ATOM 3222 C C . CYS A 1 401 ? 16.288 11.184 -9.088 1.00 88.75 401 CYS A C 1
ATOM 3224 O O . CYS A 1 401 ? 15.608 11.338 -10.099 1.00 88.75 401 CYS A O 1
ATOM 3226 N N . LEU A 1 402 ? 17.382 11.913 -8.829 1.00 89.06 402 LEU A N 1
ATOM 3227 C CA . LEU A 1 402 ? 17.809 13.101 -9.570 1.00 89.06 402 LEU A CA 1
ATOM 3228 C C . LEU A 1 402 ? 16.815 14.271 -9.442 1.00 89.06 402 LEU A C 1
ATOM 3230 O O . LEU A 1 402 ? 16.536 14.963 -10.422 1.00 89.06 402 LEU A O 1
ATOM 3234 N N . GLU A 1 403 ? 16.295 14.524 -8.232 1.00 83.38 403 GLU A N 1
ATOM 3235 C CA . GLU A 1 403 ? 15.344 15.625 -7.973 1.00 83.38 403 GLU A CA 1
ATOM 3236 C C . GLU A 1 403 ? 15.881 16.991 -8.448 1.00 83.38 403 GLU A C 1
ATOM 3238 O O . GLU A 1 403 ? 15.137 17.786 -9.019 1.00 83.38 403 GLU A O 1
ATOM 3243 N N . GLY A 1 404 ? 17.190 17.243 -8.322 1.00 79.81 404 GLY A N 1
ATOM 3244 C CA . GLY A 1 404 ? 17.811 18.476 -8.822 1.00 79.81 404 GLY A CA 1
ATOM 3245 C C . GLY A 1 404 ? 17.593 18.706 -10.326 1.00 79.81 404 GLY A C 1
ATOM 3246 O O . GLY A 1 404 ? 17.253 19.815 -10.733 1.00 79.81 404 GLY A O 1
ATOM 3247 N N . ILE A 1 405 ? 17.693 17.650 -11.146 1.00 87.19 405 ILE A N 1
ATOM 3248 C CA . ILE A 1 405 ? 17.406 17.719 -12.590 1.00 87.19 405 ILE A CA 1
ATOM 3249 C C . ILE A 1 405 ? 15.928 18.038 -12.821 1.00 87.19 405 ILE A C 1
ATOM 3251 O O . ILE A 1 405 ? 15.594 18.864 -13.670 1.00 87.19 405 ILE A O 1
ATOM 3255 N N . GLN A 1 406 ? 15.031 17.400 -12.066 1.00 86.25 406 GLN A N 1
ATOM 3256 C CA . GLN A 1 406 ? 13.599 17.680 -12.149 1.00 86.25 406 GLN A CA 1
ATOM 3257 C C . GLN A 1 406 ? 13.294 19.159 -11.872 1.00 86.25 406 GLN A C 1
ATOM 3259 O O . GLN A 1 406 ? 12.521 19.761 -12.622 1.00 86.25 406 GLN A O 1
ATOM 3264 N N . GLU A 1 407 ? 13.879 19.746 -10.827 1.00 80.94 407 GLU A N 1
ATOM 3265 C CA . GLU A 1 407 ? 13.642 21.147 -10.462 1.00 80.94 407 GLU A CA 1
ATOM 3266 C C . GLU A 1 407 ? 14.189 22.121 -11.516 1.00 80.94 407 GLU A C 1
ATOM 3268 O O . GLU A 1 407 ? 13.488 23.060 -11.901 1.00 80.94 407 GLU A O 1
ATOM 3273 N N . MET A 1 408 ? 15.377 21.857 -12.072 1.00 83.81 408 MET A N 1
ATOM 3274 C CA . MET A 1 408 ? 15.922 22.631 -13.197 1.00 83.81 408 MET A CA 1
ATOM 3275 C C . MET A 1 408 ? 15.001 22.580 -14.424 1.00 83.81 408 MET A C 1
ATOM 3277 O O . MET A 1 408 ? 14.686 23.614 -15.016 1.00 83.81 408 MET A O 1
ATOM 3281 N N . VAL A 1 409 ? 14.502 21.389 -14.781 1.00 86.50 409 VAL A N 1
ATOM 3282 C CA . VAL A 1 409 ? 13.543 21.234 -15.884 1.00 86.50 409 VAL A CA 1
ATOM 3283 C C . VAL A 1 409 ? 12.248 21.993 -15.578 1.00 86.50 409 VAL A C 1
ATOM 3285 O O . VAL A 1 409 ? 11.744 22.701 -16.448 1.00 86.50 409 VAL A O 1
ATOM 3288 N N . ASN A 1 410 ? 11.714 21.907 -14.354 1.00 82.88 410 ASN A N 1
ATOM 3289 C CA . ASN A 1 410 ? 10.524 22.662 -13.942 1.00 82.88 410 ASN A CA 1
ATOM 3290 C C . ASN A 1 410 ? 10.715 24.178 -14.133 1.00 82.88 410 ASN A C 1
ATOM 3292 O O . ASN A 1 410 ? 9.835 24.838 -14.689 1.00 82.88 410 ASN A O 1
ATOM 3296 N N . VAL A 1 411 ? 11.863 24.729 -13.727 1.00 80.38 411 VAL A N 1
ATOM 3297 C CA . VAL A 1 411 ? 12.154 26.162 -13.880 1.00 80.38 411 VAL A CA 1
ATOM 3298 C C . VAL A 1 411 ? 12.387 26.569 -15.324 1.00 80.38 411 VAL A C 1
ATOM 3300 O O . VAL A 1 411 ? 11.901 27.632 -15.718 1.00 80.38 411 VAL A O 1
ATOM 3303 N N . TYR A 1 412 ? 13.014 25.729 -16.148 1.00 85.81 412 TYR A N 1
ATOM 3304 C CA . TYR A 1 412 ? 13.053 25.961 -17.592 1.00 85.81 412 TYR A CA 1
ATOM 3305 C C . TYR A 1 412 ? 11.635 26.127 -18.160 1.00 85.81 412 TYR A C 1
ATOM 3307 O O . TYR A 1 412 ? 11.369 27.072 -18.899 1.00 85.81 412 TYR A O 1
ATOM 3315 N N . TRP A 1 413 ? 10.683 25.270 -17.785 1.00 81.81 413 TRP A N 1
ATOM 3316 C CA . TRP A 1 413 ? 9.321 25.374 -18.315 1.00 81.81 413 TRP A CA 1
ATOM 3317 C C . TRP A 1 413 ? 8.593 26.653 -17.898 1.00 81.81 413 TRP A C 1
ATOM 3319 O O . TRP A 1 413 ? 7.800 27.158 -18.699 1.00 81.81 413 TRP A O 1
ATOM 3329 N N . LEU A 1 414 ? 8.896 27.176 -16.705 1.00 82.00 414 LEU A N 1
ATOM 3330 C CA . LEU A 1 414 ? 8.343 28.421 -16.167 1.00 82.00 414 LEU A CA 1
ATOM 3331 C C . LEU A 1 414 ? 8.988 29.676 -16.772 1.00 82.00 414 LEU A C 1
ATOM 3333 O O . LEU A 1 414 ? 8.285 30.629 -17.087 1.00 82.00 414 LEU A O 1
ATOM 3337 N N . THR A 1 415 ? 10.312 29.684 -16.923 1.00 83.19 415 THR A N 1
ATOM 3338 C CA . THR A 1 415 ? 11.096 30.888 -17.270 1.00 83.19 415 THR A CA 1
ATOM 3339 C C . THR A 1 415 ? 11.541 30.933 -18.726 1.00 83.19 415 THR A C 1
ATOM 3341 O O . THR A 1 415 ? 11.915 31.988 -19.225 1.00 83.19 415 THR A O 1
ATOM 3344 N N . LYS A 1 416 ? 11.545 29.778 -19.397 1.00 86.06 416 LYS A N 1
ATOM 3345 C CA . LYS A 1 416 ? 12.160 29.534 -20.711 1.00 86.06 416 LYS A CA 1
ATOM 3346 C C . LYS A 1 416 ? 13.669 29.792 -20.776 1.00 86.06 416 LYS A C 1
ATOM 3348 O O . LYS A 1 416 ? 14.235 29.756 -21.865 1.00 86.06 416 LYS A O 1
ATOM 3353 N N . ASN A 1 417 ? 14.347 29.977 -19.641 1.00 86.94 417 ASN A N 1
ATOM 3354 C CA . ASN A 1 417 ? 15.800 30.111 -19.611 1.00 86.94 417 ASN A CA 1
ATOM 3355 C C . ASN A 1 417 ? 16.465 28.747 -19.866 1.00 86.94 417 ASN A C 1
ATOM 3357 O O . ASN A 1 417 ? 16.343 27.821 -19.067 1.00 86.94 417 ASN A O 1
ATOM 3361 N N . THR A 1 418 ? 17.175 28.613 -20.987 1.00 89.31 418 THR A N 1
ATOM 3362 C CA . THR A 1 418 ? 17.783 27.339 -21.394 1.00 89.31 418 THR A CA 1
ATOM 3363 C C . THR A 1 418 ? 19.040 26.963 -20.612 1.00 89.31 418 THR A C 1
ATOM 3365 O O . THR A 1 418 ? 19.435 25.806 -20.693 1.00 89.31 418 THR A O 1
ATOM 3368 N N . ALA A 1 419 ? 19.655 27.883 -19.858 1.00 87.56 419 ALA A N 1
ATOM 3369 C CA . ALA A 1 419 ? 20.857 27.586 -19.068 1.00 87.56 419 ALA A CA 1
ATOM 3370 C C . ALA A 1 419 ? 20.612 26.446 -18.062 1.00 87.56 419 ALA A C 1
ATOM 3372 O O . ALA A 1 419 ? 21.418 25.529 -17.955 1.00 87.56 419 ALA A O 1
ATOM 3373 N N . TYR A 1 420 ? 19.420 26.413 -17.453 1.00 85.31 420 TYR A N 1
ATOM 3374 C CA . TYR A 1 420 ? 18.989 25.322 -16.571 1.00 85.31 420 TYR A CA 1
ATOM 3375 C C . TYR A 1 420 ? 19.021 23.942 -17.249 1.00 85.31 420 TYR A C 1
ATOM 3377 O O . TYR A 1 420 ? 19.241 22.931 -16.586 1.00 85.31 420 TYR A O 1
ATOM 3385 N N . LEU A 1 421 ? 18.785 23.870 -18.566 1.00 90.19 421 LEU A N 1
ATOM 3386 C CA . LEU A 1 421 ? 18.884 22.609 -19.304 1.00 90.19 421 LEU A CA 1
ATOM 3387 C C . LEU A 1 421 ? 20.340 22.211 -19.529 1.00 90.19 421 LEU A C 1
ATOM 3389 O O . LEU A 1 421 ? 20.647 21.025 -19.501 1.00 90.19 421 LEU A O 1
ATOM 3393 N N . ASP A 1 422 ? 21.229 23.177 -19.755 1.00 89.19 422 ASP A N 1
ATOM 3394 C CA . ASP A 1 422 ? 22.655 22.918 -19.941 1.00 89.19 422 ASP A CA 1
ATOM 3395 C C . ASP A 1 422 ? 23.270 22.325 -18.653 1.00 89.19 422 ASP A C 1
ATOM 3397 O O . ASP A 1 422 ? 23.910 21.272 -18.719 1.00 89.19 422 ASP A O 1
ATOM 3401 N N . ASP A 1 423 ? 22.932 22.872 -17.480 1.00 86.31 423 ASP A N 1
ATOM 3402 C CA . ASP A 1 423 ? 23.357 22.328 -16.179 1.00 86.31 423 ASP A CA 1
ATOM 3403 C C . ASP A 1 423 ? 22.747 20.945 -15.887 1.00 86.31 423 ASP A C 1
ATOM 3405 O O . ASP A 1 423 ? 23.433 20.010 -15.462 1.00 86.31 423 ASP A O 1
ATOM 3409 N N . ALA A 1 424 ? 21.454 20.768 -16.178 1.00 89.62 424 ALA A N 1
ATOM 3410 C CA . ALA A 1 424 ? 20.768 19.492 -15.992 1.00 89.62 424 ALA A CA 1
ATOM 3411 C C . ALA A 1 424 ? 21.380 18.371 -16.850 1.00 89.62 424 ALA A C 1
ATOM 3413 O O . ALA A 1 424 ? 21.508 17.231 -16.391 1.00 89.62 424 ALA A O 1
ATOM 3414 N N . LYS A 1 425 ? 21.787 18.690 -18.087 1.00 92.12 425 LYS A N 1
ATOM 3415 C CA . LYS A 1 425 ? 22.490 17.763 -18.985 1.00 92.12 425 LYS A CA 1
ATOM 3416 C C . LYS A 1 425 ? 23.853 17.361 -18.427 1.00 92.12 425 LYS A C 1
ATOM 3418 O O . LYS A 1 425 ? 24.187 16.181 -18.494 1.00 92.12 425 LYS A O 1
ATOM 3423 N N . ALA A 1 426 ? 24.605 18.292 -17.839 1.00 88.94 426 ALA A N 1
ATOM 3424 C CA . ALA A 1 426 ? 25.902 17.994 -17.230 1.00 88.94 426 ALA A CA 1
ATOM 3425 C C . ALA A 1 426 ? 25.772 17.012 -16.049 1.00 88.94 426 ALA A C 1
ATOM 3427 O O . ALA A 1 426 ? 26.497 16.017 -15.981 1.00 88.94 426 ALA A O 1
ATOM 3428 N N . ILE A 1 427 ? 24.790 17.227 -15.166 1.00 88.06 427 ILE A N 1
ATOM 3429 C CA . ILE A 1 427 ? 24.514 16.315 -14.042 1.00 88.06 427 ILE A CA 1
ATOM 3430 C C . ILE A 1 427 ? 24.060 14.941 -14.557 1.00 88.06 427 ILE A C 1
ATOM 3432 O O . ILE A 1 427 ? 24.522 13.912 -14.057 1.00 88.06 427 ILE A O 1
ATOM 3436 N N . ALA A 1 428 ? 23.189 14.904 -15.573 1.00 92.00 428 ALA A N 1
ATOM 3437 C CA . ALA A 1 428 ? 22.742 13.654 -16.186 1.00 92.00 428 ALA A CA 1
ATOM 3438 C C . ALA A 1 428 ? 23.911 12.865 -16.792 1.00 92.00 428 ALA A C 1
ATOM 3440 O O . ALA A 1 428 ? 24.036 11.677 -16.510 1.00 92.00 428 ALA A O 1
ATOM 3441 N N . HIS A 1 429 ? 24.780 13.520 -17.566 1.00 89.00 429 HIS A N 1
ATOM 3442 C CA . HIS A 1 429 ? 25.975 12.916 -18.164 1.00 89.00 429 HIS A CA 1
ATOM 3443 C C . HIS A 1 429 ? 26.883 12.288 -17.099 1.00 89.00 429 HIS A C 1
ATOM 3445 O O . HIS A 1 429 ? 27.313 11.135 -17.201 1.00 89.00 429 HIS A O 1
ATOM 3451 N N . ARG A 1 430 ? 27.116 13.016 -16.004 1.00 87.75 430 ARG A N 1
ATOM 3452 C CA . ARG A 1 430 ? 27.905 12.514 -14.882 1.00 87.75 430 ARG A CA 1
ATOM 3453 C C . ARG A 1 430 ? 27.266 11.286 -14.227 1.00 87.75 430 ARG A C 1
ATOM 3455 O O . ARG A 1 430 ? 27.935 10.279 -14.018 1.00 87.75 430 ARG A O 1
ATOM 3462 N N . TRP A 1 431 ? 25.965 11.332 -13.935 1.00 90.62 431 TRP A N 1
ATOM 3463 C CA . TRP A 1 431 ? 25.273 10.167 -13.380 1.00 90.62 431 TRP A CA 1
ATOM 3464 C C . TRP A 1 431 ? 25.324 8.977 -14.347 1.00 90.62 431 TRP A C 1
ATOM 3466 O O . TRP A 1 431 ? 25.597 7.855 -13.933 1.00 90.62 431 TRP A O 1
ATOM 3476 N N . ILE A 1 432 ? 25.097 9.202 -15.644 1.00 87.88 432 ILE A N 1
ATOM 3477 C CA . ILE A 1 432 ? 25.108 8.147 -16.663 1.00 87.88 432 ILE A CA 1
ATOM 3478 C C . ILE A 1 432 ? 26.489 7.484 -16.742 1.00 87.88 432 ILE A C 1
ATOM 3480 O O . ILE A 1 432 ? 26.575 6.255 -16.689 1.00 87.88 432 ILE A O 1
ATOM 3484 N N . SER A 1 433 ? 27.560 8.273 -16.809 1.00 81.25 433 SER A N 1
ATOM 3485 C CA . SER A 1 433 ? 28.933 7.759 -16.888 1.00 81.25 433 SER A CA 1
ATOM 3486 C C . SER A 1 433 ? 29.358 6.969 -15.644 1.00 81.25 433 SER A C 1
ATOM 3488 O O . SER A 1 433 ? 30.018 5.939 -15.778 1.00 81.25 433 SER A O 1
ATOM 3490 N N . GLU A 1 434 ? 28.943 7.389 -14.446 1.00 81.94 434 GLU A N 1
ATOM 3491 C CA . GLU A 1 434 ? 29.334 6.735 -13.190 1.00 81.94 434 GLU A CA 1
ATOM 3492 C C . GLU A 1 434 ? 28.406 5.571 -12.784 1.00 81.94 434 GLU A C 1
ATOM 3494 O O . GLU A 1 434 ? 28.861 4.592 -12.189 1.00 81.94 434 GLU A O 1
ATOM 3499 N N . CYS A 1 435 ? 27.102 5.650 -13.086 1.00 85.56 435 CYS A N 1
ATOM 3500 C CA . CYS A 1 435 ? 26.080 4.794 -12.467 1.00 85.56 435 CYS A CA 1
ATOM 3501 C C . CYS A 1 435 ? 25.282 3.887 -13.412 1.00 85.56 435 CYS A C 1
ATOM 3503 O O . CYS A 1 435 ? 24.610 2.956 -12.946 1.00 85.56 435 CYS A O 1
ATOM 3505 N N . LEU A 1 436 ? 25.324 4.106 -14.730 1.00 83.88 436 LEU A N 1
ATOM 3506 C CA . LEU A 1 436 ? 24.454 3.367 -15.653 1.00 83.88 436 LEU A CA 1
ATOM 3507 C C . LEU A 1 436 ? 24.704 1.845 -15.626 1.00 83.88 436 LEU A C 1
ATOM 3509 O O . LEU A 1 436 ? 23.780 1.063 -15.848 1.00 83.88 436 LEU A O 1
ATOM 3513 N N . PHE A 1 437 ? 25.932 1.414 -15.325 1.00 74.50 437 PHE A N 1
ATOM 3514 C CA . PHE A 1 437 ? 26.341 0.005 -15.383 1.00 74.50 437 PHE A CA 1
ATOM 3515 C C . PHE A 1 437 ? 26.452 -0.692 -14.014 1.00 74.50 437 PHE A C 1
ATOM 3517 O O . PHE A 1 437 ? 26.757 -1.883 -13.966 1.00 74.50 437 PHE A O 1
ATOM 3524 N N . VAL A 1 438 ? 26.138 -0.013 -12.904 1.00 75.75 438 VAL A N 1
ATOM 3525 C CA . VAL A 1 438 ? 26.179 -0.588 -11.541 1.00 75.75 438 VAL A CA 1
ATOM 3526 C C . VAL A 1 438 ? 24.813 -1.113 -11.070 1.00 75.75 438 VAL A C 1
ATOM 3528 O O . VAL A 1 438 ? 24.408 -0.910 -9.932 1.00 75.75 438 VAL A O 1
ATOM 3531 N N . GLU A 1 439 ? 24.090 -1.845 -11.921 1.00 70.12 439 GLU A N 1
ATOM 3532 C CA . GLU A 1 439 ? 22.707 -2.322 -11.671 1.00 70.12 439 GLU A CA 1
ATOM 3533 C C . GLU A 1 439 ? 22.492 -3.204 -10.430 1.00 70.12 439 GLU A C 1
ATOM 3535 O O . GLU A 1 439 ? 21.354 -3.471 -10.038 1.00 70.12 439 GLU A O 1
ATOM 3540 N N . ARG A 1 440 ? 23.571 -3.710 -9.829 1.00 69.56 440 ARG A N 1
ATOM 3541 C CA . ARG A 1 440 ? 23.509 -4.481 -8.580 1.00 69.56 440 ARG A CA 1
ATOM 3542 C C . ARG A 1 440 ? 23.536 -3.598 -7.337 1.00 69.56 440 ARG A C 1
ATOM 3544 O O . ARG A 1 440 ? 23.308 -4.108 -6.246 1.00 69.56 440 ARG A O 1
ATOM 3551 N N . HIS A 1 441 ? 23.829 -2.309 -7.488 1.00 76.00 441 HIS A N 1
ATOM 3552 C CA . HIS A 1 441 ? 23.893 -1.384 -6.373 1.00 76.00 441 HIS A CA 1
ATOM 3553 C C . HIS A 1 441 ? 22.476 -1.113 -5.836 1.00 76.00 441 HIS A C 1
ATOM 3555 O O . HIS A 1 441 ? 21.652 -0.559 -6.569 1.00 76.00 441 HIS A O 1
ATOM 3561 N N . PRO A 1 442 ? 22.179 -1.453 -4.569 1.00 74.62 442 PRO A N 1
ATOM 3562 C CA . PRO A 1 442 ? 20.811 -1.465 -4.056 1.00 74.62 442 PRO A CA 1
ATOM 3563 C C . PRO A 1 442 ? 20.191 -0.068 -3.944 1.00 74.62 442 PRO A C 1
ATOM 3565 O O . PRO A 1 442 ? 19.001 0.061 -4.174 1.00 74.62 442 PRO A O 1
ATOM 3568 N N . LEU A 1 443 ? 20.982 0.973 -3.648 1.00 81.38 443 LEU A N 1
ATOM 3569 C CA . LEU A 1 443 ? 20.478 2.356 -3.571 1.00 81.38 443 LEU A CA 1
ATOM 3570 C C . LEU A 1 443 ? 20.292 2.995 -4.958 1.00 81.38 443 LEU A C 1
ATOM 3572 O O . LEU A 1 443 ? 19.216 3.482 -5.285 1.00 81.38 443 LEU A O 1
ATOM 3576 N N . VAL A 1 444 ? 21.325 2.953 -5.808 1.00 86.25 444 VAL A N 1
ATOM 3577 C CA . VAL A 1 444 ? 21.277 3.524 -7.165 1.00 86.25 444 VAL A CA 1
ATOM 3578 C C . VAL A 1 444 ? 20.173 2.884 -8.016 1.00 86.25 444 VAL A C 1
ATOM 3580 O O . VAL A 1 444 ? 19.470 3.594 -8.735 1.00 86.25 444 VAL A O 1
ATOM 3583 N N . TRP A 1 445 ? 19.993 1.563 -7.938 1.00 88.75 445 TRP A N 1
ATOM 3584 C CA . TRP A 1 445 ? 19.018 0.807 -8.735 1.00 88.75 445 TRP A CA 1
ATOM 3585 C C . TRP A 1 445 ? 17.875 0.213 -7.897 1.00 88.75 445 TRP A C 1
ATOM 3587 O O . TRP A 1 445 ? 17.306 -0.819 -8.266 1.00 88.75 445 TRP A O 1
ATOM 3597 N N . ASP A 1 446 ? 17.511 0.890 -6.803 1.00 93.06 446 ASP A N 1
ATOM 3598 C CA . ASP A 1 446 ? 16.266 0.642 -6.067 1.00 93.06 446 ASP A CA 1
ATOM 3599 C C . ASP A 1 446 ? 15.053 0.709 -7.010 1.00 93.06 446 ASP A C 1
ATOM 3601 O O . ASP A 1 446 ? 15.058 1.411 -8.027 1.00 93.06 446 ASP A O 1
ATOM 3605 N N . ASP A 1 447 ? 14.009 -0.051 -6.701 1.00 92.25 447 ASP A N 1
ATOM 3606 C CA . ASP A 1 447 ? 12.880 -0.251 -7.597 1.00 92.25 447 ASP A CA 1
ATOM 3607 C C . ASP A 1 447 ? 12.005 0.988 -7.795 1.00 92.25 447 ASP A C 1
ATOM 3609 O O . ASP A 1 447 ? 11.551 1.235 -8.920 1.00 92.25 447 ASP A O 1
ATOM 3613 N N . HIS A 1 448 ? 11.822 1.793 -6.747 1.00 92.31 448 HIS A N 1
ATOM 3614 C CA . HIS A 1 448 ? 11.042 3.025 -6.806 1.00 92.31 448 HIS A CA 1
ATOM 3615 C C . HIS A 1 448 ? 11.873 4.166 -7.387 1.00 92.31 448 HIS A C 1
ATOM 3617 O O . HIS A 1 448 ? 11.419 4.857 -8.305 1.00 92.31 448 HIS A O 1
ATOM 3623 N N . ILE A 1 449 ? 13.126 4.285 -6.940 1.00 93.44 449 ILE A N 1
ATOM 3624 C CA . ILE A 1 449 ? 14.086 5.281 -7.430 1.00 93.44 449 ILE A CA 1
ATOM 3625 C C . ILE A 1 449 ? 14.323 5.112 -8.938 1.00 93.44 449 ILE A C 1
ATOM 3627 O O . ILE A 1 449 ? 14.276 6.085 -9.690 1.00 93.44 449 ILE A O 1
ATOM 3631 N N . THR A 1 450 ? 14.527 3.878 -9.415 1.00 95.75 450 THR A N 1
ATOM 3632 C CA . THR A 1 450 ? 14.729 3.583 -10.847 1.00 95.75 450 THR A CA 1
ATOM 3633 C C . THR A 1 450 ? 13.537 4.040 -11.689 1.00 95.75 450 THR A C 1
ATOM 3635 O O . THR A 1 450 ? 13.723 4.593 -12.776 1.00 95.75 450 THR A O 1
ATOM 3638 N N . ALA A 1 451 ? 12.311 3.835 -11.197 1.00 96.94 451 ALA A N 1
ATOM 3639 C CA . ALA A 1 451 ? 11.102 4.254 -11.895 1.00 96.94 451 ALA A CA 1
ATOM 3640 C C . ALA A 1 451 ? 11.007 5.784 -11.993 1.00 96.94 451 ALA A C 1
ATOM 3642 O O . ALA A 1 451 ? 10.857 6.314 -13.096 1.00 96.94 451 ALA A O 1
ATOM 3643 N N . ILE A 1 452 ? 11.171 6.499 -10.876 1.00 95.06 452 ILE A N 1
ATOM 3644 C CA . ILE A 1 452 ? 11.119 7.969 -10.842 1.00 95.06 452 ILE A CA 1
ATOM 3645 C C . ILE A 1 452 ? 12.229 8.577 -11.700 1.00 95.06 452 ILE A C 1
ATOM 3647 O O . ILE A 1 452 ? 11.951 9.415 -12.558 1.00 95.06 452 ILE A O 1
ATOM 3651 N N . ARG A 1 453 ? 13.473 8.111 -11.549 1.00 95.38 453 ARG A N 1
ATOM 3652 C CA . ARG A 1 453 ? 14.611 8.617 -12.324 1.00 95.38 453 ARG A CA 1
ATOM 3653 C C . ARG A 1 453 ? 14.405 8.444 -13.828 1.00 95.38 453 ARG A C 1
ATOM 3655 O O . ARG A 1 453 ? 14.747 9.338 -14.596 1.00 95.38 453 ARG A O 1
ATOM 3662 N N . SER A 1 454 ? 13.796 7.340 -14.268 1.00 96.56 454 SER A N 1
ATOM 3663 C CA . SER A 1 454 ? 13.490 7.155 -15.693 1.00 96.56 454 SER A CA 1
ATOM 3664 C C . SER A 1 454 ? 12.547 8.240 -16.239 1.00 96.56 454 SER A C 1
ATOM 3666 O O . SER A 1 454 ? 12.763 8.730 -17.347 1.00 96.56 454 SER A O 1
ATOM 3668 N N . LEU A 1 455 ? 11.570 8.692 -15.441 1.00 96.00 455 LEU A N 1
ATOM 3669 C CA . LEU A 1 455 ? 10.680 9.805 -15.788 1.00 96.00 455 LEU A CA 1
ATOM 3670 C C . LEU A 1 455 ? 11.430 11.144 -15.807 1.00 96.00 455 LEU A C 1
ATOM 3672 O O . LEU A 1 455 ? 11.195 11.955 -16.703 1.00 96.00 455 LEU A O 1
ATOM 3676 N N . VAL A 1 456 ? 12.354 11.365 -14.864 1.00 94.75 456 VAL A N 1
ATOM 3677 C CA . VAL A 1 456 ? 13.232 12.551 -14.838 1.00 94.75 456 VAL A CA 1
ATOM 3678 C C . VAL A 1 456 ? 14.059 12.645 -16.118 1.00 94.75 456 VAL A C 1
ATOM 3680 O O . VAL A 1 456 ? 14.043 13.683 -16.780 1.00 94.75 456 VAL A O 1
ATOM 3683 N N . LEU A 1 457 ? 14.707 11.550 -16.521 1.00 95.69 457 LEU A N 1
ATOM 3684 C CA . LEU A 1 457 ? 15.489 11.491 -17.758 1.00 95.69 457 LEU A CA 1
ATOM 3685 C C . LEU A 1 457 ? 14.609 11.706 -19.001 1.00 95.69 457 LEU A C 1
ATOM 3687 O O . LEU A 1 457 ? 14.981 12.473 -19.887 1.00 95.69 457 LEU A O 1
ATOM 3691 N N . CYS A 1 458 ? 13.409 11.115 -19.045 1.00 93.88 458 CYS A N 1
ATOM 3692 C CA . CYS A 1 458 ? 12.450 11.359 -20.127 1.00 93.88 458 CYS A CA 1
ATOM 3693 C C . CYS A 1 458 ? 12.066 12.843 -20.235 1.00 93.88 458 CYS A C 1
ATOM 3695 O O . CYS A 1 458 ? 12.012 13.392 -21.334 1.00 93.88 458 CYS A O 1
ATOM 3697 N N . ARG A 1 459 ? 11.819 13.520 -19.106 1.00 92.25 459 ARG A N 1
ATOM 3698 C CA . ARG A 1 459 ? 11.478 14.951 -19.100 1.00 92.25 459 ARG A CA 1
ATOM 3699 C C . ARG A 1 459 ? 12.641 15.838 -19.505 1.00 92.25 459 ARG A C 1
ATOM 3701 O O . ARG A 1 459 ? 12.402 16.808 -20.217 1.00 92.25 459 ARG A O 1
ATOM 3708 N N . LEU A 1 460 ? 13.860 15.525 -19.068 1.00 93.62 460 LEU A N 1
ATOM 3709 C CA . LEU A 1 460 ? 15.054 16.251 -19.496 1.00 93.62 460 LEU A CA 1
ATOM 3710 C C . LEU A 1 460 ? 15.245 16.126 -21.012 1.00 93.62 460 LEU A C 1
ATOM 3712 O O . LEU A 1 460 ? 15.501 17.132 -21.677 1.00 93.62 460 LEU A O 1
ATOM 3716 N N . TRP A 1 461 ? 15.058 14.925 -21.567 1.00 92.06 461 TRP A N 1
ATOM 3717 C CA . TRP A 1 461 ? 15.141 14.714 -23.009 1.00 92.06 461 TRP A CA 1
ATOM 3718 C C . TRP A 1 461 ? 14.077 15.522 -23.764 1.00 92.06 461 TRP A C 1
ATOM 3720 O O . TRP A 1 461 ? 14.430 16.301 -24.646 1.00 92.06 461 TRP A O 1
ATOM 3730 N N . LEU A 1 462 ? 12.803 15.426 -23.357 1.00 89.19 462 LEU A N 1
ATOM 3731 C CA . LEU A 1 462 ? 11.707 16.204 -23.946 1.00 89.19 462 LEU A CA 1
ATOM 3732 C C . LEU A 1 462 ? 11.987 17.712 -23.885 1.00 89.19 462 LEU A C 1
ATOM 3734 O O . LEU A 1 462 ? 11.909 18.395 -24.901 1.00 89.19 462 LEU A O 1
ATOM 3738 N N . ALA A 1 463 ? 12.348 18.239 -22.713 1.00 89.94 463 ALA A N 1
ATOM 3739 C CA . ALA A 1 463 ? 12.639 19.661 -22.546 1.00 89.94 463 ALA A CA 1
ATOM 3740 C C . ALA A 1 463 ? 13.786 20.127 -23.458 1.00 89.94 463 ALA A C 1
ATOM 3742 O O . ALA A 1 463 ? 13.660 21.158 -24.112 1.00 89.94 463 ALA A O 1
ATOM 3743 N N . SER A 1 464 ? 14.865 19.344 -23.552 1.00 90.88 464 SER A N 1
ATOM 3744 C CA . SER A 1 464 ? 16.010 19.652 -24.421 1.00 90.88 464 SER A CA 1
ATOM 3745 C C . SER A 1 464 ? 15.631 19.642 -25.902 1.00 90.88 464 SER A C 1
ATOM 3747 O O . SER A 1 464 ? 16.023 20.556 -26.624 1.00 90.88 464 SER A O 1
ATOM 3749 N N . TYR A 1 465 ? 14.830 18.662 -26.328 1.00 87.44 465 TYR A N 1
ATOM 3750 C CA . TYR A 1 465 ? 14.345 18.540 -27.704 1.00 87.44 465 TYR A CA 1
ATOM 3751 C C . TYR A 1 465 ? 13.486 19.744 -28.119 1.00 87.44 465 TYR A C 1
ATOM 3753 O O . TYR A 1 465 ? 13.770 20.410 -29.112 1.00 87.44 465 TYR A O 1
ATOM 3761 N N . TYR A 1 466 ? 12.470 20.102 -27.325 1.00 85.69 466 TYR A N 1
ATOM 3762 C CA . TYR A 1 466 ? 11.595 21.237 -27.655 1.00 85.69 466 TYR A CA 1
ATOM 3763 C C . TYR A 1 466 ? 12.286 22.597 -27.513 1.00 85.69 466 TYR A C 1
ATOM 3765 O O . TYR A 1 466 ? 11.931 23.544 -28.215 1.00 85.69 466 TYR A O 1
ATOM 3773 N N . ALA A 1 467 ? 13.305 22.696 -26.658 1.00 88.44 467 ALA A N 1
ATOM 3774 C CA . ALA A 1 467 ? 14.174 23.864 -26.587 1.00 88.44 467 ALA A CA 1
ATOM 3775 C C . ALA A 1 467 ? 15.144 23.978 -27.777 1.00 88.44 467 ALA A C 1
ATOM 3777 O O . ALA A 1 467 ? 15.834 24.993 -27.874 1.00 88.44 467 ALA A O 1
ATOM 3778 N N . LYS A 1 468 ? 15.233 22.956 -28.646 1.00 87.25 468 LYS A N 1
ATOM 3779 C CA . LYS A 1 468 ? 16.264 22.820 -29.692 1.00 87.25 468 LYS A CA 1
ATOM 3780 C C . LYS A 1 468 ? 17.685 22.908 -29.115 1.00 87.25 468 LYS A C 1
ATOM 3782 O O . LYS A 1 468 ? 18.569 23.558 -29.671 1.00 87.25 468 LYS A O 1
ATOM 3787 N N . LYS A 1 469 ? 17.870 22.309 -27.937 1.00 85.69 469 LYS A N 1
ATOM 3788 C CA . LYS A 1 469 ? 19.118 22.265 -27.156 1.00 85.69 469 LYS A CA 1
ATOM 3789 C C . LYS A 1 469 ? 19.688 20.850 -27.055 1.00 85.69 469 LYS A C 1
ATOM 3791 O O . LYS A 1 469 ? 20.637 20.621 -26.298 1.00 85.69 469 LYS A O 1
ATOM 3796 N N . ASP A 1 470 ? 19.095 19.904 -27.770 1.00 81.31 470 ASP A N 1
ATOM 3797 C CA . ASP A 1 470 ? 19.592 18.554 -27.941 1.00 81.31 470 ASP A CA 1
ATOM 3798 C C . ASP A 1 470 ? 20.716 18.516 -28.987 1.00 81.31 470 ASP A C 1
ATOM 3800 O O . ASP A 1 470 ? 20.649 19.138 -30.043 1.00 81.31 470 ASP A O 1
ATOM 3804 N N . SER A 1 471 ? 21.784 17.784 -28.676 1.00 82.56 471 SER A N 1
ATOM 3805 C CA . SER A 1 471 ? 22.791 17.374 -29.655 1.00 82.56 471 SER A CA 1
ATOM 3806 C C . SER A 1 471 ? 22.608 15.891 -29.962 1.00 82.56 471 SER A C 1
ATOM 3808 O O . SER A 1 471 ? 21.964 15.162 -29.198 1.00 82.56 471 SER A O 1
ATOM 3810 N N . TYR A 1 472 ? 23.193 15.419 -31.063 1.00 77.50 472 TYR A N 1
ATOM 3811 C CA . TYR A 1 472 ? 23.194 13.991 -31.380 1.00 77.50 472 TYR A CA 1
ATOM 3812 C C . TYR A 1 472 ? 23.814 13.161 -30.244 1.00 77.50 472 TYR A C 1
ATOM 3814 O O . TYR A 1 472 ? 23.220 12.172 -29.812 1.00 77.50 472 TYR A O 1
ATOM 3822 N N . ASP A 1 473 ? 24.956 13.602 -29.707 1.00 76.19 473 ASP A N 1
ATOM 3823 C CA . ASP A 1 473 ? 25.667 12.897 -28.636 1.00 76.19 473 ASP A CA 1
ATOM 3824 C C . ASP A 1 473 ? 24.850 12.837 -27.345 1.00 76.19 473 ASP A C 1
ATOM 3826 O O . ASP A 1 473 ? 24.673 11.756 -26.779 1.00 76.19 473 ASP A O 1
ATOM 3830 N N . PHE A 1 474 ? 24.267 13.966 -26.930 1.00 84.69 474 PHE A N 1
ATOM 3831 C CA . PHE A 1 474 ? 23.398 14.007 -25.757 1.00 84.69 474 PHE A CA 1
ATOM 3832 C C . PHE A 1 474 ? 22.166 13.114 -25.940 1.00 84.69 474 PHE A C 1
ATOM 3834 O O . PHE A 1 474 ? 21.818 12.333 -25.056 1.00 84.69 474 PHE A O 1
ATOM 3841 N N . THR A 1 475 ? 21.520 13.188 -27.106 1.00 83.12 475 THR A N 1
ATOM 3842 C CA . THR A 1 475 ? 20.331 12.388 -27.418 1.00 83.12 475 THR A CA 1
ATOM 3843 C C . THR A 1 475 ? 20.635 10.896 -27.378 1.00 83.12 475 THR A C 1
ATOM 3845 O O . THR A 1 475 ? 19.883 10.121 -26.784 1.00 83.12 475 THR A O 1
ATOM 3848 N N . LYS A 1 476 ? 21.757 10.482 -27.971 1.00 78.75 476 LYS A N 1
ATOM 3849 C CA . LYS A 1 476 ? 22.218 9.093 -27.948 1.00 78.75 476 LYS A CA 1
ATOM 3850 C C . LYS A 1 476 ? 22.476 8.618 -26.519 1.00 78.75 476 LYS A C 1
ATOM 3852 O O . LYS A 1 476 ? 22.046 7.523 -26.150 1.00 78.75 476 LYS A O 1
ATOM 3857 N N . GLU A 1 477 ? 23.156 9.431 -25.719 1.00 82.25 477 GLU A N 1
ATOM 3858 C CA . GLU A 1 477 ? 23.473 9.116 -24.331 1.00 82.25 477 GLU A CA 1
ATOM 3859 C C . GLU A 1 477 ? 22.211 8.965 -23.470 1.00 82.25 477 GLU A C 1
ATOM 3861 O O . GLU A 1 477 ? 22.014 7.925 -22.831 1.00 82.25 477 GLU A O 1
ATOM 3866 N N . ILE A 1 478 ? 21.315 9.956 -23.490 1.00 88.38 478 ILE A N 1
ATOM 3867 C CA . ILE A 1 478 ? 20.110 9.932 -22.656 1.00 88.38 478 ILE A CA 1
ATOM 3868 C C . ILE A 1 478 ? 19.135 8.833 -23.092 1.00 88.38 478 ILE A C 1
ATOM 3870 O O . ILE A 1 478 ? 18.563 8.154 -22.238 1.00 88.38 478 ILE A O 1
ATOM 3874 N N . CYS A 1 479 ? 19.001 8.569 -24.398 1.00 84.94 479 CYS A N 1
ATOM 3875 C CA . CYS A 1 479 ? 18.193 7.452 -24.895 1.00 84.94 479 CYS A CA 1
ATOM 3876 C C . CYS A 1 479 ? 18.762 6.098 -24.450 1.00 84.94 479 CYS A C 1
ATOM 3878 O O . CYS A 1 479 ? 17.993 5.217 -24.071 1.00 84.94 479 CYS A O 1
ATOM 3880 N N . SER A 1 480 ? 20.090 5.929 -24.435 1.00 80.12 480 SER A N 1
ATOM 3881 C CA . SER A 1 480 ? 20.741 4.719 -23.906 1.00 80.12 480 SER A CA 1
ATOM 3882 C C . SER A 1 480 ? 20.405 4.503 -22.427 1.00 80.12 480 SER A C 1
ATOM 3884 O O . SER A 1 480 ? 20.034 3.397 -22.015 1.00 80.12 480 SER A O 1
ATOM 3886 N N . ALA A 1 481 ? 20.446 5.577 -21.632 1.00 87.12 481 ALA A N 1
ATOM 3887 C CA . ALA A 1 481 ? 20.055 5.524 -20.232 1.00 87.12 481 ALA A CA 1
ATOM 3888 C C . ALA A 1 481 ? 18.572 5.156 -20.066 1.00 87.12 481 ALA A C 1
ATOM 3890 O O . ALA A 1 481 ? 18.257 4.227 -19.317 1.00 87.12 481 ALA A O 1
ATOM 3891 N N . ILE A 1 482 ? 17.665 5.814 -20.795 1.00 92.81 482 ILE A N 1
ATOM 3892 C CA . ILE A 1 482 ? 16.218 5.541 -20.765 1.00 92.81 482 ILE A CA 1
ATOM 3893 C C . ILE A 1 482 ? 15.918 4.089 -21.172 1.00 92.81 482 ILE A C 1
ATOM 3895 O O . ILE A 1 482 ? 15.186 3.397 -20.463 1.00 92.81 482 ILE A O 1
ATOM 3899 N N . LEU A 1 483 ? 16.531 3.587 -22.250 1.00 85.38 483 LEU A N 1
ATOM 3900 C CA . LEU A 1 483 ? 16.397 2.196 -22.702 1.00 85.38 483 LEU A CA 1
ATOM 3901 C C . LEU A 1 483 ? 16.791 1.204 -21.608 1.00 85.38 483 LEU A C 1
ATOM 3903 O O . LEU A 1 483 ? 16.085 0.224 -21.363 1.00 85.38 483 LEU A O 1
ATOM 3907 N N . ARG A 1 484 ? 17.905 1.456 -20.916 1.00 86.12 484 ARG A N 1
ATOM 3908 C CA . ARG A 1 484 ? 18.379 0.572 -19.849 1.00 86.12 484 ARG A CA 1
ATOM 3909 C C . ARG A 1 484 ? 17.445 0.566 -18.638 1.00 86.12 484 ARG A C 1
ATOM 3911 O O . ARG A 1 484 ? 17.153 -0.506 -18.108 1.00 86.12 484 ARG A O 1
ATOM 3918 N N . HIS A 1 485 ? 16.907 1.726 -18.256 1.00 94.38 485 HIS A N 1
ATOM 3919 C CA . HIS A 1 485 ? 15.857 1.801 -17.237 1.00 94.38 485 HIS A CA 1
ATOM 3920 C C . HIS A 1 485 ? 14.597 1.047 -17.680 1.00 94.38 485 HIS A C 1
ATOM 3922 O O . HIS A 1 485 ? 14.051 0.270 -16.901 1.00 94.38 485 HIS A O 1
ATOM 3928 N N . GLY A 1 486 ? 14.181 1.196 -18.942 1.00 92.06 486 GLY A N 1
ATOM 3929 C CA . GLY A 1 486 ? 13.058 0.461 -19.526 1.00 92.06 486 GLY A CA 1
ATOM 3930 C C . GLY A 1 486 ? 13.230 -1.060 -19.440 1.00 92.06 486 GLY A C 1
ATOM 3931 O O . GLY A 1 486 ? 12.337 -1.744 -18.940 1.00 92.06 486 GLY A O 1
ATOM 3932 N N . ARG A 1 487 ? 14.410 -1.594 -19.796 1.00 86.50 487 ARG A N 1
ATOM 3933 C CA . ARG A 1 487 ? 14.744 -3.028 -19.634 1.00 86.50 487 ARG A CA 1
ATOM 3934 C C . ARG A 1 487 ? 14.608 -3.487 -18.181 1.00 86.50 487 ARG A C 1
ATOM 3936 O O . ARG A 1 487 ? 14.033 -4.546 -17.903 1.00 86.50 487 ARG A O 1
ATOM 3943 N N . ARG A 1 488 ? 15.116 -2.685 -17.241 1.00 87.69 488 ARG A N 1
ATOM 3944 C CA . ARG A 1 488 ? 15.036 -2.989 -15.809 1.00 87.69 488 ARG A CA 1
ATOM 3945 C C . ARG A 1 488 ? 13.584 -3.009 -15.326 1.00 87.69 488 ARG A C 1
ATOM 3947 O O . ARG A 1 488 ? 13.164 -3.993 -14.725 1.00 87.69 488 ARG A O 1
ATOM 3954 N N . LEU A 1 489 ? 12.799 -1.988 -15.664 1.00 94.50 489 LEU A N 1
ATOM 3955 C CA . LEU A 1 489 ? 11.378 -1.874 -15.316 1.00 94.50 489 LEU A CA 1
ATOM 3956 C C . LEU A 1 489 ? 10.515 -2.966 -15.969 1.00 94.50 489 LEU A C 1
ATOM 3958 O O . LEU A 1 489 ? 9.546 -3.441 -15.372 1.00 94.50 489 LEU A O 1
ATOM 3962 N N . ALA A 1 490 ? 10.866 -3.418 -17.174 1.00 90.62 490 ALA A N 1
ATOM 3963 C CA . ALA A 1 490 ? 10.179 -4.515 -17.850 1.00 90.62 490 ALA A CA 1
ATOM 3964 C C . ALA A 1 490 ? 10.396 -5.872 -17.149 1.00 90.62 490 ALA A C 1
ATOM 3966 O O . ALA A 1 490 ? 9.530 -6.750 -17.230 1.00 90.62 490 ALA A O 1
ATOM 3967 N N . THR A 1 491 ? 11.495 -6.041 -16.405 1.00 85.50 491 THR A N 1
ATOM 3968 C CA . THR A 1 491 ? 11.866 -7.305 -15.752 1.00 85.50 491 THR A CA 1
ATOM 3969 C C . THR A 1 491 ? 10.864 -7.706 -14.665 1.00 85.50 491 THR A C 1
ATOM 3971 O O . THR A 1 491 ? 10.675 -7.006 -13.675 1.00 85.50 491 THR A O 1
ATOM 3974 N N . LYS A 1 492 ? 10.250 -8.892 -14.803 1.00 80.62 492 LYS A N 1
ATOM 3975 C CA . LYS A 1 492 ? 9.208 -9.380 -13.877 1.00 80.62 492 LYS A CA 1
ATOM 3976 C C . LYS A 1 492 ? 9.676 -9.464 -12.419 1.00 80.62 492 LYS A C 1
ATOM 3978 O O . LYS A 1 492 ? 8.901 -9.136 -11.535 1.00 80.62 492 LYS A O 1
ATOM 3983 N N . GLY A 1 493 ? 10.921 -9.882 -12.175 1.00 82.12 493 GLY A N 1
ATOM 3984 C CA . GLY A 1 493 ? 11.486 -9.985 -10.822 1.00 82.12 493 GLY A CA 1
ATOM 3985 C C . GLY A 1 493 ? 11.837 -8.644 -10.169 1.00 82.12 493 GLY A C 1
ATOM 3986 O O . GLY A 1 493 ? 12.123 -8.617 -8.982 1.00 82.12 493 GLY A O 1
ATOM 3987 N N . PHE A 1 494 ? 11.825 -7.549 -10.934 1.00 87.50 494 PHE A N 1
ATOM 3988 C CA . PHE A 1 494 ? 12.041 -6.196 -10.420 1.00 87.50 494 PHE A CA 1
ATOM 3989 C C . PHE A 1 494 ? 10.721 -5.472 -10.117 1.00 87.50 494 PHE A C 1
ATOM 3991 O O . PHE A 1 494 ? 10.692 -4.525 -9.338 1.00 87.50 494 PHE A O 1
ATOM 3998 N N . TYR A 1 495 ? 9.623 -5.914 -10.732 1.00 93.31 495 TYR A N 1
ATOM 3999 C CA . TYR A 1 495 ? 8.300 -5.325 -10.573 1.00 93.31 495 TYR A CA 1
ATOM 4000 C C . TYR A 1 495 ? 7.647 -5.715 -9.238 1.00 93.31 495 TYR A C 1
ATOM 4002 O O . TYR A 1 495 ? 7.583 -6.902 -8.917 1.00 93.31 495 TYR A O 1
ATOM 4010 N N . ARG A 1 496 ? 7.090 -4.739 -8.507 1.00 91.69 496 ARG A N 1
ATOM 4011 C CA . ARG A 1 496 ? 6.350 -4.954 -7.250 1.00 91.69 496 ARG A CA 1
ATOM 4012 C C . ARG A 1 496 ? 4.826 -4.953 -7.466 1.00 91.69 496 ARG A C 1
ATOM 4014 O O . ARG A 1 496 ? 4.205 -3.890 -7.445 1.00 91.69 496 ARG A O 1
ATOM 4021 N N . PRO A 1 497 ? 4.169 -6.106 -7.687 1.00 90.12 497 PRO A N 1
ATOM 4022 C CA . PRO A 1 497 ? 2.708 -6.158 -7.755 1.00 90.12 497 PRO A CA 1
ATOM 4023 C C . PRO A 1 497 ? 2.076 -5.766 -6.407 1.00 90.12 497 PRO A C 1
ATOM 4025 O O . PRO A 1 497 ? 2.674 -5.999 -5.363 1.00 90.12 497 PRO A O 1
ATOM 4028 N N . ARG A 1 498 ? 0.849 -5.228 -6.430 1.00 87.31 498 ARG A N 1
ATOM 4029 C CA . ARG A 1 498 ? 0.051 -4.893 -5.231 1.00 87.31 498 ARG A CA 1
ATOM 4030 C C . ARG A 1 498 ? 0.708 -3.907 -4.256 1.00 87.31 498 ARG A C 1
ATOM 4032 O O . ARG A 1 498 ? 0.623 -4.069 -3.045 1.00 87.31 498 ARG A O 1
ATOM 4039 N N . HIS A 1 499 ? 1.394 -2.907 -4.798 1.00 88.00 499 HIS A N 1
ATOM 4040 C CA . HIS A 1 499 ? 2.119 -1.902 -4.024 1.00 88.00 499 HIS A CA 1
ATOM 4041 C C . HIS A 1 499 ? 2.178 -0.590 -4.812 1.00 88.00 499 HIS A C 1
ATOM 4043 O O . HIS A 1 499 ? 2.301 -0.614 -6.042 1.00 88.00 499 HIS A O 1
ATOM 4049 N N . ASN A 1 500 ? 2.173 0.556 -4.130 1.00 88.44 500 ASN A N 1
ATOM 4050 C CA . ASN A 1 500 ? 2.349 1.870 -4.757 1.00 88.44 500 ASN A CA 1
ATOM 4051 C C . ASN A 1 500 ? 3.659 2.013 -5.584 1.00 88.44 500 ASN A C 1
ATOM 4053 O O . ASN A 1 500 ? 3.643 2.674 -6.628 1.00 88.44 500 ASN A O 1
ATOM 4057 N N . HIS A 1 501 ? 4.759 1.322 -5.232 1.00 91.75 501 HIS A N 1
ATOM 4058 C CA . HIS A 1 501 ? 5.967 1.253 -6.070 1.00 91.75 501 HIS A CA 1
ATOM 4059 C C . HIS A 1 501 ? 5.644 0.632 -7.431 1.00 91.75 501 HIS A C 1
ATOM 4061 O O . HIS A 1 501 ? 6.068 1.140 -8.464 1.00 91.75 501 HIS A O 1
ATOM 4067 N N . GLY A 1 502 ? 4.824 -0.420 -7.454 1.00 95.06 502 GLY A N 1
ATOM 4068 C CA . GLY A 1 502 ? 4.367 -1.066 -8.679 1.00 95.06 502 GLY A CA 1
ATOM 4069 C C . GLY A 1 502 ? 3.540 -0.160 -9.580 1.00 95.06 502 GLY A C 1
ATOM 4070 O O . GLY A 1 502 ? 3.674 -0.240 -10.800 1.00 95.06 502 GLY A O 1
ATOM 4071 N N . VAL A 1 503 ? 2.712 0.721 -9.006 1.00 96.44 503 VAL A N 1
ATOM 4072 C CA . VAL A 1 503 ? 2.012 1.768 -9.773 1.00 96.44 503 VAL A CA 1
ATOM 4073 C C . VAL A 1 503 ? 3.039 2.685 -10.441 1.00 96.44 503 VAL A C 1
ATOM 4075 O O . VAL A 1 503 ? 2.972 2.898 -11.652 1.00 96.44 503 VAL A O 1
ATOM 4078 N N . THR A 1 504 ? 4.050 3.116 -9.681 1.00 96.38 504 THR A N 1
ATOM 4079 C CA . THR A 1 504 ? 5.130 3.988 -10.168 1.00 96.38 504 THR A CA 1
ATOM 4080 C C . THR A 1 504 ? 5.964 3.329 -11.262 1.00 96.38 504 THR A C 1
ATOM 4082 O O . THR A 1 504 ? 6.199 3.929 -12.309 1.00 96.38 504 THR A O 1
ATOM 4085 N N . GLN A 1 505 ? 6.348 2.066 -11.085 1.00 98.00 505 GLN A N 1
ATOM 4086 C CA . GLN A 1 505 ? 7.077 1.286 -12.085 1.00 98.00 505 GLN A CA 1
ATOM 4087 C C . GLN A 1 505 ? 6.263 1.064 -13.362 1.00 98.00 505 GLN A C 1
ATOM 4089 O O . GLN A 1 505 ? 6.808 1.136 -14.463 1.00 98.00 505 GLN A O 1
ATOM 4094 N N . ALA A 1 506 ? 4.965 0.777 -13.230 1.00 98.25 506 ALA A N 1
ATOM 4095 C CA . ALA A 1 506 ? 4.080 0.555 -14.367 1.00 98.25 506 ALA A CA 1
ATOM 4096 C C . ALA A 1 506 ? 3.861 1.842 -15.171 1.00 98.25 506 ALA A C 1
ATOM 4098 O O . ALA A 1 506 ? 3.949 1.813 -16.397 1.00 98.25 506 ALA A O 1
ATOM 4099 N N . TYR A 1 507 ? 3.648 2.967 -14.484 1.00 98.25 507 TYR A N 1
ATOM 4100 C CA . TYR A 1 507 ? 3.539 4.286 -15.100 1.00 98.25 507 TYR A CA 1
ATOM 4101 C C . TYR A 1 507 ? 4.845 4.713 -15.785 1.00 98.25 507 TYR A C 1
ATOM 4103 O O . TYR A 1 507 ? 4.819 5.131 -16.940 1.00 98.25 507 TYR A O 1
ATOM 4111 N N . ALA A 1 508 ? 5.993 4.525 -15.130 1.00 98.00 508 ALA A N 1
ATOM 4112 C CA . ALA A 1 508 ? 7.300 4.799 -15.719 1.00 98.00 508 ALA A CA 1
ATOM 4113 C C . ALA A 1 508 ? 7.546 3.977 -16.994 1.00 98.00 508 ALA A C 1
ATOM 4115 O O . ALA A 1 508 ? 7.890 4.537 -18.033 1.00 98.00 508 ALA A O 1
ATOM 4116 N N . LEU A 1 509 ? 7.297 2.663 -16.953 1.00 98.19 509 LEU A N 1
ATOM 4117 C CA . LEU A 1 509 ? 7.440 1.796 -18.125 1.00 98.19 509 LEU A CA 1
ATOM 4118 C C . LEU A 1 509 ? 6.467 2.172 -19.252 1.00 98.19 509 LEU A C 1
ATOM 4120 O O . LEU A 1 509 ? 6.837 2.096 -20.421 1.00 98.19 509 LEU A O 1
ATOM 4124 N N . PHE A 1 510 ? 5.246 2.591 -18.904 1.00 97.69 510 PHE A N 1
ATOM 4125 C CA . PHE A 1 510 ? 4.260 3.084 -19.862 1.00 97.69 510 PHE A CA 1
ATOM 4126 C C . PHE A 1 510 ? 4.776 4.321 -20.608 1.00 97.69 510 PHE A C 1
ATOM 4128 O O . PHE A 1 510 ? 4.816 4.319 -21.835 1.00 97.69 510 PHE A O 1
ATOM 4135 N N . VAL A 1 511 ? 5.247 5.336 -19.873 1.00 95.25 511 VAL A N 1
ATOM 4136 C CA . VAL A 1 511 ? 5.810 6.571 -20.444 1.00 95.25 511 VAL A CA 1
ATOM 4137 C C . VAL A 1 511 ? 7.038 6.278 -21.305 1.00 95.25 511 VAL A C 1
ATOM 4139 O O . VAL A 1 511 ? 7.101 6.726 -22.449 1.00 95.25 511 VAL A O 1
ATOM 4142 N N . VAL A 1 512 ? 7.989 5.492 -20.787 1.00 94.94 512 VAL A N 1
ATOM 4143 C CA . VAL A 1 512 ? 9.193 5.089 -21.530 1.00 94.94 512 VAL A CA 1
ATOM 4144 C C . VAL A 1 512 ? 8.800 4.374 -22.824 1.00 94.94 512 VAL A C 1
ATOM 4146 O O . VAL A 1 512 ? 9.258 4.749 -23.898 1.00 94.94 512 VAL A O 1
ATOM 4149 N N . GLY A 1 513 ? 7.906 3.387 -22.747 1.00 93.12 513 GLY A N 1
ATOM 4150 C CA . GLY A 1 513 ? 7.473 2.612 -23.905 1.00 93.12 513 GLY A CA 1
ATOM 4151 C C . GLY A 1 513 ? 6.782 3.435 -24.994 1.00 93.12 513 GLY A C 1
ATOM 4152 O O . GLY A 1 513 ? 6.892 3.073 -26.159 1.00 93.12 513 GLY A O 1
ATOM 4153 N N . LEU A 1 514 ? 6.097 4.529 -24.642 1.00 90.06 514 LEU A N 1
ATOM 4154 C CA . LEU A 1 514 ? 5.495 5.446 -25.616 1.00 90.06 514 LEU A CA 1
ATOM 4155 C C . LEU A 1 514 ? 6.548 6.334 -26.292 1.00 90.06 514 LEU A C 1
ATOM 4157 O O . LEU A 1 514 ? 6.561 6.448 -27.517 1.00 90.06 514 LEU A O 1
ATOM 4161 N N . LEU A 1 515 ? 7.462 6.906 -25.502 1.00 87.69 515 LEU A N 1
ATOM 4162 C CA . LEU A 1 515 ? 8.467 7.863 -25.974 1.00 87.69 515 LEU A CA 1
ATOM 4163 C C . LEU A 1 515 ? 9.528 7.247 -26.889 1.00 87.69 515 LEU A C 1
ATOM 4165 O O . LEU A 1 515 ? 9.973 7.887 -27.837 1.00 87.69 515 LEU A O 1
ATOM 4169 N N . ILE A 1 516 ? 9.949 6.016 -26.599 1.00 84.50 516 ILE A N 1
ATOM 4170 C CA . ILE A 1 516 ? 11.012 5.324 -27.342 1.00 84.50 516 ILE A CA 1
ATOM 4171 C C . ILE A 1 516 ? 10.488 4.079 -28.069 1.00 84.50 516 ILE A C 1
ATOM 4173 O O . ILE A 1 516 ? 11.233 3.134 -28.314 1.00 84.50 516 ILE A O 1
ATOM 4177 N N . SER A 1 517 ? 9.203 4.080 -28.436 1.00 78.88 517 SER A N 1
ATOM 4178 C CA . SER A 1 517 ? 8.511 2.973 -29.119 1.00 78.88 517 SER A CA 1
ATOM 4179 C C . SER A 1 517 ? 9.171 2.528 -30.431 1.00 78.88 517 SER A C 1
ATOM 4181 O O . SER A 1 517 ? 9.055 1.363 -30.807 1.00 78.88 517 SER A O 1
ATOM 4183 N N . SER A 1 518 ? 9.905 3.421 -31.104 1.00 73.44 518 SER A N 1
ATOM 4184 C CA . SER A 1 518 ? 10.643 3.124 -32.338 1.00 73.44 518 SER A CA 1
ATOM 4185 C C . SER A 1 518 ? 11.835 2.183 -32.137 1.00 73.44 518 SER A C 1
ATOM 4187 O O . SER A 1 518 ? 12.366 1.652 -33.111 1.00 73.44 518 SER A O 1
ATOM 4189 N N . PHE A 1 519 ? 12.284 1.968 -30.896 1.00 73.00 519 PHE A N 1
ATOM 4190 C CA . PHE A 1 519 ? 13.311 0.976 -30.606 1.00 73.00 519 PHE A CA 1
ATOM 4191 C C . PHE A 1 519 ? 12.689 -0.430 -30.572 1.00 73.00 519 PHE A C 1
ATOM 4193 O O . PHE A 1 519 ? 11.751 -0.658 -29.801 1.00 73.00 519 PHE A O 1
ATOM 4200 N N . PRO A 1 520 ? 13.230 -1.412 -31.323 1.00 72.44 520 PRO A N 1
ATOM 4201 C CA . PRO A 1 520 ? 12.663 -2.762 -31.387 1.00 72.44 520 PRO A CA 1
ATOM 4202 C C . PRO A 1 520 ? 12.476 -3.427 -30.018 1.00 72.44 520 PRO A C 1
ATOM 4204 O O . PRO A 1 520 ? 11.499 -4.126 -29.784 1.00 72.44 520 PRO A O 1
ATOM 4207 N N . GLU A 1 521 ? 13.386 -3.182 -29.075 1.00 68.44 521 GLU A N 1
ATOM 4208 C CA . GLU A 1 521 ? 13.290 -3.749 -27.726 1.00 68.44 521 GLU A CA 1
ATOM 4209 C C . GLU A 1 521 ? 12.235 -3.073 -26.843 1.00 68.44 521 GLU A C 1
ATOM 4211 O O . GLU A 1 521 ? 11.713 -3.708 -25.929 1.00 68.44 521 GLU A O 1
ATOM 4216 N N . ALA A 1 522 ? 11.923 -1.801 -27.112 1.00 77.31 522 ALA A N 1
ATOM 4217 C CA . ALA A 1 522 ? 10.876 -1.055 -26.421 1.00 77.31 522 ALA A CA 1
ATOM 4218 C C . ALA A 1 522 ? 9.480 -1.346 -26.990 1.00 77.31 522 ALA A C 1
ATOM 4220 O O . ALA A 1 522 ? 8.466 -0.971 -26.390 1.00 77.31 522 ALA A O 1
ATOM 4221 N N . THR A 1 523 ? 9.421 -2.053 -28.124 1.00 79.31 523 THR A N 1
ATOM 4222 C CA . THR A 1 523 ? 8.174 -2.491 -28.745 1.00 79.31 523 THR A CA 1
ATOM 4223 C C . THR A 1 523 ? 7.370 -3.317 -27.739 1.00 79.31 523 THR A C 1
ATOM 4225 O O . THR A 1 523 ? 7.806 -4.357 -27.248 1.00 79.31 523 THR A O 1
ATOM 4228 N N . GLY A 1 524 ? 6.179 -2.825 -27.395 1.00 88.25 524 GLY A N 1
ATOM 4229 C CA . GLY A 1 524 ? 5.278 -3.461 -26.433 1.00 88.25 524 GLY A CA 1
ATOM 4230 C C . GLY A 1 524 ? 5.491 -3.079 -24.962 1.00 88.25 524 GLY A C 1
ATOM 4231 O O . GLY A 1 524 ? 4.661 -3.456 -24.136 1.00 88.25 524 GLY A O 1
ATOM 4232 N N . TRP A 1 525 ? 6.514 -2.297 -24.592 1.00 94.88 525 TRP A N 1
ATOM 4233 C CA . TRP A 1 525 ? 6.673 -1.832 -23.201 1.00 94.88 525 TRP A CA 1
ATOM 4234 C C . TRP A 1 525 ? 5.513 -0.953 -22.739 1.00 94.88 525 TRP A C 1
ATOM 4236 O O . TRP A 1 525 ? 5.053 -1.118 -21.609 1.00 94.88 525 TRP A O 1
ATOM 4246 N N . ALA A 1 526 ? 4.988 -0.094 -23.619 1.00 95.44 526 ALA A N 1
ATOM 4247 C CA . ALA A 1 526 ? 3.787 0.685 -23.330 1.00 95.44 526 ALA A CA 1
ATOM 4248 C C . ALA A 1 526 ? 2.608 -0.239 -22.980 1.00 95.44 526 ALA A C 1
ATOM 4250 O O . ALA A 1 526 ? 1.954 -0.055 -21.960 1.00 95.44 526 ALA A O 1
ATOM 4251 N N . GLU A 1 527 ? 2.390 -1.309 -23.744 1.00 96.31 527 GLU A N 1
ATOM 4252 C CA . GLU A 1 527 ? 1.321 -2.272 -23.459 1.00 96.31 527 GLU A CA 1
ATOM 4253 C C . GLU A 1 527 ? 1.541 -3.011 -22.129 1.00 96.31 527 GLU A C 1
ATOM 4255 O O . GLU A 1 527 ? 0.600 -3.211 -21.359 1.00 96.31 527 GLU A O 1
ATOM 4260 N N . VAL A 1 528 ? 2.786 -3.373 -21.801 1.00 97.19 528 VAL A N 1
ATOM 4261 C CA . VAL A 1 528 ? 3.121 -3.971 -20.498 1.00 97.19 528 VAL A CA 1
ATOM 4262 C C . VAL A 1 528 ? 2.837 -2.993 -19.355 1.00 97.19 528 VAL A C 1
ATOM 4264 O O . VAL A 1 528 ? 2.221 -3.385 -18.362 1.00 97.19 528 VAL A O 1
ATOM 4267 N N . GLY A 1 529 ? 3.260 -1.734 -19.483 1.00 98.06 529 GLY A N 1
ATOM 4268 C CA . GLY A 1 529 ? 2.991 -0.677 -18.508 1.00 98.06 529 GLY A CA 1
ATOM 4269 C C . GLY A 1 529 ? 1.491 -0.441 -18.318 1.00 98.06 529 GLY A C 1
ATOM 4270 O O . GLY A 1 529 ? 1.005 -0.485 -17.189 1.00 98.06 529 GLY A O 1
ATOM 4271 N N . ARG A 1 530 ? 0.739 -0.312 -19.419 1.00 98.38 530 ARG A N 1
ATOM 4272 C CA . ARG A 1 530 ? -0.723 -0.145 -19.430 1.00 98.38 530 ARG A CA 1
ATOM 4273 C C . ARG A 1 530 ? -1.432 -1.298 -18.720 1.00 98.38 530 ARG A C 1
ATOM 4275 O O . ARG A 1 530 ? -2.190 -1.059 -17.784 1.00 98.38 530 ARG A O 1
ATOM 4282 N N . ARG A 1 531 ? -1.129 -2.552 -19.082 1.00 98.25 531 ARG A N 1
ATOM 4283 C CA . ARG A 1 531 ? -1.709 -3.740 -18.423 1.00 98.25 531 ARG A CA 1
ATOM 4284 C C . ARG A 1 531 ? -1.397 -3.785 -16.933 1.00 98.25 531 ARG A C 1
ATOM 4286 O O . ARG A 1 531 ? -2.261 -4.136 -16.137 1.00 98.25 531 ARG A O 1
ATOM 4293 N N . ARG A 1 532 ? -0.168 -3.440 -16.540 1.00 98.25 532 ARG A N 1
ATOM 4294 C CA . ARG A 1 532 ? 0.227 -3.390 -15.126 1.00 98.25 532 ARG A CA 1
ATOM 4295 C C . ARG A 1 532 ? -0.523 -2.295 -14.370 1.00 98.25 532 ARG A C 1
ATOM 4297 O O . ARG A 1 532 ? -0.917 -2.534 -13.237 1.00 98.25 532 ARG A O 1
ATOM 4304 N N . LEU A 1 533 ? -0.754 -1.131 -14.977 1.00 98.56 533 LEU A N 1
ATOM 4305 C CA . LEU A 1 533 ? -1.574 -0.071 -14.383 1.00 98.56 533 LEU A CA 1
ATOM 4306 C C . LEU A 1 533 ? -3.026 -0.520 -14.191 1.00 98.56 533 LEU A C 1
ATOM 4308 O O . LEU A 1 533 ? -3.574 -0.325 -13.111 1.00 98.56 533 LEU A O 1
ATOM 4312 N N . GLU A 1 534 ? -3.624 -1.182 -15.182 1.00 98.44 534 GLU A N 1
ATOM 4313 C CA . GLU A 1 534 ? -4.980 -1.743 -15.068 1.00 98.44 534 GLU A CA 1
ATOM 4314 C C . GLU A 1 534 ? -5.068 -2.818 -13.979 1.00 98.44 534 GLU A C 1
ATOM 4316 O O . GLU A 1 534 ? -5.996 -2.820 -13.169 1.00 98.44 534 GLU A O 1
ATOM 4321 N N . GLN A 1 535 ? -4.059 -3.687 -13.890 1.00 97.44 535 GLN A N 1
ATOM 4322 C CA . GLN A 1 535 ? -3.960 -4.686 -12.826 1.00 97.44 535 GLN A CA 1
ATOM 4323 C C . GLN A 1 535 ? -3.822 -4.044 -11.441 1.00 97.44 535 GLN A C 1
ATOM 4325 O O . GLN A 1 535 ? -4.509 -4.462 -10.512 1.00 97.44 535 GLN A O 1
ATOM 4330 N N . GLN A 1 536 ? -2.971 -3.027 -11.293 1.00 96.44 536 GLN A N 1
ATOM 4331 C CA . GLN A 1 536 ? -2.789 -2.319 -10.022 1.00 96.44 536 GLN A CA 1
ATOM 4332 C C . GLN A 1 536 ? -4.056 -1.549 -9.624 1.00 96.44 536 GLN A C 1
ATOM 4334 O O . GLN A 1 536 ? -4.437 -1.589 -8.458 1.00 96.44 536 GLN A O 1
ATOM 4339 N N . MET A 1 537 ? -4.756 -0.921 -10.576 1.00 96.81 537 MET A N 1
ATOM 4340 C CA . MET A 1 537 ? -6.061 -0.289 -10.345 1.00 96.81 537 MET A CA 1
ATOM 4341 C C . MET A 1 537 ? -7.080 -1.307 -9.812 1.00 96.81 537 MET A C 1
ATOM 4343 O O . MET A 1 537 ? -7.731 -1.065 -8.797 1.00 96.81 537 MET A O 1
ATOM 4347 N N . ALA A 1 538 ? -7.187 -2.479 -10.446 1.00 94.81 538 ALA A N 1
ATOM 4348 C CA . ALA A 1 538 ? -8.119 -3.524 -10.024 1.00 94.81 538 ALA A CA 1
ATOM 4349 C C . ALA A 1 538 ? -7.777 -4.121 -8.644 1.00 94.81 538 ALA A C 1
ATOM 4351 O O . ALA A 1 538 ? -8.675 -4.458 -7.869 1.00 94.81 538 ALA A O 1
ATOM 4352 N N . GLN A 1 539 ? -6.485 -4.258 -8.331 1.00 91.44 539 GLN A N 1
ATOM 4353 C CA . GLN A 1 539 ? -6.012 -4.914 -7.109 1.00 91.44 539 GLN A CA 1
ATOM 4354 C C . GLN A 1 539 ? -5.952 -3.966 -5.905 1.00 91.44 539 GLN A C 1
ATOM 4356 O O . GLN A 1 539 ? -6.362 -4.352 -4.810 1.00 91.44 539 GLN A O 1
ATOM 4361 N N . ASN A 1 540 ? -5.518 -2.720 -6.094 1.00 90.31 540 ASN A N 1
ATOM 4362 C CA . ASN A 1 540 ? -5.214 -1.815 -4.980 1.00 90.31 540 ASN A CA 1
ATOM 4363 C C . ASN A 1 540 ? -6.281 -0.752 -4.747 1.00 90.31 540 ASN A C 1
ATOM 4365 O O . ASN A 1 540 ? -6.215 -0.052 -3.743 1.00 90.31 540 ASN A O 1
ATOM 4369 N N . VAL A 1 541 ? -7.262 -0.606 -5.637 1.00 94.31 541 VAL A N 1
ATOM 4370 C CA . VAL A 1 541 ? -8.357 0.353 -5.462 1.00 94.31 541 VAL A CA 1
ATOM 4371 C C . VAL A 1 541 ? -9.659 -0.407 -5.236 1.00 94.31 541 VAL A C 1
ATOM 4373 O O . VAL A 1 541 ? -10.024 -1.286 -6.021 1.00 94.31 541 VAL A O 1
ATOM 4376 N N . SER A 1 542 ? -10.374 -0.084 -4.158 1.00 93.50 542 SER A N 1
ATOM 4377 C CA . SER A 1 542 ? -11.668 -0.685 -3.815 1.00 93.50 542 SER A CA 1
ATOM 4378 C C . SER A 1 542 ? -12.721 -0.417 -4.884 1.00 93.50 542 SER A C 1
ATOM 4380 O O . SER A 1 542 ? -12.573 0.515 -5.679 1.00 93.50 542 SER A O 1
ATOM 4382 N N . CYS A 1 543 ? -13.801 -1.208 -4.930 1.00 93.50 543 CYS A N 1
ATOM 4383 C CA . CYS A 1 543 ? -14.919 -0.966 -5.867 1.00 93.50 543 CYS A CA 1
ATOM 4384 C C . CYS A 1 543 ? -15.574 0.418 -5.713 1.00 93.50 543 CYS A C 1
ATOM 4386 O O . CYS A 1 543 ? -16.246 0.898 -6.634 1.00 93.50 543 CYS A O 1
ATOM 4388 N N . GLU A 1 544 ? -15.296 1.055 -4.582 1.00 93.94 544 GLU A N 1
ATOM 4389 C CA . GLU A 1 544 ? -15.742 2.366 -4.129 1.00 93.94 544 GLU A CA 1
ATOM 4390 C C . GLU A 1 544 ? -14.728 3.469 -4.474 1.00 93.94 544 GLU A C 1
ATOM 4392 O O . GLU A 1 544 ? -14.984 4.637 -4.231 1.00 93.94 544 GLU A O 1
ATOM 4397 N N . GLY A 1 545 ? -13.572 3.130 -5.052 1.00 95.00 545 GLY A N 1
ATOM 4398 C CA . GLY A 1 545 ? -12.565 4.096 -5.496 1.00 95.00 545 GLY A CA 1
ATOM 4399 C C . GLY A 1 545 ? -11.512 4.462 -4.451 1.00 95.00 545 GLY A C 1
ATOM 4400 O O . GLY A 1 545 ? -10.631 5.258 -4.735 1.00 95.00 545 GLY A O 1
ATOM 4401 N N . VAL A 1 546 ? -11.517 3.894 -3.252 1.00 94.44 546 VAL A N 1
ATOM 4402 C CA . VAL A 1 546 ? -10.503 4.241 -2.244 1.00 94.44 546 VAL A CA 1
ATOM 4403 C C . VAL A 1 546 ? -9.310 3.287 -2.334 1.00 94.44 546 VAL A C 1
ATOM 4405 O O . VAL A 1 546 ? -9.460 2.101 -2.624 1.00 94.44 546 VAL A O 1
ATOM 4408 N N . HIS A 1 547 ? -8.099 3.806 -2.125 1.00 92.81 547 HIS A N 1
ATOM 4409 C CA . HIS A 1 547 ? -6.879 3.002 -2.208 1.00 92.81 547 HIS A CA 1
ATOM 4410 C C . HIS A 1 547 ? -6.711 2.142 -0.947 1.00 92.81 547 HIS A C 1
ATOM 4412 O O . HIS A 1 547 ? -6.887 2.629 0.168 1.00 92.81 547 HIS A O 1
ATOM 4418 N N . ARG A 1 548 ? -6.354 0.868 -1.121 1.00 87.00 548 ARG A N 1
ATOM 4419 C CA . ARG A 1 548 ? -6.348 -0.162 -0.069 1.00 87.00 548 ARG A CA 1
ATOM 4420 C C . ARG A 1 548 ? -5.129 -0.134 0.857 1.00 87.00 548 ARG A C 1
ATOM 4422 O O . ARG A 1 548 ? -5.105 -0.878 1.828 1.00 87.00 548 ARG A O 1
ATOM 4429 N N . GLU A 1 549 ? -4.149 0.733 0.609 1.00 83.50 549 GLU A N 1
ATOM 4430 C CA . GLU A 1 549 ? -3.036 0.960 1.550 1.00 83.50 549 GLU A CA 1
ATOM 4431 C C . GLU A 1 549 ? -3.444 1.797 2.775 1.00 83.50 549 GLU A C 1
ATOM 4433 O O . GLU A 1 549 ? -2.613 2.064 3.633 1.00 83.50 549 GLU A O 1
ATOM 4438 N N . HIS A 1 550 ? -4.715 2.211 2.870 1.00 81.69 550 HIS A N 1
ATOM 4439 C CA . HIS A 1 550 ? -5.275 2.906 4.036 1.00 81.69 550 HIS A CA 1
ATOM 4440 C C . HIS A 1 550 ? -4.535 4.186 4.447 1.00 81.69 550 HIS A C 1
ATOM 4442 O O . HIS A 1 550 ? -4.577 4.592 5.601 1.00 81.69 550 HIS A O 1
ATOM 4448 N N . SER A 1 551 ? -3.906 4.853 3.484 1.00 89.38 551 SER A N 1
ATOM 4449 C CA . SER A 1 551 ? -3.295 6.165 3.658 1.00 89.38 551 SER A CA 1
ATOM 4450 C C . SER A 1 551 ? -3.955 7.143 2.684 1.00 89.38 551 SER A C 1
ATOM 4452 O O . SER A 1 551 ? -3.814 6.985 1.462 1.00 89.38 551 SER A O 1
ATOM 4454 N N . PRO A 1 552 ? -4.702 8.146 3.186 1.00 91.31 552 PRO A N 1
ATOM 4455 C CA . PRO A 1 552 ? -5.216 9.236 2.364 1.00 91.31 552 PRO A CA 1
ATOM 4456 C C . PRO A 1 552 ? -4.137 9.912 1.510 1.00 91.31 552 PRO A C 1
ATOM 4458 O O . PRO A 1 552 ? -4.411 10.276 0.366 1.00 91.31 552 PRO A O 1
ATOM 4461 N N . PHE A 1 553 ? -2.901 10.034 2.012 1.00 89.88 553 PHE A N 1
ATOM 4462 C CA . PHE A 1 553 ? -1.790 10.546 1.208 1.00 89.88 553 PHE A CA 1
ATOM 4463 C C . PHE A 1 553 ? -1.523 9.649 -0.007 1.00 89.88 553 PHE A C 1
ATOM 4465 O O . PHE A 1 553 ? -1.536 10.128 -1.146 1.00 89.88 553 PHE A O 1
ATOM 4472 N N . TYR A 1 554 ? -1.359 8.339 0.214 1.00 89.75 554 TYR A N 1
ATOM 4473 C CA . TYR A 1 554 ? -1.098 7.397 -0.874 1.00 89.75 554 TYR A CA 1
ATOM 4474 C C . TYR A 1 554 ? -2.272 7.269 -1.847 1.00 89.75 554 TYR A C 1
ATOM 4476 O O . TYR A 1 554 ? -2.039 7.065 -3.036 1.00 89.75 554 TYR A O 1
ATOM 4484 N N . HIS A 1 555 ? -3.517 7.463 -1.397 1.00 93.50 555 HIS A N 1
ATOM 4485 C CA . HIS A 1 555 ? -4.679 7.532 -2.286 1.00 93.50 555 HIS A CA 1
ATOM 4486 C C . HIS A 1 555 ? -4.521 8.627 -3.354 1.00 93.50 555 HIS A C 1
ATOM 4488 O O . HIS A 1 555 ? -4.616 8.336 -4.549 1.00 93.50 555 HIS A O 1
ATOM 4494 N N . PHE A 1 556 ? -4.223 9.866 -2.949 1.00 91.94 556 PHE A N 1
ATOM 4495 C CA . PHE A 1 556 ? -4.024 10.968 -3.898 1.00 91.94 556 PHE A CA 1
ATOM 4496 C C . PHE A 1 556 ? -2.727 10.829 -4.700 1.00 91.94 556 PHE A C 1
ATOM 4498 O O . PHE A 1 556 ? -2.695 11.180 -5.883 1.00 91.94 556 PHE A O 1
ATOM 4505 N N . TYR A 1 557 ? -1.674 10.284 -4.084 1.00 90.19 557 TYR A N 1
ATOM 4506 C CA . TYR A 1 557 ? -0.399 10.013 -4.745 1.00 90.19 557 TYR A CA 1
ATOM 4507 C C . TYR A 1 557 ? -0.565 9.062 -5.938 1.00 90.19 557 TYR A C 1
ATOM 4509 O O . TYR A 1 557 ? -0.129 9.386 -7.044 1.00 90.19 557 TYR A O 1
ATOM 4517 N N . VAL A 1 558 ? -1.230 7.913 -5.758 1.00 92.81 558 VAL A N 1
ATOM 4518 C CA . VAL A 1 558 ? -1.433 6.946 -6.853 1.00 92.81 558 VAL A CA 1
ATOM 4519 C C . VAL A 1 558 ? -2.532 7.382 -7.822 1.00 92.81 558 VAL A C 1
ATOM 4521 O O . VAL A 1 558 ? -2.387 7.163 -9.024 1.00 92.81 558 VAL A O 1
ATOM 4524 N N . PHE A 1 559 ? -3.583 8.071 -7.351 1.00 94.06 559 PHE A N 1
ATOM 4525 C CA . PHE A 1 559 ? -4.601 8.670 -8.225 1.00 94.06 559 PHE A CA 1
ATOM 4526 C C . PHE A 1 559 ? -3.957 9.551 -9.298 1.00 94.06 559 PHE A C 1
ATOM 4528 O O . PHE A 1 559 ? -4.263 9.423 -10.485 1.00 94.06 559 PHE A O 1
ATOM 4535 N N . LYS A 1 560 ? -3.014 10.411 -8.898 1.00 90.75 560 LYS A N 1
ATOM 4536 C CA . LYS A 1 560 ? -2.347 11.320 -9.829 1.00 90.75 560 LYS A CA 1
ATOM 4537 C C . LYS A 1 560 ? -1.527 10.584 -10.882 1.00 90.75 560 LYS A C 1
ATOM 4539 O O . LYS A 1 560 ? -1.472 11.035 -12.024 1.00 90.75 560 LYS A O 1
ATOM 4544 N N . GLN A 1 561 ? -0.943 9.439 -10.538 1.00 93.56 561 GLN A N 1
ATOM 4545 C CA . GLN A 1 561 ? -0.233 8.589 -11.496 1.00 93.56 561 GLN A CA 1
ATOM 4546 C C . GLN A 1 561 ? -1.187 7.961 -12.507 1.00 93.56 561 GLN A C 1
ATOM 4548 O O . GLN A 1 561 ? -0.922 8.025 -13.703 1.00 93.56 561 GLN A O 1
ATOM 4553 N N . PHE A 1 562 ? -2.320 7.418 -12.055 1.00 95.56 562 PHE A N 1
ATOM 4554 C CA . PHE A 1 562 ? -3.334 6.861 -12.951 1.00 95.56 562 PHE A CA 1
ATOM 4555 C C . PHE A 1 562 ? -3.923 7.918 -13.888 1.00 95.56 562 PHE A C 1
ATOM 4557 O O . PHE A 1 562 ? -4.031 7.680 -15.090 1.00 95.56 562 PHE A O 1
ATOM 4564 N N . LEU A 1 563 ? -4.234 9.107 -13.366 1.00 92.31 563 LEU A N 1
ATOM 4565 C CA . LEU A 1 563 ? -4.705 10.234 -14.168 1.00 92.31 563 LEU A CA 1
ATOM 4566 C C . LEU A 1 563 ? -3.650 10.702 -15.178 1.00 92.31 563 LEU A C 1
ATOM 4568 O O . LEU A 1 563 ? -3.974 10.970 -16.336 1.00 92.31 563 LEU A O 1
ATOM 4572 N N . SER A 1 564 ? -2.386 10.775 -14.759 1.00 90.88 564 SER A N 1
ATOM 4573 C CA . SER A 1 564 ? -1.280 11.153 -15.644 1.00 90.88 564 SER A CA 1
ATOM 4574 C C . SER A 1 564 ? -1.066 10.112 -16.738 1.00 90.88 564 SER A C 1
ATOM 4576 O O . SER A 1 564 ? -0.883 10.483 -17.891 1.00 90.88 564 SER A O 1
ATOM 4578 N N . ALA A 1 565 ? -1.161 8.821 -16.411 1.00 94.19 565 ALA A N 1
ATOM 4579 C CA . ALA A 1 565 ? -1.092 7.743 -17.389 1.00 94.19 565 ALA A CA 1
ATOM 4580 C C . ALA A 1 565 ? -2.239 7.826 -18.404 1.00 94.19 565 ALA A C 1
ATOM 4582 O O . ALA A 1 565 ? -1.990 7.742 -19.601 1.00 94.19 565 ALA A O 1
ATOM 4583 N N . TYR A 1 566 ? -3.473 8.052 -17.941 1.00 92.88 566 TYR A N 1
ATOM 4584 C CA . TYR A 1 566 ? -4.637 8.226 -18.810 1.00 92.88 566 TYR A CA 1
ATOM 4585 C C . TYR A 1 566 ? -4.444 9.389 -19.796 1.00 92.88 566 TYR A C 1
ATOM 4587 O O . TYR A 1 566 ? -4.579 9.208 -21.004 1.00 92.88 566 TYR A O 1
ATOM 4595 N N . ARG A 1 567 ? -4.055 10.569 -19.294 1.00 88.00 567 ARG A N 1
ATOM 4596 C CA . ARG A 1 567 ? -3.828 11.766 -20.123 1.00 88.00 567 ARG A CA 1
ATOM 4597 C C . ARG A 1 567 ? -2.670 11.600 -21.096 1.00 88.00 567 ARG A C 1
ATOM 4599 O O . ARG A 1 567 ? -2.789 11.971 -22.257 1.00 88.00 567 ARG A O 1
ATOM 4606 N N . PHE A 1 568 ? -1.558 11.047 -20.622 1.00 88.19 568 PHE A N 1
ATOM 4607 C CA . PHE A 1 568 ? -0.379 10.841 -21.453 1.00 88.19 568 PHE A CA 1
ATOM 4608 C C . PHE A 1 568 ? -0.634 9.774 -22.522 1.00 88.19 568 PHE A C 1
ATOM 4610 O O . PHE A 1 568 ? -0.226 9.949 -23.660 1.00 88.19 568 PHE A O 1
ATOM 4617 N N . GLY A 1 569 ? -1.369 8.708 -22.190 1.00 90.38 569 GLY A N 1
ATOM 4618 C CA . GLY A 1 569 ? -1.793 7.688 -23.147 1.00 90.38 569 GLY A CA 1
ATOM 4619 C C . GLY A 1 569 ? -2.688 8.246 -24.249 1.00 90.38 569 GLY A C 1
ATOM 4620 O O . GLY A 1 569 ? -2.459 7.942 -25.415 1.00 90.38 569 GLY A O 1
ATOM 4621 N N . ALA A 1 570 ? -3.635 9.122 -23.898 1.00 86.88 570 ALA A N 1
ATOM 4622 C CA . ALA A 1 570 ? -4.520 9.770 -24.864 1.00 86.88 570 ALA A CA 1
ATOM 4623 C C . ALA A 1 570 ? -3.762 10.589 -25.924 1.00 86.88 570 ALA A C 1
ATOM 4625 O O . ALA A 1 570 ? -4.205 10.646 -27.064 1.00 86.88 570 ALA A O 1
ATOM 4626 N N . TRP A 1 571 ? -2.602 11.166 -25.586 1.00 84.12 571 TRP A N 1
ATOM 4627 C CA . TRP A 1 571 ? -1.752 11.872 -26.556 1.00 84.12 571 TRP A CA 1
ATOM 4628 C C . TRP A 1 571 ? -1.144 10.943 -27.624 1.00 84.12 571 TRP A C 1
ATOM 4630 O O . TRP A 1 571 ? -0.838 11.389 -28.724 1.00 84.12 571 TRP A O 1
ATOM 4640 N N . TYR A 1 572 ? -1.009 9.651 -27.318 1.00 86.56 572 TYR A N 1
ATOM 4641 C CA . TYR A 1 572 ? -0.525 8.613 -28.235 1.00 86.56 572 TYR A CA 1
ATOM 4642 C C . TYR A 1 572 ? -1.655 7.695 -28.731 1.00 86.56 572 TYR A C 1
ATOM 4644 O O . TYR A 1 572 ? -1.390 6.562 -29.128 1.00 86.56 572 TYR A O 1
ATOM 4652 N N . ASP A 1 573 ? -2.916 8.133 -28.636 1.00 88.06 573 ASP A N 1
ATOM 4653 C CA . ASP A 1 573 ? -4.107 7.337 -28.971 1.00 88.06 573 ASP A CA 1
ATOM 4654 C C . ASP A 1 573 ? -4.209 5.987 -28.228 1.00 88.06 573 ASP A C 1
ATOM 4656 O O . ASP A 1 573 ? -4.925 5.068 -28.636 1.00 88.06 573 ASP A O 1
ATOM 4660 N N . VAL A 1 574 ? -3.537 5.859 -27.079 1.00 91.19 574 VAL A N 1
ATOM 4661 C CA . VAL A 1 574 ? -3.610 4.671 -26.227 1.00 91.19 574 VAL A CA 1
ATOM 4662 C C . VAL A 1 574 ? -4.737 4.822 -25.217 1.00 91.19 574 VAL A C 1
ATOM 4664 O O . VAL A 1 574 ? -4.714 5.683 -24.337 1.00 91.19 574 VAL A O 1
ATOM 4667 N N . ARG A 1 575 ? -5.720 3.925 -25.317 1.00 93.75 575 ARG A N 1
ATOM 4668 C CA . ARG A 1 575 ? -6.892 3.892 -24.438 1.00 93.75 575 ARG A CA 1
ATOM 4669 C C . ARG A 1 575 ? -6.711 2.889 -23.302 1.00 93.75 575 ARG A C 1
ATOM 4671 O O . ARG A 1 575 ? -6.177 1.798 -23.497 1.00 93.75 575 ARG A O 1
ATOM 4678 N N . PHE A 1 576 ? -7.201 3.260 -22.126 1.00 97.44 576 PHE A N 1
ATOM 4679 C CA . PHE A 1 576 ? -7.383 2.350 -20.996 1.00 97.44 576 PHE A CA 1
ATOM 4680 C C . PHE A 1 576 ? -8.766 1.696 -21.057 1.00 97.44 576 PHE A C 1
ATOM 4682 O O . PHE A 1 576 ? -9.664 2.183 -21.749 1.00 97.44 576 PHE A O 1
ATOM 4689 N N . SER A 1 577 ? -8.936 0.585 -20.342 1.00 97.69 577 SER A N 1
ATOM 4690 C CA . SER A 1 577 ? -10.219 -0.102 -20.238 1.00 97.69 577 SER A CA 1
ATOM 4691 C C . SER A 1 577 ? -11.281 0.784 -19.582 1.00 97.69 577 SER A C 1
ATOM 4693 O O . SER A 1 577 ? -10.981 1.698 -18.805 1.00 97.69 577 SER A O 1
ATOM 4695 N N . ARG A 1 578 ? -12.552 0.484 -19.859 1.00 96.25 578 ARG A N 1
ATOM 4696 C CA . ARG A 1 578 ? -13.678 1.190 -19.242 1.00 96.25 578 ARG A CA 1
ATOM 4697 C C . ARG A 1 578 ? -13.636 1.070 -17.719 1.00 96.25 578 ARG A C 1
ATOM 4699 O O . ARG A 1 578 ? -13.831 2.057 -17.023 1.00 96.25 578 ARG A O 1
ATOM 4706 N N . GLU A 1 579 ? -13.308 -0.110 -17.203 1.00 96.81 579 GLU A N 1
ATOM 4707 C CA . GLU A 1 579 ? -13.211 -0.380 -15.768 1.00 96.81 579 GLU A CA 1
ATOM 4708 C C . GLU A 1 579 ? -12.133 0.479 -15.102 1.00 96.81 579 GLU A C 1
ATOM 4710 O O . GLU A 1 579 ? -12.329 0.942 -13.977 1.00 96.81 579 GLU A O 1
ATOM 4715 N N . PHE A 1 580 ? -11.008 0.712 -15.787 1.00 97.44 580 PHE A N 1
ATOM 4716 C CA . PHE A 1 580 ? -9.962 1.612 -15.309 1.00 97.44 580 PHE A CA 1
ATOM 4717 C C . PHE A 1 580 ? -10.469 3.053 -15.216 1.00 97.44 580 PHE A C 1
ATOM 4719 O O . PHE A 1 580 ? -10.297 3.690 -14.177 1.00 97.44 580 PHE A O 1
ATOM 4726 N N . CYS A 1 581 ? -11.121 3.557 -16.268 1.00 95.62 581 CYS A N 1
ATOM 4727 C CA . CYS A 1 581 ? -11.680 4.910 -16.292 1.00 95.62 581 CYS A CA 1
ATOM 4728 C C . CYS A 1 581 ? -12.777 5.097 -15.232 1.00 95.62 581 CYS A C 1
ATOM 4730 O O . CYS A 1 581 ? -12.727 6.057 -14.464 1.00 95.62 581 CYS A O 1
ATOM 4732 N N . ASP A 1 582 ? -13.710 4.149 -15.124 1.00 94.56 582 ASP A N 1
ATOM 4733 C CA . ASP A 1 582 ? -14.786 4.168 -14.130 1.00 94.56 582 ASP A CA 1
ATOM 4734 C C . ASP A 1 582 ? -14.213 4.161 -12.705 1.00 94.56 582 ASP A C 1
ATOM 4736 O O . ASP A 1 582 ? -14.673 4.893 -11.824 1.00 94.56 582 ASP A O 1
ATOM 4740 N N . ARG A 1 583 ? -13.168 3.357 -12.458 1.00 96.25 583 ARG A N 1
ATOM 4741 C CA . ARG A 1 583 ? -12.491 3.327 -11.158 1.00 96.25 583 ARG A CA 1
ATOM 4742 C C . ARG A 1 583 ? -11.743 4.627 -10.874 1.00 96.25 583 ARG A C 1
ATOM 4744 O O . ARG A 1 583 ? -11.820 5.107 -9.747 1.00 96.25 583 ARG A O 1
ATOM 4751 N N . LEU A 1 584 ? -11.076 5.212 -11.869 1.00 95.19 584 LEU A N 1
ATOM 4752 C CA . LEU A 1 584 ? -10.369 6.488 -11.744 1.00 95.19 584 LEU A CA 1
ATOM 4753 C C . LEU A 1 584 ? -11.324 7.639 -11.379 1.00 95.19 584 LEU A C 1
ATOM 4755 O O . LEU A 1 584 ? -10.990 8.461 -10.528 1.00 95.19 584 LEU A O 1
ATOM 4759 N N . ILE A 1 585 ? -12.532 7.667 -11.950 1.00 93.69 585 ILE A N 1
ATOM 4760 C CA . ILE A 1 585 ? -13.585 8.628 -11.575 1.00 93.69 585 ILE A CA 1
ATOM 4761 C C . ILE A 1 585 ? -14.005 8.429 -10.114 1.00 93.69 585 ILE A C 1
ATOM 4763 O O . ILE A 1 585 ? -14.045 9.393 -9.345 1.00 93.69 585 ILE A O 1
ATOM 4767 N N . LYS A 1 586 ? -14.250 7.179 -9.703 1.00 94.94 586 LYS A N 1
ATOM 4768 C CA . LYS A 1 586 ? -14.606 6.853 -8.313 1.00 94.94 586 LYS A CA 1
ATOM 4769 C C . LYS A 1 586 ? -13.519 7.240 -7.316 1.00 94.94 586 LYS A C 1
ATOM 4771 O O . LYS A 1 586 ? -13.845 7.661 -6.212 1.00 94.94 586 LYS A O 1
ATOM 4776 N N . MET A 1 587 ? -12.242 7.128 -7.692 1.00 95.44 587 MET A N 1
ATOM 4777 C CA . MET A 1 587 ? -11.147 7.592 -6.838 1.00 95.44 587 MET A CA 1
ATOM 4778 C C . MET A 1 587 ? -11.294 9.070 -6.493 1.00 95.44 587 MET A C 1
ATOM 4780 O O . MET A 1 587 ? -11.233 9.423 -5.320 1.00 95.44 587 MET A O 1
ATOM 4784 N N . LEU A 1 588 ? -11.561 9.922 -7.484 1.00 93.06 588 LEU A N 1
ATOM 4785 C CA . LEU A 1 588 ? -11.751 11.348 -7.235 1.00 93.06 588 LEU A CA 1
ATOM 4786 C C . LEU A 1 588 ? -13.002 11.627 -6.390 1.00 93.06 588 LEU A C 1
ATOM 4788 O O . LEU A 1 588 ? -12.947 12.409 -5.440 1.00 93.06 588 LEU A O 1
ATOM 4792 N N . GLN A 1 589 ? -14.117 10.968 -6.719 1.00 93.00 589 GLN A N 1
ATOM 4793 C CA . GLN A 1 589 ? -15.380 11.114 -5.991 1.00 93.00 589 GLN A CA 1
ATOM 4794 C C . GLN A 1 589 ? -15.199 10.785 -4.508 1.00 93.00 589 GLN A C 1
ATOM 4796 O O . GLN A 1 589 ? -15.511 11.614 -3.655 1.00 93.00 589 GLN A O 1
ATOM 4801 N N . SER A 1 590 ? -14.604 9.635 -4.197 1.00 94.44 590 SER A N 1
ATOM 4802 C CA . SER A 1 590 ? -14.336 9.223 -2.818 1.00 94.44 590 SER A CA 1
ATOM 4803 C C . SER A 1 590 ? -13.290 10.109 -2.143 1.00 94.44 590 SER A C 1
ATOM 4805 O O . SER A 1 590 ? -13.453 10.456 -0.973 1.00 94.44 590 SER A O 1
ATOM 4807 N N . GLY A 1 591 ? -12.290 10.580 -2.896 1.00 93.69 591 GLY A N 1
ATOM 4808 C CA . GLY A 1 591 ? -11.314 11.574 -2.453 1.00 93.69 591 GLY A CA 1
ATOM 4809 C C . GLY A 1 591 ? -11.949 12.857 -1.906 1.00 93.69 591 GLY A C 1
ATOM 4810 O O . GLY A 1 591 ? -11.435 13.414 -0.939 1.00 93.69 591 GLY A O 1
ATOM 4811 N N . THR A 1 592 ? -13.113 13.278 -2.420 1.00 93.56 592 THR A N 1
ATOM 4812 C CA . THR A 1 592 ? -13.899 14.408 -1.873 1.00 93.56 592 THR A CA 1
ATOM 4813 C C . THR A 1 592 ? -14.104 14.284 -0.362 1.00 93.56 592 THR A C 1
ATOM 4815 O O . THR A 1 592 ? -13.995 15.271 0.368 1.00 93.56 592 THR A O 1
ATOM 4818 N N . HIS A 1 593 ? -14.370 13.065 0.116 1.00 95.44 593 HIS A N 1
ATOM 4819 C CA . HIS A 1 593 ? -14.693 12.793 1.512 1.00 95.44 593 HIS A CA 1
ATOM 4820 C C . HIS A 1 593 ? -13.461 12.579 2.398 1.00 95.44 593 HIS A C 1
ATOM 4822 O O . HIS A 1 593 ? -13.605 12.672 3.613 1.00 95.44 593 HIS A O 1
ATOM 4828 N N . LEU A 1 594 ? -12.274 12.363 1.818 1.00 94.44 594 LEU A N 1
ATOM 4829 C CA . LEU A 1 594 ? -11.016 12.117 2.539 1.00 94.44 594 LEU A CA 1
ATOM 4830 C C . LEU A 1 594 ? -10.281 13.403 2.963 1.00 94.44 594 LEU A C 1
ATOM 4832 O O . LEU A 1 594 ? -9.164 13.328 3.468 1.00 94.44 594 LEU A O 1
ATOM 4836 N N . VAL A 1 595 ? -10.872 14.578 2.739 1.00 93.69 595 VAL A N 1
ATOM 4837 C CA . VAL A 1 595 ? -10.270 15.879 3.061 1.00 93.69 595 VAL A CA 1
ATOM 4838 C C . VAL A 1 595 ? -10.947 16.460 4.303 1.00 93.69 595 VAL A C 1
ATOM 4840 O O . VAL A 1 595 ? -12.181 16.519 4.390 1.00 93.69 595 VAL A O 1
ATOM 4843 N N . LYS A 1 596 ? -10.124 16.879 5.271 1.00 94.81 596 LYS A N 1
ATOM 4844 C CA . LYS A 1 596 ? -10.568 17.559 6.489 1.00 94.81 596 LYS A CA 1
ATOM 4845 C C . LYS A 1 596 ? -11.022 18.988 6.171 1.00 94.81 596 LYS A C 1
ATOM 4847 O O . LYS A 1 596 ? -10.541 19.581 5.202 1.00 94.81 596 LYS A O 1
ATOM 4852 N N . PRO A 1 597 ? -11.873 19.601 7.006 1.00 95.25 597 PRO A N 1
ATOM 4853 C CA . PRO A 1 597 ? -12.391 20.939 6.731 1.00 95.25 597 PRO A CA 1
ATOM 4854 C C . PRO A 1 597 ? -11.329 22.056 6.665 1.00 95.25 597 PRO A C 1
ATOM 4856 O O . PRO A 1 597 ? -11.495 23.031 5.937 1.00 95.25 597 PRO A O 1
ATOM 4859 N N . ASN A 1 598 ? -10.178 21.895 7.326 1.00 92.06 598 ASN A N 1
ATOM 4860 C CA . ASN A 1 598 ? -9.026 22.801 7.172 1.00 92.06 598 ASN A CA 1
ATOM 4861 C C . ASN A 1 598 ? -8.232 22.610 5.858 1.00 92.06 598 ASN A C 1
ATOM 4863 O O . ASN A 1 598 ? -7.224 23.286 5.643 1.00 92.06 598 ASN A O 1
ATOM 4867 N N . GLY A 1 599 ? -8.645 21.689 4.982 1.00 89.50 599 GLY A N 1
ATOM 4868 C CA . GLY A 1 599 ? -7.973 21.382 3.718 1.00 89.50 599 GLY A CA 1
ATOM 4869 C C . GLY A 1 599 ? -6.750 20.465 3.838 1.00 89.50 599 GLY A C 1
ATOM 4870 O O . GLY A 1 599 ? -5.977 20.376 2.884 1.00 89.50 599 GLY A O 1
ATOM 4871 N N . THR A 1 600 ? -6.557 19.805 4.983 1.00 90.88 600 THR A N 1
ATOM 4872 C CA . THR A 1 600 ? -5.518 18.774 5.181 1.00 90.88 600 THR A CA 1
ATOM 4873 C C . THR A 1 600 ? -6.113 17.364 5.115 1.00 90.88 600 THR A C 1
ATOM 4875 O O . THR A 1 600 ? -7.326 17.198 4.979 1.00 90.88 600 THR A O 1
ATOM 4878 N N . LEU A 1 601 ? -5.270 16.335 5.182 1.00 92.44 601 LEU A N 1
ATOM 4879 C CA . LEU A 1 601 ? -5.695 14.933 5.207 1.00 92.44 601 LEU A CA 1
ATOM 4880 C C . LEU A 1 601 ? -5.755 14.397 6.651 1.00 92.44 601 LEU A C 1
ATOM 4882 O O . LEU A 1 601 ? -4.969 14.849 7.487 1.00 92.44 601 LEU A O 1
ATOM 4886 N N . PRO A 1 602 ? -6.660 13.451 6.970 1.00 91.44 602 PRO A N 1
ATOM 4887 C CA . PRO A 1 602 ? -6.619 12.747 8.247 1.00 91.44 602 PRO A CA 1
ATOM 4888 C C . PRO A 1 602 ? -5.369 11.864 8.321 1.00 91.44 602 PRO A C 1
ATOM 4890 O O . PRO A 1 602 ? -4.985 11.251 7.320 1.00 91.44 602 PRO A O 1
ATOM 4893 N N . ALA A 1 603 ? -4.734 11.799 9.489 1.00 89.38 603 ALA A N 1
ATOM 4894 C CA . ALA A 1 603 ? -3.437 11.159 9.700 1.00 89.38 603 ALA A CA 1
ATOM 4895 C C . ALA A 1 603 ? -3.542 9.631 9.877 1.00 89.38 603 ALA A C 1
ATOM 4897 O O . ALA A 1 603 ? -2.890 9.041 10.730 1.00 89.38 603 ALA A O 1
ATOM 4898 N N . ILE A 1 604 ? -4.385 8.982 9.066 1.00 87.19 604 ILE A N 1
ATOM 4899 C CA . ILE A 1 604 ? -4.581 7.527 9.091 1.00 87.19 604 ILE A CA 1
ATOM 4900 C C . ILE A 1 604 ? -3.465 6.833 8.298 1.00 87.19 604 ILE A C 1
ATOM 4902 O O . ILE A 1 604 ? -3.151 7.228 7.165 1.00 87.19 604 ILE A O 1
ATOM 4906 N N . GLY A 1 605 ? -2.913 5.768 8.891 1.00 87.38 605 GLY A N 1
ATOM 4907 C CA . GLY A 1 605 ? -1.791 5.008 8.344 1.00 87.38 605 GLY A CA 1
ATOM 4908 C C . GLY A 1 605 ? -0.547 5.883 8.185 1.00 87.38 605 GLY A C 1
ATOM 4909 O O . GLY A 1 605 ? -0.337 6.837 8.934 1.00 87.38 605 GLY A O 1
ATOM 4910 N N . ASP A 1 606 ? 0.242 5.628 7.141 1.00 87.94 606 ASP A N 1
ATOM 4911 C CA . ASP A 1 606 ? 1.356 6.506 6.765 1.00 87.94 606 ASP A CA 1
ATOM 4912 C C . ASP A 1 606 ? 0.839 7.789 6.056 1.00 87.94 606 ASP A C 1
ATOM 4914 O O . ASP A 1 606 ? 1.135 8.048 4.886 1.00 87.94 606 ASP A O 1
ATOM 4918 N N . THR A 1 607 ? 0.006 8.577 6.747 1.00 87.88 607 THR A N 1
ATOM 4919 C CA . THR A 1 607 ? -0.382 9.951 6.388 1.00 87.88 607 THR A CA 1
ATOM 4920 C C . THR A 1 607 ? -0.045 10.899 7.534 1.00 87.88 607 THR A C 1
ATOM 4922 O O . THR A 1 607 ? -0.530 10.737 8.647 1.00 87.88 607 THR A O 1
ATOM 4925 N N . CYS A 1 608 ? 0.748 11.937 7.270 1.00 83.94 608 CYS A N 1
ATOM 4926 C CA . CYS A 1 608 ? 1.033 12.970 8.263 1.00 83.94 608 CYS A CA 1
ATOM 4927 C C . CYS A 1 608 ? -0.129 13.969 8.382 1.00 83.94 608 CYS A C 1
ATOM 4929 O O . CYS A 1 608 ? -0.768 14.314 7.388 1.00 83.94 608 CYS A O 1
ATOM 4931 N N . LYS A 1 609 ? -0.334 14.549 9.573 1.00 76.81 609 LYS A N 1
ATOM 4932 C CA . LYS A 1 609 ? -1.387 15.563 9.821 1.00 76.81 609 LYS A CA 1
ATOM 4933 C C . LYS A 1 609 ? -1.323 16.795 8.906 1.00 76.81 609 LYS A C 1
ATOM 4935 O O . LYS A 1 609 ? -2.323 17.468 8.685 1.00 76.81 609 LYS A O 1
ATOM 4940 N N . SER A 1 610 ? -0.127 17.127 8.424 1.00 78.19 610 SER A N 1
ATOM 4941 C CA . SER A 1 610 ? 0.152 18.268 7.548 1.00 78.19 610 SER A CA 1
ATOM 4942 C C . SER A 1 610 ? 0.221 17.876 6.071 1.00 78.19 610 SER A C 1
ATOM 4944 O O . SER A 1 610 ? 0.562 18.720 5.239 1.00 78.19 610 SER A O 1
ATOM 4946 N N . SER A 1 611 ? -0.077 16.615 5.733 1.00 79.19 611 SER A N 1
ATOM 4947 C CA . SER A 1 611 ? 0.007 16.118 4.364 1.00 79.19 611 SER A CA 1
ATOM 4948 C C . SER A 1 611 ? -0.872 16.953 3.432 1.00 79.19 611 SER A C 1
ATOM 4950 O O . SER A 1 611 ? -2.075 17.101 3.682 1.00 79.19 611 SER A O 1
ATOM 4952 N N . PRO A 1 612 ? -0.297 17.501 2.346 1.00 76.12 612 PRO A N 1
ATOM 4953 C CA . PRO A 1 612 ? -1.066 18.240 1.368 1.00 76.12 612 PRO A CA 1
ATOM 4954 C C . PRO A 1 612 ? -1.883 17.279 0.509 1.00 76.12 612 PRO A C 1
ATOM 4956 O O . PRO A 1 612 ? -1.527 16.117 0.305 1.00 76.12 612 PRO A O 1
ATOM 4959 N N . VAL A 1 613 ? -2.937 17.809 -0.098 1.00 79.38 613 VAL A N 1
ATOM 4960 C CA . VAL A 1 613 ? -3.619 17.122 -1.190 1.00 79.38 613 VAL A CA 1
ATOM 4961 C C . VAL A 1 613 ? -2.702 17.132 -2.420 1.00 79.38 613 VAL A C 1
ATOM 4963 O O . VAL A 1 613 ? -2.324 18.193 -2.916 1.00 79.38 613 VAL A O 1
ATOM 4966 N N . ALA A 1 614 ? -2.318 15.952 -2.916 1.00 70.00 614 ALA A N 1
ATOM 4967 C CA . ALA A 1 614 ? -1.283 15.808 -3.952 1.00 70.00 614 ALA A CA 1
ATOM 4968 C C . ALA A 1 614 ? -1.735 16.192 -5.382 1.00 70.00 614 ALA A C 1
ATOM 4970 O O . ALA A 1 614 ? -0.943 16.168 -6.333 1.00 70.00 614 ALA A O 1
ATOM 4971 N N . VAL A 1 615 ? -3.004 16.559 -5.558 1.00 74.12 615 VAL A N 1
ATOM 4972 C CA . VAL A 1 615 ? -3.653 16.793 -6.855 1.00 74.12 615 VAL A CA 1
ATOM 4973 C C . VAL A 1 615 ? -3.992 18.273 -7.006 1.00 74.12 615 VAL A C 1
ATOM 4975 O O . VAL A 1 615 ? -4.643 18.850 -6.134 1.00 74.12 615 VAL A O 1
ATOM 4978 N N . ASN A 1 616 ? -3.562 18.900 -8.110 1.00 70.31 616 ASN A N 1
ATOM 4979 C CA . ASN A 1 616 ? -3.878 20.304 -8.367 1.00 70.31 616 ASN A CA 1
ATOM 4980 C C . ASN A 1 616 ? -5.356 20.440 -8.756 1.00 70.31 616 ASN A C 1
ATOM 4982 O O . ASN A 1 616 ? -5.911 19.587 -9.441 1.00 70.31 616 ASN A O 1
ATOM 4986 N N . ARG A 1 617 ? -5.980 21.550 -8.373 1.00 69.56 617 ARG A N 1
ATOM 4987 C CA . ARG A 1 617 ? -7.368 21.891 -8.708 1.00 69.56 617 ARG A CA 1
ATOM 4988 C C . ARG A 1 617 ? -7.639 21.808 -10.212 1.00 69.56 617 ARG A C 1
ATOM 4990 O O . ARG A 1 617 ? -8.605 21.179 -10.618 1.00 69.56 617 ARG A O 1
ATOM 4997 N N . LYS A 1 618 ? -6.729 22.342 -11.035 1.00 67.31 618 LYS A N 1
ATOM 4998 C CA . LYS A 1 618 ? -6.822 22.288 -12.508 1.00 67.31 618 LYS A CA 1
ATOM 4999 C C . LYS A 1 618 ? -6.648 20.877 -13.079 1.00 67.31 618 LYS A C 1
ATOM 5001 O O . LYS A 1 618 ? -7.036 20.626 -14.214 1.00 67.31 618 LYS A O 1
ATOM 5006 N N . ASP A 1 619 ? -6.065 19.949 -12.313 1.00 68.62 619 ASP A N 1
ATOM 5007 C CA . ASP A 1 619 ? -5.840 18.586 -12.791 1.00 68.62 619 ASP A CA 1
ATOM 5008 C C . ASP A 1 619 ? -7.145 17.789 -12.867 1.00 68.62 619 ASP A C 1
ATOM 5010 O O . ASP A 1 619 ? -7.164 16.754 -13.516 1.00 68.62 619 ASP A O 1
ATOM 5014 N N . VAL A 1 620 ? -8.236 18.228 -12.246 1.00 72.44 620 VAL A N 1
ATOM 5015 C CA . VAL A 1 620 ? -9.433 17.390 -12.057 1.00 72.44 620 VAL A CA 1
ATOM 5016 C C . VAL A 1 620 ? -10.743 18.065 -12.457 1.00 72.44 620 VAL A C 1
ATOM 5018 O O . VAL A 1 620 ? -11.823 17.613 -12.081 1.00 72.44 620 VAL A O 1
ATOM 5021 N N . THR A 1 621 ? -10.661 19.118 -13.264 1.00 66.44 621 THR A N 1
ATOM 5022 C CA . THR A 1 621 ? -11.827 19.776 -13.862 1.00 66.44 621 THR A CA 1
ATOM 5023 C C . THR A 1 621 ? -12.194 19.161 -15.217 1.00 66.44 621 THR A C 1
ATOM 5025 O O . THR A 1 621 ? -11.430 18.382 -15.791 1.00 66.44 621 THR A O 1
ATOM 5028 N N . ASP A 1 622 ? -13.394 19.495 -15.691 1.00 67.94 622 ASP A N 1
ATOM 5029 C CA . ASP A 1 622 ? -14.077 19.100 -16.935 1.00 67.94 622 ASP A CA 1
ATOM 5030 C C . ASP A 1 622 ? -14.268 17.592 -17.168 1.00 67.94 622 ASP A C 1
ATOM 5032 O O . ASP A 1 622 ? -15.402 17.138 -17.306 1.00 67.94 622 ASP A O 1
ATOM 5036 N N . TRP A 1 623 ? -13.208 16.781 -17.133 1.00 76.94 623 TRP A N 1
ATOM 5037 C CA . TRP A 1 623 ? -13.283 15.339 -17.406 1.00 76.94 623 TRP A CA 1
ATOM 5038 C C . TRP A 1 623 ? -14.113 14.560 -16.373 1.00 76.94 623 TRP A C 1
ATOM 5040 O O . TRP A 1 623 ? -14.725 13.546 -16.697 1.00 76.94 623 TRP A O 1
ATOM 5050 N N . PHE A 1 624 ? -14.160 15.040 -15.129 1.00 82.69 624 PHE A N 1
ATOM 5051 C CA . PHE A 1 624 ? -14.798 14.336 -14.013 1.00 82.69 624 PHE A CA 1
ATOM 5052 C C . PHE A 1 624 ? -16.249 14.757 -13.738 1.00 82.69 624 PHE A C 1
ATOM 5054 O O . PHE A 1 624 ? -16.845 14.283 -12.765 1.00 82.69 624 PHE A O 1
ATOM 5061 N N . GLY A 1 625 ? -16.817 15.652 -14.555 1.00 85.31 625 GLY A N 1
ATOM 5062 C CA . GLY A 1 625 ? -18.188 16.136 -14.392 1.00 85.31 625 GLY A CA 1
ATOM 5063 C C . GLY A 1 625 ? -18.485 16.587 -12.958 1.00 85.31 625 GLY A C 1
ATOM 5064 O O . GLY A 1 625 ? -17.723 17.349 -12.360 1.00 85.31 625 GLY A O 1
ATOM 5065 N N . GLU A 1 626 ? -19.580 16.085 -12.388 1.00 85.69 626 GLU A N 1
ATOM 5066 C CA . GLU A 1 626 ? -20.002 16.436 -11.028 1.00 85.69 626 GLU A CA 1
ATOM 5067 C C . GLU A 1 626 ? -19.000 15.999 -9.949 1.00 85.69 626 GLU A C 1
ATOM 5069 O O . GLU A 1 626 ? -18.745 16.753 -9.016 1.00 85.69 626 GLU A O 1
ATOM 5074 N N . GLY A 1 627 ? -18.343 14.843 -10.115 1.00 86.31 627 GLY A N 1
ATOM 5075 C CA . GLY A 1 627 ? -17.323 14.374 -9.168 1.00 86.31 627 GLY A CA 1
ATOM 5076 C C . GLY A 1 627 ? -16.115 15.311 -9.077 1.00 86.31 627 GLY A C 1
ATOM 5077 O O . GLY A 1 627 ? -15.538 15.483 -8.005 1.00 86.31 627 GLY A O 1
ATOM 5078 N N . GLY A 1 628 ? -15.766 15.964 -10.190 1.00 88.69 628 GLY A N 1
ATOM 5079 C CA . GLY A 1 628 ? -14.739 17.006 -10.222 1.00 88.69 628 GLY A CA 1
ATOM 5080 C C . GLY A 1 628 ? -15.154 18.258 -9.457 1.00 88.69 628 GLY A C 1
ATOM 5081 O O . GLY A 1 628 ? -14.358 18.808 -8.696 1.00 88.69 628 GLY A O 1
ATOM 5082 N N . LYS A 1 629 ? -16.414 18.682 -9.599 1.00 90.25 629 LYS A N 1
ATOM 5083 C CA . LYS A 1 629 ? -16.946 19.869 -8.916 1.00 90.25 629 LYS A CA 1
ATOM 5084 C C . LYS A 1 629 ? -17.071 19.666 -7.405 1.00 90.25 629 LYS A C 1
ATOM 5086 O O . LYS A 1 629 ? -16.679 20.564 -6.660 1.00 90.25 629 LYS A O 1
ATOM 5091 N N . THR A 1 630 ? -17.538 18.502 -6.951 1.00 92.25 630 THR A N 1
ATOM 5092 C CA . THR A 1 630 ? -17.647 18.185 -5.516 1.00 92.25 630 THR A CA 1
ATOM 5093 C C . THR A 1 630 ? -16.283 18.069 -4.854 1.00 92.25 630 THR A C 1
ATOM 5095 O O . THR A 1 630 ? -16.063 18.600 -3.763 1.00 92.25 630 THR A O 1
ATOM 5098 N N . TYR A 1 631 ? -15.329 17.437 -5.541 1.00 92.00 631 TYR A N 1
ATOM 5099 C CA . TYR A 1 631 ? -13.947 17.401 -5.085 1.00 92.00 631 TYR A CA 1
ATOM 5100 C C . TYR A 1 631 ? -13.366 18.815 -4.984 1.00 92.00 631 TYR A C 1
ATOM 5102 O O . TYR A 1 631 ? -12.764 19.159 -3.965 1.00 92.00 631 TYR A O 1
ATOM 5110 N N . HIS A 1 632 ? -13.587 19.650 -6.008 1.00 90.31 632 HIS A N 1
ATOM 5111 C CA . HIS A 1 632 ? -13.099 21.025 -6.033 1.00 90.31 632 HIS A CA 1
ATOM 5112 C C . HIS A 1 632 ? -13.650 21.845 -4.859 1.00 90.31 632 HIS A C 1
ATOM 5114 O O . HIS A 1 632 ? -12.881 22.541 -4.192 1.00 90.31 632 HIS A O 1
ATOM 5120 N N . TYR A 1 633 ? -14.932 21.669 -4.532 1.00 92.50 633 TYR A N 1
ATOM 5121 C CA . TYR A 1 633 ? -15.571 22.283 -3.367 1.00 92.50 633 TYR A CA 1
ATOM 5122 C C . TYR A 1 633 ? -14.877 21.896 -2.062 1.00 92.50 633 TYR A C 1
ATOM 5124 O O . TYR A 1 633 ? -14.515 22.766 -1.271 1.00 92.50 633 TYR A O 1
ATOM 5132 N N . SER A 1 634 ? -14.587 20.608 -1.865 1.00 92.75 634 SER A N 1
ATOM 5133 C CA . SER A 1 634 ? -13.877 20.132 -0.672 1.00 92.75 634 SER A CA 1
ATOM 5134 C C . SER A 1 634 ? -12.464 20.727 -0.552 1.00 92.75 634 SER A C 1
ATOM 5136 O O . SER A 1 634 ? -12.126 21.348 0.457 1.00 92.75 634 SER A O 1
ATOM 5138 N N . VAL A 1 635 ? -11.636 20.636 -1.602 1.00 90.50 635 VAL A N 1
ATOM 5139 C CA . VAL A 1 635 ? -10.228 21.095 -1.546 1.00 90.50 635 VAL A CA 1
ATOM 5140 C C . VAL A 1 635 ? -10.063 22.615 -1.601 1.00 90.50 635 VAL A C 1
ATOM 5142 O O . VAL A 1 635 ? -8.988 23.155 -1.306 1.00 90.50 635 VAL A O 1
ATOM 5145 N N . THR A 1 636 ? -11.107 23.336 -2.005 1.00 90.06 636 THR A N 1
ATOM 5146 C CA . THR A 1 636 ? -11.158 24.800 -1.923 1.00 90.06 636 THR A CA 1
ATOM 5147 C C . THR A 1 636 ? -11.740 25.291 -0.608 1.00 90.06 636 THR A C 1
ATOM 5149 O O . THR A 1 636 ? -11.697 26.496 -0.362 1.00 90.06 636 THR A O 1
ATOM 5152 N N . GLN A 1 637 ? -12.171 24.384 0.269 1.00 92.56 637 GLN A N 1
ATOM 5153 C CA . GLN A 1 637 ? -12.829 24.697 1.533 1.00 92.56 637 GLN A CA 1
ATOM 5154 C C . GLN A 1 637 ? -14.123 25.496 1.317 1.00 92.56 637 GLN A C 1
ATOM 5156 O O . GLN A 1 637 ? -14.337 26.541 1.928 1.00 92.56 637 GLN A O 1
ATOM 5161 N N . GLY A 1 638 ? -14.935 25.034 0.364 1.00 92.50 638 GLY A N 1
ATOM 5162 C CA . GLY A 1 638 ? -16.256 25.567 0.036 1.00 92.50 638 GLY A CA 1
ATOM 5163 C C . GLY A 1 638 ? -16.280 26.793 -0.877 1.00 92.50 638 GLY A C 1
ATOM 5164 O O . GLY A 1 638 ? -17.346 27.360 -1.093 1.00 92.50 638 GLY A O 1
ATOM 5165 N N . ARG A 1 639 ? -15.132 27.223 -1.418 1.00 91.69 639 ARG A N 1
ATOM 5166 C CA . ARG A 1 639 ? -15.042 28.451 -2.233 1.00 91.69 639 ARG A CA 1
ATOM 5167 C C . ARG A 1 639 ? -15.459 28.265 -3.691 1.00 91.69 639 ARG A C 1
ATOM 5169 O O . ARG A 1 639 ? -16.045 29.173 -4.264 1.00 91.69 639 ARG A O 1
ATOM 5176 N N . GLU A 1 640 ? -15.125 27.132 -4.303 1.00 90.75 640 GLU A N 1
ATOM 5177 C CA . GLU A 1 640 ? -15.342 26.884 -5.735 1.00 90.75 640 GLU A CA 1
ATOM 5178 C C . GLU A 1 640 ? -15.790 25.443 -5.974 1.00 90.75 640 GLU A C 1
ATOM 5180 O O . GLU A 1 640 ? -15.258 24.530 -5.354 1.00 90.75 640 GLU A O 1
ATOM 5185 N N . GLY A 1 641 ? -16.699 25.216 -6.922 1.00 90.94 641 GLY A N 1
ATOM 5186 C CA . GLY A 1 641 ? -17.268 23.894 -7.206 1.00 90.94 641 GLY A CA 1
ATOM 5187 C C . GLY A 1 641 ? -18.705 23.765 -6.704 1.00 90.94 641 GLY A C 1
ATOM 5188 O O . GLY A 1 641 ? -19.370 24.768 -6.455 1.00 90.94 641 GLY A O 1
ATOM 5189 N N . SER A 1 642 ? -19.194 22.533 -6.578 1.00 92.62 642 SER A N 1
ATOM 5190 C CA . SER A 1 642 ? -20.547 22.231 -6.099 1.00 92.62 642 SER A CA 1
ATOM 5191 C C . SER A 1 642 ? -20.498 21.525 -4.752 1.00 92.62 642 SER A C 1
ATOM 5193 O O . SER A 1 642 ? -19.650 20.671 -4.501 1.00 92.62 642 SER A O 1
ATOM 5195 N N . GLN A 1 643 ? -21.420 21.880 -3.865 1.00 94.81 643 GLN A N 1
ATOM 5196 C CA . GLN A 1 643 ? -21.483 21.266 -2.550 1.00 94.81 643 GLN A CA 1
ATOM 5197 C C . GLN A 1 643 ? -21.858 19.773 -2.663 1.00 94.81 643 GLN A C 1
ATOM 5199 O O . GLN A 1 643 ? -22.858 19.440 -3.310 1.00 94.81 643 GLN A O 1
ATOM 5204 N N . PRO A 1 644 ? -21.122 18.862 -2.000 1.00 94.06 644 PRO A N 1
ATOM 5205 C CA . PRO A 1 644 ? -21.509 17.458 -1.936 1.00 94.06 644 PRO A CA 1
ATOM 5206 C C . PRO A 1 644 ? -22.828 17.273 -1.171 1.00 94.06 644 PRO A C 1
ATOM 5208 O O . PRO A 1 644 ? -23.070 17.916 -0.148 1.00 94.06 644 PRO A O 1
ATOM 5211 N N . GLN A 1 645 ? -23.669 16.355 -1.654 1.00 90.25 645 GLN A N 1
ATOM 5212 C CA . GLN A 1 645 ? -25.014 16.125 -1.105 1.00 90.25 645 GLN A CA 1
ATOM 5213 C C . GLN A 1 645 ? -25.006 15.337 0.210 1.00 90.25 645 GLN A C 1
ATOM 5215 O O . GLN A 1 645 ? -25.870 15.526 1.061 1.00 90.25 645 GLN A O 1
ATOM 5220 N N . VAL A 1 646 ? -24.024 14.452 0.385 1.00 92.44 646 VAL A N 1
ATOM 5221 C CA . VAL A 1 646 ? -23.899 13.606 1.576 1.00 92.44 646 VAL A CA 1
ATOM 5222 C C . VAL A 1 646 ? -22.839 14.170 2.512 1.00 92.44 646 VAL A C 1
ATOM 5224 O O . VAL A 1 646 ? -21.770 14.609 2.073 1.00 92.44 646 VAL A O 1
ATOM 5227 N N . THR A 1 647 ? -23.122 14.168 3.812 1.00 93.44 647 THR A N 1
ATOM 5228 C CA . THR A 1 647 ? -22.165 14.614 4.827 1.00 93.44 647 THR A CA 1
ATOM 5229 C C . THR A 1 647 ? -21.292 13.448 5.286 1.00 93.44 647 THR A C 1
ATOM 5231 O O . THR A 1 647 ? -20.074 13.493 5.096 1.00 93.44 647 THR A O 1
ATOM 5234 N N . SER A 1 648 ? -21.920 12.388 5.795 1.00 96.25 648 SER A N 1
ATOM 5235 C CA . SER A 1 648 ? -21.265 11.181 6.301 1.00 96.25 648 SER A CA 1
ATOM 5236 C C . SER A 1 648 ? -21.319 10.047 5.274 1.00 96.25 648 SER A C 1
ATOM 5238 O O . SER A 1 648 ? -22.345 9.838 4.625 1.00 96.25 648 SER A O 1
ATOM 5240 N N . VAL A 1 649 ? -20.217 9.312 5.116 1.00 96.88 649 VAL A N 1
ATOM 5241 C CA . VAL A 1 649 ? -20.068 8.220 4.139 1.00 96.88 649 VAL A CA 1
ATOM 5242 C C . VAL A 1 649 ? -19.295 7.045 4.727 1.00 96.88 649 VAL A C 1
ATOM 5244 O O . VAL A 1 649 ? -18.442 7.224 5.594 1.00 96.88 649 VAL A O 1
ATOM 5247 N N . ILE A 1 650 ? -19.547 5.847 4.203 1.00 96.06 650 ILE A N 1
ATOM 5248 C CA . ILE A 1 650 ? -18.789 4.639 4.530 1.00 96.06 650 ILE A CA 1
ATOM 5249 C C . ILE A 1 650 ? -18.221 4.008 3.256 1.00 96.06 650 ILE A C 1
ATOM 5251 O O . ILE A 1 650 ? -18.867 4.013 2.211 1.00 96.06 650 ILE A O 1
ATOM 5255 N N . PHE A 1 651 ? -17.016 3.457 3.376 1.00 94.56 651 PHE A N 1
ATOM 5256 C CA . PHE A 1 651 ? -16.314 2.678 2.363 1.00 94.56 651 PHE A CA 1
ATOM 5257 C C . PHE A 1 651 ? -15.966 1.287 2.936 1.00 94.56 651 PHE A C 1
ATOM 5259 O O . PHE A 1 651 ? -14.815 1.049 3.320 1.00 94.56 651 PHE A O 1
ATOM 5266 N N . PRO A 1 652 ? -16.938 0.366 3.099 1.00 89.94 652 PRO A N 1
ATOM 5267 C CA . PRO A 1 652 ? -16.733 -0.961 3.693 1.00 89.94 652 PRO A CA 1
ATOM 5268 C C . PRO A 1 652 ? -15.689 -1.851 2.998 1.00 89.94 652 PRO A C 1
ATOM 5270 O O . PRO A 1 652 ? -15.081 -2.705 3.652 1.00 89.94 652 PRO A O 1
ATOM 5273 N N . ASP A 1 653 ? -15.468 -1.711 1.688 1.00 88.06 653 ASP A N 1
ATOM 5274 C CA . ASP A 1 653 ? -14.416 -2.471 0.998 1.00 88.06 653 ASP A CA 1
ATOM 5275 C C . ASP A 1 653 ? -13.042 -1.833 1.231 1.00 88.06 653 ASP A C 1
ATOM 5277 O O . ASP A 1 653 ? -12.044 -2.529 1.397 1.00 88.06 653 ASP A O 1
ATOM 5281 N N . ALA A 1 654 ? -12.979 -0.507 1.327 1.00 88.00 654 ALA A N 1
ATOM 5282 C CA . ALA A 1 654 ? -11.741 0.194 1.658 1.00 88.00 654 ALA A CA 1
ATOM 5283 C C . ALA A 1 654 ? -11.457 0.329 3.157 1.00 88.00 654 ALA A C 1
ATOM 5285 O O . ALA A 1 654 ? -10.422 0.871 3.518 1.00 88.00 654 ALA A O 1
ATOM 5286 N N . GLY A 1 655 ? -12.364 -0.118 4.021 1.00 90.56 655 GLY A N 1
ATOM 5287 C CA . GLY A 1 655 ? -12.164 -0.115 5.462 1.00 90.56 655 GLY A CA 1
ATOM 5288 C C . GLY A 1 655 ? -12.147 1.272 6.110 1.00 90.56 655 GLY A C 1
ATOM 5289 O O . GLY A 1 655 ? -11.417 1.455 7.082 1.00 90.56 655 GLY A O 1
ATOM 5290 N N . LEU A 1 656 ? -12.930 2.235 5.610 1.00 93.38 656 LEU A N 1
ATOM 5291 C CA . LEU A 1 656 ? -13.001 3.599 6.157 1.00 93.38 656 LEU A CA 1
ATOM 5292 C C . LEU A 1 656 ? -14.444 4.079 6.338 1.00 93.38 656 LEU A C 1
ATOM 5294 O O . LEU A 1 656 ? -15.315 3.745 5.539 1.00 93.38 656 LEU A O 1
ATOM 5298 N N . ALA A 1 657 ? -14.685 4.919 7.340 1.00 96.06 657 ALA A N 1
ATOM 5299 C CA . ALA A 1 657 ? -15.904 5.715 7.467 1.00 96.06 657 ALA A CA 1
ATOM 5300 C C . ALA A 1 657 ? -15.546 7.172 7.765 1.00 96.06 657 ALA A C 1
ATOM 5302 O O . ALA A 1 657 ? -14.585 7.439 8.482 1.00 96.06 657 ALA A O 1
ATOM 5303 N N . MET A 1 658 ? -16.318 8.104 7.214 1.00 96.75 658 MET A N 1
ATOM 5304 C CA . MET A 1 658 ? -16.155 9.537 7.426 1.00 96.75 658 MET A CA 1
ATOM 5305 C C . MET A 1 658 ? -17.466 10.108 7.950 1.00 96.75 658 MET A C 1
ATOM 5307 O O . MET A 1 658 ? -18.493 10.015 7.281 1.00 96.75 658 MET A O 1
ATOM 5311 N N . PHE A 1 659 ? -17.424 10.723 9.124 1.00 97.62 659 PHE A N 1
ATOM 5312 C CA . PHE A 1 659 ? -18.517 11.510 9.676 1.00 97.62 659 PHE A CA 1
ATOM 5313 C C . PHE A 1 659 ? -18.270 12.978 9.384 1.00 97.62 659 PHE A C 1
ATOM 5315 O O . PHE A 1 659 ? -17.148 13.466 9.541 1.00 97.62 659 PHE A O 1
ATOM 5322 N N . ARG A 1 660 ? -19.317 13.700 8.988 1.00 95.75 660 ARG A N 1
ATOM 5323 C CA . ARG A 1 660 ? -19.229 15.146 8.793 1.00 95.75 660 ARG A CA 1
ATOM 5324 C C . ARG A 1 660 ? -20.527 15.818 9.205 1.00 95.75 660 ARG A C 1
ATOM 5326 O O . ARG A 1 660 ? -21.615 15.331 8.912 1.00 95.75 660 ARG A O 1
ATOM 5333 N N . SER A 1 661 ? -20.408 16.955 9.873 1.00 95.19 661 SER A N 1
ATOM 5334 C CA . SER A 1 661 ? -21.562 17.765 10.288 1.00 95.19 661 SER A CA 1
ATOM 5335 C C . SER A 1 661 ? -22.186 18.580 9.153 1.00 95.19 661 SER A C 1
ATOM 5337 O O . SER A 1 661 ? -23.389 18.833 9.171 1.00 95.19 661 SER A O 1
ATOM 5339 N N . GLY A 1 662 ? -21.395 18.962 8.156 1.00 94.50 662 GLY A N 1
ATOM 5340 C CA . GLY A 1 662 ? -21.846 19.785 7.045 1.00 94.50 662 GLY A CA 1
ATOM 5341 C C . GLY A 1 662 ? -20.705 20.159 6.110 1.00 94.50 662 GLY A C 1
ATOM 5342 O O . GLY A 1 662 ? -19.589 19.658 6.229 1.00 94.50 662 GLY A O 1
ATOM 5343 N N . TRP A 1 663 ? -21.011 21.034 5.162 1.00 95.62 663 TRP A N 1
ATOM 5344 C CA . TRP A 1 663 ? -20.085 21.506 4.137 1.00 95.62 663 TRP A CA 1
ATOM 5345 C C . TRP A 1 663 ? -19.984 23.038 4.118 1.00 95.62 663 TRP A C 1
ATOM 5347 O O . TRP A 1 663 ? -19.671 23.610 3.085 1.00 95.62 663 TRP A O 1
ATOM 5357 N N . GLY A 1 664 ? -20.252 23.706 5.245 1.00 94.19 664 GLY A N 1
ATOM 5358 C CA . GLY A 1 664 ? -20.198 25.167 5.350 1.00 94.19 664 GLY A CA 1
ATOM 5359 C C . GLY A 1 664 ? -21.561 25.869 5.376 1.00 94.19 664 GLY A C 1
ATOM 5360 O O . GLY A 1 664 ? -21.616 27.091 5.285 1.00 94.19 664 GLY A O 1
ATOM 5361 N N . ASN A 1 665 ? -22.667 25.122 5.488 1.00 89.25 665 ASN A N 1
ATOM 5362 C CA . ASN A 1 665 ? -24.020 25.691 5.369 1.00 89.25 665 ASN A CA 1
ATOM 5363 C C . ASN A 1 665 ? -24.573 26.221 6.693 1.00 89.25 665 ASN A C 1
ATOM 5365 O O . ASN A 1 665 ? -25.353 27.167 6.703 1.00 89.25 665 ASN A O 1
ATOM 5369 N N . ARG A 1 666 ? -24.229 25.568 7.810 1.00 87.50 666 ARG A N 1
ATOM 5370 C CA . ARG A 1 666 ? -24.713 25.933 9.158 1.00 87.50 666 ARG A CA 1
ATOM 5371 C C . ARG A 1 666 ? -23.662 26.671 9.983 1.00 87.50 666 ARG A C 1
ATOM 5373 O O . ARG A 1 666 ? -23.998 27.286 10.988 1.00 87.50 666 ARG A O 1
ATOM 5380 N N . ARG A 1 667 ? -22.399 26.564 9.583 1.00 90.44 667 ARG A N 1
ATOM 5381 C CA . ARG A 1 667 ? -21.230 27.198 10.198 1.00 90.44 667 ARG A CA 1
ATOM 5382 C C . ARG A 1 667 ? -20.144 27.376 9.139 1.00 90.44 667 ARG A C 1
ATOM 5384 O O . ARG A 1 667 ? -20.258 26.742 8.091 1.00 90.44 667 ARG A O 1
ATOM 5391 N N . PRO A 1 668 ? -19.094 28.176 9.389 1.00 94.00 668 PRO A N 1
ATOM 5392 C CA . PRO A 1 668 ? -17.967 28.282 8.466 1.00 94.00 668 PRO A CA 1
ATOM 5393 C C . PRO A 1 668 ? -17.405 26.905 8.099 1.00 94.00 668 PRO A C 1
ATOM 5395 O O . PRO A 1 668 ? -17.309 26.033 8.961 1.00 94.00 668 PRO A O 1
ATOM 5398 N N . PHE A 1 669 ? -17.002 26.712 6.838 1.00 95.50 669 PHE A N 1
ATOM 5399 C CA . PHE A 1 669 ? -16.513 25.419 6.340 1.00 95.50 669 PHE A CA 1
ATOM 5400 C C . PHE A 1 669 ? -15.420 24.836 7.243 1.00 95.50 669 PHE A C 1
ATOM 5402 O O . PHE A 1 669 ? -15.489 23.677 7.625 1.00 95.50 669 PHE A O 1
ATOM 5409 N N . GLN A 1 670 ? -14.442 25.651 7.642 1.00 95.12 670 GLN A N 1
ATOM 5410 C CA . GLN A 1 670 ? -13.323 25.236 8.491 1.00 95.12 670 GLN A CA 1
ATOM 5411 C C . GLN A 1 670 ? -13.756 24.893 9.922 1.00 95.12 670 GLN A C 1
ATOM 5413 O O . GLN A 1 670 ? -13.029 24.218 10.635 1.00 95.12 670 GLN A O 1
ATOM 5418 N N . GLU A 1 671 ? -14.926 25.337 10.365 1.00 94.62 671 GLU A N 1
ATOM 5419 C CA . GLU A 1 671 ? -15.450 25.012 11.690 1.00 94.62 671 GLU A CA 1
ATOM 5420 C C . GLU A 1 671 ? -16.301 23.737 11.692 1.00 94.62 671 GLU A C 1
ATOM 5422 O O . GLU A 1 671 ? -16.727 23.290 12.760 1.00 94.62 671 GLU A O 1
ATOM 5427 N N . GLU A 1 672 ? -16.538 23.128 10.525 1.00 96.06 672 GLU A N 1
ATOM 5428 C CA . GLU A 1 672 ? -17.241 21.853 10.433 1.00 96.06 672 GLU A CA 1
ATOM 5429 C C . GLU A 1 672 ? -16.534 20.758 11.230 1.00 96.06 672 GLU A C 1
ATOM 5431 O O . GLU A 1 672 ? -15.311 20.656 11.297 1.00 96.06 672 GLU A O 1
ATOM 5436 N N . ILE A 1 673 ? -17.350 19.922 11.855 1.00 96.44 673 ILE A N 1
ATOM 5437 C CA . ILE A 1 673 ? -16.923 18.741 12.592 1.00 96.44 673 ILE A CA 1
ATOM 5438 C C . ILE A 1 673 ? -16.770 17.590 11.612 1.00 96.44 673 ILE A C 1
ATOM 5440 O O . ILE A 1 673 ? -17.674 17.337 10.805 1.00 96.44 673 ILE A O 1
ATOM 5444 N N . PHE A 1 674 ? -15.633 16.912 11.706 1.00 97.19 674 PHE A N 1
ATOM 5445 C CA . PHE A 1 674 ? -15.233 15.797 10.866 1.00 97.19 674 PHE A CA 1
ATOM 5446 C C . PHE A 1 674 ? -14.596 14.712 11.731 1.00 97.19 674 PHE A C 1
ATOM 5448 O O . PHE A 1 674 ? -13.736 15.011 12.558 1.00 97.19 674 PHE A O 1
ATOM 5455 N N . ALA A 1 675 ? -14.977 13.458 11.511 1.00 97.31 675 ALA A N 1
ATOM 5456 C CA . ALA A 1 675 ? -14.283 12.319 12.094 1.00 97.31 675 ALA A CA 1
ATOM 5457 C C . ALA A 1 675 ? -14.012 11.259 11.034 1.00 97.31 675 ALA A C 1
ATOM 5459 O O . ALA A 1 675 ? -14.863 10.979 10.191 1.00 97.31 675 ALA A O 1
ATOM 5460 N N . SER A 1 676 ? -12.833 10.660 11.088 1.00 95.50 676 SER A N 1
ATOM 5461 C CA . SER A 1 676 ? -12.444 9.537 10.240 1.00 95.50 676 SER A CA 1
ATOM 5462 C C . SER A 1 676 ? -12.319 8.295 11.110 1.00 95.50 676 SER A C 1
ATOM 5464 O O . SER A 1 676 ? -11.776 8.376 12.203 1.00 95.50 676 SER A O 1
ATOM 5466 N N . VAL A 1 677 ? -12.830 7.153 10.655 1.00 95.81 677 VAL A N 1
ATOM 5467 C CA . VAL A 1 677 ? -12.790 5.887 11.400 1.00 95.81 677 VAL A CA 1
ATOM 5468 C C . VAL A 1 677 ? -12.207 4.797 10.525 1.00 95.81 677 VAL A C 1
ATOM 5470 O O . VAL A 1 677 ? -12.617 4.631 9.372 1.00 95.81 677 VAL A O 1
ATOM 5473 N N . ARG A 1 678 ? -11.285 4.014 11.087 1.00 93.44 678 ARG A N 1
ATOM 5474 C CA . ARG A 1 678 ? -10.717 2.850 10.417 1.00 93.44 678 ARG A CA 1
ATOM 5475 C C . ARG A 1 678 ? -11.485 1.585 10.774 1.00 93.44 678 ARG A C 1
ATOM 5477 O O . ARG A 1 678 ? -11.601 1.210 11.936 1.00 93.44 678 ARG A O 1
ATOM 5484 N N . LEU A 1 679 ? -11.982 0.895 9.755 1.00 91.75 679 LEU A N 1
ATOM 5485 C CA . LEU A 1 679 ? -12.793 -0.313 9.906 1.00 91.75 679 LEU A CA 1
ATOM 5486 C C . LEU A 1 679 ? -11.958 -1.587 9.736 1.00 91.75 679 LEU A C 1
ATOM 5488 O O . LEU A 1 679 ? -12.341 -2.638 10.231 1.00 91.75 679 LEU A O 1
ATOM 5492 N N . CYS A 1 680 ? -10.864 -1.543 8.972 1.00 82.25 680 CYS A N 1
ATOM 5493 C CA . CYS A 1 680 ? -10.133 -2.745 8.562 1.00 82.25 680 CYS A CA 1
ATOM 5494 C C . CYS A 1 680 ? -8.622 -2.504 8.500 1.00 82.25 680 CYS A C 1
ATOM 5496 O O . CYS A 1 680 ? -8.160 -1.396 8.214 1.00 82.25 680 CYS A O 1
ATOM 5498 N N . THR A 1 681 ? -7.855 -3.577 8.671 1.00 75.31 681 THR A N 1
ATOM 5499 C CA . THR A 1 681 ? -6.408 -3.627 8.461 1.00 75.31 681 THR A CA 1
ATOM 5500 C C . THR A 1 681 ? -6.086 -4.652 7.365 1.00 75.31 681 THR A C 1
ATOM 5502 O O . THR A 1 681 ? -6.347 -5.843 7.497 1.00 75.31 681 THR A O 1
ATOM 5505 N N . TYR A 1 682 ? -5.557 -4.183 6.230 1.00 76.50 682 TYR A N 1
ATOM 5506 C CA . TYR A 1 682 ? -5.061 -5.049 5.153 1.00 76.50 682 TYR A CA 1
ATOM 5507 C C . TYR A 1 682 ? -3.551 -5.191 5.298 1.00 76.50 682 TYR A C 1
ATOM 5509 O O . TYR A 1 682 ? -2.876 -4.207 5.610 1.00 76.50 682 TYR A O 1
ATOM 5517 N N . ASP A 1 683 ? -3.036 -6.392 5.039 1.00 76.06 683 ASP A N 1
ATOM 5518 C CA . ASP A 1 683 ? -1.599 -6.663 5.032 1.00 76.06 683 ASP A CA 1
ATOM 5519 C C . ASP A 1 683 ? -0.941 -5.923 3.856 1.00 76.06 683 ASP A C 1
ATOM 5521 O O . ASP A 1 683 ? -1.028 -6.333 2.697 1.00 76.06 683 ASP A O 1
ATOM 5525 N N . THR A 1 684 ? -0.389 -4.750 4.158 1.00 77.00 684 THR A N 1
ATOM 5526 C CA . THR A 1 684 ? 0.175 -3.785 3.207 1.00 77.00 684 THR A CA 1
ATOM 5527 C C . THR A 1 684 ? 1.399 -3.121 3.833 1.00 77.00 684 THR A C 1
ATOM 5529 O O . THR A 1 684 ? 1.544 -3.106 5.054 1.00 77.00 684 THR A O 1
ATOM 5532 N N . SER A 1 685 ? 2.262 -2.509 3.020 1.00 70.81 685 SER A N 1
ATOM 5533 C CA . SER A 1 685 ? 3.506 -1.872 3.488 1.00 70.81 685 SER A CA 1
ATOM 5534 C C . SER A 1 685 ? 3.309 -0.714 4.481 1.00 70.81 685 SER A C 1
ATOM 5536 O O . SER A 1 685 ? 4.251 -0.350 5.182 1.00 70.81 685 SER A O 1
ATOM 5538 N N . HIS A 1 686 ? 2.097 -0.153 4.556 1.00 78.25 686 HIS A N 1
ATOM 5539 C CA . HIS A 1 686 ? 1.739 1.005 5.386 1.00 78.25 686 HIS A CA 1
ATOM 5540 C C . HIS A 1 686 ? 0.710 0.647 6.474 1.00 78.25 686 HIS A C 1
ATOM 5542 O O . HIS A 1 686 ? -0.058 1.497 6.923 1.00 78.25 686 HIS A O 1
ATOM 5548 N N . VAL A 1 687 ? 0.637 -0.634 6.863 1.00 81.06 687 VAL A N 1
ATOM 5549 C CA . VAL A 1 687 ? -0.351 -1.129 7.829 1.00 81.06 687 VAL A CA 1
ATOM 5550 C C . VAL A 1 687 ? -0.007 -0.730 9.266 1.00 81.06 687 VAL A C 1
ATOM 5552 O O . VAL A 1 687 ? 1.100 -0.955 9.749 1.00 81.06 687 VAL A O 1
ATOM 5555 N N . HIS A 1 688 ? -1.001 -0.191 9.967 1.00 90.56 688 HIS A N 1
ATOM 5556 C CA . HIS A 1 688 ? -1.001 -0.012 11.418 1.00 90.56 688 HIS A CA 1
ATOM 5557 C C . HIS A 1 688 ? -1.993 -0.994 12.060 1.00 90.56 688 HIS A C 1
ATOM 5559 O O . HIS A 1 688 ? -2.921 -1.461 11.393 1.00 90.56 688 HIS A O 1
ATOM 5565 N N . ARG A 1 689 ? -1.799 -1.325 13.344 1.00 92.50 689 ARG A N 1
ATOM 5566 C CA . ARG A 1 689 ? -2.641 -2.266 14.115 1.00 92.50 689 ARG A CA 1
ATOM 5567 C C . ARG A 1 689 ? -3.703 -1.520 14.925 1.00 92.50 689 ARG A C 1
ATOM 5569 O O . ARG A 1 689 ? -3.699 -1.524 16.149 1.00 92.50 689 ARG A O 1
ATOM 5576 N N . ASP A 1 690 ? -4.586 -0.842 14.224 1.00 92.56 690 ASP A N 1
ATOM 5577 C CA . ASP A 1 690 ? -5.365 0.320 14.674 1.00 92.56 690 ASP A CA 1
ATOM 5578 C C . ASP A 1 690 ? -6.857 0.183 14.332 1.00 92.56 690 ASP A C 1
ATOM 5580 O O . ASP A 1 690 ? -7.561 1.168 14.104 1.00 92.56 690 ASP A O 1
ATOM 5584 N N . GLN A 1 691 ? -7.368 -1.042 14.239 1.00 92.56 691 GLN A N 1
ATOM 5585 C CA . GLN A 1 691 ? -8.754 -1.249 13.863 1.00 92.56 691 GLN A CA 1
ATOM 5586 C C . GLN A 1 691 ? -9.693 -0.615 14.894 1.00 92.56 691 GLN A C 1
ATOM 5588 O O . GLN A 1 691 ? -9.513 -0.741 16.111 1.00 92.56 691 GLN A O 1
ATOM 5593 N N . GLY A 1 692 ? -10.684 0.113 14.387 1.00 94.06 692 GLY A N 1
ATOM 5594 C CA . GLY A 1 692 ? -11.587 0.930 15.184 1.00 94.06 692 GLY A CA 1
ATOM 5595 C C . GLY A 1 692 ? -11.018 2.282 15.612 1.00 94.06 692 GLY A C 1
ATOM 5596 O O . GLY A 1 692 ? -11.775 3.039 16.219 1.00 94.06 692 GLY A O 1
ATOM 5597 N N . THR A 1 693 ? -9.753 2.615 15.304 1.00 95.75 693 THR A N 1
ATOM 5598 C CA . THR A 1 693 ? -9.203 3.959 15.560 1.00 95.75 693 THR A CA 1
ATOM 5599 C C . THR A 1 693 ? -10.039 5.024 14.863 1.00 95.75 693 THR A C 1
ATOM 5601 O O . THR A 1 693 ? -10.654 4.772 13.818 1.00 95.75 693 THR A O 1
ATOM 5604 N N . PHE A 1 694 ? -10.042 6.222 15.434 1.00 96.25 694 PHE A N 1
ATOM 5605 C CA . PHE A 1 694 ? -10.672 7.380 14.828 1.00 96.25 694 PHE A CA 1
ATOM 5606 C C . PHE A 1 694 ? -9.914 8.672 15.135 1.00 96.25 694 PHE A C 1
ATOM 5608 O O . PHE A 1 694 ? -9.248 8.777 16.163 1.00 96.25 694 PHE A O 1
ATOM 5615 N N . GLU A 1 695 ? -10.058 9.664 14.262 1.00 95.81 695 GLU A N 1
ATOM 5616 C CA . GLU A 1 695 ? -9.670 11.053 14.528 1.00 95.81 695 GLU A CA 1
ATOM 5617 C C . GLU A 1 695 ? -10.911 11.937 14.641 1.00 95.81 695 GLU A C 1
ATOM 5619 O O . GLU A 1 695 ? -11.943 11.641 14.038 1.00 95.81 695 GLU A O 1
ATOM 5624 N N . LEU A 1 696 ? -10.799 13.046 15.373 1.00 97.25 696 LEU A N 1
ATOM 5625 C CA . LEU A 1 696 ? -11.850 14.045 15.525 1.00 97.25 696 LEU A CA 1
ATOM 5626 C C . LEU A 1 696 ? -11.291 15.455 15.330 1.00 97.25 696 LEU A C 1
ATOM 5628 O O . LEU A 1 696 ? -10.478 15.938 16.120 1.00 97.25 696 LEU A O 1
ATOM 5632 N N . TYR A 1 697 ? -11.813 16.127 14.312 1.00 97.12 697 TYR A N 1
ATOM 5633 C CA . TYR A 1 697 ? -11.619 17.538 14.016 1.00 97.12 697 TYR A CA 1
ATOM 5634 C C . TYR A 1 697 ? -12.913 18.307 14.296 1.00 97.12 697 TYR A C 1
ATOM 5636 O O . TYR A 1 697 ? -13.992 17.873 13.890 1.00 97.12 697 TYR A O 1
ATOM 5644 N N . ALA A 1 698 ? -12.817 19.459 14.957 1.00 95.69 698 ALA A N 1
ATOM 5645 C CA . ALA A 1 698 ? -13.961 20.321 15.227 1.00 95.69 698 ALA A CA 1
ATOM 5646 C C . ALA A 1 698 ? -13.543 21.786 15.381 1.00 95.69 698 ALA A C 1
ATOM 5648 O O . ALA A 1 698 ? -12.485 22.087 15.937 1.00 95.69 698 ALA A O 1
ATOM 5649 N N . TYR A 1 699 ? -14.408 22.703 14.938 1.00 94.88 699 TYR A N 1
ATOM 5650 C CA . TYR A 1 699 ? -14.281 24.143 15.198 1.00 94.88 699 TYR A CA 1
ATOM 5651 C C . TYR A 1 699 ? -12.920 24.741 14.803 1.00 94.88 699 TYR A C 1
ATOM 5653 O O . TYR A 1 699 ? -12.400 25.622 15.484 1.00 94.88 699 TYR A O 1
ATOM 5661 N N . GLY A 1 700 ? -12.315 24.259 13.716 1.00 93.62 700 GLY A N 1
ATOM 5662 C CA . GLY A 1 700 ? -11.033 24.772 13.237 1.00 93.62 700 GLY A CA 1
ATOM 5663 C C . GLY A 1 700 ? -9.810 23.934 13.625 1.00 93.62 700 GLY A C 1
ATOM 5664 O O . GLY A 1 700 ? -8.757 24.121 13.010 1.00 93.62 700 GLY A O 1
ATOM 5665 N N . ALA A 1 701 ? -9.919 22.994 14.572 1.00 94.75 701 ALA A N 1
ATOM 5666 C CA . ALA A 1 701 ? -8.769 22.285 15.141 1.00 94.75 701 ALA A CA 1
ATOM 5667 C C . ALA A 1 701 ? -8.956 20.761 15.251 1.00 94.75 701 ALA A C 1
ATOM 5669 O O . ALA A 1 701 ? -10.062 20.256 15.430 1.00 94.75 701 ALA A O 1
ATOM 5670 N N . ASP A 1 702 ? -7.839 20.029 15.188 1.00 95.06 702 ASP A N 1
ATOM 5671 C CA . ASP A 1 702 ? -7.793 18.620 15.586 1.00 95.06 702 ASP A CA 1
ATOM 5672 C C . ASP A 1 702 ? -7.900 18.524 17.121 1.00 95.06 702 ASP A C 1
ATOM 5674 O O . ASP A 1 702 ? -7.222 19.269 17.833 1.00 95.06 702 ASP A O 1
ATOM 5678 N N . LEU A 1 703 ? -8.738 17.615 17.628 1.00 96.94 703 LEU A N 1
ATOM 5679 C CA . LEU A 1 703 ? -8.989 17.420 19.063 1.00 96.94 703 LEU A CA 1
ATOM 5680 C C . LEU A 1 703 ? -8.557 16.030 19.534 1.00 96.94 703 LEU A C 1
ATOM 5682 O O . LEU A 1 703 ? -7.783 15.924 20.487 1.00 96.94 703 LEU A O 1
ATOM 5686 N N . ILE A 1 704 ? -9.018 14.988 18.835 1.00 97.44 704 ILE A N 1
ATOM 5687 C CA . ILE A 1 704 ? -8.529 13.610 18.965 1.00 97.44 704 ILE A CA 1
ATOM 5688 C C . ILE A 1 704 ? -7.754 13.291 17.693 1.00 97.44 704 ILE A C 1
ATOM 5690 O O . ILE A 1 704 ? -8.277 13.459 16.593 1.00 97.44 704 ILE A O 1
ATOM 5694 N N . VAL A 1 705 ? -6.509 12.863 17.837 1.00 95.25 705 VAL A N 1
ATOM 5695 C CA . VAL A 1 705 ? -5.581 12.647 16.720 1.00 95.25 705 VAL A CA 1
ATOM 5696 C C . VAL A 1 705 ? -5.110 11.211 16.703 1.00 95.25 705 VAL A C 1
ATOM 5698 O O . VAL A 1 705 ? -5.037 10.575 17.749 1.00 95.25 705 VAL A O 1
ATOM 5701 N N . ASP A 1 706 ? -4.765 10.699 15.533 1.00 92.25 706 ASP A N 1
ATOM 5702 C CA . ASP A 1 706 ? -3.961 9.492 15.453 1.00 92.25 706 ASP A CA 1
ATOM 5703 C C . ASP A 1 706 ? -2.493 9.847 15.754 1.00 92.25 706 ASP A C 1
ATOM 5705 O O . ASP A 1 706 ? -2.045 10.973 15.494 1.00 92.25 706 ASP A O 1
ATOM 5709 N N . SER A 1 707 ? -1.716 8.913 16.306 1.00 87.69 707 SER A N 1
ATOM 5710 C CA . SER A 1 707 ? -0.270 9.124 16.428 1.00 87.69 707 SER A CA 1
ATOM 5711 C C . SER A 1 707 ? 0.413 9.221 15.057 1.00 87.69 707 SER A C 1
ATOM 5713 O O . SER A 1 707 ? 1.483 9.829 14.973 1.00 87.69 707 SER A O 1
ATOM 5715 N N . GLY A 1 708 ? -0.218 8.712 13.993 1.00 71.00 708 GLY A N 1
ATOM 5716 C CA . GLY A 1 708 ? 0.130 8.956 12.596 1.00 71.00 708 GLY A CA 1
ATOM 5717 C C . GLY A 1 708 ? 1.420 8.287 12.114 1.00 71.00 708 GLY A C 1
ATOM 5718 O O . GLY A 1 708 ? 2.108 7.565 12.838 1.00 71.00 708 GLY A O 1
ATOM 5719 N N . GLY A 1 709 ? 1.764 8.558 10.855 1.00 70.44 709 GLY A N 1
ATOM 5720 C CA . GLY A 1 709 ? 2.970 8.078 10.176 1.00 70.44 709 GLY A CA 1
ATOM 5721 C C . GLY A 1 709 ? 3.164 8.778 8.821 1.00 70.44 709 GLY A C 1
ATOM 5722 O O . GLY A 1 709 ? 2.306 9.555 8.408 1.00 70.44 709 GLY A O 1
ATOM 5723 N N . PRO A 1 710 ? 4.263 8.557 8.084 1.00 69.44 710 PRO A N 1
ATOM 5724 C CA . PRO A 1 710 ? 5.331 7.617 8.383 1.00 69.44 710 PRO A CA 1
ATOM 5725 C C . PRO A 1 710 ? 6.341 8.146 9.399 1.00 69.44 710 PRO A C 1
ATOM 5727 O O . PRO A 1 710 ? 6.923 9.217 9.234 1.00 69.44 710 PRO A O 1
ATOM 5730 N N . PHE A 1 711 ? 6.628 7.324 10.408 1.00 79.88 711 PHE A N 1
ATOM 5731 C CA . PHE A 1 711 ? 7.918 7.383 11.090 1.00 79.88 711 PHE A CA 1
ATOM 5732 C C . PHE A 1 711 ? 8.962 6.588 10.295 1.00 79.88 711 PHE A C 1
ATOM 5734 O O . PHE A 1 711 ? 8.597 5.703 9.514 1.00 79.88 711 PHE A O 1
ATOM 5741 N N . ALA A 1 712 ? 10.249 6.891 10.479 1.00 75.44 712 ALA A N 1
ATOM 5742 C CA . ALA A 1 712 ? 11.312 6.331 9.648 1.00 75.44 712 ALA A CA 1
ATOM 5743 C C . ALA A 1 712 ? 11.325 4.795 9.654 1.00 75.44 712 ALA A C 1
ATOM 5745 O O . ALA A 1 712 ? 11.315 4.155 10.705 1.00 75.44 712 ALA A O 1
ATOM 5746 N N . TYR A 1 713 ? 11.352 4.204 8.459 1.00 71.50 713 TYR A N 1
ATOM 5747 C CA . TYR A 1 713 ? 11.463 2.759 8.286 1.00 71.50 713 TYR A CA 1
ATOM 5748 C C . TYR A 1 713 ? 12.772 2.244 8.893 1.00 71.50 713 TYR A C 1
ATOM 5750 O O . TYR A 1 713 ? 13.835 2.818 8.669 1.00 71.50 713 TYR A O 1
ATOM 5758 N N . GLY A 1 714 ? 12.681 1.161 9.667 1.00 69.31 714 GLY A N 1
ATOM 5759 C CA . GLY A 1 714 ? 13.816 0.584 10.393 1.00 69.31 714 GLY A CA 1
ATOM 5760 C C . GLY A 1 714 ? 14.148 1.267 11.725 1.00 69.31 714 GLY A C 1
ATOM 5761 O O . GLY A 1 714 ? 14.971 0.739 12.467 1.00 69.31 714 GLY A O 1
ATOM 5762 N N . ASP A 1 715 ? 13.507 2.390 12.064 1.00 80.31 715 ASP A N 1
ATOM 5763 C CA . ASP A 1 715 ? 13.649 3.008 13.383 1.00 80.31 715 ASP A CA 1
ATOM 5764 C C . ASP A 1 715 ? 12.819 2.240 14.432 1.00 80.31 715 ASP A C 1
ATOM 5766 O O . ASP A 1 715 ? 11.631 1.997 14.194 1.00 80.31 715 ASP A O 1
ATOM 5770 N N . PRO A 1 716 ? 13.378 1.887 15.607 1.00 84.56 716 PRO A N 1
ATOM 5771 C CA . PRO A 1 716 ? 12.641 1.187 16.664 1.00 84.56 716 PRO A CA 1
ATOM 5772 C C . PRO A 1 716 ? 11.354 1.891 17.113 1.00 84.56 716 PRO A C 1
ATOM 5774 O O . PRO A 1 716 ? 10.385 1.237 17.488 1.00 84.56 716 PRO A O 1
ATOM 5777 N N . MET A 1 717 ? 11.307 3.223 17.052 1.00 88.75 717 MET A N 1
ATOM 5778 C CA . MET A 1 717 ? 10.120 4.001 17.403 1.00 88.75 717 MET A CA 1
ATOM 5779 C C . MET A 1 717 ? 8.963 3.763 16.420 1.00 88.75 717 MET A C 1
ATOM 5781 O O . MET A 1 717 ? 7.803 3.939 16.794 1.00 88.75 717 MET A O 1
ATOM 5785 N N . ARG A 1 718 ? 9.240 3.335 15.178 1.00 89.75 718 ARG A N 1
ATOM 5786 C CA . ARG A 1 718 ? 8.187 2.980 14.216 1.00 89.75 718 ARG A CA 1
ATOM 5787 C C . ARG A 1 718 ? 7.307 1.855 14.750 1.00 89.75 718 ARG A C 1
ATOM 5789 O O . ARG A 1 718 ? 6.101 1.923 14.546 1.00 89.75 718 ARG A O 1
ATOM 5796 N N . GLU A 1 719 ? 7.867 0.893 15.489 1.00 90.88 719 GLU A N 1
ATOM 5797 C CA . GLU A 1 719 ? 7.088 -0.198 16.090 1.00 90.88 719 GLU A CA 1
ATOM 5798 C C . GLU A 1 719 ? 6.014 0.317 17.052 1.00 90.88 719 GLU A C 1
ATOM 5800 O O . GLU A 1 719 ? 4.920 -0.238 17.078 1.00 90.88 719 GLU A O 1
ATOM 5805 N N . PHE A 1 720 ? 6.283 1.408 17.782 1.00 93.00 720 PHE A N 1
ATOM 5806 C CA . PHE A 1 720 ? 5.267 2.083 18.590 1.00 93.00 720 PHE A CA 1
ATOM 5807 C C . PHE A 1 720 ? 4.202 2.745 17.708 1.00 93.00 720 PHE A C 1
ATOM 5809 O O . PHE A 1 720 ? 3.018 2.502 17.918 1.00 93.00 720 PHE A O 1
ATOM 5816 N N . PHE A 1 721 ? 4.593 3.526 16.697 1.00 93.25 721 PHE A N 1
ATOM 5817 C CA . PHE A 1 721 ? 3.640 4.249 15.840 1.00 93.25 721 PHE A CA 1
ATOM 5818 C C . PHE A 1 721 ? 2.691 3.338 15.044 1.00 93.25 721 PHE A C 1
ATOM 5820 O O . PHE A 1 721 ? 1.598 3.773 14.702 1.00 93.25 721 PHE A O 1
ATOM 5827 N N . ILE A 1 722 ? 3.076 2.084 14.778 1.00 92.88 722 ILE A N 1
ATOM 5828 C CA . ILE A 1 722 ? 2.215 1.077 14.128 1.00 92.88 722 ILE A CA 1
ATOM 5829 C C . ILE A 1 722 ? 1.525 0.122 15.127 1.00 92.88 722 ILE A C 1
ATOM 5831 O O . ILE A 1 722 ? 0.869 -0.845 14.716 1.00 92.88 722 ILE A O 1
ATOM 5835 N N . SER A 1 723 ? 1.726 0.325 16.433 1.00 94.50 723 SER A N 1
ATOM 5836 C CA . SER A 1 723 ? 1.163 -0.487 17.522 1.00 94.50 723 SER A CA 1
ATOM 5837 C C . SER A 1 723 ? -0.232 -0.010 17.910 1.00 94.50 723 SER A C 1
ATOM 5839 O O . SER A 1 723 ? -0.511 1.180 17.864 1.00 94.50 723 SER A O 1
ATOM 5841 N N . THR A 1 724 ? -1.092 -0.904 18.399 1.00 96.12 724 THR A N 1
ATOM 5842 C CA . THR A 1 724 ? -2.446 -0.552 18.862 1.00 96.12 724 THR A CA 1
ATOM 5843 C C . THR A 1 724 ? -2.438 0.499 19.970 1.00 96.12 724 THR A C 1
ATOM 5845 O O . THR A 1 724 ? -3.342 1.325 20.038 1.00 96.12 724 THR A O 1
ATOM 5848 N N . ALA A 1 725 ? -1.396 0.508 20.805 1.00 96.62 725 ALA A N 1
ATOM 5849 C CA . ALA A 1 725 ? -1.251 1.461 21.898 1.00 96.62 725 ALA A CA 1
ATOM 5850 C C . ALA A 1 725 ? -1.069 2.918 21.437 1.00 96.62 725 ALA A C 1
ATOM 5852 O O . ALA A 1 725 ? -1.252 3.809 22.260 1.00 96.62 725 ALA A O 1
ATOM 5853 N N . ALA A 1 726 ? -0.734 3.158 20.165 1.00 95.62 726 ALA A N 1
ATOM 5854 C CA . ALA A 1 726 ? -0.599 4.489 19.569 1.00 95.62 726 ALA A CA 1
ATOM 5855 C C . ALA A 1 726 ? -1.891 4.987 18.882 1.00 95.62 726 ALA A C 1
ATOM 5857 O O . ALA A 1 726 ? -1.892 6.012 18.204 1.00 95.62 726 ALA A O 1
ATOM 5858 N N . HIS A 1 727 ? -3.001 4.255 19.022 1.00 96.44 727 HIS A N 1
ATOM 5859 C CA . HIS A 1 727 ? -4.242 4.526 18.298 1.00 96.44 727 HIS A CA 1
ATOM 5860 C C . HIS A 1 727 ? -5.444 4.658 19.228 1.00 96.44 727 HIS A C 1
ATOM 5862 O O . HIS A 1 727 ? -5.441 4.176 20.359 1.00 96.44 727 HIS A O 1
ATOM 5868 N N . ASN A 1 728 ? -6.507 5.298 18.743 1.00 97.62 728 ASN A N 1
ATOM 5869 C CA . ASN A 1 728 ? -7.712 5.586 19.521 1.00 97.62 728 ASN A CA 1
ATOM 5870 C C . ASN A 1 728 ? -8.652 4.384 19.542 1.00 97.62 728 ASN A C 1
ATOM 5872 O O . ASN A 1 728 ? -9.763 4.457 19.027 1.00 97.62 728 ASN A O 1
ATOM 5876 N N . THR A 1 729 ? -8.195 3.251 20.073 1.00 97.50 729 THR A N 1
ATOM 5877 C CA . THR A 1 729 ? -8.933 1.981 20.159 1.00 97.50 729 THR A CA 1
ATOM 5878 C C . THR A 1 729 ? -8.670 1.289 21.505 1.00 97.50 729 THR A C 1
ATOM 5880 O O . THR A 1 729 ? -8.182 1.929 22.436 1.00 97.50 729 THR A O 1
ATOM 5883 N N . VAL A 1 730 ? -9.048 0.018 21.656 1.00 98.38 730 VAL A N 1
ATOM 5884 C CA . VAL A 1 730 ? -8.833 -0.751 22.893 1.00 98.38 730 VAL A CA 1
ATOM 5885 C C . VAL A 1 730 ? -7.617 -1.665 22.754 1.00 98.38 730 VAL A C 1
ATOM 5887 O O . VAL A 1 730 ? -7.517 -2.434 21.797 1.00 98.38 730 VAL A O 1
ATOM 5890 N N . VAL A 1 731 ? -6.717 -1.595 23.736 1.00 98.25 731 VAL A N 1
ATOM 5891 C CA . VAL A 1 731 ? -5.583 -2.505 23.927 1.00 98.25 731 VAL A CA 1
ATOM 5892 C C . VAL A 1 731 ? -5.993 -3.626 24.885 1.00 98.25 731 VAL A C 1
ATOM 5894 O O . VAL A 1 731 ? -6.575 -3.356 25.934 1.00 98.25 731 VAL A O 1
ATOM 5897 N N . VAL A 1 732 ? -5.668 -4.877 24.544 1.00 98.31 732 VAL A N 1
ATOM 5898 C CA . VAL A 1 732 ? -5.924 -6.060 25.387 1.00 98.31 732 VAL A CA 1
ATOM 5899 C C . VAL A 1 732 ? -4.597 -6.633 25.876 1.00 98.31 732 VAL A C 1
ATOM 5901 O O . VAL A 1 732 ? -3.738 -6.971 25.062 1.00 98.31 732 VAL A O 1
ATOM 5904 N N . ASP A 1 733 ? -4.417 -6.738 27.193 1.00 97.25 733 ASP A N 1
ATOM 5905 C CA . ASP A 1 733 ? -3.218 -7.283 27.855 1.00 97.25 733 ASP A CA 1
ATOM 5906 C C . ASP A 1 733 ? -1.889 -6.658 27.379 1.00 97.25 733 ASP A C 1
ATOM 5908 O O . ASP A 1 733 ? -0.861 -7.333 27.286 1.00 97.25 733 ASP A O 1
ATOM 5912 N N . GLY A 1 734 ? -1.909 -5.374 27.006 1.00 95.69 734 GLY A N 1
ATOM 5913 C CA . GLY A 1 734 ? -0.743 -4.676 26.450 1.00 95.69 734 GLY A CA 1
ATOM 5914 C C . GLY A 1 734 ? -0.311 -5.163 25.059 1.00 95.69 734 GLY A C 1
ATOM 5915 O O . GLY A 1 734 ? 0.805 -4.871 24.630 1.00 95.69 734 GLY A O 1
ATOM 5916 N N . ARG A 1 735 ? -1.153 -5.929 24.353 1.00 96.62 735 ARG A N 1
ATOM 5917 C CA . ARG A 1 735 ? -0.837 -6.529 23.050 1.00 96.62 735 ARG A CA 1
ATOM 5918 C C . ARG A 1 735 ? -1.429 -5.741 21.893 1.00 96.62 735 ARG A C 1
ATOM 5920 O O . ARG A 1 735 ? -2.473 -5.094 21.998 1.00 96.62 735 ARG A O 1
ATOM 5927 N N . ASN A 1 736 ? -0.788 -5.892 20.742 1.00 96.44 736 ASN A N 1
ATOM 5928 C CA . ASN A 1 736 ? -1.315 -5.383 19.490 1.00 96.44 736 ASN A CA 1
ATOM 5929 C C . ASN A 1 736 ? -2.407 -6.285 18.912 1.00 96.44 736 ASN A C 1
ATOM 5931 O O . ASN A 1 736 ? -2.340 -7.507 19.031 1.00 96.44 736 ASN A O 1
ATOM 5935 N N . GLN A 1 737 ? -3.354 -5.659 18.222 1.00 95.50 737 GLN A N 1
ATOM 5936 C CA . GLN A 1 737 ? -4.320 -6.316 17.352 1.00 95.50 737 GLN A CA 1
ATOM 5937 C C . GLN A 1 737 ? -3.618 -7.074 16.215 1.00 95.50 737 GLN A C 1
ATOM 5939 O O . GLN A 1 737 ? -2.655 -6.587 15.620 1.00 95.50 737 GLN A O 1
ATOM 5944 N N . GLU A 1 738 ? -4.138 -8.244 15.863 1.00 93.31 738 GLU A N 1
ATOM 5945 C CA . GLU A 1 738 ? -3.827 -8.932 14.612 1.00 93.31 738 GLU A CA 1
ATOM 5946 C C . GLU A 1 738 ? -4.443 -8.199 13.411 1.00 93.31 738 GLU A C 1
ATOM 5948 O O . GLU A 1 738 ? -5.487 -7.544 13.515 1.00 93.31 738 GLU A O 1
ATOM 5953 N N . ILE A 1 739 ? -3.796 -8.339 12.250 1.00 88.00 739 ILE A N 1
ATOM 5954 C CA . ILE A 1 739 ? -4.308 -7.814 10.981 1.00 88.00 739 ILE A CA 1
ATOM 5955 C C . ILE A 1 739 ? -5.604 -8.554 10.632 1.00 88.00 739 ILE A C 1
ATOM 5957 O O . ILE A 1 739 ? -5.667 -9.782 10.684 1.00 88.00 739 ILE A O 1
ATOM 5961 N N . GLY A 1 740 ? -6.642 -7.816 10.253 1.00 85.19 740 GLY A N 1
ATOM 5962 C CA . GLY A 1 740 ? -7.954 -8.379 9.974 1.00 85.19 740 GLY A CA 1
ATOM 5963 C C . GLY A 1 740 ? -8.957 -7.366 9.436 1.00 85.19 740 GLY A C 1
ATOM 5964 O O . GLY A 1 740 ? -8.656 -6.202 9.194 1.00 85.19 740 GLY A O 1
ATOM 5965 N N . LYS A 1 741 ? -10.188 -7.830 9.226 1.00 85.44 741 LYS A N 1
ATOM 5966 C CA . LYS A 1 741 ? -11.298 -7.014 8.730 1.00 85.44 741 LYS A CA 1
ATOM 5967 C C . LYS A 1 741 ? -12.387 -6.949 9.795 1.00 85.44 741 LYS A C 1
ATOM 5969 O O . LYS A 1 741 ? -12.861 -8.008 10.210 1.00 85.44 741 LYS A O 1
ATOM 5974 N N . ALA A 1 742 ? -12.812 -5.756 10.223 1.00 89.50 742 ALA A N 1
ATOM 5975 C CA . ALA A 1 742 ? -14.030 -5.670 11.020 1.00 89.50 742 ALA A CA 1
ATOM 5976 C C . ALA A 1 742 ? -15.253 -5.932 10.143 1.00 89.50 742 ALA A C 1
ATOM 5978 O O . ALA A 1 742 ? -15.329 -5.525 8.980 1.00 89.50 742 ALA A O 1
ATOM 5979 N N . VAL A 1 743 ? -16.240 -6.592 10.730 1.00 93.50 743 VAL A N 1
ATOM 5980 C CA . VAL A 1 743 ? -17.576 -6.695 10.165 1.00 93.50 743 VAL A CA 1
ATOM 5981 C C . VAL A 1 743 ? -18.318 -5.413 10.516 1.00 93.50 743 VAL A C 1
ATOM 5983 O O . VAL A 1 743 ? -18.487 -5.100 11.693 1.00 93.50 743 VAL A O 1
ATOM 5986 N N . VAL A 1 744 ? -18.782 -4.684 9.501 1.00 95.00 744 VAL A N 1
ATOM 5987 C CA . VAL A 1 744 ? -19.731 -3.583 9.698 1.00 95.00 744 VAL A CA 1
ATOM 5988 C C . VAL A 1 744 ? -21.083 -4.206 10.032 1.00 95.00 744 VAL A C 1
ATOM 5990 O O . VAL A 1 744 ? -21.700 -4.849 9.185 1.00 95.00 744 VAL A O 1
ATOM 5993 N N . ARG A 1 745 ? -21.512 -4.071 11.286 1.00 93.81 745 ARG A N 1
ATOM 5994 C CA . ARG A 1 745 ? -22.802 -4.570 11.781 1.00 93.81 745 ARG A CA 1
ATOM 5995 C C . ARG A 1 745 ? -23.932 -3.600 11.465 1.00 93.81 745 ARG A C 1
ATOM 5997 O O . ARG A 1 745 ? -25.030 -4.041 11.148 1.00 93.81 745 ARG A O 1
ATOM 6004 N N . GLN A 1 746 ? -23.644 -2.302 11.515 1.00 94.81 746 GLN A N 1
ATOM 6005 C CA . GLN A 1 746 ? -24.606 -1.246 11.224 1.00 94.81 746 GLN A CA 1
ATOM 6006 C C . GLN A 1 746 ? -23.894 -0.011 10.674 1.00 94.81 746 GLN A C 1
ATOM 6008 O O . GLN A 1 746 ? -22.830 0.374 11.157 1.00 94.81 746 GLN A O 1
ATOM 6013 N N . TRP A 1 747 ? -24.514 0.608 9.673 1.00 95.94 747 TRP A N 1
ATOM 6014 C CA . TRP A 1 747 ? -24.228 1.960 9.213 1.00 95.94 747 TRP A CA 1
ATOM 6015 C C . TRP A 1 747 ? -25.562 2.645 8.934 1.00 95.94 747 TRP A C 1
ATOM 6017 O O . TRP A 1 747 ? -26.333 2.171 8.100 1.00 95.94 747 TRP A O 1
ATOM 6027 N N . GLN A 1 748 ? -25.840 3.735 9.639 1.00 94.94 748 GLN A N 1
ATOM 6028 C CA . GLN A 1 748 ? -27.086 4.479 9.504 1.00 94.94 748 GLN A CA 1
ATOM 6029 C C . GLN A 1 748 ? -26.800 5.971 9.586 1.00 94.94 748 GLN A C 1
ATOM 6031 O O . GLN A 1 748 ? -26.056 6.414 10.453 1.00 94.94 748 GLN A O 1
ATOM 6036 N N . THR A 1 749 ? -27.411 6.751 8.705 1.00 94.19 749 THR A N 1
ATOM 6037 C CA . THR A 1 749 ? -27.383 8.213 8.755 1.00 94.19 749 THR A CA 1
ATOM 6038 C C . THR A 1 749 ? -28.811 8.729 8.866 1.00 94.19 749 THR A C 1
ATOM 6040 O O . THR A 1 749 ? -29.738 8.162 8.287 1.00 94.19 749 THR A O 1
ATOM 6043 N N . SER A 1 750 ? -29.011 9.781 9.652 1.00 91.38 750 SER A N 1
ATOM 6044 C CA . SER A 1 750 ? -30.326 10.393 9.862 1.00 91.38 750 SER A CA 1
ATOM 6045 C C . SER A 1 750 ? -30.193 11.886 10.160 1.00 91.38 750 SER A C 1
ATOM 6047 O O . SER A 1 750 ? -29.090 12.423 10.258 1.00 91.38 750 SER A O 1
ATOM 6049 N N . ASN A 1 751 ? -31.323 12.572 10.329 1.00 87.38 751 ASN A N 1
ATOM 6050 C CA . ASN A 1 751 ? -31.330 13.985 10.709 1.00 87.38 751 ASN A CA 1
ATOM 6051 C C . ASN A 1 751 ? -30.914 14.227 12.166 1.00 87.38 751 ASN A C 1
ATOM 6053 O O . ASN A 1 751 ? -30.553 15.356 12.497 1.00 87.38 751 ASN A O 1
ATOM 6057 N N . ASP A 1 752 ? -30.930 13.192 13.011 1.00 89.69 752 ASP A N 1
ATOM 6058 C CA . ASP A 1 752 ? -30.648 13.301 14.445 1.00 89.69 752 ASP A CA 1
ATOM 6059 C C . ASP A 1 752 ? -29.263 12.758 14.790 1.00 89.69 752 ASP A C 1
ATOM 6061 O O . ASP A 1 752 ? -28.488 13.414 15.489 1.00 89.69 752 ASP A O 1
ATOM 6065 N N . CYS A 1 753 ? -28.897 11.603 14.233 1.00 94.38 753 CYS A N 1
ATOM 6066 C CA . CYS A 1 753 ? -27.593 10.985 14.454 1.00 94.38 753 CYS A CA 1
ATOM 6067 C C . CYS A 1 753 ? -27.116 10.127 13.277 1.00 94.38 753 CYS A C 1
ATOM 6069 O O . CYS A 1 753 ? -27.911 9.678 12.450 1.00 94.38 753 CYS A O 1
ATOM 6071 N N . ASP A 1 754 ? -25.808 9.898 13.228 1.00 96.25 754 ASP A N 1
ATOM 6072 C CA . ASP A 1 754 ? -25.195 8.888 12.371 1.00 96.25 754 ASP A CA 1
ATOM 6073 C C . ASP A 1 754 ? -24.575 7.800 13.262 1.00 96.25 754 ASP A C 1
ATOM 6075 O O . ASP A 1 754 ? -23.944 8.111 14.271 1.00 96.25 754 ASP A O 1
ATOM 6079 N N . VAL A 1 755 ? -24.756 6.530 12.908 1.00 96.88 755 VAL A N 1
ATOM 6080 C CA . VAL A 1 755 ? -24.380 5.365 13.720 1.00 96.88 755 VAL A CA 1
ATOM 6081 C C . VAL A 1 755 ? -23.493 4.439 12.903 1.00 96.88 755 VAL A C 1
ATOM 6083 O O . VAL A 1 755 ? -23.845 4.048 11.789 1.00 96.88 755 VAL A O 1
ATOM 6086 N N . LEU A 1 756 ? -22.368 4.040 13.489 1.00 97.38 756 LEU A N 1
ATOM 6087 C CA . LEU A 1 756 ? -21.495 2.988 12.986 1.00 97.38 756 LEU A CA 1
ATOM 6088 C C . LEU A 1 756 ? -21.285 1.943 14.077 1.00 97.38 756 LEU A C 1
ATOM 6090 O O . LEU A 1 756 ? -20.803 2.275 15.157 1.00 97.38 756 LEU A O 1
ATOM 6094 N N . VAL A 1 757 ? -21.566 0.680 13.763 1.00 96.81 757 VAL A N 1
ATOM 6095 C CA . VAL A 1 757 ? -21.233 -0.463 14.622 1.00 96.81 757 VAL A CA 1
ATOM 6096 C C . VAL A 1 757 ? -20.295 -1.384 13.859 1.00 96.81 757 VAL A C 1
ATOM 6098 O O . VAL A 1 757 ? -20.639 -1.884 12.784 1.00 96.81 757 VAL A O 1
ATOM 6101 N N . ILE A 1 758 ? -19.115 -1.629 14.422 1.00 96.12 758 ILE A N 1
ATOM 6102 C CA . ILE A 1 758 ? -18.130 -2.575 13.894 1.00 96.12 758 ILE A CA 1
ATOM 6103 C C . ILE A 1 758 ? -17.822 -3.662 14.917 1.00 96.12 758 ILE A C 1
ATOM 6105 O O . ILE A 1 758 ? -17.827 -3.419 16.120 1.00 96.12 758 ILE A O 1
ATOM 6109 N N . GLU A 1 759 ? -17.525 -4.865 14.438 1.00 95.75 759 GLU A N 1
ATOM 6110 C CA . GLU A 1 759 ? -17.124 -5.989 15.282 1.00 95.75 759 GLU A CA 1
ATOM 6111 C C . GLU A 1 759 ? -15.931 -6.728 14.684 1.00 95.75 759 GLU A C 1
ATOM 6113 O O . GLU A 1 759 ? -15.891 -6.995 13.482 1.00 95.75 759 GLU A O 1
ATOM 6118 N N . HIS A 1 760 ? -14.973 -7.107 15.524 1.00 95.31 760 HIS A N 1
ATOM 6119 C CA . HIS A 1 760 ? -13.836 -7.910 15.105 1.00 95.31 760 HIS A CA 1
ATOM 6120 C C . HIS A 1 760 ? -13.275 -8.801 16.209 1.00 95.31 760 HIS A C 1
ATOM 6122 O O . HIS A 1 760 ? -13.623 -8.697 17.382 1.00 95.31 760 HIS A O 1
ATOM 6128 N N . ARG A 1 761 ? -12.389 -9.708 15.791 1.00 95.25 761 ARG A N 1
ATOM 6129 C CA . ARG A 1 761 ? -11.705 -10.697 16.632 1.00 95.25 761 ARG A CA 1
ATOM 6130 C C . ARG A 1 761 ? -10.194 -10.609 16.441 1.00 95.25 761 ARG A C 1
ATOM 6132 O O . ARG A 1 761 ? -9.525 -11.620 16.282 1.00 95.25 761 ARG A O 1
ATOM 6139 N N . SER A 1 762 ? -9.673 -9.384 16.404 1.00 93.88 762 SER A N 1
ATOM 6140 C CA . SER A 1 762 ? -8.235 -9.136 16.202 1.00 93.88 762 SER A CA 1
ATOM 6141 C C . SER A 1 762 ? -7.387 -9.500 17.424 1.00 93.88 762 SER A C 1
ATOM 6143 O O . SER A 1 762 ? -6.172 -9.368 17.390 1.00 93.88 762 SER A O 1
ATOM 6145 N N . TYR A 1 763 ? -8.016 -9.947 18.506 1.00 94.81 763 TYR A N 1
ATOM 6146 C CA . TYR A 1 763 ? -7.363 -10.492 19.682 1.00 94.81 763 TYR A CA 1
ATOM 6147 C C . TYR A 1 763 ? -7.822 -11.942 19.860 1.00 94.81 763 TYR A C 1
ATOM 6149 O O . TYR A 1 763 ? -9.033 -12.192 19.887 1.00 94.81 763 TYR A O 1
ATOM 6157 N N . PRO A 1 764 ? -6.901 -12.912 19.994 1.00 90.94 764 PRO A N 1
ATOM 6158 C CA . PRO A 1 764 ? -7.275 -14.303 20.208 1.00 90.94 764 PRO A CA 1
ATOM 6159 C C . PRO A 1 764 ? -8.201 -14.462 21.421 1.00 90.94 764 PRO A C 1
ATOM 6161 O O . PRO A 1 764 ? -7.827 -14.139 22.544 1.00 90.94 764 PRO A O 1
ATOM 6164 N N . GLY A 1 765 ? -9.411 -14.976 21.192 1.00 93.81 765 GLY A N 1
ATOM 6165 C CA . GLY A 1 765 ? -10.394 -15.231 22.251 1.00 93.81 765 GLY A CA 1
ATOM 6166 C C . GLY A 1 765 ? -11.218 -14.023 22.711 1.00 93.81 765 GLY A C 1
ATOM 6167 O O . GLY A 1 765 ? -12.096 -14.211 23.549 1.00 93.81 765 GLY A O 1
ATOM 6168 N N . VAL A 1 766 ? -11.007 -12.831 22.140 1.00 97.50 766 VAL A N 1
ATOM 6169 C CA . VAL A 1 766 ? -11.754 -11.611 22.486 1.00 97.50 766 VAL A CA 1
ATOM 6170 C C . VAL A 1 766 ? -12.550 -11.119 21.280 1.00 97.50 766 VAL A C 1
ATOM 6172 O O . VAL A 1 766 ? -12.025 -10.967 20.175 1.00 97.50 766 VAL A O 1
ATOM 6175 N N . VAL A 1 767 ? -13.836 -10.856 21.492 1.00 97.31 767 VAL A N 1
ATOM 6176 C CA . VAL A 1 767 ? -14.692 -10.150 20.532 1.00 97.31 767 VAL A CA 1
ATOM 6177 C C . VAL A 1 767 ? -14.740 -8.693 20.934 1.00 97.31 767 VAL A C 1
ATOM 6179 O O . VAL A 1 767 ? -15.234 -8.387 22.013 1.00 97.31 767 VAL A O 1
ATOM 6182 N N . HIS A 1 768 ? -14.264 -7.804 20.070 1.00 97.19 768 HIS A N 1
ATOM 6183 C CA . HIS A 1 768 ? -14.362 -6.363 20.269 1.00 97.19 768 HIS A CA 1
ATOM 6184 C C . HIS A 1 768 ? -15.438 -5.806 19.342 1.00 97.19 768 HIS A C 1
ATOM 6186 O O . HIS A 1 768 ? -15.333 -5.905 18.117 1.00 97.19 768 HIS A O 1
ATOM 6192 N N . ARG A 1 769 ? -16.489 -5.240 19.935 1.00 96.69 769 ARG A N 1
ATOM 6193 C CA . ARG A 1 769 ? -17.521 -4.478 19.240 1.00 96.69 769 ARG A CA 1
ATOM 6194 C C . ARG A 1 769 ? -17.412 -3.009 19.627 1.00 96.69 769 ARG A C 1
ATOM 6196 O O . ARG A 1 769 ? -17.418 -2.691 20.812 1.00 96.69 769 ARG A O 1
ATOM 6203 N N . ARG A 1 770 ? -17.348 -2.132 18.630 1.00 97.25 770 ARG A N 1
ATOM 6204 C CA . ARG A 1 770 ? -17.314 -0.681 18.806 1.00 97.25 770 ARG A CA 1
ATOM 6205 C C . ARG A 1 770 ? -18.512 -0.039 18.123 1.00 97.25 770 ARG A C 1
ATOM 6207 O O . ARG A 1 770 ? -18.732 -0.259 16.933 1.00 97.25 770 ARG A O 1
ATOM 6214 N N . THR A 1 771 ? -19.213 0.801 18.868 1.00 97.00 771 THR A N 1
ATOM 6215 C CA . THR A 1 771 ? -20.319 1.637 18.406 1.00 97.00 771 THR A CA 1
ATOM 6216 C C . THR A 1 771 ? -19.896 3.099 18.494 1.00 97.00 771 THR A C 1
ATOM 6218 O O . THR A 1 771 ? -19.522 3.576 19.563 1.00 97.00 771 THR A O 1
ATOM 6221 N N . ILE A 1 772 ? -19.941 3.812 17.371 1.00 97.69 772 ILE A N 1
ATOM 6222 C CA . ILE A 1 772 ? -19.705 5.256 17.291 1.00 97.69 772 ILE A CA 1
ATOM 6223 C C . ILE A 1 772 ? -21.009 5.909 16.851 1.00 97.69 772 ILE A C 1
ATOM 6225 O O . ILE A 1 772 ? -21.526 5.610 15.774 1.00 97.69 772 ILE A O 1
ATOM 6229 N N . ILE A 1 773 ? -21.525 6.803 17.687 1.00 97.50 773 ILE A N 1
ATOM 6230 C CA . ILE A 1 773 ? -22.742 7.570 17.430 1.00 97.50 773 ILE A CA 1
ATOM 6231 C C . ILE A 1 773 ? -22.346 9.035 17.324 1.00 97.50 773 ILE A C 1
ATOM 6233 O O . ILE A 1 773 ? -21.846 9.610 18.287 1.00 97.50 773 ILE A O 1
ATOM 6237 N N . PHE A 1 774 ? -22.580 9.641 16.169 1.00 97.25 774 PHE A N 1
ATOM 6238 C CA . PHE A 1 774 ? -22.401 11.066 15.939 1.00 97.25 774 PHE A CA 1
ATOM 6239 C C . PHE A 1 774 ? -23.754 11.771 16.059 1.00 97.25 774 PHE A C 1
ATOM 6241 O O . PHE A 1 774 ? -24.589 11.673 15.160 1.00 97.25 774 PHE A O 1
ATOM 6248 N N . VAL A 1 775 ? -23.994 12.446 17.184 1.00 94.69 775 VAL A N 1
ATOM 6249 C CA . VAL A 1 775 ? -25.302 13.020 17.543 1.00 94.69 775 VAL A CA 1
ATOM 6250 C C . VAL A 1 775 ? -25.322 14.515 17.261 1.00 94.69 775 VAL A C 1
ATOM 6252 O O . VAL A 1 775 ? -24.386 15.222 17.618 1.00 94.69 775 VAL A O 1
ATOM 6255 N N . ARG A 1 776 ? -26.383 15.034 16.640 1.00 88.62 776 ARG A N 1
ATOM 6256 C CA . ARG A 1 776 ? -26.581 16.477 16.387 1.00 88.62 776 ARG A CA 1
ATOM 6257 C C . ARG A 1 776 ? -27.103 17.172 17.670 1.00 88.62 776 ARG A C 1
ATOM 6259 O O . ARG A 1 776 ? -27.851 16.526 18.394 1.00 88.62 776 ARG A O 1
ATOM 6266 N N . PRO A 1 777 ? -26.777 18.452 17.973 1.00 71.75 777 PRO A N 1
ATOM 6267 C CA . PRO A 1 777 ? -25.947 19.402 17.235 1.00 71.75 777 PRO A CA 1
ATOM 6268 C C . PRO A 1 777 ? -24.437 19.242 17.512 1.00 71.75 777 PRO A C 1
ATOM 6270 O O . PRO A 1 777 ? -23.720 20.232 17.590 1.00 71.75 777 PRO A O 1
ATOM 6273 N N . TYR A 1 778 ? -23.957 17.994 17.512 1.00 84.06 778 TYR A N 1
ATOM 6274 C CA . TYR A 1 778 ? -22.592 17.526 17.231 1.00 84.06 778 TYR A CA 1
ATOM 6275 C C . TYR A 1 778 ? -21.715 17.236 18.460 1.00 84.06 778 TYR A C 1
ATOM 6277 O O . TYR A 1 778 ? -20.843 18.014 18.836 1.00 84.06 778 TYR A O 1
ATOM 6285 N N . TYR A 1 779 ? -21.898 16.037 19.009 1.00 94.62 779 TYR A N 1
ATOM 6286 C CA . TYR A 1 779 ? -20.977 15.332 19.907 1.00 94.62 779 TYR A CA 1
ATOM 6287 C C . TYR A 1 779 ? -20.926 13.846 19.524 1.00 94.62 779 TYR A C 1
ATOM 6289 O O . TYR A 1 779 ? -21.684 13.395 18.659 1.00 94.62 779 TYR A O 1
ATOM 6297 N N . PHE A 1 780 ? -20.024 13.083 20.142 1.00 97.62 780 PHE A N 1
ATOM 6298 C CA . PHE A 1 780 ? -19.891 11.651 19.879 1.00 97.62 780 PHE A CA 1
ATOM 6299 C C . PHE A 1 780 ? -20.159 10.827 21.132 1.00 97.62 780 PHE A C 1
ATOM 6301 O O . PHE A 1 780 ? -19.743 11.201 22.226 1.00 97.62 780 PHE A O 1
ATOM 6308 N N . VAL A 1 781 ? -20.797 9.674 20.958 1.00 97.31 781 VAL A N 1
ATOM 6309 C CA . VAL A 1 781 ? -20.800 8.589 21.943 1.00 97.31 781 VAL A CA 1
ATOM 6310 C C . VAL A 1 781 ? -19.993 7.439 21.359 1.00 97.31 781 VAL A C 1
ATOM 6312 O O . VAL A 1 781 ? -20.316 6.940 20.281 1.00 97.31 781 VAL A O 1
ATOM 6315 N N . VAL A 1 782 ? -18.938 7.032 22.061 1.00 97.75 782 VAL A N 1
ATOM 6316 C CA . VAL A 1 782 ? -18.105 5.880 21.709 1.00 97.75 782 VAL A CA 1
ATOM 6317 C C . VAL A 1 782 ? -18.332 4.805 22.759 1.00 97.75 782 VAL A C 1
ATOM 6319 O O . VAL A 1 782 ? -17.985 4.988 23.928 1.00 97.75 782 VAL A O 1
ATOM 6322 N N . ALA A 1 783 ? -18.932 3.695 22.341 1.00 96.25 783 ALA A N 1
ATOM 6323 C CA . ALA A 1 783 ? -19.162 2.540 23.189 1.00 96.25 783 ALA A CA 1
ATOM 6324 C C . ALA A 1 783 ? -18.341 1.342 22.704 1.00 96.25 783 ALA A C 1
ATOM 6326 O O . ALA A 1 783 ? -18.447 0.942 21.548 1.00 96.25 783 ALA A O 1
ATOM 6327 N N . ASP A 1 784 ? -17.538 0.762 23.589 1.00 97.25 784 ASP A N 1
ATOM 6328 C CA . ASP A 1 784 ? -16.782 -0.462 23.337 1.00 97.25 784 ASP A CA 1
ATOM 6329 C C . ASP A 1 784 ? -17.314 -1.580 24.222 1.00 97.25 784 ASP A C 1
ATOM 6331 O O . ASP A 1 784 ? -17.330 -1.441 25.442 1.00 97.25 784 ASP A O 1
ATOM 6335 N N . ARG A 1 785 ? -17.709 -2.700 23.618 1.00 95.94 785 ARG A N 1
ATOM 6336 C CA . ARG A 1 785 ? -18.051 -3.941 24.317 1.00 95.94 785 ARG A CA 1
ATOM 6337 C C . ARG A 1 785 ? -17.043 -5.012 23.934 1.00 95.94 785 ARG A C 1
ATOM 6339 O O . ARG A 1 785 ? -16.883 -5.329 22.753 1.00 95.94 785 ARG A O 1
ATOM 6346 N N . LEU A 1 786 ? -16.362 -5.557 24.931 1.00 97.19 786 LEU A N 1
ATOM 6347 C CA . LEU A 1 786 ? -15.384 -6.622 24.776 1.00 97.19 786 LEU A CA 1
ATOM 6348 C C . LEU A 1 786 ? -15.873 -7.851 25.523 1.00 97.19 786 LEU A C 1
ATOM 6350 O O . LEU A 1 786 ? -16.155 -7.758 26.713 1.00 97.19 786 LEU A O 1
ATOM 6354 N N . ASN A 1 787 ? -15.961 -8.979 24.822 1.00 96.94 787 ASN A N 1
ATOM 6355 C CA . ASN A 1 787 ? -16.422 -10.242 25.389 1.00 96.94 787 ASN A CA 1
ATOM 6356 C C . ASN A 1 787 ? -15.360 -11.323 25.202 1.00 96.94 787 ASN A C 1
ATOM 6358 O O . ASN A 1 787 ? -14.900 -11.555 24.077 1.00 96.94 787 ASN A O 1
ATOM 6362 N N . ALA A 1 788 ? -15.021 -12.017 26.283 1.00 97.00 788 ALA A N 1
ATOM 6363 C CA . ALA A 1 788 ? -14.062 -13.110 26.297 1.00 97.00 788 ALA A CA 1
ATOM 6364 C C . ALA A 1 788 ? -14.484 -14.207 27.285 1.00 97.00 788 ALA A C 1
ATOM 6366 O O . ALA A 1 788 ? -15.335 -14.003 28.144 1.00 97.00 788 ALA A O 1
ATOM 6367 N N . LEU A 1 789 ? -13.870 -15.386 27.160 1.00 94.25 789 LEU A N 1
ATOM 6368 C CA . LEU A 1 789 ? -14.061 -16.512 28.091 1.00 94.25 789 LEU A CA 1
ATOM 6369 C C . LEU A 1 789 ? -13.042 -16.524 29.241 1.00 94.25 789 LEU A C 1
ATOM 6371 O O . LEU A 1 789 ? -13.037 -17.445 30.052 1.00 94.25 789 LEU A O 1
ATOM 6375 N N . ARG A 1 790 ? -12.098 -15.582 29.247 1.00 94.88 790 ARG A N 1
ATOM 6376 C CA . ARG A 1 790 ? -11.014 -15.487 30.228 1.00 94.88 790 ARG A CA 1
ATOM 6377 C C . ARG A 1 790 ? -10.879 -14.048 30.683 1.00 94.88 790 ARG A C 1
ATOM 6379 O O . ARG A 1 790 ? -11.241 -13.132 29.950 1.00 94.88 790 ARG A O 1
ATOM 6386 N N . LEU A 1 791 ? -10.329 -13.871 31.878 1.00 97.00 791 LEU A N 1
ATOM 6387 C CA . LEU A 1 791 ? -9.997 -12.558 32.404 1.00 97.00 791 LEU A CA 1
ATOM 6388 C C . LEU A 1 791 ? -8.920 -11.896 31.534 1.00 97.00 791 LEU A C 1
ATOM 6390 O O . LEU A 1 791 ? -7.873 -12.495 31.286 1.00 97.00 791 LEU A O 1
ATOM 6394 N N . HIS A 1 792 ? -9.170 -10.653 31.138 1.00 98.00 792 HIS A N 1
ATOM 6395 C CA . HIS A 1 792 ? -8.219 -9.791 30.444 1.00 98.00 792 HIS A CA 1
ATOM 6396 C C . HIS A 1 792 ? -8.175 -8.409 31.094 1.00 98.00 792 HIS A C 1
ATOM 6398 O O . HIS A 1 792 ? -9.103 -8.013 31.808 1.00 98.00 792 HIS A O 1
ATOM 6404 N N . THR A 1 793 ? -7.113 -7.660 30.810 1.00 98.19 793 THR A N 1
ATOM 6405 C CA . THR A 1 793 ? -7.048 -6.220 31.072 1.00 98.19 793 THR A CA 1
ATOM 6406 C C . THR A 1 793 ? -7.277 -5.462 29.772 1.00 98.19 793 THR A C 1
ATOM 6408 O O . THR A 1 793 ? -6.601 -5.700 28.771 1.00 98.19 793 THR A O 1
ATOM 6411 N N . TYR A 1 794 ? -8.228 -4.534 29.804 1.00 98.50 794 TYR A N 1
ATOM 6412 C CA . TYR A 1 794 ? -8.652 -3.726 28.670 1.00 98.50 794 TYR A CA 1
ATOM 6413 C C . TYR A 1 794 ? -8.320 -2.261 28.922 1.00 98.50 794 TYR A C 1
ATOM 6415 O O . TYR A 1 794 ? -8.736 -1.708 29.941 1.00 98.50 794 TYR A O 1
ATOM 6423 N N . THR A 1 795 ? -7.636 -1.622 27.975 1.00 98.56 795 THR A N 1
ATOM 6424 C CA . THR A 1 795 ? -7.272 -0.203 28.055 1.00 98.56 795 THR A CA 1
ATOM 6425 C C . THR A 1 795 ? -7.800 0.539 26.829 1.00 98.56 795 THR A C 1
ATOM 6427 O O . THR A 1 795 ? -7.302 0.342 25.722 1.00 98.56 795 THR A O 1
ATOM 6430 N N . GLN A 1 796 ? -8.825 1.374 27.007 1.00 98.50 796 GLN A N 1
ATOM 6431 C CA . GLN A 1 796 ? -9.369 2.248 25.968 1.00 98.50 796 GLN A CA 1
ATOM 6432 C C . GLN A 1 796 ? -8.541 3.536 25.890 1.00 98.50 796 GLN A C 1
ATOM 6434 O O . GLN A 1 796 ? -8.326 4.208 26.900 1.00 98.50 796 GLN A O 1
ATOM 6439 N N . MET A 1 797 ? -8.090 3.867 24.682 1.00 98.06 797 MET A N 1
ATOM 6440 C CA . MET A 1 797 ? -7.117 4.929 24.438 1.00 98.06 797 MET A CA 1
ATOM 6441 C C . MET A 1 797 ? -7.754 6.124 23.722 1.00 98.06 797 MET A C 1
ATOM 6443 O O . MET A 1 797 ? -8.472 5.946 22.734 1.00 98.06 797 MET A O 1
ATOM 6447 N N . PHE A 1 798 ? -7.428 7.341 24.166 1.00 98.25 798 PHE A N 1
ATOM 6448 C CA . PHE A 1 798 ? -7.709 8.584 23.438 1.00 98.25 798 PHE A CA 1
ATOM 6449 C C . PHE A 1 798 ? -6.480 9.496 23.425 1.00 98.25 798 PHE A C 1
ATOM 6451 O O . PHE A 1 798 ? -6.003 9.934 24.469 1.00 98.25 798 PHE A O 1
ATOM 6458 N N . HIS A 1 799 ? -5.988 9.818 22.237 1.00 97.62 799 HIS A N 1
ATOM 6459 C CA . HIS A 1 799 ? -4.813 10.646 22.006 1.00 97.62 799 HIS A CA 1
ATOM 6460 C C . HIS A 1 799 ? -5.267 12.076 21.709 1.00 97.62 799 HIS A C 1
ATOM 6462 O O . HIS A 1 799 ? -5.873 12.357 20.674 1.00 97.62 799 HIS A O 1
ATOM 6468 N N . LEU A 1 800 ? -4.985 12.997 22.628 1.00 97.69 800 LEU A N 1
ATOM 6469 C CA . LEU A 1 800 ? -5.331 14.407 22.477 1.00 97.69 800 LEU A CA 1
ATOM 6470 C C . LEU A 1 800 ? -4.353 15.104 21.530 1.00 97.69 800 LEU A C 1
ATOM 6472 O O . LEU A 1 800 ? -3.165 14.772 21.483 1.00 97.69 800 LEU A O 1
ATOM 6476 N N . ALA A 1 801 ? -4.826 16.118 20.810 1.00 95.00 801 ALA A N 1
ATOM 6477 C CA . ALA A 1 801 ? -3.950 17.000 20.050 1.00 95.00 801 ALA A CA 1
ATOM 6478 C C . ALA A 1 801 ? -2.972 17.753 20.976 1.00 95.00 801 ALA A C 1
ATOM 6480 O O . ALA A 1 801 ? -3.341 18.207 22.056 1.00 95.00 801 ALA A O 1
ATOM 6481 N N . ALA A 1 802 ? -1.721 17.938 20.538 1.00 92.88 802 ALA A N 1
ATOM 6482 C CA . ALA A 1 802 ? -0.641 18.516 21.356 1.00 92.88 802 ALA A CA 1
ATOM 6483 C C . ALA A 1 802 ? -0.925 19.893 22.021 1.00 92.88 802 ALA A C 1
ATOM 6485 O O . ALA A 1 802 ? -0.402 20.125 23.119 1.00 92.88 802 ALA A O 1
ATOM 6486 N N . PRO A 1 803 ? -1.721 20.810 21.421 1.00 93.81 803 PRO A N 1
ATOM 6487 C CA . PRO A 1 803 ? -2.107 22.067 22.075 1.00 93.81 803 PRO A CA 1
ATOM 6488 C C . PRO A 1 803 ? -3.069 21.903 23.261 1.00 93.81 803 PRO A C 1
ATOM 6490 O O . PRO A 1 803 ? -3.250 22.849 24.028 1.00 93.81 803 PRO A O 1
ATOM 6493 N N . LEU A 1 804 ? -3.703 20.739 23.415 1.00 96.00 804 LEU A N 1
ATOM 6494 C CA . LEU A 1 804 ? -4.614 20.473 24.519 1.00 96.00 804 LEU A CA 1
ATOM 6495 C C . LEU A 1 804 ? -3.842 20.074 25.782 1.00 96.00 804 LEU A C 1
ATOM 6497 O O . LEU A 1 804 ? -2.815 19.390 25.746 1.00 96.00 804 LEU A O 1
ATOM 6501 N N . ARG A 1 805 ? -4.355 20.514 26.926 1.00 95.00 805 ARG A N 1
ATOM 6502 C CA . ARG A 1 805 ? -3.909 20.122 28.264 1.00 95.00 805 ARG A CA 1
ATOM 6503 C C . ARG A 1 805 ? -5.075 19.455 28.965 1.00 95.00 805 ARG A C 1
ATOM 6505 O O . ARG A 1 805 ? -6.136 20.059 29.063 1.00 95.00 805 ARG A O 1
ATOM 6512 N N . ALA A 1 806 ? -4.880 18.216 29.398 1.00 96.38 806 ALA A N 1
ATOM 6513 C CA . ALA A 1 806 ? -5.894 17.437 30.093 1.00 96.38 806 ALA A CA 1
ATOM 6514 C C . ALA A 1 806 ? -5.879 17.726 31.596 1.00 96.38 806 ALA A C 1
ATOM 6516 O O . ALA A 1 806 ? -4.819 17.704 32.219 1.00 96.38 806 ALA A O 1
ATOM 6517 N N . HIS A 1 807 ? -7.065 17.920 32.161 1.00 95.31 807 HIS A N 1
ATOM 6518 C CA . HIS A 1 807 ? -7.319 18.065 33.589 1.00 95.31 807 HIS A CA 1
ATOM 6519 C C . HIS A 1 807 ? -8.323 16.996 33.999 1.00 95.31 807 HIS A C 1
ATOM 6521 O O . HIS A 1 807 ? -9.355 16.824 33.346 1.00 95.31 807 HIS A O 1
ATOM 6527 N N . LEU A 1 808 ? -7.992 16.253 35.051 1.00 95.38 808 LEU A N 1
ATOM 6528 C CA . LEU A 1 808 ? -8.826 15.174 35.557 1.00 95.38 808 LEU A CA 1
ATOM 6529 C C . LEU A 1 808 ? -9.785 15.710 36.627 1.00 95.38 808 LEU A C 1
ATOM 6531 O O . LEU A 1 808 ? -9.343 16.224 37.650 1.00 95.38 808 LEU A O 1
ATOM 6535 N N . GLU A 1 809 ? -11.087 15.540 36.406 1.00 92.12 809 GLU A N 1
ATOM 6536 C CA . GLU A 1 809 ? -12.157 15.844 37.361 1.00 92.12 809 GLU A CA 1
ATOM 6537 C C . GLU A 1 809 ? -12.942 14.559 37.658 1.00 92.12 809 GLU A C 1
ATOM 6539 O O . GLU A 1 809 ? -13.801 14.127 36.882 1.00 92.12 809 GLU A O 1
ATOM 6544 N N . GLY A 1 810 ? -12.604 13.892 38.766 1.00 90.56 810 GLY A N 1
ATOM 6545 C CA . GLY A 1 810 ? -13.070 12.530 39.030 1.00 90.56 810 GLY A CA 1
ATOM 6546 C C . GLY A 1 810 ? -12.493 11.559 37.997 1.00 90.56 810 GLY A C 1
ATOM 6547 O O . GLY A 1 810 ? -11.299 11.282 38.022 1.00 90.56 810 GLY A O 1
ATOM 6548 N N . LEU A 1 811 ? -13.332 11.063 37.082 1.00 93.69 811 LEU A N 1
ATOM 6549 C CA . LEU A 1 811 ? -12.925 10.240 35.929 1.00 93.69 811 LEU A CA 1
ATOM 6550 C C . LEU A 1 811 ? -13.097 10.961 34.580 1.00 93.69 811 LEU A C 1
ATOM 6552 O O . LEU A 1 811 ? -12.706 10.436 33.534 1.00 93.69 811 LEU A O 1
ATOM 6556 N N . THR A 1 812 ? -13.677 12.160 34.595 1.00 95.50 812 THR A N 1
ATOM 6557 C CA . THR A 1 812 ? -13.896 12.984 33.404 1.00 95.50 812 THR A CA 1
ATOM 6558 C C . THR A 1 812 ? -12.632 13.762 33.073 1.00 95.50 812 THR A C 1
ATOM 6560 O O . THR A 1 812 ? -12.001 14.334 33.961 1.00 95.50 812 THR A O 1
ATOM 6563 N N . ILE A 1 813 ? -12.280 13.831 31.789 1.00 96.94 813 ILE A N 1
ATOM 6564 C CA . ILE A 1 813 ? -11.212 14.712 31.316 1.00 96.94 813 ILE A CA 1
ATOM 6565 C C . ILE A 1 813 ? -11.825 15.979 30.738 1.00 96.94 813 ILE A C 1
ATOM 6567 O O . ILE A 1 813 ? -12.563 15.933 29.751 1.00 96.94 813 ILE A O 1
ATOM 6571 N N . ARG A 1 814 ? -11.465 17.124 31.315 1.00 94.94 814 ARG A N 1
ATOM 6572 C CA . ARG A 1 814 ? -11.643 18.429 30.676 1.00 94.94 814 ARG A CA 1
ATOM 6573 C C . ARG A 1 814 ? -10.335 18.861 30.047 1.00 94.94 814 ARG A C 1
ATOM 6575 O O . ARG A 1 814 ? -9.265 18.589 30.583 1.00 94.94 814 ARG A O 1
ATOM 6582 N N . THR A 1 815 ? -10.410 19.554 28.917 1.00 95.88 815 THR A N 1
ATOM 6583 C CA . THR A 1 815 ? -9.210 20.105 28.287 1.00 95.88 815 THR A CA 1
ATOM 6584 C C . THR A 1 815 ? -9.217 21.623 28.284 1.00 95.88 815 THR A C 1
ATOM 6586 O O . THR A 1 815 ? -10.257 22.254 28.106 1.00 95.88 815 THR A O 1
ATOM 6589 N N . THR A 1 816 ? -8.035 22.209 28.458 1.00 94.31 816 THR A N 1
ATOM 6590 C CA . THR A 1 816 ? -7.757 23.598 28.081 1.00 94.31 816 THR A CA 1
ATOM 6591 C C . THR A 1 816 ? -6.871 23.612 26.841 1.00 94.31 816 THR A C 1
ATOM 6593 O O . THR A 1 816 ? -6.167 22.641 26.561 1.00 94.31 816 THR A O 1
ATOM 6596 N N . ASN A 1 817 ? -6.907 24.698 26.073 1.00 94.06 817 ASN A N 1
ATOM 6597 C CA . ASN A 1 817 ? -6.089 24.856 24.875 1.00 94.06 817 ASN A CA 1
ATOM 6598 C C . ASN A 1 817 ? -5.063 25.970 25.104 1.00 94.06 817 ASN A C 1
ATOM 6600 O O . ASN A 1 817 ? -5.442 27.095 25.421 1.00 94.06 817 ASN A O 1
ATOM 6604 N N . VAL A 1 818 ? -3.773 25.675 24.922 1.00 92.19 818 VAL A N 1
ATOM 6605 C CA . VAL A 1 818 ? -2.683 26.641 25.178 1.00 92.19 818 VAL A CA 1
ATOM 6606 C C . VAL A 1 818 ? -2.741 27.889 24.290 1.00 92.19 818 VAL A C 1
ATOM 6608 O O . VAL A 1 818 ? -2.120 28.896 24.611 1.00 92.19 818 VAL A O 1
ATOM 6611 N N . SER A 1 819 ? -3.470 27.831 23.176 1.00 90.62 819 SER A N 1
ATOM 6612 C CA . SER A 1 819 ? -3.649 28.942 22.236 1.00 90.62 819 SER A CA 1
ATOM 6613 C C . SER A 1 819 ? -5.058 29.541 22.290 1.00 90.62 819 SER A C 1
ATOM 6615 O O . SER A 1 819 ? -5.464 30.199 21.336 1.00 90.62 819 SER A O 1
ATOM 6617 N N . ASN A 1 820 ? -5.824 29.287 23.360 1.00 88.25 820 ASN A N 1
ATOM 6618 C CA . ASN A 1 820 ? -7.240 29.669 23.480 1.00 88.25 820 ASN A CA 1
ATOM 6619 C C . ASN A 1 820 ? -8.102 29.167 22.301 1.00 88.25 820 ASN A C 1
ATOM 6621 O O . ASN A 1 820 ? -9.057 29.815 21.882 1.00 88.25 820 ASN A O 1
ATOM 6625 N N . GLY A 1 821 ? -7.728 28.019 21.727 1.00 93.06 821 GLY A N 1
ATOM 6626 C CA . GLY A 1 821 ? -8.477 27.346 20.670 1.00 93.06 821 GLY A CA 1
ATOM 6627 C C . GLY A 1 821 ? -9.615 26.459 21.198 1.00 93.06 821 GLY A C 1
ATOM 6628 O O . GLY A 1 821 ? -9.893 26.452 22.398 1.00 93.06 821 GLY A O 1
ATOM 6629 N N . PRO A 1 822 ? -10.260 25.683 20.309 1.00 94.88 822 PRO A N 1
ATOM 6630 C CA . PRO A 1 822 ? -11.268 24.694 20.680 1.00 94.88 822 PRO A CA 1
ATOM 6631 C C . PRO A 1 822 ? -10.751 23.671 21.699 1.00 94.88 822 PRO A C 1
ATOM 6633 O O . PRO A 1 822 ? -9.553 23.365 21.739 1.00 94.88 822 PRO A O 1
ATOM 6636 N N . THR A 1 823 ? -11.666 23.122 22.491 1.00 95.44 823 THR A N 1
ATOM 6637 C CA . THR A 1 823 ? -11.403 22.109 23.521 1.00 95.44 823 THR A CA 1
ATOM 6638 C C . THR A 1 823 ? -12.345 20.918 23.354 1.00 95.44 823 THR A C 1
ATOM 6640 O O . THR A 1 823 ? -13.238 20.902 22.506 1.00 95.44 823 THR A O 1
ATOM 6643 N N . ILE A 1 824 ? -12.125 19.878 24.149 1.00 96.19 824 ILE A N 1
ATOM 6644 C CA . ILE A 1 824 ? -12.967 18.687 24.224 1.00 96.19 824 ILE A CA 1
ATOM 6645 C C . ILE A 1 824 ? -13.135 18.228 25.672 1.00 96.19 824 ILE A C 1
ATOM 6647 O O . ILE A 1 824 ? -12.189 18.289 26.465 1.00 96.19 824 ILE A O 1
ATOM 6651 N N . GLN A 1 825 ? -14.335 17.761 26.008 1.00 96.19 825 GLN A N 1
ATOM 6652 C CA . GLN A 1 825 ? -14.612 17.027 27.241 1.00 96.19 825 GLN A CA 1
ATOM 6653 C C . GLN A 1 825 ? -14.784 15.541 26.921 1.00 96.19 825 GLN A C 1
ATOM 6655 O O . GLN A 1 825 ? -15.470 15.193 25.959 1.00 96.19 825 GLN A O 1
ATOM 6660 N N . VAL A 1 826 ? -14.154 14.680 27.719 1.00 97.69 826 VAL A N 1
ATOM 6661 C CA . VAL A 1 826 ? -14.184 13.217 27.584 1.00 97.69 826 VAL A CA 1
ATOM 6662 C C . VAL A 1 826 ? -14.793 12.646 28.860 1.00 97.69 826 VAL A C 1
ATOM 6664 O O . VAL A 1 826 ? -14.177 12.696 29.924 1.00 97.69 826 VAL A O 1
ATOM 6667 N N . MET A 1 827 ? -16.027 12.155 28.762 1.00 97.44 827 MET A N 1
ATOM 6668 C CA . MET A 1 827 ? -16.863 11.799 29.911 1.00 97.44 827 MET A CA 1
ATOM 6669 C C . MET A 1 827 ? -17.182 10.298 29.903 1.00 97.44 827 MET A C 1
ATOM 6671 O O . MET A 1 827 ? -18.070 9.874 29.155 1.00 97.44 827 MET A O 1
ATOM 6675 N N . PRO A 1 828 ? -16.489 9.468 30.705 1.00 97.06 828 PRO A N 1
ATOM 6676 C CA . PRO A 1 828 ? -16.836 8.062 30.849 1.00 97.06 828 PRO A CA 1
ATOM 6677 C C . PRO A 1 828 ? -18.102 7.931 31.703 1.00 97.06 828 PRO A C 1
ATOM 6679 O O . PRO A 1 828 ? -18.151 8.396 32.844 1.00 97.06 828 PRO A O 1
ATOM 6682 N N . LEU A 1 829 ? -19.131 7.285 31.157 1.00 94.50 829 LEU A N 1
ATOM 6683 C CA . LEU A 1 829 ? -20.431 7.141 31.819 1.00 94.50 829 LEU A CA 1
ATOM 6684 C C . LEU A 1 829 ? -20.535 5.871 32.660 1.00 94.50 829 LEU A C 1
ATOM 6686 O O . LEU A 1 829 ? -21.278 5.836 33.636 1.00 94.50 829 LEU A O 1
ATOM 6690 N N . PHE A 1 830 ? -19.774 4.831 32.314 1.00 88.50 830 PHE A N 1
ATOM 6691 C CA . PHE A 1 830 ? -19.712 3.609 33.108 1.00 88.50 830 PHE A CA 1
ATOM 6692 C C . PHE A 1 830 ? -18.453 3.600 33.973 1.00 88.50 830 PHE A C 1
ATOM 6694 O O . PHE A 1 830 ? -17.391 3.172 33.531 1.00 88.50 830 PHE A O 1
ATOM 6701 N N . GLN A 1 831 ? -18.557 4.115 35.196 1.00 86.19 831 GLN A N 1
ATOM 6702 C CA . GLN A 1 831 ? -17.395 4.441 36.034 1.00 86.19 831 GLN A CA 1
ATOM 6703 C C . GLN A 1 831 ? -16.970 3.336 37.010 1.00 86.19 831 GLN A C 1
ATOM 6705 O O . GLN A 1 831 ? -15.831 3.332 37.472 1.00 86.19 831 GLN A O 1
ATOM 6710 N N . ALA A 1 832 ? -17.854 2.382 37.311 1.00 86.69 832 ALA A N 1
ATOM 6711 C CA . ALA A 1 832 ? -17.553 1.297 38.240 1.00 86.69 832 ALA A CA 1
ATOM 6712 C C . ALA A 1 832 ? -16.331 0.481 37.771 1.00 86.69 832 ALA A C 1
ATOM 6714 O O . ALA A 1 832 ? -16.306 -0.014 36.644 1.00 86.69 832 ALA A O 1
ATOM 6715 N N . GLY A 1 833 ? -15.317 0.363 38.637 1.00 89.62 833 GLY A N 1
ATOM 6716 C CA . GLY A 1 833 ? -14.080 -0.375 38.351 1.00 89.62 833 GLY A CA 1
ATOM 6717 C C . GLY A 1 833 ? -13.182 0.247 37.273 1.00 89.62 833 GLY A C 1
ATOM 6718 O O . GLY A 1 833 ? -12.280 -0.432 36.786 1.00 89.62 833 GLY A O 1
ATOM 6719 N N . LEU A 1 834 ? -13.428 1.502 36.874 1.00 96.44 834 LEU A N 1
ATOM 6720 C CA . LEU A 1 834 ? -12.637 2.197 35.863 1.00 96.44 834 LEU A CA 1
ATOM 6721 C C . LEU A 1 834 ? -11.465 2.949 36.490 1.00 96.44 834 LEU A C 1
ATOM 6723 O O . LEU A 1 834 ? -11.659 3.822 37.332 1.00 96.44 834 LEU A O 1
ATOM 6727 N N . ASN A 1 835 ? -10.263 2.674 36.000 1.00 96.81 835 ASN A N 1
ATOM 6728 C CA . ASN A 1 835 ? -9.076 3.462 36.299 1.00 96.81 835 ASN A CA 1
ATOM 6729 C C . ASN A 1 835 ? -8.756 4.381 35.122 1.00 96.81 835 ASN A C 1
ATOM 6731 O O . ASN A 1 835 ? -8.958 4.009 33.968 1.00 96.81 835 ASN A O 1
ATOM 6735 N N . VAL A 1 836 ? -8.229 5.570 35.404 1.00 97.44 836 VAL A N 1
ATOM 6736 C CA . VAL A 1 836 ? -7.783 6.519 34.380 1.00 97.44 836 VAL A CA 1
ATOM 6737 C C . VAL A 1 836 ? -6.332 6.903 34.619 1.00 97.44 836 VAL A C 1
ATOM 6739 O O . VAL A 1 836 ? -5.929 7.183 35.749 1.00 97.44 836 VAL A O 1
ATOM 6742 N N . ARG A 1 837 ? -5.532 6.915 33.553 1.00 96.31 837 ARG A N 1
ATOM 6743 C CA . ARG A 1 837 ? -4.161 7.434 33.571 1.00 96.31 837 ARG A CA 1
ATOM 6744 C C . ARG A 1 837 ? -3.975 8.436 32.440 1.00 96.31 837 ARG A C 1
ATOM 6746 O O . ARG A 1 837 ? -4.527 8.272 31.355 1.00 96.31 837 ARG A O 1
ATOM 6753 N N . LEU A 1 838 ? -3.177 9.467 32.705 1.00 97.12 838 LEU A N 1
ATOM 6754 C CA . LEU A 1 838 ? -2.726 10.424 31.701 1.00 97.12 838 LEU A CA 1
ATOM 6755 C C . LEU A 1 838 ? -1.231 10.222 31.466 1.00 97.12 838 LEU A C 1
ATOM 6757 O O . LEU A 1 838 ? -0.443 10.263 32.411 1.00 97.12 838 LEU A O 1
ATOM 6761 N N . ARG A 1 839 ? -0.828 10.030 30.209 1.00 95.94 839 ARG A N 1
ATOM 6762 C CA . ARG A 1 839 ? 0.589 9.942 29.819 1.00 95.94 839 ARG A CA 1
ATOM 6763 C C . ARG A 1 839 ? 0.910 10.988 28.775 1.00 95.94 839 ARG A C 1
ATOM 6765 O O . ARG A 1 839 ? 0.120 11.212 27.869 1.00 95.94 839 ARG A O 1
ATOM 6772 N N . THR A 1 840 ? 2.070 11.627 28.899 1.00 96.50 840 THR A N 1
ATOM 6773 C CA . THR A 1 840 ? 2.543 12.619 27.926 1.00 96.50 840 THR A CA 1
ATOM 6774 C C . THR A 1 840 ? 4.009 12.364 27.620 1.00 96.50 840 THR A C 1
ATOM 6776 O O . THR A 1 840 ? 4.846 12.511 28.507 1.00 96.50 840 THR A O 1
ATOM 6779 N N . GLY A 1 841 ? 4.324 11.977 26.382 1.00 94.81 841 GLY A N 1
ATOM 6780 C CA . GLY A 1 841 ? 5.700 11.809 25.910 1.00 94.81 841 GLY A CA 1
ATOM 6781 C C . GLY A 1 841 ? 6.578 10.881 26.760 1.00 94.81 841 GLY A C 1
ATOM 6782 O O . GLY A 1 841 ? 7.752 11.184 26.981 1.00 94.81 841 GLY A O 1
ATOM 6783 N N . THR A 1 842 ? 6.045 9.767 27.267 1.00 95.31 842 THR A N 1
ATOM 6784 C CA . THR A 1 842 ? 6.823 8.814 28.074 1.00 95.31 842 THR A CA 1
ATOM 6785 C C . THR A 1 842 ? 7.703 7.936 27.183 1.00 95.31 842 THR A C 1
ATOM 6787 O O . THR A 1 842 ? 7.368 7.668 26.027 1.00 95.31 842 THR A O 1
ATOM 6790 N N . ARG A 1 843 ? 8.862 7.508 27.701 1.00 90.94 843 ARG A N 1
ATOM 6791 C CA . ARG A 1 843 ? 9.806 6.628 26.982 1.00 90.94 843 ARG A CA 1
ATOM 6792 C C . ARG A 1 843 ? 9.711 5.167 27.409 1.00 90.94 843 ARG A C 1
ATOM 6794 O O . ARG A 1 843 ? 9.905 4.298 26.572 1.00 90.94 843 ARG A O 1
ATOM 6801 N N . GLU A 1 844 ? 9.390 4.904 28.672 1.00 89.38 844 GLU A N 1
ATOM 6802 C CA . GLU A 1 844 ? 9.258 3.549 29.210 1.00 89.38 844 GLU A CA 1
ATOM 6803 C C . GLU A 1 844 ? 8.023 3.463 30.126 1.00 89.38 844 GLU A C 1
ATOM 6805 O O . GLU A 1 844 ? 8.032 4.024 31.223 1.00 89.38 844 GLU A O 1
ATOM 6810 N N . PRO A 1 845 ? 6.930 2.817 29.674 1.00 89.81 845 PRO A N 1
ATOM 6811 C CA . PRO A 1 845 ? 6.682 2.421 28.284 1.00 89.81 845 PRO A CA 1
ATOM 6812 C C . PRO A 1 845 ? 6.604 3.644 27.348 1.00 89.81 845 PRO A C 1
ATOM 6814 O O . PRO A 1 845 ? 6.289 4.760 27.780 1.00 89.81 845 PRO A O 1
ATOM 6817 N N . VAL A 1 846 ? 6.892 3.440 26.059 1.00 94.31 846 VAL A N 1
ATOM 6818 C CA . VAL A 1 846 ? 6.715 4.482 25.035 1.00 94.31 846 VAL A CA 1
ATOM 6819 C C . VAL A 1 846 ? 5.224 4.802 24.923 1.00 94.31 846 VAL A C 1
ATOM 6821 O O . VAL A 1 846 ? 4.441 3.905 24.625 1.00 94.31 846 VAL A O 1
ATOM 6824 N N . GLN A 1 847 ? 4.828 6.052 25.179 1.00 95.69 847 GLN A N 1
ATOM 6825 C CA . GLN A 1 847 ? 3.440 6.503 25.033 1.00 95.69 847 GLN A CA 1
ATOM 6826 C C . GLN A 1 847 ? 3.350 8.030 24.882 1.00 95.69 847 GLN A C 1
ATOM 6828 O O . GLN A 1 847 ? 4.224 8.762 25.347 1.00 95.69 847 GLN A O 1
ATOM 6833 N N . GLY A 1 848 ? 2.285 8.527 24.252 1.00 95.06 848 GLY A N 1
ATOM 6834 C CA . GLY A 1 848 ? 2.009 9.957 24.120 1.00 95.06 848 GLY A CA 1
ATOM 6835 C C . GLY A 1 848 ? 2.955 10.678 23.176 1.00 95.06 848 GLY A C 1
ATOM 6836 O O . GLY A 1 848 ? 3.521 11.719 23.521 1.00 95.06 848 GLY A O 1
ATOM 6837 N N . TRP A 1 849 ? 3.114 10.111 21.980 1.00 94.06 849 TRP A N 1
ATOM 6838 C CA . TRP A 1 849 ? 3.850 10.715 20.877 1.00 94.06 849 TRP A CA 1
ATOM 6839 C C . TRP A 1 849 ? 3.005 10.753 19.603 1.00 94.06 849 TRP A C 1
ATOM 6841 O O . TRP A 1 849 ? 2.329 9.782 19.272 1.00 94.06 849 TRP A O 1
ATOM 6851 N N . ILE A 1 850 ? 3.131 11.843 18.846 1.00 90.94 850 ILE A N 1
ATOM 6852 C CA . ILE A 1 850 ? 2.594 11.993 17.487 1.00 90.94 850 ILE A CA 1
ATOM 6853 C C . ILE A 1 850 ? 3.769 12.127 16.523 1.00 90.94 850 ILE A C 1
ATOM 6855 O O . ILE A 1 850 ? 4.662 12.946 16.760 1.00 90.94 850 ILE A O 1
ATOM 6859 N N . SER A 1 851 ? 3.757 11.371 15.429 1.00 89.19 851 SER A N 1
ATOM 6860 C CA . SER A 1 851 ? 4.670 11.551 14.306 1.00 89.19 851 SER A CA 1
ATOM 6861 C C . SER A 1 851 ? 4.259 12.784 13.500 1.00 89.19 851 SER A C 1
ATOM 6863 O O . SER A 1 851 ? 3.108 12.944 13.093 1.00 89.19 851 SER A O 1
ATOM 6865 N N . THR A 1 852 ? 5.206 13.690 13.264 1.00 81.31 852 THR A N 1
ATOM 6866 C CA . THR A 1 852 ? 4.993 14.882 12.423 1.00 81.31 852 THR A CA 1
ATOM 6867 C C . THR A 1 852 ? 5.737 14.810 11.092 1.00 81.31 852 THR A C 1
ATOM 6869 O O . THR A 1 852 ? 5.715 15.776 10.333 1.00 81.31 852 THR A O 1
ATOM 6872 N N . GLY A 1 853 ? 6.386 13.681 10.817 1.00 70.56 853 GLY A N 1
ATOM 6873 C CA . GLY A 1 853 ? 7.208 13.426 9.642 1.00 70.56 853 GLY A CA 1
ATOM 6874 C C . GLY A 1 853 ? 8.278 12.373 9.934 1.00 70.56 853 GLY A C 1
ATOM 6875 O O . GLY A 1 853 ? 8.326 11.798 11.027 1.00 70.56 853 GLY A O 1
ATOM 6876 N N . GLU A 1 854 ? 9.179 12.159 8.974 1.00 68.62 854 GLU A N 1
ATOM 6877 C CA . GLU A 1 854 ? 10.293 11.224 9.146 1.00 68.62 854 GLU A CA 1
ATOM 6878 C C . GLU A 1 854 ? 11.181 11.634 10.324 1.00 68.62 854 GLU A C 1
ATOM 6880 O O . GLU A 1 854 ? 11.698 12.748 10.365 1.00 68.62 854 GLU A O 1
ATOM 6885 N N . GLN A 1 855 ? 11.339 10.726 11.292 1.00 73.50 855 GLN A N 1
ATOM 6886 C CA . GLN A 1 855 ? 12.111 10.925 12.530 1.00 73.50 855 GLN A CA 1
ATOM 6887 C C . GLN A 1 855 ? 11.679 12.129 13.387 1.00 73.50 855 GLN A C 1
ATOM 6889 O O . GLN A 1 855 ? 12.324 12.449 14.384 1.00 73.50 855 GLN A O 1
ATOM 6894 N N . GLN A 1 856 ? 10.566 12.782 13.052 1.00 81.69 856 GLN A N 1
ATOM 6895 C CA . GLN A 1 856 ? 10.039 13.917 13.793 1.00 81.69 856 GLN A CA 1
ATOM 6896 C C . GLN A 1 856 ? 8.834 13.479 14.607 1.00 81.69 856 GLN A C 1
ATOM 6898 O O . GLN A 1 856 ? 7.894 12.864 14.096 1.00 81.69 856 GLN A O 1
ATOM 6903 N N . LYS A 1 857 ? 8.858 13.817 15.893 1.00 89.50 857 LYS A N 1
ATOM 6904 C CA . LYS A 1 857 ? 7.755 13.558 16.807 1.00 89.50 857 LYS A CA 1
ATOM 6905 C C . LYS A 1 857 ? 7.585 14.694 17.794 1.00 89.50 857 LYS A C 1
ATOM 6907 O O . LYS A 1 857 ? 8.551 15.352 18.174 1.00 89.50 857 LYS A O 1
ATOM 6912 N N . ILE A 1 858 ? 6.356 14.865 18.249 1.00 92.31 858 ILE A N 1
ATOM 6913 C CA . ILE A 1 858 ? 6.005 15.775 19.336 1.00 92.31 858 ILE A CA 1
ATOM 6914 C C . ILE A 1 858 ? 5.270 14.996 20.419 1.00 92.31 858 ILE A C 1
ATOM 6916 O O . ILE A 1 858 ? 4.590 14.012 20.126 1.00 92.31 858 ILE A O 1
ATOM 6920 N N . ALA A 1 859 ? 5.420 15.423 21.669 1.00 94.62 859 ALA A N 1
ATOM 6921 C CA . ALA A 1 859 ? 4.669 14.839 22.769 1.00 94.62 859 ALA A CA 1
ATOM 6922 C C . ALA A 1 859 ? 3.197 15.266 22.693 1.00 94.62 859 ALA A C 1
ATOM 6924 O O . ALA A 1 859 ? 2.885 16.415 22.361 1.00 94.62 859 ALA A O 1
ATOM 6925 N N . ASN A 1 860 ? 2.301 14.352 23.043 1.00 94.56 860 ASN A N 1
ATOM 6926 C CA . ASN A 1 860 ? 0.887 14.624 23.248 1.00 94.56 860 ASN A CA 1
ATOM 6927 C C . ASN A 1 860 ? 0.366 13.857 24.462 1.00 94.56 860 ASN A C 1
ATOM 6929 O O . ASN A 1 860 ? 1.000 12.910 24.923 1.00 94.56 860 ASN A O 1
ATOM 6933 N N . THR A 1 861 ? -0.774 14.289 24.995 1.00 97.06 861 THR A N 1
ATOM 6934 C CA . THR A 1 861 ? -1.389 13.626 26.145 1.00 97.06 861 THR A CA 1
ATOM 6935 C C . THR A 1 861 ? -2.327 12.520 25.682 1.00 97.06 861 THR A C 1
ATOM 6937 O O . THR A 1 861 ? -3.171 12.738 24.816 1.00 97.06 861 THR A O 1
ATOM 6940 N N . VAL A 1 862 ? -2.197 11.348 26.292 1.00 97.75 862 VAL A N 1
ATOM 6941 C CA . VAL A 1 862 ? -3.044 10.175 26.063 1.00 97.75 862 VAL A CA 1
ATOM 6942 C C . VAL A 1 862 ? -3.838 9.889 27.320 1.00 97.75 862 VAL A C 1
ATOM 6944 O O . VAL A 1 862 ? -3.284 9.905 28.421 1.00 97.75 862 VAL A O 1
ATOM 6947 N N . ILE A 1 863 ? -5.128 9.644 27.133 1.00 98.38 863 ILE A N 1
ATOM 6948 C CA . ILE A 1 863 ? -6.066 9.201 28.156 1.00 98.38 863 ILE A CA 1
ATOM 6949 C C . ILE A 1 863 ? -6.162 7.679 28.049 1.00 98.38 863 ILE A C 1
ATOM 6951 O O . ILE A 1 863 ? -6.543 7.160 27.000 1.00 98.38 863 ILE A O 1
ATOM 6955 N N . GLU A 1 864 ? -5.813 6.982 29.128 1.00 98.19 864 GLU A N 1
ATOM 6956 C CA . GLU A 1 864 ? -5.879 5.524 29.244 1.00 98.19 864 GLU A CA 1
ATOM 6957 C C . GLU A 1 864 ? -6.984 5.159 30.242 1.00 98.19 864 GLU A C 1
ATOM 6959 O O . GLU A 1 864 ? -6.796 5.310 31.451 1.00 98.19 864 GLU A O 1
ATOM 6964 N N . TYR A 1 865 ? -8.132 4.689 29.753 1.00 98.56 865 TYR A N 1
ATOM 6965 C CA . TYR A 1 865 ? -9.198 4.139 30.592 1.00 98.56 865 TYR A CA 1
ATOM 6966 C C . TYR A 1 865 ? -9.036 2.624 30.702 1.00 98.56 865 TYR A C 1
ATOM 6968 O O . TYR A 1 865 ? -9.218 1.906 29.724 1.00 98.56 865 TYR A O 1
ATOM 6976 N N . GLU A 1 866 ? -8.705 2.127 31.890 1.00 98.25 866 GLU A N 1
ATOM 6977 C CA . GLU A 1 866 ? -8.358 0.727 32.141 1.00 98.25 866 GLU A CA 1
ATOM 6978 C C . GLU A 1 866 ? -9.393 0.040 33.038 1.00 98.25 866 GLU A C 1
ATOM 6980 O O . GLU A 1 866 ? -9.853 0.612 34.029 1.00 98.25 866 GLU A O 1
ATOM 6985 N N . ARG A 1 867 ? -9.739 -1.206 32.707 1.00 97.56 867 ARG A N 1
ATOM 6986 C CA . ARG A 1 867 ? -10.488 -2.127 33.576 1.00 97.56 867 ARG A CA 1
ATOM 6987 C C . ARG A 1 867 ? -10.150 -3.574 33.238 1.00 97.56 867 ARG A C 1
ATOM 6989 O O . ARG A 1 867 ? -9.713 -3.862 32.125 1.00 97.56 867 ARG A O 1
ATOM 6996 N N . SER A 1 868 ? -10.422 -4.487 34.162 1.00 96.94 868 SER A N 1
ATOM 6997 C CA . SER A 1 868 ? -10.208 -5.923 33.956 1.00 96.94 868 SER A CA 1
ATOM 6998 C C . SER A 1 868 ? -11.509 -6.703 34.107 1.00 96.94 868 SER A C 1
ATOM 7000 O O . SER A 1 868 ? -12.383 -6.322 34.885 1.00 96.94 868 SER A O 1
ATOM 7002 N N . GLY A 1 869 ? -11.642 -7.794 33.360 1.00 96.25 869 GLY A N 1
ATOM 7003 C CA . GLY A 1 869 ? -12.837 -8.634 33.365 1.00 96.25 869 GLY A CA 1
ATOM 7004 C C . GLY A 1 869 ? -12.809 -9.687 32.261 1.00 96.25 869 GLY A C 1
ATOM 7005 O O . GLY A 1 869 ? -11.957 -9.651 31.377 1.00 96.25 869 GLY A O 1
ATOM 7006 N N . GLU A 1 870 ? -13.746 -10.630 32.301 1.00 96.38 870 GLU A N 1
ATOM 7007 C CA . GLU A 1 870 ? -14.045 -11.486 31.141 1.00 96.38 870 GLU A CA 1
ATOM 7008 C C . GLU A 1 870 ? -14.785 -10.683 30.069 1.00 96.38 870 GLU A C 1
ATOM 7010 O O . GLU A 1 870 ? -14.457 -10.740 28.885 1.00 96.38 870 GLU A O 1
ATOM 7015 N N . ASN A 1 871 ? -15.722 -9.847 30.519 1.00 94.25 871 ASN A N 1
ATOM 7016 C CA . ASN A 1 871 ? -16.408 -8.861 29.703 1.00 94.25 871 ASN A CA 1
ATOM 7017 C C . ASN A 1 871 ? -16.067 -7.454 30.201 1.00 94.25 871 ASN A C 1
ATOM 7019 O O . ASN A 1 871 ? -15.958 -7.224 31.407 1.00 94.25 871 ASN A O 1
ATOM 7023 N N . ALA A 1 872 ? -15.928 -6.507 29.280 1.00 95.12 872 ALA A N 1
ATOM 7024 C CA . ALA A 1 872 ? -15.718 -5.101 29.585 1.00 95.12 872 ALA A CA 1
ATOM 7025 C C . ALA A 1 872 ? -16.592 -4.222 28.695 1.00 95.12 872 ALA A C 1
ATOM 7027 O O . ALA A 1 872 ? -16.730 -4.465 27.498 1.00 95.12 872 ALA A O 1
ATOM 7028 N N . GLU A 1 873 ? -17.159 -3.177 29.288 1.00 94.50 873 GLU A N 1
ATOM 7029 C CA . GLU A 1 873 ? -17.902 -2.147 28.572 1.00 94.50 873 GLU A CA 1
ATOM 7030 C C . GLU A 1 873 ? -17.297 -0.777 28.884 1.00 94.50 873 GLU A C 1
ATOM 7032 O O . GLU A 1 873 ? -17.050 -0.453 30.045 1.00 94.50 873 GLU A O 1
ATOM 7037 N N . PHE A 1 874 ? -17.069 0.025 27.851 1.00 96.56 874 PHE A N 1
ATOM 7038 C CA . PHE A 1 874 ? -16.750 1.442 27.955 1.00 96.56 874 PHE A CA 1
ATOM 7039 C C . PHE A 1 874 ? -17.847 2.217 27.243 1.00 96.56 874 PHE A C 1
ATOM 7041 O O . PHE A 1 874 ? -18.221 1.855 26.134 1.00 96.56 874 PHE A O 1
ATOM 7048 N N . VAL A 1 875 ? -18.342 3.290 27.855 1.00 96.25 875 VAL A N 1
ATOM 7049 C CA . VAL A 1 875 ? -19.265 4.235 27.216 1.00 96.25 875 VAL A CA 1
ATOM 7050 C C . VAL A 1 875 ? -18.736 5.626 27.509 1.00 96.25 875 VAL A C 1
ATOM 7052 O O . VAL A 1 875 ? -18.718 6.041 28.668 1.00 96.25 875 VAL A O 1
ATOM 7055 N N . VAL A 1 876 ? -18.258 6.315 26.477 1.00 97.75 876 VAL A N 1
ATOM 7056 C CA . VAL A 1 876 ? -17.598 7.617 26.600 1.00 97.75 876 VAL A CA 1
ATOM 7057 C C . VAL A 1 876 ? -18.296 8.633 25.712 1.00 97.75 876 VAL A C 1
ATOM 7059 O O . VAL A 1 876 ? -18.480 8.400 24.518 1.00 97.75 876 VAL A O 1
ATOM 7062 N N . VAL A 1 877 ? -18.659 9.774 26.293 1.00 97.88 877 VAL A N 1
ATOM 7063 C CA . VAL A 1 877 ? -19.180 10.926 25.552 1.00 97.88 877 VAL A CA 1
ATOM 7064 C C . VAL A 1 877 ? -18.037 11.897 25.282 1.00 97.88 877 VAL A C 1
ATOM 7066 O O . VAL A 1 877 ? -17.304 12.277 26.195 1.00 97.88 877 VAL A O 1
ATOM 7069 N N . LEU A 1 878 ? -17.884 12.287 24.020 1.00 97.94 878 LEU A N 1
ATOM 7070 C CA . LEU A 1 878 ? -16.887 13.236 23.541 1.00 97.94 878 LEU A CA 1
ATOM 7071 C C . LEU A 1 878 ? -17.599 14.506 23.085 1.00 97.94 878 LEU A C 1
ATOM 7073 O O . LEU A 1 878 ? -18.267 14.504 22.047 1.00 97.94 878 LEU A O 1
ATOM 7077 N N . VAL A 1 879 ? -17.450 15.589 23.846 1.00 96.56 879 VAL A N 1
ATOM 7078 C CA . VAL A 1 879 ? -18.126 16.861 23.564 1.00 96.56 879 VAL A CA 1
ATOM 7079 C C . VAL A 1 879 ? -17.101 17.916 23.151 1.00 96.56 879 VAL A C 1
ATOM 7081 O O . VAL A 1 879 ? -16.406 18.456 24.018 1.00 96.56 879 VAL A O 1
ATOM 7084 N N . PRO A 1 880 ? -16.956 18.204 21.843 1.00 95.50 880 PRO A N 1
ATOM 7085 C CA . PRO A 1 880 ? -16.104 19.290 21.380 1.00 95.50 880 PRO A CA 1
ATOM 7086 C C . PRO A 1 880 ? -16.740 20.646 21.714 1.00 95.50 880 PRO A C 1
ATOM 7088 O O . PRO A 1 880 ? -17.955 20.817 21.603 1.00 95.50 880 PRO A O 1
ATOM 7091 N N . GLN A 1 881 ? -15.921 21.632 22.074 1.00 91.25 881 GLN A N 1
ATOM 7092 C CA . GLN A 1 881 ? -16.350 22.997 22.383 1.00 91.25 881 GLN A CA 1
ATOM 7093 C C . GLN A 1 881 ? -15.531 24.020 21.593 1.00 91.25 881 GLN A C 1
ATOM 7095 O O . GLN A 1 881 ? -14.315 23.887 21.450 1.00 91.25 881 GLN A O 1
ATOM 7100 N N . GLY A 1 882 ? -16.204 25.041 21.061 1.00 87.31 882 GLY A N 1
ATOM 7101 C CA . GLY A 1 882 ? -15.555 26.145 20.353 1.00 87.31 882 GLY A CA 1
ATOM 7102 C C . GLY A 1 882 ? -14.794 27.082 21.299 1.00 87.31 882 GLY A C 1
ATOM 7103 O O . GLY A 1 882 ? -15.055 27.128 22.496 1.00 87.31 882 GLY A O 1
ATOM 7104 N N . SER A 1 883 ? -13.878 27.883 20.751 1.00 73.31 883 SER A N 1
ATOM 7105 C CA . SER A 1 883 ? -12.996 28.783 21.518 1.00 73.31 883 SER A CA 1
ATOM 7106 C C . SER A 1 883 ? -13.691 29.969 22.202 1.00 73.31 883 SER A C 1
ATOM 7108 O O . SER A 1 883 ? -13.096 30.604 23.068 1.00 73.31 883 SER A O 1
ATOM 7110 N N . LYS A 1 884 ? -14.924 30.308 21.803 1.00 64.25 884 LYS A N 1
ATOM 7111 C CA . LYS A 1 884 ? -15.605 31.546 22.229 1.00 64.25 884 LYS A CA 1
ATOM 7112 C C . LYS A 1 884 ? -16.645 31.359 23.334 1.00 64.25 884 LYS A C 1
ATOM 7114 O O . LYS A 1 884 ? -17.007 32.334 23.981 1.00 64.25 884 LYS A O 1
ATOM 7119 N N . THR A 1 885 ? -17.135 30.142 23.551 1.00 62.03 885 THR A N 1
ATOM 7120 C CA . THR A 1 885 ? -18.244 29.867 24.474 1.00 62.03 885 THR A CA 1
ATOM 7121 C C . THR A 1 885 ? -18.035 28.520 25.145 1.00 62.03 885 THR A C 1
ATOM 7123 O O . THR A 1 885 ? -18.125 27.479 24.493 1.00 62.03 885 THR A O 1
ATOM 7126 N N . PHE A 1 886 ? -17.785 28.541 26.453 1.00 73.12 886 PHE A N 1
ATOM 7127 C CA . PHE A 1 886 ? -17.848 27.345 27.279 1.00 73.12 886 PHE A CA 1
ATOM 7128 C C . PHE A 1 886 ? -19.310 27.071 27.627 1.00 73.12 886 PHE A C 1
ATOM 7130 O O . PHE A 1 886 ? -19.927 27.812 28.391 1.00 73.12 886 PHE A O 1
ATOM 7137 N N . THR A 1 887 ? -19.873 26.021 27.044 1.00 84.31 887 THR A N 1
ATOM 7138 C CA . THR A 1 887 ? -21.236 25.589 27.356 1.00 84.31 887 THR A CA 1
ATOM 7139 C C . THR A 1 887 ? -21.179 24.544 28.473 1.00 84.31 887 THR A C 1
ATOM 7141 O O . THR A 1 887 ? -20.377 23.615 28.373 1.00 84.31 887 THR A O 1
ATOM 7144 N N . PRO A 1 888 ? -21.984 24.647 29.543 1.00 87.50 888 PRO A N 1
ATOM 7145 C CA . PRO A 1 888 ? -22.073 23.588 30.542 1.00 87.50 888 PRO A CA 1
ATOM 7146 C C . PRO A 1 888 ? -22.490 22.264 29.897 1.00 87.50 888 PRO A C 1
ATOM 7148 O O . PRO A 1 888 ? -23.391 22.236 29.059 1.00 87.50 888 PRO A O 1
ATOM 7151 N N . VAL A 1 889 ? -21.820 21.177 30.281 1.00 91.19 889 VAL A N 1
ATOM 7152 C CA . VAL A 1 889 ? -22.095 19.828 29.776 1.00 91.19 889 VAL A CA 1
ATOM 7153 C C . VAL A 1 889 ? -22.259 18.887 30.956 1.00 91.19 889 VAL A C 1
ATOM 7155 O O . VAL A 1 889 ? -21.430 18.884 31.870 1.00 91.19 889 VAL A O 1
ATOM 7158 N N . SER A 1 890 ? -23.302 18.068 30.913 1.00 91.94 890 SER A N 1
ATOM 7159 C CA . SER A 1 890 ? -23.471 16.916 31.790 1.00 91.94 890 SER A CA 1
ATOM 7160 C C . SER A 1 890 ? -23.879 15.700 30.964 1.00 91.94 890 SER A C 1
ATOM 7162 O O . SER A 1 890 ? -24.506 15.816 29.912 1.00 91.94 890 SER A O 1
ATOM 7164 N N . ALA A 1 891 ? -23.481 14.515 31.413 1.00 93.69 891 ALA A N 1
ATOM 7165 C CA . ALA A 1 891 ? -23.875 13.272 30.779 1.00 93.69 891 ALA A CA 1
ATOM 7166 C C . ALA A 1 891 ? -24.034 12.193 31.844 1.00 93.69 891 ALA A C 1
ATOM 7168 O O . ALA A 1 891 ? -23.211 12.085 32.755 1.00 93.69 891 ALA A O 1
ATOM 7169 N N . GLN A 1 892 ? -25.108 11.420 31.740 1.00 93.00 892 GLN A N 1
ATOM 7170 C CA . GLN A 1 892 ? -25.457 10.361 32.678 1.00 93.00 892 GLN A CA 1
ATOM 7171 C C . GLN A 1 892 ? -25.934 9.135 31.909 1.00 93.00 892 GLN A C 1
ATOM 7173 O O . GLN A 1 892 ? -26.467 9.251 30.804 1.00 93.00 892 GLN A O 1
ATOM 7178 N 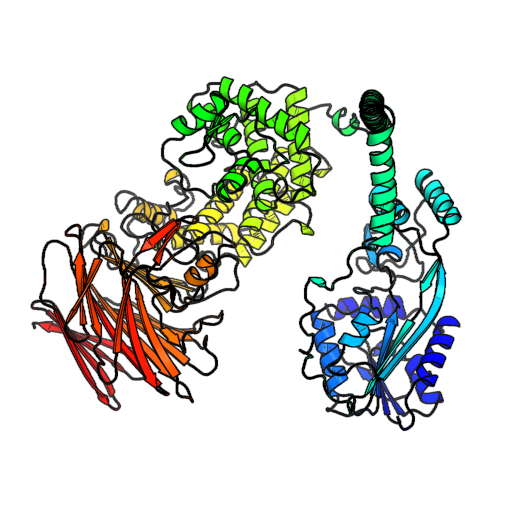N . MET A 1 893 ? -25.737 7.954 32.487 1.00 92.94 893 MET A N 1
ATOM 7179 C CA . MET A 1 893 ? -26.204 6.700 31.912 1.00 92.94 893 MET A CA 1
ATOM 7180 C C . MET A 1 893 ? -26.971 5.898 32.954 1.00 92.94 893 MET A C 1
ATOM 7182 O O . MET A 1 893 ? -26.509 5.722 34.078 1.00 92.94 893 MET A O 1
ATOM 7186 N N . GLU A 1 894 ? -28.112 5.367 32.536 1.00 89.62 894 GLU A N 1
ATOM 7187 C CA . GLU A 1 894 ? -28.928 4.422 33.282 1.00 89.62 894 GLU A CA 1
ATOM 7188 C C . GLU A 1 894 ? -28.879 3.060 32.577 1.00 89.62 894 GLU A C 1
ATOM 7190 O O . GLU A 1 894 ? -29.142 2.949 31.371 1.00 89.62 894 GLU A O 1
ATOM 7195 N N . ASP A 1 895 ? -28.550 2.010 33.333 1.00 83.00 895 ASP A N 1
ATOM 7196 C CA . ASP A 1 895 ? -28.712 0.633 32.873 1.00 83.00 895 ASP A CA 1
ATOM 7197 C C . ASP A 1 895 ? -30.197 0.249 32.963 1.00 83.00 895 ASP A C 1
ATOM 7199 O O . ASP A 1 895 ? -30.777 0.227 34.046 1.00 83.00 895 ASP A O 1
ATOM 7203 N N . GLN A 1 896 ? -30.814 -0.046 31.818 1.00 84.25 896 GLN A N 1
ATOM 7204 C CA . GLN A 1 896 ? -32.221 -0.448 31.720 1.00 84.25 896 GLN A CA 1
ATOM 7205 C C . GLN A 1 896 ? -32.371 -1.984 31.665 1.00 84.25 896 GLN A C 1
ATOM 7207 O O . GLN A 1 896 ? -33.387 -2.511 31.206 1.00 84.25 896 GLN A O 1
ATOM 7212 N N . GLY A 1 897 ? -31.345 -2.730 32.085 1.00 77.94 897 GLY A N 1
ATOM 7213 C CA . GLY A 1 897 ? -31.349 -4.183 32.203 1.00 77.94 897 GLY A CA 1
ATOM 7214 C C . GLY A 1 897 ? -31.500 -4.898 30.860 1.00 77.94 897 GLY A C 1
ATOM 7215 O O . GLY A 1 897 ? -30.616 -4.874 30.000 1.00 77.94 897 GLY A O 1
ATOM 7216 N N . SER A 1 898 ? -32.617 -5.609 30.675 1.00 71.81 898 SER A N 1
ATOM 7217 C CA . SER A 1 898 ? -32.908 -6.330 29.429 1.00 71.81 898 SER A CA 1
ATOM 7218 C C . SER A 1 898 ? -33.128 -5.401 28.234 1.00 71.81 898 SER A C 1
ATOM 7220 O O . SER A 1 898 ? -32.855 -5.825 27.111 1.00 71.81 898 SER A O 1
ATOM 7222 N N . SER A 1 899 ? -33.543 -4.157 28.476 1.00 75.81 899 SER A N 1
ATOM 7223 C CA . SER A 1 899 ? -33.936 -3.203 27.437 1.00 75.81 899 SER A CA 1
ATOM 7224 C C . SER A 1 899 ? -32.742 -2.517 26.759 1.00 75.81 899 SER A C 1
ATOM 7226 O O . SER A 1 899 ? -32.827 -2.203 25.578 1.00 75.81 899 SER A O 1
ATOM 7228 N N . GLY A 1 900 ? -31.614 -2.322 27.455 1.00 87.06 900 GLY A N 1
ATOM 7229 C CA . GLY A 1 900 ? -30.420 -1.671 26.898 1.00 87.06 900 GLY A CA 1
ATOM 7230 C C . GLY A 1 900 ? -29.812 -0.605 27.811 1.00 87.06 900 GLY A C 1
ATOM 7231 O O . GLY A 1 900 ? -29.842 -0.722 29.037 1.00 87.06 900 GLY A O 1
ATOM 7232 N N . ARG A 1 901 ? -29.238 0.438 27.208 1.00 89.50 901 ARG A N 1
ATOM 7233 C CA . ARG A 1 901 ? -28.647 1.602 27.882 1.00 89.50 901 ARG A CA 1
ATOM 7234 C C . ARG A 1 901 ? -29.426 2.856 27.526 1.00 89.50 901 ARG A C 1
ATOM 7236 O O . ARG A 1 901 ? -29.669 3.116 26.349 1.00 89.50 901 ARG A O 1
ATOM 7243 N N . ARG A 1 902 ? -29.753 3.663 28.531 1.00 93.44 902 ARG A N 1
ATOM 7244 C CA . ARG A 1 902 ? -30.280 5.014 28.340 1.00 93.44 902 ARG A CA 1
ATOM 7245 C C . ARG A 1 902 ? -29.210 6.017 28.741 1.00 93.44 902 ARG A C 1
ATOM 7247 O O . ARG A 1 902 ? -28.740 5.994 29.870 1.00 93.44 902 ARG A O 1
ATOM 7254 N N . ILE A 1 903 ? -28.828 6.887 27.821 1.00 94.50 903 ILE A N 1
ATOM 7255 C CA . ILE A 1 903 ? -27.830 7.932 28.020 1.00 94.50 903 ILE A CA 1
ATOM 7256 C C . ILE A 1 903 ? -28.541 9.275 27.897 1.00 94.50 903 ILE A C 1
ATOM 7258 O O . ILE A 1 903 ? -29.235 9.514 26.914 1.00 94.50 903 ILE A O 1
ATOM 7262 N N . VAL A 1 904 ? -28.372 10.147 28.882 1.00 94.31 904 VAL A N 1
ATOM 7263 C CA . VAL A 1 904 ? -28.874 11.522 28.847 1.00 94.31 904 VAL A CA 1
ATOM 7264 C C . VAL A 1 904 ? -27.673 12.448 28.765 1.00 94.31 904 VAL A C 1
ATOM 7266 O O . VAL A 1 904 ? -26.808 12.397 29.637 1.00 94.31 904 VAL A O 1
ATOM 7269 N N . VAL A 1 905 ? -27.604 13.264 27.716 1.00 94.06 905 VAL A N 1
ATOM 7270 C CA . VAL A 1 905 ? -26.546 14.261 27.514 1.00 94.06 905 VAL A CA 1
ATOM 7271 C C . VAL A 1 905 ? -27.188 15.638 27.475 1.00 94.06 905 VAL A C 1
ATOM 7273 O O . VAL A 1 905 ? -28.020 15.900 26.609 1.00 94.06 905 VAL A O 1
ATOM 7276 N N . SER A 1 906 ? -26.782 16.516 28.387 1.00 92.25 906 SER A N 1
ATOM 7277 C CA . SER A 1 906 ? -27.215 17.910 28.415 1.00 92.25 906 SER A CA 1
ATOM 7278 C C . SER A 1 906 ? -26.065 18.824 28.016 1.00 92.25 906 SER A C 1
ATOM 7280 O O . SER A 1 906 ? -24.971 18.741 28.577 1.00 92.25 906 SER A O 1
ATOM 7282 N N . ILE A 1 907 ? -26.309 19.699 27.044 1.00 89.00 907 ILE A N 1
ATOM 7283 C CA . ILE A 1 907 ? -25.364 20.710 26.560 1.00 89.00 907 ILE A CA 1
ATOM 7284 C C . ILE A 1 907 ? -26.100 22.050 26.581 1.00 89.00 907 ILE A C 1
ATOM 7286 O O . ILE A 1 907 ? -26.943 22.323 25.726 1.00 89.00 907 ILE A O 1
ATOM 7290 N N . GLY A 1 908 ? -25.794 22.887 27.572 1.00 86.62 908 GLY A N 1
ATOM 7291 C CA . GLY A 1 908 ? -26.530 24.128 27.816 1.00 86.62 908 GLY A CA 1
ATOM 7292 C C . GLY A 1 908 ? -27.993 23.839 28.158 1.00 86.62 908 GLY A C 1
ATOM 7293 O O . GLY A 1 908 ? -28.267 23.050 29.055 1.00 86.62 908 GLY A O 1
ATOM 7294 N N . GLU A 1 909 ? -28.917 24.457 27.422 1.00 83.75 909 GLU A N 1
ATOM 7295 C CA . GLU A 1 909 ? -30.373 24.303 27.594 1.00 83.75 909 GLU A CA 1
ATOM 7296 C C . GLU A 1 909 ? -30.972 23.142 26.778 1.00 83.75 909 GLU A C 1
ATOM 7298 O O . GLU A 1 909 ? -32.190 22.979 26.712 1.00 83.75 909 GLU A O 1
ATOM 7303 N N . GLN A 1 910 ? -30.143 22.334 26.113 1.00 84.62 910 GLN A N 1
ATOM 7304 C CA . GLN A 1 910 ? -30.608 21.186 25.340 1.00 84.62 910 GLN A CA 1
ATOM 7305 C C . GLN A 1 910 ? -30.271 19.881 26.060 1.00 84.62 910 GLN A C 1
ATOM 7307 O O . GLN A 1 910 ? -29.126 19.690 26.468 1.00 84.62 910 GLN A O 1
ATOM 7312 N N . ALA A 1 911 ? -31.237 18.960 26.137 1.00 90.62 911 ALA A N 1
ATOM 7313 C CA . ALA A 1 911 ? -31.031 17.601 26.626 1.00 90.62 911 ALA A CA 1
ATOM 7314 C C . ALA A 1 911 ? -31.428 16.565 25.562 1.00 90.62 911 ALA A C 1
ATOM 7316 O O . ALA A 1 911 ? -32.565 16.522 25.084 1.00 90.62 911 ALA A O 1
ATOM 7317 N N . ASP A 1 912 ? -30.495 15.688 25.210 1.00 92.25 912 ASP A N 1
ATOM 7318 C CA . ASP A 1 912 ? -30.749 14.541 24.346 1.00 92.25 912 ASP A CA 1
ATOM 7319 C C . ASP A 1 912 ? -30.807 13.262 25.192 1.00 92.25 912 ASP A C 1
ATOM 7321 O O . ASP A 1 912 ? -29.958 13.017 26.047 1.00 92.25 912 ASP A O 1
ATOM 7325 N N . THR A 1 913 ? -31.803 12.416 24.936 1.00 93.12 913 THR A N 1
ATOM 7326 C CA . THR A 1 913 ? -31.875 11.045 25.449 1.00 93.12 913 THR A CA 1
ATOM 7327 C C . THR A 1 913 ? -31.570 10.074 24.313 1.00 93.12 913 THR A C 1
ATOM 7329 O O . THR A 1 913 ? -32.330 9.977 23.348 1.00 93.12 913 THR A O 1
ATOM 7332 N N . ILE A 1 914 ? -30.473 9.337 24.448 1.00 93.56 914 ILE A N 1
ATOM 7333 C CA . ILE A 1 914 ? -30.005 8.310 23.521 1.00 93.56 914 ILE A CA 1
ATOM 7334 C C . ILE A 1 914 ? -30.293 6.948 24.144 1.00 93.56 914 ILE A C 1
ATOM 7336 O O . ILE A 1 914 ? -29.866 6.660 25.260 1.00 93.56 914 ILE A O 1
ATOM 7340 N N . PHE A 1 915 ? -30.999 6.096 23.421 1.00 92.38 915 PHE A N 1
ATOM 7341 C CA . PHE A 1 915 ? -31.242 4.719 23.811 1.00 92.38 915 PHE A CA 1
ATOM 7342 C C . PHE A 1 915 ? -30.459 3.786 22.893 1.00 92.38 915 PHE A C 1
ATOM 7344 O O . PHE A 1 915 ? -30.626 3.855 21.677 1.00 92.38 915 PHE A O 1
ATOM 7351 N N . ILE A 1 916 ? -29.607 2.943 23.477 1.00 90.38 916 ILE A N 1
ATOM 7352 C CA . ILE A 1 916 ? -28.842 1.907 22.775 1.00 90.38 916 ILE A CA 1
ATOM 7353 C C . ILE A 1 916 ? -29.352 0.558 23.268 1.00 90.38 916 ILE A C 1
ATOM 7355 O O . ILE A 1 916 ? -29.124 0.200 24.427 1.00 90.38 916 ILE A O 1
ATOM 7359 N N . ASP A 1 917 ? -30.043 -0.194 22.419 1.00 86.31 917 ASP A N 1
ATOM 7360 C CA . ASP A 1 917 ? -30.533 -1.519 22.799 1.00 86.31 917 ASP A CA 1
ATOM 7361 C C . ASP A 1 917 ? -29.409 -2.584 22.791 1.00 86.31 917 ASP A C 1
ATOM 7363 O O . ASP A 1 917 ? -28.238 -2.315 22.494 1.00 86.31 917 ASP A O 1
ATOM 7367 N N . LYS A 1 918 ? -29.743 -3.832 23.141 1.00 79.94 918 LYS A N 1
ATOM 7368 C CA . LYS A 1 918 ? -28.774 -4.948 23.138 1.00 79.94 918 LYS A CA 1
ATOM 7369 C C . LYS A 1 918 ? -28.325 -5.384 21.738 1.00 79.94 918 LYS A C 1
ATOM 7371 O O . LYS A 1 918 ? -27.295 -6.049 21.617 1.00 79.94 918 LYS A O 1
ATOM 7376 N N . ALA A 1 919 ? -29.091 -5.042 20.707 1.00 78.06 919 ALA A N 1
ATOM 7377 C CA . ALA A 1 919 ? -28.752 -5.262 19.306 1.00 78.06 919 ALA A CA 1
ATOM 7378 C C . ALA A 1 919 ? -27.959 -4.085 18.705 1.00 78.06 919 ALA A C 1
ATOM 7380 O O . ALA A 1 919 ? -27.679 -4.101 17.508 1.00 78.06 919 ALA A O 1
ATOM 7381 N N . ASP A 1 920 ? -27.577 -3.104 19.533 1.00 80.25 920 ASP A N 1
ATOM 7382 C CA . ASP A 1 920 ? -26.897 -1.865 19.152 1.00 80.25 920 ASP A CA 1
ATOM 7383 C C . ASP A 1 920 ? -27.732 -0.941 18.252 1.00 80.25 920 ASP A C 1
ATOM 7385 O O . ASP A 1 920 ? -27.188 -0.029 17.630 1.00 80.25 920 ASP A O 1
ATOM 7389 N N . GLN A 1 921 ? -29.060 -1.116 18.229 1.00 84.75 921 GLN A N 1
ATOM 7390 C CA . GLN A 1 921 ? -29.960 -0.135 17.630 1.00 84.75 921 GLN A CA 1
ATOM 7391 C C . GLN A 1 921 ? -29.995 1.120 18.491 1.00 84.75 921 GLN A C 1
ATOM 7393 O O . GLN A 1 921 ? -30.116 1.061 19.718 1.00 84.75 921 GLN A O 1
ATOM 7398 N N . VAL A 1 922 ? -29.911 2.264 17.819 1.00 86.69 922 VAL A N 1
ATOM 7399 C CA . VAL A 1 922 ? -29.817 3.572 18.458 1.00 86.69 922 VAL A CA 1
ATOM 7400 C C . VAL A 1 922 ? -31.063 4.381 18.137 1.00 86.69 922 VAL A C 1
ATOM 7402 O O . VAL A 1 922 ? -31.388 4.591 16.971 1.00 86.69 922 VAL A O 1
ATOM 7405 N N . ASN A 1 923 ? -31.715 4.892 19.177 1.00 86.19 923 ASN A N 1
ATOM 7406 C CA . ASN A 1 923 ? -32.777 5.886 19.066 1.00 86.19 923 ASN A CA 1
ATOM 7407 C C . ASN A 1 923 ? -32.374 7.149 19.825 1.00 86.19 923 ASN A C 1
ATOM 7409 O O . ASN A 1 923 ? -31.930 7.068 20.969 1.00 86.19 923 ASN A O 1
ATOM 7413 N N . VAL A 1 924 ? -32.546 8.317 19.209 1.00 85.12 924 VAL A N 1
ATOM 7414 C CA . VAL A 1 924 ? -32.249 9.614 19.831 1.00 85.12 924 VAL A CA 1
ATOM 7415 C C . VAL A 1 924 ? -33.543 10.408 19.948 1.00 85.12 924 VAL A C 1
ATOM 7417 O O . VAL A 1 924 ? -34.275 10.556 18.976 1.00 85.12 924 VAL A O 1
ATOM 7420 N N . THR A 1 925 ? -33.827 10.921 21.142 1.00 85.38 925 THR A N 1
ATOM 7421 C CA . THR A 1 925 ? -34.973 11.798 21.414 1.00 85.38 925 THR A CA 1
ATOM 7422 C C . THR A 1 925 ? -34.479 13.091 22.048 1.00 85.38 925 THR A C 1
ATOM 7424 O O . THR A 1 925 ? -33.721 13.055 23.013 1.00 85.38 925 THR A O 1
ATOM 7427 N N . ARG A 1 926 ? -34.892 14.241 21.508 1.00 81.31 926 ARG A N 1
ATOM 7428 C CA . ARG A 1 926 ? -34.474 15.564 21.992 1.00 81.31 926 ARG A CA 1
ATOM 7429 C C . ARG A 1 926 ? -35.581 16.211 22.813 1.00 81.31 926 ARG A C 1
ATOM 7431 O O . ARG A 1 926 ? -36.737 16.206 22.392 1.00 81.31 926 ARG A O 1
ATOM 7438 N N . ARG A 1 927 ? -35.229 16.782 23.964 1.00 73.88 927 ARG A N 1
ATOM 7439 C CA . ARG A 1 927 ? -36.127 17.577 24.809 1.00 73.88 927 ARG A CA 1
ATOM 7440 C C . ARG A 1 927 ? -35.470 18.928 25.141 1.00 73.88 927 ARG A C 1
ATOM 7442 O O . ARG A 1 927 ? -34.240 19.001 25.185 1.00 73.88 927 ARG A O 1
ATOM 7449 N N . PRO A 1 928 ? -36.254 19.997 25.357 1.00 55.78 928 PRO A N 1
ATOM 7450 C CA . PRO A 1 928 ? -35.762 21.162 26.093 1.00 55.78 928 PRO A CA 1
ATOM 7451 C C . PRO A 1 928 ? -35.256 20.685 27.464 1.00 55.78 928 PRO A C 1
ATOM 7453 O O . PRO A 1 928 ? -35.906 19.814 28.052 1.00 55.78 928 PRO A O 1
ATOM 7456 N N . ALA A 1 929 ? -34.083 21.158 27.898 1.00 51.97 929 ALA A N 1
ATOM 7457 C CA . ALA A 1 929 ? -33.486 20.752 29.174 1.00 51.97 929 ALA A CA 1
ATOM 7458 C C . ALA A 1 929 ? -34.306 21.217 30.380 1.00 51.97 929 ALA A C 1
ATOM 7460 O O . ALA A 1 929 ? -34.931 22.301 30.294 1.00 51.97 929 ALA A O 1
#

pLDDT: mean 81.54, std 18.01, range [26.45, 98.56]

Secondary structure (DSSP, 8-state):
-HHHHHHHHHHHHTT--S--HHHHHHHHHHHTTSPTT--EEEEET-TTSHHHHHHHHTT-EEEEEES-GGGGGG--SEEEE-BTTB-SS-TT-EEEEEEES-TTSS-HHHHHHHHHHHHHHEEEEEEEEEEBS--TTTTEEE-TTT--EEETT-----B-HHHHHTSSSS-EEEEEEEEEEEEEPPHHHHHIIIIIS---B--TT---TTT-----PPPPPPHHHHHHHHHHHHH-EEEEEEEEEEEEETTSPPPTT---SS---GGGS--S----TTHHHHHHHHHHHHHHHHTTS-HHHHHHHHHHHHHHHHHHHTTTS-GGGTT--SS-----SS--SSPPPPP--S---S-HHHHHHHHHTTEEE-SSS-EEETTT--SSS-TTTT--HHHHHHHHHTHHHHHHHHHHHHH--THHHHHHHHHHHHHHHHHTT-TT-TTTT-HHHHHHHHHHHHHHHHHHHHTT---HHHHHHHHHHHHHHHHHHH-TTT--TTSHHHHHHHHHHHHHHHHTTTSTTTTTHHHHHHHHHHHHHHHHB-TTS-BTT--HHHHHHHHHHHHHHHHHHHHTTPPPPHHHHHHHHHHHHHHGGGS-TTS-----SS--TTPPPSS-GGGGSSTTHHHHHHHHHHHTTSSSS---S-SSEEETTTTEEEEES-SSSSS-GGG--EEEEE-B--SSTT--S-TT-EEEEETTEEEE----SPPPTT-HHHHHHTSGGGSSSEEETTBPPPS-B-EEEEEEE-SSEEEEEEEEEEETTEEEEEEEEEETTTEEEEEEEEEEEEEEEEEEEEEB-TTEEEEEETTEEEEEETTS--EEEEEES--TT-EEEEEESEETTEESEEEEETTEEEE-EEEEEEEEEEEEEEEEEEEEE-TT----EEEEEEE-TTS-EEEEEEETTEEEEEEE-TT--EEEEEEE-

Foldseek 3Di:
DLVLVQVQLCQLQVPCPDDDPQVVVVLVVLLVVPDPPFAFEEEEQCFLVPSVVVNVVVRHQYEYEHCHQVRPPPPDHHYDNDQLLDDPAAFQQGCEYEAEADLQLDDLQSLLSNLVSRNRHHNWKYKYKFKEPDDQLQQWAQDPPPRDIAGQVNGPAHDHQVNQQQSDLHGFPDKDWDWDWDWTQDVVLSCCCCVVVVAHDFDLSHADSPPRDSPGDHDDADPVRVVSVVVSVVVGDIDGIGMMMTMGTSPDDRPPPRDNPSDDDPVPGDDPPDPPVVVVVVVVVVVVVVVVVVVPDDPVVVVVVVVVVVVVVVVCVVPPDPVCLVVVCPDQPDDDPDDPPDAQDFQDPDFDDPCLPVQLVQVLVQWDDQDPPDIDRLVPDDLQPDPQVPGDPVSLLCVLLPVNLVSLLVVCVVPVDCSSLVSSLVSVVVCLVRPLPPCVRCSNNPLLSLLNSLSSLVSSLVSCVNNVNDDPVSSSSSLVSNVSSLVQLLDPVSADAQALSNLSSLLSQLSSLLRRVVNPVSPCSNVSSLVSNVRNLVRQAFPQLAGQLFELLSLLSSLVSLLSSQVSCVVVVHHHDPSSVVSSLSSLLVNLQQAALLLAGAQTFAYFRRRHRPADLVSQPDVNPQSSQSSSCSNVSNPGGDHDPDQWDDDQRSQKTKHWLGSCPVHRSLQIKIKMFGFFFDPYPRTALAHGFMWIDHGNGTWWGQLHDDEDPPDPCNCVSRFNQRTQAKDKQNHGFAGGGWDFLDFDDDPFKTKTWTWDPSDPFKIWIWIWIAGPVGKIKIKIKIAGPDKIKMKGKTWTDAQWDWDDDPNKTWIDGVVLFKTKIKAWAPPVQKDKDKDWCDVVVGHQWHDNYYNDIHITIMIIIMGMDNMDMTIIMMDIGGSPDDWDKDKYWDQPDQAAIWIWIDTHQKIKIWGQGPSRDIDIDIDGD

Sequence (929 aa):
MIGYNQKLFEQVHGQVVHPSDRAWRRMGWVVDQIPEGVKTILDLGAGPGHFANFLASHGFEVTSAELVLGSLRKFRGNRVQANCQCLPFKANSFDLVLCAEVIEHLDIQERALCLREIWRIARHYILVTVPNDEDLSQMLIRCARCSHIFHAWGHRDFFNTSRMKGLFPVPPMKLSNLADPETYYFPPLLFIRQKIFNTYGYDSCVVCPNCFTTDISEPKRSFPVKVLDRMNYALRFKKQCGWLLAIYDRNQEIQKSSRMLGAVRESDRAKPVAFGPRVDRLLMTIQSRCELVENGVSQRLGIHFRKGAIIAHESLLRRGWDVSSLSNLKSVPCLPKEFPTGLPWIPVITPFSKTVTKRAEQPVLGFCRIDSTTTLNINELSWTPDPFGNGTMISRFLFHCLEGIQEMVNVYWLTKNTAYLDDAKAIAHRWISECLFVERHPLVWDDHITAIRSLVLCRLWLASYYAKKDSYDFTKEICSAILRHGRRLATKGFYRPRHNHGVTQAYALFVVGLLISSFPEATGWAEVGRRRLEQQMAQNVSCEGVHREHSPFYHFYVFKQFLSAYRFGAWYDVRFSREFCDRLIKMLQSGTHLVKPNGTLPAIGDTCKSSPVAVNRKDVTDWFGEGGKTYHYSVTQGREGSQPQVTSVIFPDAGLAMFRSGWGNRRPFQEEIFASVRLCTYDTSHVHRDQGTFELYAYGADLIVDSGGPFAYGDPMREFFISTAAHNTVVVDGRNQEIGKAVVRQWQTSNDCDVLVIEHRSYPGVVHRRTIIFVRPYYFVVADRLNALRLHTYTQMFHLAAPLRAHLEGLTIRTTNVSNGPTIQVMPLFQAGLNVRLRTGTREPVQGWISTGEQQKIANTVIEYERSGENAEFVVVLVPQGSKTFTPVSAQMEDQGSSGRRIVVSIGEQADTIFIDKADQVNVTRRPA